Protein AF-A0A661RJY6-F1 (afdb_monomer)

Radius of gyration: 33.63 Å; Cα contacts (8 Å, |Δi|>4): 931; chains: 1; bounding box: 91×66×88 Å

Nearest PDB structures (foldseek):
  7xq0-assembly1_A  TM=1.441E-01  e=2.496E+00  Homo sapiens
  9b3m-assembly1_A  TM=1.527E-01  e=5.009E+00  Staphylococcus aureus
  7pmw-assembly1_A  TM=1.478E-01  e=6.227E+00  Homo sapiens
  7xtk-assembly1_A  TM=1.068E-01  e=5.707E+00  Homo sapiens

Foldseek 3Di:
DPVVVCPDDPVNVVVVCVVCDQADPVGHGPVNVVVVVLVVVLVLLVLLVVLLLAAPVLSVVSSVDPDQDFDFPDDDPQDLCNLSVGQDPDPVRSVVNVPPPPDDPTHTDDRLLSVLLNSLSSLVLSVLLSVVVVCQVVCVVVVFKDWADPVNLLVVLPKDFAKWKFKAAPPDDDGPDIGNDPVVSVVVQVVCVVVVVHHIDIDIDTDTDRDHDDCVVVQKDWHHHNNDIIIMHGPDPQSSQVSDDQDPVVQPDPVLVVLLVLLLLQLVLALLAPLNLQQVLLLLQLLCQLLPLQFDRPPLLVVLLVCLLQVDPLVLLLLSLLLQDAQPNQCSVNSSSSSVRSVVSVVCPPVPLPPPQPDDPVSVVVSSSSSSSSSVQSRLSSQLVSVVVVVDDSNVSSVVSNLSFPLVDQGNDPVSVSLSSNPHCLSRLVSSVVSLVVSCVVPVVSNVVSLQVLLVVLVVLCVVCVPPPQVLFAALVQLQQWRWDDDVQKIFTRGHRQPSSLVRHSLSSQVVCCVVVSDPPVSNVVSVVVSCCVSNVRDDGLVCQLVVCVVVQAHPVVRGGLQDP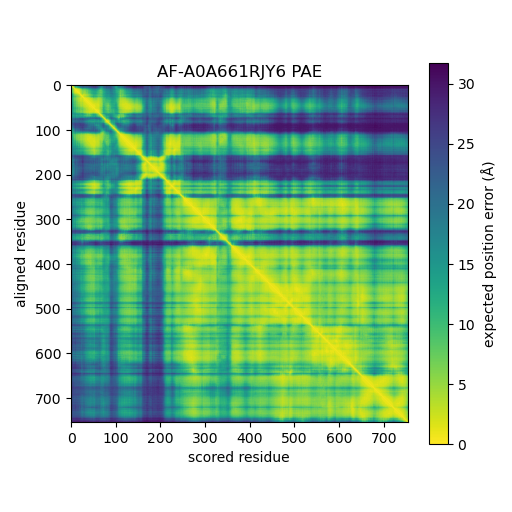VLVPPFQLSRDALPQQLVLSVVCVVVRHHSSSVLSNLCSRSNLNSVQVSVVVSVVSCVVVVAADAAPQPDDSNDSPRMHGADDLHTNLLVVLVVLLVVLVVLVVVLVVCVVVVVVVVSVVSCVVCVLSPVCNVVSVVLVVVLVVLVVVLRVLSRDNPDDSHRNNVVNRVSSVVNSVSSVVVVVVSVVVD

Solvent-accessible surface area (backbone atoms only — not comparable to full-atom values): 40556 Å² total; per-residue (Å²): 132,87,72,73,88,54,90,56,50,72,67,59,46,50,52,48,47,65,73,56,55,68,39,47,99,86,71,46,40,52,67,58,52,47,54,53,52,48,52,52,52,48,54,54,44,48,50,21,38,78,25,16,52,33,25,75,68,58,44,55,52,57,69,73,44,93,75,67,56,77,54,42,78,82,59,79,77,80,47,68,67,69,63,70,60,56,69,54,98,44,85,78,38,42,66,52,70,51,57,71,84,75,89,63,92,69,56,64,48,61,61,67,42,32,39,39,19,52,49,44,43,45,51,54,51,13,56,52,20,37,50,46,49,52,48,47,55,55,26,42,76,69,74,43,32,47,80,44,51,72,71,54,48,44,60,73,30,41,59,43,80,41,66,27,18,27,27,19,44,68,99,54,91,60,63,79,49,74,27,79,43,63,65,62,26,50,53,52,32,46,54,40,35,75,72,68,72,48,64,49,47,78,42,83,40,82,42,82,40,75,72,45,83,55,60,62,80,74,52,36,48,74,30,36,55,60,58,39,81,48,36,31,34,50,82,42,67,66,60,45,55,70,74,40,82,78,77,66,69,92,57,72,49,69,68,52,51,50,30,30,48,38,20,50,47,26,49,49,19,42,54,69,28,65,31,42,37,54,42,49,39,51,17,48,25,58,46,44,36,34,64,30,89,81,48,51,61,61,58,31,27,48,52,15,26,53,34,41,66,63,61,32,71,68,41,51,50,40,46,68,51,66,36,37,77,48,51,100,80,46,58,33,86,41,30,72,46,30,17,48,51,53,49,52,51,62,71,48,58,92,52,73,76,75,86,71,43,84,83,43,74,71,45,43,49,53,53,50,52,44,52,46,35,10,40,71,38,6,45,29,45,16,42,22,52,54,35,41,77,71,69,43,50,66,59,58,16,18,45,56,30,28,58,70,62,47,77,85,65,53,77,82,51,65,65,52,42,52,47,44,50,23,28,66,68,37,41,58,44,53,37,47,50,51,44,51,57,46,26,51,68,79,39,42,68,50,26,52,52,38,41,48,53,46,28,52,52,41,48,53,51,43,66,76,37,68,86,36,70,72,58,66,38,45,36,68,69,53,57,48,43,26,48,70,52,68,64,87,81,40,37,36,43,47,57,43,28,72,65,63,21,37,63,35,29,29,44,57,46,42,52,48,34,33,75,69,64,79,41,59,76,61,56,52,54,51,49,49,56,49,50,50,47,68,54,67,54,81,58,72,43,50,70,50,39,47,60,52,24,58,75,69,35,35,30,83,90,72,74,41,52,63,67,48,73,89,41,67,81,44,60,41,38,68,29,62,58,95,84,47,48,50,42,33,36,54,52,10,53,77,68,59,33,33,17,46,57,51,48,46,44,38,38,52,53,25,30,40,49,36,45,40,51,41,57,56,46,24,55,57,41,27,64,78,67,70,55,51,63,63,38,54,92,55,98,52,73,82,49,58,75,39,63,49,78,78,66,67,87,71,34,34,44,49,54,54,45,55,53,51,45,49,52,28,50,49,52,47,50,52,40,49,46,28,54,76,72,68,39,55,66,62,25,52,52,51,44,65,78,40,39,72,53,48,69,43,41,65,65,49,50,52,50,54,52,50,52,50,53,51,54,51,50,46,53,52,52,55,60,32,76,84,58,52,33,60,59,33,31,55,56,42,36,55,50,35,54,50,50,49,51,56,34,41,57,50,50,58,56,49,68,73,74,106

Sequence (754 aa):
KEGRENWLDKDARDKIFAKVGTHSKNGQSWAGLNLKLQSINKNVLDVAEQAGLIDPEARAIWESNFYIPFYRIMENDVTRQEFLSGPNRSKKHISSQIKQLKGGEAKIGDPLENLLKNWMYMIDAAARNKARAKAFEVGTEVDIIQEVSKKELLKILGSQTVTRFAVIKDGKTKARNIFDTREEAEAWAYDLQDQGKGYYKVEPRKETKVVFGSMKDYGILSFQKNGETVYFKTDDSDLFESLSEIDATAFNNVLMKMMGGAKRLLSYSATFGPAFMIRNMIRDTVHTSVVSGSFRPFLDTGIGFVKSMREDADYIEYMASGFGFGSSYVNSEDPATGSRYIKDIVKREGKGAIARILTSPKKMLSAWEKIGSASENATRLGLYKNLKAKGASNFDAGFEGRDLMDFSMRGSSQTVQMLTRIVPFLNARVQGLYKLGRASQDNPKAFMLKSAMLTTAALALWSLYKDDDRYIQLEDWEKWTYFHFWLGDDHYRIPKPFEIGALFASLPESVANVMNGTEDGEVVWDWFQHTARDVFNVDMPQLFKPVVEERFNMSTFKNRPVVPEYMGKLDPSEQYYPHTSETARMVGGALNVSPIKIQHYVRGYLSTIGMMTLAITDVVTREAMGYPDRPEGGPNPFGLGIHKTGVDRTTKDITRFYEFYKEVETANRTLNHYMTTGQQDTAKDYFLENKETISMKQPVYKIRAYLTKINKEIKRLQRSKTLSPSDKREKIDALNRTKARVTRTLFKKIRTTR

Secondary structure (DSSP, 8-state):
--STT-SS-HHHHHHHHHHH-SB-TTS-BHHHHHHHHHHHHHHHHHHHHHTTSS-HHHHHHHHHS------BTTSPPPPHHHHHT-S-SSHHHHHHHS-------SPBPPHHHHHHHHHHHHHHHHHHHHHHHHHHHHHHHTTSEEEE-HHHHHHHTTEEEEEEEEEEETT--SEEEEESSHHHHHHHHHHHHHTT---EEEEEEEEEEE-S--GGGGTEEEEEETTEEEEEEES-HHHHHHHS---GGGG-SHHHHHHHHHHHHHHHHHHTSHHHHHHHHHHHHHHHHHH-TT--TTHHHHHHHHHHHHT-HHHHHHHHTS----STTS-TTSHHHHHHHHHHHHHHTTS-TTTTTTSSHHHHHHHHHHHHHHHHHHHHHHHHHHHHTTT--HHHHHHHHHHTS-TT---S-HHHHHHHHHSTTHHHHHHHHHHHHHHHHHSHHHHHHHHHHHHHHHHHHHHHHTT-HHHHTS-HHHHHHEEEEEETTEEEEEEPPHHHHIIIIIHHHHHHHHHTTSS-THHHHHHHHHHHHHHT--PPPTTTHHHHHHHTT-BTTTTB-SS-TTTTTS-GGG---TTS-HHHHHHHHHHT--HHHHHHHHHHHHHHHHHHHHHHHHHHHHHHTTPPPPPTT---TT--SSEE-S--SS-HHHHHHHHHHHHHHHHHHHHHHHHHTT-HHHHHHHHHHTHHHHHTHHHHHHHHHHHHHHHHHHHHHHH-SSS-HHHHHHHHHHHHHHHHHHHHHHHHHHHTT-

Structure (mmCIF, N/CA/C/O backbone):
data_AF-A0A661RJY6-F1
#
_entry.id   AF-A0A661RJY6-F1
#
loop_
_atom_site.group_PDB
_atom_site.id
_atom_site.type_symbol
_atom_site.label_atom_id
_atom_site.label_alt_id
_atom_site.label_comp_id
_atom_site.label_asym_id
_atom_site.label_entity_id
_atom_site.label_seq_id
_atom_site.pdbx_PDB_ins_code
_atom_site.Cartn_x
_atom_site.Cartn_y
_atom_site.Cartn_z
_atom_site.occupancy
_atom_site.B_iso_or_equiv
_atom_site.auth_seq_id
_atom_site.auth_comp_id
_atom_site.auth_asym_id
_atom_site.auth_atom_id
_atom_site.pdbx_PDB_model_num
ATOM 1 N N . LYS A 1 1 ? 45.609 -16.127 -30.582 1.00 38.62 1 LYS A N 1
ATOM 2 C CA . LYS A 1 1 ? 44.568 -17.120 -30.242 1.00 38.62 1 LYS A CA 1
ATOM 3 C C . LYS A 1 1 ? 45.222 -18.114 -29.298 1.00 38.62 1 LYS A C 1
ATOM 5 O O . LYS A 1 1 ? 46.200 -18.715 -29.706 1.00 38.62 1 LYS A O 1
ATOM 10 N N . GLU A 1 2 ? 44.784 -18.206 -28.044 1.00 38.19 2 GLU A N 1
ATOM 11 C CA . GLU A 1 2 ? 45.450 -19.008 -26.993 1.00 38.19 2 GLU A CA 1
ATOM 12 C C . GLU A 1 2 ? 45.028 -20.494 -27.007 1.00 38.19 2 GLU A C 1
ATOM 14 O O . GLU A 1 2 ? 45.143 -21.173 -25.997 1.00 38.19 2 GLU A O 1
ATOM 19 N N . GLY A 1 3 ? 44.470 -21.011 -28.111 1.00 38.00 3 GLY A N 1
ATOM 20 C CA . GLY A 1 3 ? 44.011 -22.410 -28.230 1.00 38.00 3 GLY A CA 1
ATOM 21 C C . GLY A 1 3 ? 42.782 -22.780 -27.382 1.00 38.00 3 GLY A C 1
ATOM 22 O O . GLY A 1 3 ? 42.089 -23.740 -27.689 1.00 38.00 3 GLY A O 1
ATOM 23 N N . ARG A 1 4 ? 42.434 -21.967 -26.379 1.00 45.03 4 ARG A N 1
ATOM 24 C CA . ARG A 1 4 ? 41.311 -22.153 -25.441 1.00 45.03 4 ARG A CA 1
ATOM 25 C C . ARG A 1 4 ? 39.934 -21.807 -26.015 1.00 45.03 4 ARG A C 1
ATOM 27 O O . ARG A 1 4 ? 38.969 -21.723 -25.272 1.00 45.03 4 ARG A O 1
ATOM 34 N N . GLU A 1 5 ? 39.835 -21.570 -27.316 1.00 42.81 5 GLU A N 1
ATOM 35 C CA . GLU A 1 5 ? 38.570 -21.281 -28.011 1.00 42.81 5 GLU A CA 1
ATOM 36 C C . GLU A 1 5 ? 37.891 -22.592 -28.483 1.00 42.81 5 GLU A C 1
ATOM 38 O O . GLU A 1 5 ? 36.745 -22.581 -28.915 1.00 42.81 5 GLU A O 1
ATOM 43 N N . ASN A 1 6 ? 38.578 -23.733 -28.304 1.00 45.97 6 ASN A N 1
ATOM 44 C CA . ASN A 1 6 ? 38.156 -25.084 -28.681 1.00 45.97 6 ASN A CA 1
ATOM 45 C C . ASN A 1 6 ? 38.053 -26.012 -27.450 1.00 45.97 6 ASN A C 1
ATOM 47 O O . ASN A 1 6 ? 38.746 -27.021 -27.378 1.00 45.97 6 ASN A O 1
ATOM 51 N N . TRP A 1 7 ? 37.212 -25.695 -26.458 1.00 48.94 7 TRP A N 1
ATOM 52 C CA . TRP A 1 7 ? 36.932 -26.646 -25.353 1.00 48.94 7 TRP A CA 1
ATOM 53 C C . TRP A 1 7 ? 36.065 -27.833 -25.788 1.00 48.94 7 TRP A C 1
ATOM 55 O O . TRP A 1 7 ? 35.879 -28.783 -25.034 1.00 48.94 7 TRP A O 1
ATOM 65 N N . LEU A 1 8 ? 35.532 -27.778 -27.005 1.00 54.34 8 LEU A N 1
ATOM 66 C CA . LEU A 1 8 ? 34.908 -28.903 -27.675 1.00 54.34 8 LEU A CA 1
ATOM 67 C C . LEU A 1 8 ? 35.687 -29.134 -28.961 1.00 54.34 8 LEU A C 1
ATOM 69 O O . LEU A 1 8 ? 35.613 -28.325 -29.889 1.00 54.34 8 LEU A O 1
ATOM 73 N N . ASP A 1 9 ? 36.451 -30.221 -29.008 1.00 72.31 9 ASP A N 1
ATOM 74 C CA . ASP A 1 9 ? 36.945 -30.723 -30.281 1.00 72.31 9 ASP A CA 1
ATOM 75 C C . ASP A 1 9 ? 35.762 -31.175 -31.160 1.00 72.31 9 ASP A C 1
ATOM 77 O O . ASP A 1 9 ? 34.605 -31.270 -30.723 1.00 72.31 9 ASP A O 1
ATOM 81 N N . LYS A 1 10 ? 36.041 -31.395 -32.447 1.00 72.38 10 LYS A N 1
ATOM 82 C CA . LYS A 1 10 ? 35.019 -31.798 -33.417 1.00 72.38 10 LYS A CA 1
ATOM 83 C C . LYS A 1 10 ? 34.276 -33.059 -32.955 1.00 72.38 10 LYS A C 1
ATOM 85 O O . LYS A 1 10 ? 33.062 -33.114 -33.098 1.00 72.38 10 LYS A O 1
ATOM 90 N N . ASP A 1 11 ? 34.981 -34.013 -32.357 1.00 75.94 11 ASP A N 1
ATOM 91 C CA . ASP A 1 11 ? 34.422 -35.288 -31.911 1.00 75.94 11 ASP A CA 1
ATOM 92 C C . ASP A 1 11 ? 33.469 -35.112 -30.714 1.00 75.94 11 ASP A C 1
ATOM 94 O O . ASP A 1 11 ? 32.347 -35.615 -30.720 1.00 75.94 11 ASP A O 1
ATOM 98 N N . ALA A 1 12 ? 33.843 -34.308 -29.720 1.00 75.62 12 ALA A N 1
ATOM 99 C CA . ALA A 1 12 ? 33.003 -33.955 -28.582 1.00 75.62 12 ALA A CA 1
ATOM 100 C C . ALA A 1 12 ? 31.742 -33.200 -29.020 1.00 75.62 12 ALA A C 1
ATOM 102 O O . ALA A 1 12 ? 30.640 -33.475 -28.539 1.00 75.62 12 ALA A O 1
ATOM 103 N N . ARG A 1 13 ? 31.882 -32.272 -29.970 1.00 69.69 13 ARG A N 1
ATOM 104 C CA . ARG A 1 13 ? 30.756 -31.537 -30.549 1.00 69.69 13 ARG A CA 1
ATOM 105 C C . ARG A 1 13 ? 29.813 -32.470 -31.309 1.00 69.69 13 ARG A C 1
ATOM 107 O O . ARG A 1 13 ? 28.601 -32.408 -31.105 1.00 69.69 13 ARG A O 1
ATOM 114 N N . ASP A 1 14 ? 30.355 -33.338 -32.153 1.00 76.56 14 ASP A N 1
ATOM 115 C CA . ASP A 1 14 ? 29.571 -34.264 -32.965 1.00 76.56 14 ASP A CA 1
ATOM 116 C C . ASP A 1 14 ? 28.869 -35.310 -32.063 1.00 76.56 14 ASP A C 1
ATOM 118 O O . ASP A 1 14 ? 27.689 -35.598 -32.266 1.00 76.56 14 ASP A O 1
ATOM 122 N N . LYS A 1 15 ? 29.505 -35.757 -30.965 1.00 80.50 15 LYS A N 1
ATOM 123 C CA . LYS A 1 15 ? 28.881 -36.570 -29.897 1.00 80.50 15 LYS A CA 1
ATOM 124 C C . LYS A 1 15 ? 27.738 -35.847 -29.181 1.00 80.50 15 LYS A C 1
ATOM 126 O O . LYS A 1 15 ? 26.705 -36.459 -28.902 1.00 80.50 15 LYS A O 1
ATOM 131 N N . ILE A 1 16 ? 27.892 -34.554 -28.881 1.00 75.25 16 ILE A N 1
ATOM 132 C CA . ILE A 1 16 ? 26.815 -33.741 -28.294 1.00 75.25 16 ILE A CA 1
ATOM 133 C C . ILE A 1 16 ? 25.642 -33.643 -29.269 1.00 75.25 16 ILE A C 1
ATOM 135 O O . ILE A 1 16 ? 24.512 -33.912 -28.868 1.00 75.25 16 ILE A O 1
ATOM 139 N N . PHE A 1 17 ? 25.883 -33.318 -30.542 1.00 74.12 17 PHE A N 1
ATOM 140 C CA . PHE A 1 17 ? 24.816 -33.230 -31.544 1.00 74.12 17 PHE A CA 1
ATOM 141 C C . PHE A 1 17 ? 24.137 -34.578 -31.802 1.00 74.12 17 PHE A C 1
ATOM 143 O O . PHE A 1 17 ? 22.914 -34.617 -31.915 1.00 74.12 17 PHE A O 1
ATOM 150 N N . ALA A 1 18 ? 24.883 -35.685 -31.795 1.00 79.88 18 ALA A N 1
ATOM 151 C CA . ALA A 1 18 ? 24.312 -37.027 -31.875 1.00 79.88 18 ALA A CA 1
ATOM 152 C C . ALA A 1 18 ? 23.395 -37.335 -30.677 1.00 79.88 18 ALA A C 1
ATOM 154 O O . ALA A 1 18 ? 22.327 -37.918 -30.846 1.00 79.88 18 ALA A O 1
ATOM 155 N N . LYS A 1 19 ? 23.771 -36.896 -29.468 1.00 79.25 19 LYS A N 1
ATOM 156 C CA . LYS A 1 19 ? 22.979 -37.090 -28.242 1.00 79.25 19 LYS A CA 1
ATOM 157 C C . LYS A 1 19 ? 21.757 -36.168 -28.152 1.00 79.25 19 LYS A C 1
ATOM 159 O O . LYS A 1 19 ? 20.739 -36.557 -27.585 1.00 79.25 19 LYS A O 1
ATOM 164 N N . VAL A 1 20 ? 21.866 -34.941 -28.658 1.00 75.62 20 VAL A N 1
ATOM 165 C CA . VAL A 1 20 ? 20.794 -33.930 -28.654 1.00 75.62 20 VAL A CA 1
ATOM 166 C C . VAL A 1 20 ? 19.807 -34.146 -29.812 1.00 75.62 20 VAL A C 1
ATOM 168 O O . VAL A 1 20 ? 18.646 -33.748 -29.707 1.00 75.62 20 VAL A O 1
ATOM 171 N N . GLY A 1 21 ? 20.241 -34.807 -30.889 1.00 82.19 21 GLY A N 1
ATOM 172 C CA . GLY A 1 21 ? 19.441 -35.070 -32.082 1.00 82.19 21 GLY A CA 1
ATOM 173 C C . GLY A 1 21 ? 19.106 -33.801 -32.871 1.00 82.19 21 GLY A C 1
ATOM 174 O O . GLY A 1 21 ? 19.616 -32.716 -32.601 1.00 82.19 21 GLY A O 1
ATOM 175 N N . THR A 1 22 ? 18.218 -33.925 -33.860 1.00 80.56 22 THR A N 1
ATOM 176 C CA . THR A 1 22 ? 17.731 -32.801 -34.688 1.00 80.56 22 THR A CA 1
ATOM 177 C C . THR A 1 22 ? 16.416 -32.199 -34.187 1.00 80.56 22 THR A C 1
ATOM 179 O O . THR A 1 22 ? 15.992 -31.154 -34.685 1.00 80.56 22 THR A O 1
ATOM 182 N N . HIS A 1 23 ? 15.790 -32.834 -33.193 1.00 85.19 23 HIS A N 1
ATOM 183 C CA . HIS A 1 23 ? 14.485 -32.466 -32.657 1.00 85.19 23 HIS A CA 1
ATOM 184 C C . HIS A 1 23 ? 14.516 -32.373 -31.131 1.00 85.19 23 HIS A C 1
ATOM 186 O O . HIS A 1 23 ? 15.228 -33.109 -30.449 1.00 85.19 23 HIS A O 1
ATOM 192 N N . SER A 1 24 ? 13.705 -31.472 -30.592 1.00 80.00 24 SER A N 1
ATOM 193 C CA . SER A 1 24 ? 13.427 -31.352 -29.169 1.00 80.00 24 SER A CA 1
ATOM 194 C C . SER A 1 24 ? 12.537 -32.496 -28.668 1.00 80.00 24 SER A C 1
ATOM 196 O O . SER A 1 24 ? 11.914 -33.228 -29.437 1.00 80.00 24 SER A O 1
ATOM 198 N N . LYS A 1 25 ? 12.403 -32.618 -27.341 1.00 76.00 25 LYS A N 1
ATOM 199 C CA . LYS A 1 25 ? 11.572 -33.652 -26.688 1.00 76.00 25 LYS A CA 1
ATOM 200 C C . LYS A 1 25 ? 10.091 -33.632 -27.096 1.00 76.00 25 LYS A C 1
ATOM 202 O O . LYS A 1 25 ? 9.411 -34.635 -26.937 1.00 76.00 25 LYS A O 1
ATOM 207 N N . ASN A 1 26 ? 9.593 -32.497 -27.578 1.00 74.75 26 ASN A N 1
ATOM 208 C CA . ASN A 1 26 ? 8.227 -32.294 -28.066 1.00 74.75 26 ASN A CA 1
ATOM 209 C C . ASN A 1 26 ? 8.124 -32.356 -29.606 1.00 74.75 26 ASN A C 1
ATOM 211 O O . ASN A 1 26 ? 7.130 -31.899 -30.161 1.00 74.75 26 ASN A O 1
ATOM 215 N N . GLY A 1 27 ? 9.140 -32.892 -30.293 1.00 81.88 27 GLY A N 1
ATOM 216 C CA . GLY A 1 27 ? 9.105 -33.160 -31.734 1.00 81.88 27 GLY A CA 1
ATOM 217 C C . GLY A 1 27 ? 9.337 -31.944 -32.635 1.00 81.88 27 GLY A C 1
ATOM 218 O O . GLY A 1 27 ? 9.132 -32.040 -33.839 1.00 81.88 27 GLY A O 1
ATOM 219 N N . GLN A 1 28 ? 9.765 -30.798 -32.096 1.00 82.12 28 GLN A N 1
ATOM 220 C CA . GLN A 1 28 ? 10.077 -29.613 -32.904 1.00 82.12 28 GLN A CA 1
ATOM 221 C C . GLN A 1 28 ? 11.540 -29.652 -33.343 1.00 82.12 28 GLN A C 1
ATOM 223 O O . GLN A 1 28 ? 12.419 -29.942 -32.537 1.00 82.12 28 GLN A O 1
ATOM 228 N N . SER A 1 29 ? 11.830 -29.347 -34.607 1.00 88.12 29 SER A N 1
ATOM 229 C CA . SER A 1 29 ? 13.219 -29.315 -35.069 1.00 88.12 29 SER A CA 1
ATOM 230 C C . SER A 1 29 ? 13.990 -28.175 -34.398 1.00 88.12 29 SER A C 1
ATOM 232 O O . SER A 1 29 ? 13.473 -27.065 -34.236 1.00 88.12 29 SER A O 1
ATOM 234 N N . TRP A 1 30 ? 15.253 -28.414 -34.038 1.00 79.88 30 TRP A N 1
ATOM 235 C CA . TRP A 1 30 ? 16.115 -27.365 -33.480 1.00 79.88 30 TRP A CA 1
ATOM 236 C C . TRP A 1 30 ? 16.287 -26.195 -34.455 1.00 79.88 30 TRP A C 1
ATOM 238 O O . TRP A 1 30 ? 16.333 -25.044 -34.031 1.00 79.88 30 TRP A O 1
ATOM 248 N N . ALA A 1 31 ? 16.292 -26.476 -35.763 1.00 80.25 31 ALA A N 1
ATOM 249 C CA . ALA A 1 31 ? 16.301 -25.458 -36.810 1.00 80.25 31 ALA A CA 1
ATOM 250 C C . ALA A 1 31 ? 15.029 -24.592 -36.788 1.00 80.25 31 ALA A C 1
ATOM 252 O O . ALA A 1 31 ? 15.122 -23.366 -36.812 1.00 80.25 31 ALA A O 1
ATOM 253 N N . GLY A 1 32 ? 13.847 -25.206 -36.672 1.00 83.00 32 GLY A N 1
ATOM 254 C CA . GLY A 1 32 ? 12.578 -24.482 -36.574 1.00 83.00 32 GLY A CA 1
ATOM 255 C C . GLY A 1 32 ? 12.465 -23.656 -35.291 1.00 83.00 32 GLY A C 1
ATOM 256 O O . GLY A 1 32 ? 11.989 -22.523 -35.322 1.00 83.00 32 GLY A O 1
ATOM 257 N N . LEU A 1 33 ? 12.956 -24.185 -34.166 1.00 81.12 33 LEU A N 1
ATOM 258 C CA . LEU A 1 33 ? 13.043 -23.446 -32.903 1.00 81.12 33 LEU A CA 1
ATOM 259 C C . LEU A 1 33 ? 14.002 -22.256 -33.002 1.00 81.12 33 LEU A C 1
ATOM 261 O O . LEU A 1 33 ? 13.665 -21.169 -32.538 1.00 81.12 33 LEU A O 1
ATOM 265 N N . ASN A 1 34 ? 15.154 -22.434 -33.651 1.00 80.88 34 ASN A N 1
ATOM 266 C CA . ASN A 1 34 ? 16.089 -21.343 -33.896 1.00 80.88 34 ASN A CA 1
ATOM 267 C C . ASN A 1 34 ? 15.459 -20.258 -34.780 1.00 80.88 34 ASN A C 1
ATOM 269 O O . ASN A 1 34 ? 15.571 -19.088 -34.446 1.00 80.88 34 ASN A O 1
ATOM 273 N N . LEU A 1 35 ? 14.729 -20.610 -35.844 1.00 82.19 35 LEU A N 1
ATOM 274 C CA . LEU A 1 35 ? 14.024 -19.621 -36.675 1.00 82.19 35 LEU A CA 1
ATOM 275 C C . LEU A 1 35 ? 13.020 -18.790 -35.863 1.00 82.19 35 LEU A C 1
ATOM 277 O O . LEU A 1 35 ? 12.982 -17.569 -36.004 1.00 82.19 35 LEU A O 1
ATOM 281 N N . LYS A 1 36 ? 12.257 -19.425 -34.964 1.00 83.06 36 LYS A N 1
ATOM 282 C CA . LYS A 1 36 ? 11.353 -18.710 -34.046 1.00 83.06 36 LYS A CA 1
ATOM 283 C C . LYS A 1 36 ? 12.116 -17.787 -33.099 1.00 83.06 36 LYS A C 1
ATOM 285 O O . LYS A 1 36 ? 11.728 -16.637 -32.921 1.00 83.06 36 LYS A O 1
ATOM 290 N N . LEU A 1 37 ? 13.216 -18.271 -32.526 1.00 80.94 37 LEU A N 1
ATOM 291 C CA . LEU A 1 37 ? 14.062 -17.486 -31.630 1.00 80.94 37 LEU A CA 1
ATOM 292 C C . LEU A 1 37 ? 14.661 -16.262 -32.338 1.00 80.94 37 LEU A C 1
ATOM 294 O O . LEU A 1 37 ? 14.647 -15.162 -31.790 1.00 80.94 37 LEU A O 1
ATOM 298 N N . GLN A 1 38 ? 15.125 -16.443 -33.575 1.00 81.00 38 GLN A N 1
ATOM 299 C CA . GLN A 1 38 ? 15.633 -15.365 -34.419 1.00 81.00 38 GLN A CA 1
ATOM 300 C C . GLN A 1 38 ? 14.540 -14.360 -34.774 1.00 81.00 38 GLN A C 1
ATOM 302 O O . GLN A 1 38 ? 14.807 -13.167 -34.760 1.00 81.00 38 GLN A O 1
ATOM 307 N N . SER A 1 39 ? 13.307 -14.803 -35.040 1.00 83.12 39 SER A N 1
ATOM 308 C CA . SER A 1 39 ? 12.182 -13.886 -35.271 1.00 83.12 39 SER A CA 1
ATOM 309 C C . SER A 1 39 ? 11.935 -12.970 -34.073 1.00 83.12 39 SER A C 1
ATOM 311 O O . SER A 1 39 ? 11.687 -11.786 -34.265 1.00 83.12 39 SER A O 1
ATOM 313 N N . ILE A 1 40 ? 12.032 -13.488 -32.844 1.00 80.06 40 ILE A N 1
ATOM 314 C CA . ILE A 1 40 ? 11.891 -12.663 -31.636 1.00 80.06 40 ILE A CA 1
ATOM 315 C C . ILE A 1 40 ? 13.061 -11.682 -31.529 1.00 80.06 40 ILE A C 1
ATOM 317 O O . ILE A 1 40 ? 12.847 -10.498 -31.285 1.00 80.06 40 ILE A O 1
ATOM 321 N N . ASN A 1 41 ? 14.289 -12.155 -31.763 1.00 82.06 41 ASN A N 1
ATOM 322 C CA . ASN A 1 41 ? 15.472 -11.300 -31.736 1.00 82.06 41 ASN A CA 1
ATOM 323 C C . ASN A 1 41 ? 15.372 -10.152 -32.756 1.00 82.06 41 ASN A C 1
ATOM 325 O O . ASN A 1 41 ? 15.659 -9.012 -32.411 1.00 82.06 41 ASN A O 1
ATOM 329 N N . LYS A 1 42 ? 14.896 -10.435 -33.977 1.00 85.69 42 LYS A N 1
ATOM 330 C CA . LYS A 1 42 ? 14.633 -9.423 -35.011 1.00 85.69 42 LYS A CA 1
ATOM 331 C C . LYS A 1 42 ? 13.630 -8.381 -34.535 1.00 85.69 42 LYS A C 1
ATOM 333 O O . LYS A 1 42 ? 13.946 -7.204 -34.587 1.00 85.69 42 LYS A O 1
ATOM 338 N N . ASN A 1 43 ? 12.498 -8.801 -33.970 1.00 84.62 43 ASN A N 1
ATOM 339 C CA . ASN A 1 43 ? 11.490 -7.865 -33.466 1.00 84.62 43 ASN A CA 1
ATOM 340 C C . ASN A 1 43 ? 12.050 -6.937 -32.371 1.00 84.62 43 ASN A C 1
ATOM 342 O O . ASN A 1 43 ? 11.728 -5.754 -32.339 1.00 84.62 43 ASN A O 1
ATOM 346 N N . VAL A 1 44 ? 12.897 -7.452 -31.472 1.00 80.75 44 VAL A N 1
ATOM 347 C CA . VAL A 1 44 ? 13.543 -6.634 -30.429 1.00 80.75 44 VAL A CA 1
ATOM 348 C C . VAL A 1 44 ? 14.534 -5.635 -31.040 1.00 80.75 44 VAL A C 1
ATOM 350 O O . VAL A 1 44 ? 14.576 -4.479 -30.620 1.00 80.75 44 VAL A O 1
ATOM 353 N N . LEU A 1 45 ? 15.295 -6.054 -32.056 1.00 82.88 45 LEU A N 1
ATOM 354 C CA . LEU A 1 45 ? 16.193 -5.170 -32.800 1.00 82.88 45 LEU A CA 1
ATOM 355 C C . LEU A 1 45 ? 15.430 -4.112 -33.611 1.00 82.88 45 LEU A C 1
ATOM 357 O O . LEU A 1 45 ? 15.872 -2.968 -33.658 1.00 82.88 45 LEU A O 1
ATOM 361 N N . ASP A 1 46 ? 14.274 -4.458 -34.179 1.00 86.06 46 ASP A N 1
ATOM 362 C CA . ASP A 1 46 ? 13.400 -3.517 -34.887 1.00 86.06 46 ASP A CA 1
ATOM 363 C C . ASP A 1 46 ? 12.884 -2.435 -33.935 1.00 86.06 46 ASP A C 1
ATOM 365 O O . ASP A 1 46 ? 12.896 -1.257 -34.279 1.00 86.06 46 ASP A O 1
ATOM 369 N N . VAL A 1 47 ? 12.499 -2.799 -32.705 1.00 81.94 47 VAL A N 1
ATOM 370 C CA . VAL A 1 47 ? 12.119 -1.821 -31.669 1.00 81.94 47 VAL A CA 1
ATOM 371 C C . VAL A 1 47 ? 13.284 -0.882 -31.343 1.00 81.94 47 VAL A C 1
ATOM 373 O O . VAL A 1 47 ? 13.079 0.324 -31.205 1.00 81.94 47 VAL A O 1
ATOM 376 N N . ALA A 1 48 ? 14.507 -1.407 -31.232 1.00 80.12 48 ALA A N 1
ATOM 377 C CA . ALA A 1 48 ? 15.692 -0.598 -30.957 1.00 80.12 48 ALA A CA 1
ATOM 378 C C . ALA A 1 48 ? 16.026 0.365 -32.110 1.00 80.12 48 ALA A C 1
ATOM 380 O O . ALA A 1 48 ? 16.304 1.539 -31.863 1.00 80.12 48 ALA A O 1
ATOM 381 N N . GLU A 1 49 ? 15.967 -0.107 -33.355 1.00 83.06 49 GLU A N 1
ATOM 382 C CA . GLU A 1 49 ? 16.190 0.714 -34.550 1.00 83.06 49 GLU A CA 1
ATOM 383 C C . GLU A 1 49 ? 15.108 1.792 -34.693 1.00 83.06 49 GLU A C 1
ATOM 385 O O . GLU A 1 49 ? 15.429 2.971 -34.826 1.00 83.06 49 GLU A O 1
ATOM 390 N N . GLN A 1 50 ? 13.827 1.426 -34.572 1.00 84.44 50 GLN A N 1
ATOM 391 C CA . GLN A 1 50 ? 12.703 2.370 -34.647 1.00 84.44 50 GLN A CA 1
ATOM 392 C C . GLN A 1 50 ? 12.748 3.431 -33.543 1.00 84.44 50 GLN A C 1
ATOM 394 O O . GLN A 1 50 ? 12.273 4.549 -33.733 1.00 84.44 50 GLN A O 1
ATOM 399 N N . ALA A 1 51 ? 13.313 3.099 -32.381 1.00 79.06 51 ALA A N 1
ATOM 400 C CA . ALA A 1 51 ? 13.539 4.055 -31.304 1.00 79.06 51 ALA A CA 1
ATOM 401 C C . ALA A 1 51 ? 14.767 4.956 -31.530 1.00 79.06 51 ALA A C 1
ATOM 403 O O . ALA A 1 51 ? 15.047 5.797 -30.677 1.00 79.06 51 ALA A O 1
ATOM 404 N N . GLY A 1 52 ? 15.520 4.770 -32.621 1.00 78.38 52 GLY A N 1
ATOM 405 C CA . GLY A 1 52 ? 16.766 5.480 -32.921 1.00 78.38 52 GLY A CA 1
ATOM 406 C C . GLY A 1 52 ? 17.958 5.043 -32.065 1.00 78.38 52 GLY A C 1
ATOM 407 O O . GLY A 1 52 ? 19.013 5.677 -32.127 1.00 78.38 52 GLY A O 1
ATOM 408 N N . LEU A 1 53 ? 17.799 3.980 -31.265 1.00 79.81 53 LEU A N 1
ATOM 409 C CA . LEU A 1 53 ? 18.809 3.497 -30.321 1.00 79.81 53 LEU A CA 1
ATOM 410 C C . LEU A 1 53 ? 20.041 2.938 -31.039 1.00 79.81 53 LEU A C 1
ATOM 412 O O . LEU A 1 53 ? 21.164 3.139 -30.584 1.00 79.81 53 LEU A O 1
ATOM 416 N N . ILE A 1 54 ? 19.807 2.227 -32.141 1.00 80.88 54 ILE A N 1
ATOM 417 C CA . ILE A 1 54 ? 20.827 1.642 -33.013 1.00 80.88 54 ILE A CA 1
ATOM 418 C C . ILE A 1 54 ? 20.570 2.074 -34.456 1.00 80.88 54 ILE A C 1
ATOM 420 O O . ILE A 1 54 ? 19.429 2.336 -34.830 1.00 80.88 54 ILE A O 1
ATOM 424 N N . ASP A 1 55 ? 21.627 2.149 -35.258 1.00 80.62 55 ASP A N 1
ATOM 425 C CA . ASP A 1 55 ? 21.520 2.394 -36.697 1.00 80.62 55 ASP A CA 1
ATOM 426 C C . ASP A 1 55 ? 21.285 1.084 -37.491 1.00 80.62 55 ASP A C 1
ATOM 428 O O . ASP A 1 55 ? 21.485 -0.014 -36.949 1.00 80.62 55 ASP A O 1
ATOM 432 N N . PRO A 1 56 ? 20.875 1.166 -38.774 1.00 83.06 56 PRO A N 1
ATOM 433 C CA . PRO A 1 56 ? 20.627 -0.019 -39.599 1.00 83.06 56 PRO A CA 1
ATOM 434 C C . PRO A 1 56 ? 21.853 -0.932 -39.784 1.00 83.06 56 PRO A C 1
ATOM 436 O O . PRO A 1 56 ? 21.710 -2.149 -39.945 1.00 83.06 56 PRO A O 1
ATOM 439 N N . GLU A 1 57 ? 23.072 -0.381 -39.745 1.00 79.06 57 GLU A N 1
ATOM 440 C CA . GLU A 1 57 ? 24.309 -1.158 -39.886 1.00 79.06 57 GLU A CA 1
ATOM 441 C C . GLU A 1 57 ? 24.567 -1.994 -38.622 1.00 79.06 57 GLU A C 1
ATOM 443 O O . GLU A 1 57 ? 24.808 -3.204 -38.698 1.00 79.06 57 GLU A O 1
ATOM 448 N N . ALA A 1 58 ? 24.440 -1.373 -37.449 1.00 71.38 58 ALA A N 1
ATOM 449 C CA . ALA A 1 58 ? 24.486 -2.021 -36.152 1.00 71.38 58 ALA A CA 1
ATOM 450 C C . ALA A 1 58 ? 23.374 -3.070 -36.032 1.00 71.38 58 ALA A C 1
ATOM 452 O O . ALA A 1 58 ? 23.656 -4.202 -35.638 1.00 71.38 58 ALA A O 1
ATOM 453 N N . ARG A 1 59 ? 22.141 -2.769 -36.453 1.00 79.81 59 ARG A N 1
ATOM 454 C CA . ARG A 1 59 ? 21.047 -3.752 -36.495 1.00 79.81 59 ARG A CA 1
ATOM 455 C C . ARG A 1 59 ? 21.435 -4.998 -37.296 1.00 79.81 59 ARG A C 1
ATOM 457 O O . ARG A 1 59 ? 21.323 -6.108 -36.777 1.00 79.81 59 ARG A O 1
ATOM 464 N N . ALA A 1 60 ? 21.939 -4.834 -38.521 1.00 79.38 60 ALA A N 1
ATOM 465 C CA . ALA A 1 60 ? 22.345 -5.956 -39.374 1.00 79.38 60 ALA A CA 1
ATOM 466 C C . ALA A 1 60 ? 23.482 -6.796 -38.752 1.00 79.38 60 ALA A C 1
ATOM 468 O O . ALA A 1 60 ? 23.528 -8.026 -38.879 1.00 79.38 60 ALA A O 1
ATOM 469 N N . ILE A 1 61 ? 24.397 -6.147 -38.028 1.00 68.56 61 ILE A N 1
ATOM 470 C CA . ILE A 1 61 ? 25.460 -6.816 -37.271 1.00 68.56 61 ILE A CA 1
ATOM 471 C C . ILE A 1 61 ? 24.888 -7.661 -36.124 1.00 68.56 61 ILE A C 1
ATOM 473 O O . ILE A 1 61 ? 25.321 -8.798 -35.929 1.00 68.56 61 ILE A O 1
ATOM 477 N N . TRP A 1 62 ? 23.940 -7.132 -35.355 1.00 69.88 62 TRP A N 1
ATOM 478 C CA . TRP A 1 62 ? 23.342 -7.857 -34.229 1.00 69.88 62 TRP A CA 1
ATOM 479 C C . TRP A 1 62 ? 22.401 -8.972 -34.691 1.00 69.88 62 TRP A C 1
ATOM 481 O O . TRP A 1 62 ? 22.314 -10.006 -34.037 1.00 69.88 62 TRP A O 1
ATOM 491 N N . GLU A 1 63 ? 21.741 -8.799 -35.837 1.00 73.50 63 GLU A N 1
ATOM 492 C CA . GLU A 1 63 ? 20.894 -9.826 -36.450 1.00 73.50 63 GLU A CA 1
ATOM 493 C C . GLU A 1 63 ? 21.719 -11.021 -36.959 1.00 73.50 63 GLU A C 1
ATOM 495 O O . GLU A 1 63 ? 21.305 -12.172 -36.824 1.00 73.50 63 GLU A O 1
ATOM 500 N N . SER A 1 64 ? 22.906 -10.766 -37.522 1.00 62.44 64 SER A N 1
ATOM 501 C CA . SER A 1 64 ? 23.768 -11.810 -38.100 1.00 62.44 64 SER A CA 1
ATOM 502 C C . SER A 1 64 ? 24.571 -12.614 -37.071 1.00 62.44 64 SER A C 1
ATOM 504 O O . SER A 1 64 ? 24.998 -13.732 -37.367 1.00 62.44 64 SER A O 1
ATOM 506 N N . ASN A 1 65 ? 24.762 -12.090 -35.857 1.00 58.31 65 ASN A N 1
ATOM 507 C CA . ASN A 1 65 ? 25.499 -12.762 -34.790 1.00 58.31 65 ASN A CA 1
ATOM 508 C C . ASN A 1 65 ? 24.524 -13.288 -33.733 1.00 58.31 65 ASN A C 1
ATOM 510 O O . ASN A 1 65 ? 23.987 -12.516 -32.944 1.00 58.31 65 ASN A O 1
ATOM 514 N N . PHE A 1 66 ? 24.319 -14.608 -33.666 1.00 54.59 66 PHE A N 1
ATOM 515 C CA . PHE A 1 66 ? 23.567 -15.217 -32.566 1.00 54.59 66 PHE A CA 1
ATOM 516 C C . PHE A 1 66 ? 24.291 -14.960 -31.235 1.00 54.59 66 PHE A C 1
ATOM 518 O O . PHE A 1 66 ? 25.249 -15.653 -30.887 1.00 54.59 66 PHE A O 1
ATOM 525 N N . TYR A 1 67 ? 23.858 -13.924 -30.518 1.00 60.88 67 TYR A N 1
ATOM 526 C CA . TYR A 1 67 ? 24.488 -13.453 -29.293 1.00 60.88 67 TYR A CA 1
ATOM 527 C C . TYR A 1 67 ? 23.678 -13.894 -28.075 1.00 60.88 67 TYR A C 1
ATOM 529 O O . TYR A 1 67 ? 22.564 -13.429 -27.844 1.00 60.88 67 TYR A O 1
ATOM 537 N N . ILE A 1 68 ? 24.260 -14.787 -27.274 1.00 59.00 68 ILE A N 1
ATOM 538 C CA . ILE A 1 68 ? 23.792 -15.069 -25.917 1.00 59.00 68 ILE A CA 1
ATOM 539 C C . ILE A 1 68 ? 24.729 -14.313 -24.972 1.00 59.00 68 ILE A C 1
ATOM 541 O O . ILE A 1 68 ? 25.912 -14.655 -24.900 1.00 59.00 68 ILE A O 1
ATOM 545 N N . PRO A 1 69 ? 24.243 -13.301 -24.239 1.00 59.25 69 PRO A N 1
ATOM 546 C CA . PRO A 1 69 ? 25.059 -12.636 -23.239 1.00 59.25 69 PRO A CA 1
ATOM 547 C C . PRO A 1 69 ? 25.447 -13.633 -22.143 1.00 59.25 69 PRO A C 1
ATOM 549 O O . PRO A 1 69 ? 24.617 -14.372 -21.615 1.00 59.25 69 PRO A O 1
ATOM 552 N N . PHE A 1 70 ? 26.722 -13.659 -21.770 1.00 53.94 70 PHE A N 1
ATOM 553 C CA . PHE A 1 70 ? 27.238 -14.552 -20.732 1.00 53.94 70 PHE A CA 1
ATOM 554 C C . PHE A 1 70 ? 27.370 -13.815 -19.396 1.00 53.94 70 PHE A C 1
ATOM 556 O O . PHE A 1 70 ? 28.461 -13.748 -18.833 1.00 53.94 70 PHE A O 1
ATOM 563 N N . TYR A 1 71 ? 26.268 -13.255 -18.881 1.00 54.44 71 TYR A N 1
ATOM 564 C CA . TYR A 1 71 ? 26.268 -12.692 -17.528 1.00 54.44 71 TYR A CA 1
ATOM 565 C C . TYR A 1 71 ? 26.663 -13.791 -16.527 1.00 54.44 71 TYR A C 1
ATOM 567 O O . TYR A 1 71 ? 26.089 -14.889 -16.527 1.00 54.44 71 TYR A O 1
ATOM 575 N N . ARG A 1 72 ? 27.686 -13.521 -15.712 1.00 54.47 72 ARG A N 1
ATOM 576 C CA . ARG A 1 72 ? 28.171 -14.428 -14.661 1.00 54.47 72 ARG A CA 1
ATOM 577 C C . ARG A 1 72 ? 27.391 -14.201 -13.370 1.00 54.47 72 ARG A C 1
ATOM 579 O O . ARG A 1 72 ? 26.915 -13.101 -13.121 1.00 54.47 72 ARG A O 1
ATOM 586 N N . ILE A 1 73 ? 27.308 -15.226 -12.519 1.00 47.03 73 ILE A N 1
ATOM 587 C CA . ILE A 1 73 ? 26.514 -15.193 -11.271 1.00 47.03 73 ILE A CA 1
ATOM 588 C C . ILE A 1 73 ? 26.993 -14.112 -10.269 1.00 47.03 73 ILE A C 1
ATOM 590 O O . ILE A 1 73 ? 26.218 -13.707 -9.410 1.00 47.03 73 ILE A O 1
ATOM 594 N N . MET A 1 74 ? 28.242 -13.637 -10.377 1.00 30.66 74 MET A N 1
ATOM 595 C CA . MET A 1 74 ? 28.889 -12.729 -9.407 1.00 30.66 74 MET A CA 1
ATOM 596 C C . MET A 1 74 ? 29.546 -11.479 -10.035 1.00 30.66 74 MET A C 1
ATOM 598 O O . MET A 1 74 ? 30.269 -10.774 -9.337 1.00 30.66 74 MET A O 1
ATOM 602 N N . GLU A 1 75 ? 29.364 -11.199 -11.332 1.00 39.91 75 GLU A N 1
ATOM 603 C CA . GLU A 1 75 ? 29.887 -9.950 -11.923 1.00 39.91 75 GLU A CA 1
ATOM 604 C C . GLU A 1 75 ? 28.927 -8.780 -11.662 1.00 39.91 75 GLU A C 1
ATOM 606 O O . GLU A 1 75 ? 27.710 -8.968 -11.643 1.00 39.91 75 GLU A O 1
ATOM 611 N N . ASN A 1 76 ? 29.482 -7.575 -11.469 1.00 40.69 76 ASN A N 1
ATOM 612 C CA . ASN A 1 76 ? 28.703 -6.335 -11.418 1.00 40.69 76 ASN A CA 1
ATOM 613 C C . ASN A 1 76 ? 27.834 -6.224 -12.679 1.00 40.69 76 ASN A C 1
ATOM 615 O O . ASN A 1 76 ? 28.285 -6.574 -13.773 1.00 40.69 76 ASN A O 1
ATOM 619 N N . ASP A 1 77 ? 26.598 -5.740 -12.526 1.00 44.72 77 ASP A N 1
ATOM 620 C CA . ASP A 1 77 ? 25.710 -5.496 -13.660 1.00 44.72 77 ASP A CA 1
ATOM 621 C C . ASP A 1 77 ? 26.419 -4.631 -14.712 1.00 44.72 77 ASP A C 1
ATOM 623 O O . ASP A 1 77 ? 27.044 -3.624 -14.375 1.00 44.72 77 ASP A O 1
ATOM 627 N N . VAL A 1 78 ? 26.326 -5.037 -15.985 1.00 43.81 78 VAL A N 1
ATOM 628 C CA . VAL A 1 78 ? 26.823 -4.237 -17.113 1.00 43.81 78 VAL A CA 1
ATOM 629 C C . VAL A 1 78 ? 26.174 -2.865 -17.018 1.00 43.81 78 VAL A C 1
ATOM 631 O O . VAL A 1 78 ? 24.944 -2.752 -17.015 1.00 43.81 78 VAL A O 1
ATOM 634 N N . THR A 1 79 ? 26.995 -1.825 -16.901 1.00 44.62 79 THR A N 1
ATOM 635 C CA . THR A 1 79 ? 26.479 -0.464 -16.788 1.00 44.62 79 THR A CA 1
ATOM 636 C C . THR A 1 79 ? 25.768 -0.078 -18.078 1.00 44.62 79 THR A C 1
ATOM 638 O O . THR A 1 79 ? 26.049 -0.589 -19.165 1.00 44.62 79 THR A O 1
ATOM 641 N N . ARG A 1 80 ? 24.834 0.868 -17.987 1.00 40.88 80 ARG A N 1
ATOM 642 C CA . ARG A 1 80 ? 24.081 1.301 -19.161 1.00 40.88 80 ARG A CA 1
ATOM 643 C C . ARG A 1 80 ? 24.943 1.867 -20.276 1.00 40.88 80 ARG A C 1
ATOM 645 O O . ARG A 1 80 ? 24.685 1.602 -21.444 1.00 40.88 80 ARG A O 1
ATOM 652 N N . GLN A 1 81 ? 25.991 2.592 -19.913 1.00 40.84 81 GLN A N 1
ATOM 653 C CA . GLN A 1 81 ? 26.981 3.068 -20.870 1.00 40.84 81 GLN A CA 1
ATOM 654 C C . GLN A 1 81 ? 27.752 1.920 -21.528 1.00 40.84 81 GLN A C 1
ATOM 656 O O . GLN A 1 81 ? 27.962 1.963 -22.736 1.00 40.84 81 GLN A O 1
ATOM 661 N N . GLU A 1 82 ? 28.121 0.875 -20.784 1.00 44.19 82 GLU A N 1
ATOM 662 C CA . GLU A 1 82 ? 28.771 -0.306 -21.363 1.00 44.19 82 GLU A CA 1
ATOM 663 C C . GLU A 1 82 ? 27.843 -1.060 -22.324 1.00 44.19 82 GLU A C 1
ATOM 665 O O . GLU A 1 82 ? 28.300 -1.489 -23.380 1.00 44.19 82 GLU A O 1
ATOM 670 N N . PHE A 1 83 ? 26.545 -1.168 -22.025 1.00 46.06 83 PHE A N 1
ATOM 671 C CA . PHE A 1 83 ? 25.576 -1.787 -22.936 1.00 46.06 83 PHE A CA 1
ATOM 672 C C . PHE A 1 83 ? 25.335 -0.946 -24.198 1.00 46.06 83 PHE A C 1
ATOM 674 O O . PHE A 1 83 ? 25.399 -1.458 -25.314 1.00 46.06 83 PHE A O 1
ATOM 681 N N . LEU A 1 84 ? 25.056 0.351 -24.025 1.00 40.69 84 LEU A N 1
ATOM 682 C CA . LEU A 1 84 ? 24.721 1.275 -25.114 1.00 40.69 84 LEU A CA 1
ATOM 683 C C . LEU A 1 84 ? 25.902 1.607 -26.019 1.00 40.69 84 LEU A C 1
ATOM 685 O O . LEU A 1 84 ? 25.693 2.094 -27.124 1.00 40.69 84 LEU A O 1
ATOM 689 N N . SER A 1 85 ? 27.130 1.356 -25.565 1.00 45.38 85 SER A N 1
ATOM 690 C CA . SER A 1 85 ? 28.322 1.645 -26.357 1.00 45.38 85 SER A CA 1
ATOM 691 C C . SER A 1 85 ? 28.356 0.906 -27.698 1.00 45.38 85 SER A C 1
ATOM 693 O O . SER A 1 85 ? 29.026 1.401 -28.600 1.00 45.38 85 SER A O 1
ATOM 6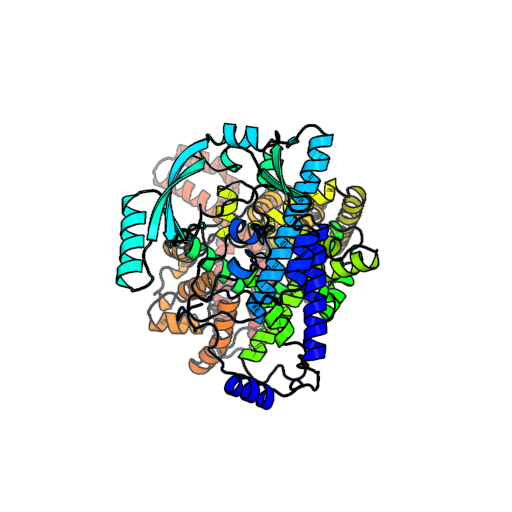95 N N . GLY A 1 86 ? 27.597 -0.195 -27.847 1.00 41.06 86 GLY A N 1
ATOM 696 C CA . GLY A 1 86 ? 27.382 -0.916 -29.105 1.00 41.06 86 GLY A CA 1
ATOM 697 C C . GLY A 1 86 ? 28.679 -1.402 -29.773 1.00 41.06 86 GLY A C 1
ATOM 698 O O . GLY A 1 86 ? 29.772 -0.977 -29.415 1.00 41.06 86 GLY A O 1
ATOM 699 N N . PRO A 1 87 ? 28.632 -2.297 -30.770 1.00 35.47 87 PRO A N 1
ATOM 700 C CA . PRO A 1 87 ? 29.801 -2.631 -31.569 1.00 35.47 87 PRO A CA 1
ATOM 701 C C . PRO A 1 87 ? 30.337 -1.396 -32.271 1.00 35.47 87 PRO A C 1
ATOM 703 O O . PRO A 1 87 ? 29.663 -0.812 -33.110 1.00 35.47 87 PRO A O 1
ATOM 706 N N . ASN A 1 88 ? 31.580 -1.018 -31.954 1.00 40.62 88 ASN A N 1
ATOM 707 C CA . ASN A 1 88 ? 32.302 -0.004 -32.720 1.00 40.62 88 ASN A CA 1
ATOM 708 C C . ASN A 1 88 ? 32.194 -0.327 -34.221 1.00 40.62 88 ASN A C 1
ATOM 710 O O . ASN A 1 88 ? 32.381 -1.491 -34.585 1.00 40.62 88 ASN A O 1
ATOM 714 N N . ARG A 1 89 ? 32.006 0.707 -35.066 1.00 39.00 89 ARG A N 1
ATOM 715 C CA . ARG A 1 89 ? 31.824 0.692 -36.547 1.00 39.00 89 ARG A CA 1
ATOM 716 C C . ARG A 1 89 ? 32.862 -0.126 -37.357 1.00 39.00 89 ARG A C 1
ATOM 718 O O . ARG A 1 89 ? 32.843 -0.178 -38.578 1.00 39.00 89 ARG A O 1
ATOM 725 N N . SER A 1 90 ? 33.814 -0.787 -36.701 1.00 37.09 90 SER A N 1
ATOM 726 C CA . SER A 1 90 ? 34.774 -1.706 -37.300 1.00 37.09 90 SER A CA 1
ATOM 727 C C . SER A 1 90 ? 34.329 -3.163 -37.136 1.00 37.09 90 SER A C 1
ATOM 729 O O . SER A 1 90 ? 34.289 -3.683 -36.020 1.00 37.09 90 SER A O 1
ATOM 731 N N . LYS A 1 91 ? 34.167 -3.892 -38.251 1.00 36.78 91 LYS A N 1
ATOM 732 C CA . LYS A 1 91 ? 33.919 -5.352 -38.257 1.00 36.78 91 LYS A CA 1
ATOM 733 C C . LYS A 1 91 ? 34.935 -6.176 -37.436 1.00 36.78 91 LYS A C 1
ATOM 735 O O . LYS A 1 91 ? 34.613 -7.256 -36.957 1.00 36.78 91 LYS A O 1
ATOM 740 N N . LYS A 1 92 ? 36.151 -5.652 -37.212 1.00 34.38 92 LYS A N 1
ATOM 741 C CA . LYS A 1 92 ? 37.200 -6.251 -36.356 1.00 34.38 92 LYS A CA 1
ATOM 742 C C . LYS A 1 92 ? 36.972 -6.059 -34.849 1.00 34.38 92 LYS A C 1
ATOM 744 O O . LYS A 1 92 ? 37.638 -6.725 -34.059 1.00 34.38 92 LYS A O 1
ATOM 749 N N . HIS A 1 93 ? 36.103 -5.131 -34.449 1.00 33.44 93 HIS A N 1
ATOM 750 C CA . HIS A 1 93 ? 35.826 -4.811 -33.050 1.00 33.44 93 HIS A CA 1
ATOM 751 C C . HIS A 1 93 ? 34.537 -5.441 -32.508 1.00 33.44 93 HIS A C 1
ATOM 753 O O . HIS A 1 93 ? 34.456 -5.654 -31.299 1.00 33.44 93 HIS A O 1
ATOM 759 N N . ILE A 1 94 ? 33.614 -5.879 -33.370 1.00 33.72 94 ILE A N 1
ATOM 760 C CA . ILE A 1 94 ? 32.483 -6.746 -32.985 1.00 33.72 94 ILE A CA 1
ATOM 761 C C . ILE A 1 94 ? 33.018 -8.042 -32.350 1.00 33.72 94 ILE A C 1
ATOM 763 O O . ILE A 1 94 ? 32.635 -8.411 -31.242 1.00 33.72 94 ILE A O 1
ATOM 767 N N . SER A 1 95 ? 34.036 -8.655 -32.967 1.00 33.28 95 SER A N 1
ATOM 768 C CA . SER A 1 95 ? 34.756 -9.810 -32.407 1.00 33.28 95 SER A CA 1
ATOM 769 C C . SER A 1 95 ? 35.639 -9.484 -31.194 1.00 33.28 95 SER A C 1
ATOM 771 O O . SER A 1 95 ? 36.238 -10.391 -30.632 1.00 33.28 95 SER A O 1
ATOM 773 N N . SER A 1 96 ? 35.799 -8.204 -30.834 1.00 31.34 96 SER A N 1
ATOM 774 C CA . SER A 1 96 ? 36.516 -7.772 -29.622 1.00 31.34 96 SER A CA 1
ATOM 775 C C . SER A 1 96 ? 35.576 -7.414 -28.465 1.00 31.34 96 SER A C 1
ATOM 777 O O . SER A 1 96 ? 36.005 -7.427 -27.314 1.00 31.34 96 SER A O 1
ATOM 779 N N . GLN A 1 97 ? 34.307 -7.116 -28.771 1.00 33.47 97 GLN A N 1
ATOM 780 C CA . GLN A 1 97 ? 33.226 -6.927 -27.799 1.00 33.47 97 GLN A CA 1
ATOM 781 C C . GLN A 1 97 ? 32.517 -8.228 -27.438 1.00 33.47 97 GLN A C 1
ATOM 783 O O . GLN A 1 97 ? 32.089 -8.398 -26.297 1.00 33.47 97 GLN A O 1
ATOM 788 N N . ILE A 1 98 ? 32.539 -9.211 -28.341 1.00 37.12 98 ILE A N 1
ATOM 789 C CA . ILE A 1 98 ? 32.722 -10.597 -27.920 1.00 37.12 98 ILE A CA 1
ATOM 790 C C . ILE A 1 98 ? 34.103 -10.619 -27.262 1.00 37.12 98 ILE A C 1
ATOM 792 O O . ILE A 1 98 ? 35.113 -10.824 -27.934 1.00 37.12 98 ILE A O 1
ATOM 796 N N . LYS A 1 99 ? 34.178 -10.277 -25.966 1.00 38.22 99 LYS A N 1
ATOM 797 C CA . LYS A 1 99 ? 35.429 -10.365 -25.210 1.00 38.22 99 LYS A CA 1
ATOM 798 C C . LYS A 1 99 ? 35.983 -11.755 -25.501 1.00 38.22 99 LYS A C 1
ATOM 800 O O . LYS A 1 99 ? 35.289 -12.744 -25.268 1.00 38.22 99 LYS A O 1
ATOM 805 N N . GLN A 1 100 ? 37.195 -11.820 -26.054 1.00 36.28 100 GLN A N 1
ATOM 806 C CA . GLN A 1 100 ? 37.912 -13.078 -26.236 1.00 36.28 100 GLN A CA 1
ATOM 807 C C . GLN A 1 100 ? 37.764 -13.857 -24.927 1.00 36.28 100 GLN A C 1
ATOM 809 O O . GLN A 1 100 ? 38.067 -13.271 -23.887 1.00 36.28 100 GLN A O 1
ATOM 814 N N . LEU A 1 101 ? 37.199 -15.075 -24.963 1.00 39.41 101 LEU A N 1
ATOM 815 C CA . LEU A 1 101 ? 36.828 -15.851 -23.773 1.00 39.41 101 LEU A CA 1
ATOM 816 C C . LEU A 1 101 ? 38.004 -15.880 -22.786 1.00 39.41 101 LEU A C 1
ATOM 818 O O . LEU A 1 101 ? 38.906 -16.709 -22.893 1.00 39.41 101 LEU A O 1
ATOM 822 N N . LYS A 1 102 ? 38.021 -14.954 -21.823 1.00 39.97 102 LYS A N 1
ATOM 823 C CA . LYS A 1 102 ? 38.955 -14.995 -20.705 1.00 39.97 102 LYS A CA 1
ATOM 824 C C . LYS A 1 102 ? 38.360 -16.016 -19.755 1.00 39.97 102 LYS A C 1
ATOM 826 O O . LYS A 1 102 ? 37.413 -15.704 -19.028 1.00 39.97 102 LYS A O 1
ATOM 831 N N . GLY A 1 103 ? 38.850 -17.251 -19.866 1.00 41.22 103 GLY A N 1
ATOM 832 C CA . GLY A 1 103 ? 38.461 -18.367 -19.013 1.00 41.22 103 GLY A CA 1
ATOM 833 C C . GLY A 1 103 ? 38.523 -17.937 -17.553 1.00 41.22 103 GLY A C 1
ATOM 834 O O . GLY A 1 103 ? 39.596 -17.648 -17.035 1.00 41.22 103 GLY A O 1
ATOM 835 N N . GLY A 1 104 ? 37.353 -17.822 -16.938 1.00 46.53 104 GLY A N 1
ATOM 836 C CA . GLY A 1 104 ? 37.190 -17.647 -15.506 1.00 46.53 104 GLY A CA 1
ATOM 837 C C . GLY A 1 104 ? 36.331 -18.799 -15.010 1.00 46.53 104 GLY A C 1
ATOM 838 O O . GLY A 1 104 ? 35.402 -19.206 -15.703 1.00 46.53 104 GLY A O 1
ATOM 839 N N . GLU A 1 105 ? 36.637 -19.319 -13.827 1.00 46.38 105 GLU A N 1
ATOM 840 C CA . GLU A 1 105 ? 35.930 -20.454 -13.209 1.00 46.38 105 GLU A CA 1
ATOM 841 C C . GLU A 1 105 ? 34.533 -20.079 -12.679 1.00 46.38 105 GLU A C 1
ATOM 843 O O . GLU A 1 105 ? 33.773 -20.923 -12.204 1.00 46.38 105 GLU A O 1
ATOM 848 N N . ALA A 1 106 ? 34.171 -18.795 -12.763 1.00 48.94 106 ALA A N 1
ATOM 849 C CA . ALA A 1 106 ? 32.877 -18.289 -12.341 1.00 48.94 106 ALA A CA 1
ATOM 850 C C . ALA A 1 106 ? 31.744 -18.878 -13.197 1.00 48.94 106 ALA A C 1
ATOM 852 O O . ALA A 1 106 ? 31.738 -18.779 -14.426 1.00 48.94 106 ALA A O 1
ATOM 853 N N . LYS A 1 107 ? 30.747 -19.455 -12.521 1.00 51.31 107 LYS A N 1
ATOM 854 C CA . LYS A 1 107 ? 29.560 -20.039 -13.152 1.00 51.31 107 LYS A CA 1
ATOM 855 C C . LYS A 1 107 ? 28.817 -18.990 -13.992 1.00 51.31 107 LYS A C 1
ATOM 857 O O . LYS A 1 107 ? 28.538 -17.880 -13.529 1.00 51.31 107 LYS A O 1
ATOM 862 N N . ILE A 1 108 ? 28.484 -19.370 -15.222 1.00 57.81 108 ILE A N 1
ATOM 863 C CA . ILE A 1 108 ? 27.633 -18.600 -16.136 1.00 57.81 108 ILE A CA 1
ATOM 864 C C . ILE A 1 108 ? 26.177 -18.721 -15.656 1.00 57.81 108 ILE A C 1
ATOM 866 O O . ILE A 1 108 ? 25.764 -19.793 -15.207 1.00 57.81 108 ILE A O 1
ATOM 870 N N . GLY A 1 109 ? 25.413 -17.626 -15.732 1.00 61.62 109 GLY A N 1
ATOM 871 C CA . GLY A 1 109 ? 23.965 -17.638 -15.506 1.00 61.62 109 GLY A CA 1
ATOM 872 C C . GLY A 1 109 ? 23.204 -18.515 -16.513 1.00 61.62 109 GLY A C 1
ATOM 873 O O . GLY A 1 109 ? 23.762 -19.024 -17.483 1.00 61.62 109 GLY A O 1
ATOM 874 N N . ASP A 1 110 ? 21.907 -18.719 -16.292 1.00 72.62 110 ASP A N 1
ATOM 875 C CA . ASP A 1 110 ? 21.078 -19.495 -17.221 1.00 72.62 110 ASP A CA 1
ATOM 876 C C . ASP A 1 110 ? 20.970 -18.771 -18.588 1.00 72.62 110 ASP A C 1
ATOM 878 O O . ASP A 1 110 ? 20.578 -17.603 -18.626 1.00 72.62 110 ASP A O 1
ATOM 882 N N . PRO A 1 111 ? 21.287 -19.431 -19.721 1.00 73.25 111 PRO A N 1
ATOM 883 C CA . PRO A 1 111 ? 21.332 -18.776 -21.033 1.00 73.25 111 PRO A CA 1
ATOM 884 C C . PRO A 1 111 ? 20.020 -18.123 -21.486 1.00 73.25 111 PRO A C 1
ATOM 886 O O . PRO A 1 111 ? 20.052 -17.081 -22.137 1.00 73.25 111 PRO A O 1
ATOM 889 N N . LEU A 1 112 ? 18.867 -18.711 -21.145 1.00 72.94 112 LEU A N 1
ATOM 890 C CA . LEU A 1 112 ? 17.556 -18.159 -21.502 1.00 72.94 112 LEU A CA 1
ATOM 891 C C . LEU A 1 112 ? 17.260 -16.899 -20.684 1.00 72.94 112 LEU A C 1
ATOM 893 O O . LEU A 1 112 ? 16.755 -15.918 -21.216 1.00 72.94 112 LEU A O 1
ATOM 897 N N . GLU A 1 113 ? 17.602 -16.916 -19.398 1.00 71.06 113 GLU A N 1
ATOM 898 C CA . GLU A 1 113 ? 17.492 -15.740 -18.532 1.00 71.06 113 GLU A CA 1
ATOM 899 C C . GLU A 1 113 ? 18.373 -14.596 -19.018 1.00 71.06 113 GLU A C 1
ATOM 901 O O . GLU A 1 113 ? 17.902 -13.468 -19.113 1.00 71.06 113 GLU A O 1
ATOM 906 N N . ASN A 1 114 ? 19.616 -14.888 -19.398 1.00 72.44 114 ASN A N 1
ATOM 907 C CA . ASN A 1 114 ? 20.520 -13.876 -19.927 1.00 72.44 114 ASN A CA 1
ATOM 908 C C . ASN A 1 114 ? 20.002 -13.267 -21.235 1.00 72.44 114 ASN A C 1
ATOM 910 O O . ASN A 1 114 ? 20.060 -12.050 -21.406 1.00 72.44 114 ASN A O 1
ATOM 914 N N . LEU A 1 115 ? 19.471 -14.098 -22.138 1.00 75.38 115 LEU A N 1
ATOM 915 C CA . LEU A 1 115 ? 18.871 -13.636 -23.388 1.00 75.38 115 LEU A CA 1
ATOM 916 C C . LEU A 1 115 ? 17.672 -12.715 -23.123 1.00 75.38 115 LEU A C 1
ATOM 918 O O . LEU A 1 115 ? 17.620 -11.604 -23.645 1.00 75.38 115 LEU A O 1
ATOM 922 N N . LEU A 1 116 ? 16.750 -13.145 -22.257 1.00 74.19 116 LEU A N 1
ATOM 923 C CA . LEU A 1 116 ? 15.587 -12.352 -21.860 1.00 74.19 116 LEU A CA 1
ATOM 924 C C . LEU A 1 116 ? 16.002 -11.050 -21.157 1.00 74.19 116 LEU A C 1
ATOM 926 O O . LEU A 1 116 ? 15.434 -10.002 -21.448 1.00 74.19 116 LEU A O 1
ATOM 930 N N . LYS A 1 117 ? 17.018 -11.086 -20.280 1.00 72.19 117 LYS A N 1
ATOM 931 C CA . LYS A 1 117 ? 17.573 -9.897 -19.608 1.00 72.19 117 LYS A CA 1
ATOM 932 C C . LYS A 1 117 ? 18.079 -8.886 -20.634 1.00 72.19 117 LYS A C 1
ATOM 934 O O . LYS A 1 117 ? 17.786 -7.702 -20.512 1.00 72.19 117 LYS A O 1
ATOM 939 N N . ASN A 1 118 ? 18.795 -9.347 -21.657 1.00 73.56 118 ASN A N 1
ATOM 940 C CA . ASN A 1 118 ? 19.320 -8.498 -22.725 1.00 73.56 118 ASN A CA 1
ATOM 941 C C . ASN A 1 118 ? 18.215 -7.889 -23.596 1.00 73.56 118 ASN A C 1
ATOM 943 O O . ASN A 1 118 ? 18.279 -6.705 -23.916 1.00 73.56 118 ASN A O 1
ATOM 947 N N . TRP A 1 119 ? 17.176 -8.657 -23.932 1.00 78.12 119 TRP A N 1
ATOM 948 C CA . TRP A 1 119 ? 16.020 -8.116 -24.647 1.00 78.12 119 TRP A CA 1
ATOM 949 C C . TRP A 1 119 ? 15.264 -7.075 -23.825 1.00 78.12 119 TRP A C 1
ATOM 951 O O . TRP A 1 119 ? 14.984 -5.994 -24.331 1.00 78.12 119 TRP A O 1
ATOM 961 N N . MET A 1 120 ? 14.987 -7.354 -22.550 1.00 74.44 120 MET A N 1
ATOM 962 C CA . MET A 1 120 ? 14.324 -6.394 -21.662 1.00 74.44 120 MET A CA 1
ATOM 963 C C . MET A 1 120 ? 15.142 -5.118 -21.488 1.00 74.44 120 MET A C 1
ATOM 965 O O . MET A 1 120 ? 14.585 -4.025 -21.495 1.00 74.44 120 MET A O 1
ATOM 969 N N . TYR A 1 121 ? 16.463 -5.255 -21.384 1.00 73.25 121 TYR A N 1
ATOM 970 C CA . TYR A 1 121 ? 17.363 -4.117 -21.340 1.00 73.25 121 TYR A CA 1
ATOM 971 C C . TYR A 1 121 ? 17.249 -3.270 -22.616 1.00 73.25 121 TYR A C 1
ATOM 973 O O . TYR A 1 121 ? 17.139 -2.049 -22.545 1.00 73.25 121 TYR A O 1
ATOM 981 N N . MET A 1 122 ? 17.257 -3.912 -23.787 1.00 74.44 122 MET A N 1
ATOM 982 C CA . MET A 1 122 ? 17.146 -3.220 -25.070 1.00 74.44 122 MET A CA 1
ATOM 983 C C . MET A 1 122 ? 15.799 -2.501 -25.220 1.00 74.44 122 MET A C 1
ATOM 985 O O . MET A 1 122 ? 15.774 -1.361 -25.673 1.00 74.44 122 MET A O 1
ATOM 989 N N . ILE A 1 123 ? 14.703 -3.127 -24.782 1.00 76.44 123 ILE A N 1
ATOM 990 C CA . ILE A 1 123 ? 13.359 -2.531 -24.787 1.00 76.44 123 ILE A CA 1
ATOM 991 C C . ILE A 1 123 ? 13.289 -1.318 -23.844 1.00 76.44 123 ILE A C 1
ATOM 993 O O . ILE A 1 123 ? 12.815 -0.262 -24.258 1.00 76.44 123 ILE A O 1
ATOM 997 N N . ASP A 1 124 ? 13.797 -1.423 -22.609 1.00 73.81 124 ASP A N 1
ATOM 998 C CA . ASP A 1 124 ? 13.844 -0.296 -21.657 1.00 73.81 124 ASP A CA 1
ATOM 999 C C . ASP A 1 124 ? 14.711 0.856 -22.195 1.00 73.81 124 ASP A C 1
ATOM 1001 O O . ASP A 1 124 ? 14.299 2.020 -22.190 1.00 73.81 124 ASP A O 1
ATOM 1005 N N . ALA A 1 125 ? 15.887 0.536 -22.740 1.00 75.31 125 ALA A N 1
ATOM 1006 C CA . ALA A 1 125 ? 16.770 1.518 -23.350 1.00 75.31 125 ALA A CA 1
ATOM 1007 C C . ALA A 1 125 ? 16.109 2.225 -24.542 1.00 75.31 125 ALA A C 1
ATOM 1009 O O . ALA A 1 125 ? 16.202 3.450 -24.636 1.00 75.31 125 ALA A O 1
ATOM 1010 N N . ALA A 1 126 ? 15.416 1.477 -25.406 1.00 77.25 126 ALA A N 1
ATOM 1011 C CA . ALA A 1 126 ? 14.684 2.000 -26.555 1.00 77.25 126 ALA A CA 1
ATOM 1012 C C . ALA A 1 126 ? 13.536 2.924 -26.121 1.00 77.25 126 ALA A C 1
ATOM 1014 O O . ALA A 1 126 ? 13.432 4.045 -26.618 1.00 77.25 126 ALA A O 1
ATOM 1015 N N . ALA A 1 127 ? 12.729 2.511 -25.137 1.00 77.25 127 ALA A N 1
ATOM 1016 C CA . ALA A 1 127 ? 11.632 3.320 -24.605 1.00 77.25 127 ALA A CA 1
ATOM 1017 C C . ALA A 1 127 ? 12.131 4.667 -24.056 1.00 77.25 127 ALA A C 1
ATOM 1019 O O . ALA A 1 127 ? 11.592 5.724 -24.383 1.00 77.25 127 ALA A O 1
ATOM 1020 N N . ARG A 1 128 ? 13.220 4.649 -23.279 1.00 77.56 128 ARG A N 1
ATOM 1021 C CA . ARG A 1 128 ? 13.833 5.869 -22.730 1.00 77.56 128 ARG A CA 1
ATOM 1022 C C . ARG A 1 128 ? 14.475 6.740 -23.802 1.00 77.56 128 ARG A C 1
ATOM 1024 O O . ARG A 1 128 ? 14.416 7.963 -23.703 1.00 77.56 128 ARG A O 1
ATOM 1031 N N . ASN A 1 129 ? 15.100 6.125 -24.805 1.00 82.06 129 ASN A N 1
ATOM 1032 C CA . ASN A 1 129 ? 15.686 6.848 -25.925 1.00 82.06 129 ASN A CA 1
ATOM 1033 C C . ASN A 1 129 ? 14.612 7.603 -26.705 1.00 82.06 129 ASN A C 1
ATOM 1035 O O . ASN A 1 129 ? 14.750 8.801 -26.925 1.00 82.06 129 ASN A O 1
ATOM 1039 N N . LYS A 1 130 ? 13.503 6.922 -27.013 1.00 83.75 130 LYS A N 1
ATOM 1040 C CA . LYS A 1 130 ? 12.333 7.511 -27.663 1.00 83.75 130 LYS A CA 1
ATOM 1041 C C . LYS A 1 130 ? 11.718 8.635 -26.828 1.00 83.75 130 LYS A C 1
ATOM 1043 O O . LYS A 1 130 ? 11.381 9.672 -27.385 1.00 83.75 130 LYS A O 1
ATOM 1048 N N . ALA A 1 131 ? 11.618 8.467 -25.507 1.00 84.00 131 ALA A N 1
ATOM 1049 C CA . ALA A 1 131 ? 11.122 9.515 -24.613 1.00 84.00 131 ALA A CA 1
ATOM 1050 C C . ALA A 1 131 ? 12.004 10.775 -24.656 1.00 84.00 131 ALA A C 1
ATOM 1052 O O . ALA A 1 131 ? 11.486 11.873 -24.837 1.00 84.00 131 ALA A O 1
ATOM 1053 N N . ARG A 1 132 ? 13.334 10.625 -24.564 1.00 87.75 132 ARG A N 1
ATOM 1054 C CA . ARG A 1 132 ? 14.271 11.758 -24.669 1.00 87.75 132 ARG A CA 1
ATOM 1055 C C . ARG A 1 132 ? 14.268 12.393 -26.055 1.00 87.75 132 ARG A C 1
ATOM 1057 O O . ARG A 1 132 ? 14.276 13.611 -26.137 1.00 87.75 132 ARG A O 1
ATOM 1064 N N . ALA A 1 133 ? 14.222 11.589 -27.116 1.00 88.88 133 ALA A N 1
ATOM 1065 C CA . ALA A 1 133 ? 14.131 12.084 -28.486 1.00 88.88 133 ALA A CA 1
ATOM 1066 C C . ALA A 1 133 ? 12.855 12.910 -28.686 1.00 88.88 133 ALA A C 1
ATOM 1068 O O . ALA A 1 133 ? 12.914 14.016 -29.213 1.00 88.88 133 ALA A O 1
ATOM 1069 N N . LYS A 1 134 ? 11.709 12.413 -28.199 1.00 90.25 134 LYS A N 1
ATOM 1070 C CA . LYS A 1 134 ? 10.440 13.128 -28.336 1.00 90.25 134 LYS A CA 1
ATOM 1071 C C . LYS A 1 134 ? 10.387 14.393 -27.485 1.00 90.25 134 LYS A C 1
ATOM 1073 O O . LYS A 1 134 ? 9.882 15.409 -27.949 1.00 90.25 134 LYS A O 1
ATOM 1078 N N . ALA A 1 135 ? 10.924 14.334 -26.266 1.00 90.94 135 ALA A N 1
ATOM 1079 C CA . ALA A 1 135 ? 11.062 15.509 -25.418 1.00 90.94 135 ALA A CA 1
ATOM 1080 C C . ALA A 1 135 ? 11.978 16.552 -26.063 1.00 90.94 135 ALA A C 1
ATOM 1082 O O . ALA A 1 135 ? 11.625 17.719 -26.052 1.00 90.94 135 ALA A O 1
ATOM 1083 N N . PHE A 1 136 ? 13.095 16.139 -26.672 1.00 92.50 136 PHE A N 1
ATOM 1084 C CA . PHE A 1 136 ? 13.983 17.027 -27.421 1.00 92.50 136 PHE A CA 1
ATOM 1085 C C . PHE A 1 136 ? 13.256 17.699 -28.589 1.00 92.50 136 PHE A C 1
ATOM 1087 O O . PHE A 1 136 ? 13.286 18.917 -28.679 1.00 92.50 136 PHE A O 1
ATOM 1094 N N . GLU A 1 137 ? 12.549 16.937 -29.432 1.00 92.75 137 GLU A N 1
ATOM 1095 C CA . GLU A 1 137 ? 11.770 17.495 -30.549 1.00 92.75 137 GLU A CA 1
ATOM 1096 C C . GLU A 1 137 ? 10.791 18.579 -30.079 1.00 92.75 137 GLU A C 1
ATOM 1098 O O . GLU A 1 137 ? 10.868 19.719 -30.525 1.00 92.75 137 GLU A O 1
ATOM 1103 N N . VAL A 1 138 ? 9.907 18.234 -29.138 1.00 93.50 138 VAL A N 1
ATOM 1104 C CA . VAL A 1 138 ? 8.870 19.154 -28.648 1.00 93.50 138 VAL A CA 1
ATOM 1105 C C . VAL A 1 138 ? 9.486 20.309 -27.860 1.00 93.50 138 VAL A C 1
ATOM 1107 O O . VAL A 1 138 ? 9.071 21.452 -28.001 1.00 93.50 138 VAL A O 1
ATOM 1110 N N . GLY A 1 139 ? 10.489 20.025 -27.031 1.00 92.38 139 GLY A N 1
ATOM 1111 C CA . GLY A 1 139 ? 11.150 21.014 -26.188 1.00 92.38 139 GLY A CA 1
ATOM 1112 C C . GLY A 1 139 ? 11.948 22.038 -26.989 1.00 92.38 139 GLY A C 1
ATOM 1113 O O . GLY A 1 139 ? 11.999 23.198 -26.598 1.00 92.38 139 GLY A O 1
ATOM 1114 N N . THR A 1 140 ? 12.539 21.641 -28.116 1.00 94.00 140 THR A N 1
ATOM 1115 C CA . THR A 1 140 ? 13.189 22.576 -29.040 1.00 94.00 140 THR A CA 1
ATOM 1116 C C . THR A 1 140 ? 12.161 23.403 -29.814 1.00 94.00 140 THR A C 1
ATOM 1118 O O . THR A 1 140 ? 12.391 24.588 -30.025 1.00 94.00 140 THR A O 1
ATOM 1121 N N . GLU A 1 141 ? 11.006 22.836 -30.184 1.00 94.12 141 GLU A N 1
ATOM 1122 C CA . GLU A 1 141 ? 9.912 23.596 -30.820 1.00 94.12 141 GLU A CA 1
ATOM 1123 C C . GLU A 1 141 ? 9.351 24.708 -29.918 1.00 94.12 141 GLU A C 1
ATOM 1125 O O . GLU A 1 141 ? 8.955 25.759 -30.420 1.00 94.12 141 GLU A O 1
ATOM 1130 N N . VAL A 1 142 ? 9.324 24.487 -28.599 1.00 93.56 142 VAL A N 1
ATOM 1131 C CA . VAL A 1 142 ? 8.815 25.456 -27.609 1.00 93.56 142 VAL A CA 1
ATOM 1132 C C . VAL A 1 142 ? 9.919 26.206 -26.850 1.00 93.56 142 VAL A C 1
ATOM 1134 O O . VAL A 1 142 ? 9.624 26.869 -25.861 1.00 93.56 142 VAL A O 1
ATOM 1137 N N . ASP A 1 143 ? 11.168 26.115 -27.316 1.00 91.88 143 ASP A N 1
ATOM 1138 C CA . ASP A 1 143 ? 12.333 26.859 -26.806 1.00 91.88 143 ASP A CA 1
ATOM 1139 C C . ASP A 1 143 ? 12.679 26.616 -25.317 1.00 91.88 143 ASP A C 1
ATOM 1141 O O . ASP A 1 143 ? 13.128 27.508 -24.605 1.00 91.88 143 ASP A O 1
ATOM 1145 N N . ILE A 1 144 ? 12.479 25.385 -24.826 1.00 91.81 144 ILE A N 1
ATOM 1146 C CA . ILE A 1 144 ? 12.872 24.947 -23.464 1.00 91.81 144 ILE A CA 1
ATOM 1147 C C . ILE A 1 144 ? 14.013 23.917 -23.462 1.00 91.81 144 ILE A C 1
ATOM 1149 O O . ILE A 1 144 ? 14.493 23.510 -22.397 1.00 91.81 144 ILE A O 1
ATOM 1153 N N . ILE A 1 145 ? 14.423 23.443 -24.645 1.00 93.25 145 ILE A N 1
ATOM 1154 C CA . ILE A 1 145 ? 15.551 22.526 -24.850 1.00 93.25 145 ILE A CA 1
ATOM 1155 C C . ILE A 1 145 ? 16.499 23.071 -25.914 1.00 93.25 145 ILE A C 1
ATOM 1157 O O . ILE A 1 145 ? 16.098 23.352 -27.043 1.00 93.25 145 ILE A O 1
ATOM 1161 N N . GLN A 1 146 ? 17.785 23.093 -25.567 1.00 92.19 146 GLN A N 1
ATOM 1162 C CA . GLN A 1 146 ? 18.885 23.517 -26.424 1.00 92.19 146 GLN A CA 1
ATOM 1163 C C . GLN A 1 146 ? 19.822 22.340 -26.715 1.00 92.19 146 GLN A C 1
ATOM 1165 O O . GLN A 1 146 ? 20.250 21.621 -25.806 1.00 92.19 146 GLN A O 1
ATOM 1170 N N . GLU A 1 147 ? 20.168 22.140 -27.986 1.00 92.88 147 GLU A N 1
ATOM 1171 C CA . GLU A 1 147 ? 21.179 21.157 -28.381 1.00 92.88 147 GLU A CA 1
ATOM 1172 C C . GLU A 1 147 ? 22.577 21.627 -27.960 1.00 92.88 147 GLU A C 1
ATOM 1174 O O . GLU A 1 147 ? 22.967 22.765 -28.206 1.00 92.88 147 GLU A O 1
ATOM 1179 N N . VAL A 1 148 ? 23.354 20.732 -27.350 1.00 88.50 148 VAL A N 1
ATOM 1180 C CA . VAL A 1 148 ? 24.730 21.002 -26.927 1.00 88.50 148 VAL A CA 1
ATOM 1181 C C . VAL A 1 148 ? 25.680 20.316 -27.895 1.00 88.50 148 VAL A C 1
ATOM 1183 O O . VAL A 1 148 ? 25.743 19.088 -27.983 1.00 88.50 148 VAL A O 1
ATOM 1186 N N . SER A 1 149 ? 26.489 21.100 -28.606 1.00 87.44 149 SER A N 1
ATOM 1187 C CA . SER A 1 149 ? 27.481 20.518 -29.512 1.00 87.44 149 SER A CA 1
ATOM 1188 C C . SER A 1 149 ? 28.548 19.733 -28.736 1.00 87.44 149 SER A C 1
ATOM 1190 O O . SER A 1 149 ? 28.929 20.089 -27.621 1.00 87.44 149 SER A O 1
ATOM 1192 N N . LYS A 1 150 ? 29.145 18.702 -29.347 1.00 80.00 150 LYS A N 1
ATOM 1193 C CA . LYS A 1 150 ? 30.244 17.942 -28.714 1.00 80.00 150 LYS A CA 1
ATOM 1194 C C . LYS A 1 150 ? 31.427 18.831 -28.294 1.00 80.00 150 LYS A C 1
ATOM 1196 O O . LYS A 1 150 ? 32.079 18.563 -27.288 1.00 80.00 150 LYS A O 1
ATOM 1201 N N . LYS A 1 151 ? 31.714 19.888 -29.062 1.00 80.94 151 LYS A N 1
ATOM 1202 C CA . LYS A 1 151 ? 32.774 20.862 -28.754 1.00 80.94 151 LYS A CA 1
ATOM 1203 C C . LYS A 1 151 ? 32.442 21.662 -27.494 1.00 80.94 151 LYS A C 1
ATOM 1205 O O . LYS A 1 151 ? 33.311 21.874 -26.653 1.00 80.94 151 LYS A O 1
ATOM 1210 N N . GLU A 1 152 ? 31.195 22.089 -27.372 1.00 81.19 152 GLU A N 1
ATOM 1211 C CA . GLU A 1 152 ? 30.689 22.810 -26.211 1.00 81.19 152 GLU A CA 1
ATOM 1212 C C . GLU A 1 152 ? 30.609 21.914 -24.975 1.00 81.19 152 GLU A C 1
ATOM 1214 O O . GLU A 1 152 ? 31.089 22.307 -23.918 1.00 81.19 152 GLU A O 1
ATOM 1219 N N . LEU A 1 153 ? 30.154 20.669 -25.127 1.00 80.25 153 LEU A N 1
ATOM 1220 C CA . LEU A 1 153 ? 30.173 19.662 -24.067 1.00 80.25 153 LEU A CA 1
ATOM 1221 C C . LEU A 1 153 ? 31.578 19.483 -23.470 1.00 80.25 153 LEU A C 1
ATOM 1223 O O . LEU A 1 153 ? 31.747 19.508 -22.254 1.00 80.25 153 LEU A O 1
ATOM 1227 N N . LEU A 1 154 ? 32.603 19.339 -24.318 1.00 75.19 154 LEU A N 1
ATOM 1228 C CA . LEU A 1 154 ? 33.997 19.202 -23.874 1.00 75.19 154 LEU A CA 1
ATOM 1229 C C . LEU A 1 154 ? 34.521 20.459 -23.162 1.00 75.19 154 LEU A C 1
ATOM 1231 O O . LEU A 1 154 ? 35.353 20.348 -22.259 1.00 75.19 154 LEU A O 1
ATOM 1235 N N . LYS A 1 155 ? 34.028 21.641 -23.549 1.00 77.25 155 LYS A N 1
ATOM 1236 C CA . LYS A 1 155 ? 34.331 22.908 -22.874 1.00 77.25 155 LYS A CA 1
ATOM 1237 C C . LYS A 1 155 ? 33.665 22.972 -21.495 1.00 77.25 155 LYS A C 1
ATOM 1239 O O . LYS A 1 155 ? 34.327 23.365 -20.541 1.00 77.25 155 LYS A O 1
ATOM 1244 N N . ILE A 1 156 ? 32.398 22.563 -21.393 1.00 73.94 156 ILE A N 1
ATOM 1245 C CA . ILE A 1 156 ? 31.610 22.560 -20.149 1.00 73.94 156 ILE A CA 1
ATOM 1246 C C . ILE A 1 156 ? 32.203 21.591 -19.121 1.00 73.94 156 ILE A C 1
ATOM 1248 O O . ILE A 1 156 ? 32.420 21.967 -17.975 1.00 73.94 156 ILE A O 1
ATOM 1252 N N . LEU A 1 157 ? 32.530 20.368 -19.544 1.00 71.56 157 LEU A N 1
ATOM 1253 C CA . LEU A 1 157 ? 33.070 19.317 -18.674 1.00 71.56 157 LEU A CA 1
ATOM 1254 C C . LEU A 1 157 ? 34.551 19.523 -18.287 1.00 71.56 157 LEU A C 1
ATOM 1256 O O . LEU A 1 157 ? 35.132 18.704 -17.574 1.00 71.56 157 LEU A O 1
ATOM 1260 N N . GLY A 1 158 ? 35.191 20.582 -18.795 1.00 64.88 158 GLY A N 1
ATOM 1261 C CA . GLY A 1 158 ? 36.606 20.878 -18.589 1.00 64.88 158 GLY A CA 1
ATOM 1262 C C . GLY A 1 158 ? 37.508 19.713 -18.999 1.00 64.88 158 GLY A C 1
ATOM 1263 O O . GLY A 1 158 ? 37.932 18.892 -18.186 1.00 64.88 158 GLY A O 1
ATOM 1264 N N . SER A 1 159 ? 37.812 19.615 -20.289 1.00 60.81 159 SER A N 1
ATOM 1265 C CA . SER A 1 159 ? 38.735 18.598 -20.784 1.00 60.81 159 SER A CA 1
ATOM 1266 C C . SER A 1 159 ? 40.199 18.982 -20.542 1.00 60.81 159 SER A C 1
ATOM 1268 O O . SER A 1 159 ? 40.626 20.056 -20.968 1.00 60.81 159 SER A O 1
ATOM 1270 N N . GLN A 1 160 ? 40.998 18.083 -19.963 1.00 57.22 160 GLN A N 1
ATOM 1271 C CA . GLN A 1 160 ? 42.459 18.160 -20.026 1.00 57.22 160 GLN A CA 1
ATOM 1272 C C . GLN A 1 160 ? 42.987 17.124 -21.014 1.00 57.22 160 GLN A C 1
ATOM 1274 O O . GLN A 1 160 ? 42.508 15.992 -21.094 1.00 57.22 160 GLN A O 1
ATOM 1279 N N . THR A 1 161 ? 44.004 17.512 -21.779 1.00 60.00 161 THR A N 1
ATOM 1280 C CA . THR A 1 161 ? 44.774 16.541 -22.557 1.00 60.00 161 THR A CA 1
ATOM 1281 C C . THR A 1 161 ? 45.719 15.836 -21.597 1.00 60.00 161 THR A C 1
ATOM 1283 O O . THR A 1 161 ? 46.693 16.432 -21.144 1.00 60.00 161 THR A O 1
ATOM 1286 N N . VAL A 1 162 ? 45.422 14.582 -21.272 1.00 65.38 162 VAL A N 1
ATOM 1287 C CA . VAL A 1 162 ? 46.291 13.741 -20.449 1.00 65.38 162 VAL A CA 1
ATOM 1288 C C . VAL A 1 162 ? 47.142 12.862 -21.353 1.00 65.38 162 VAL A C 1
ATOM 1290 O O . VAL A 1 162 ? 46.710 12.424 -22.420 1.00 65.38 162 VAL A O 1
ATOM 1293 N N . THR A 1 163 ? 48.377 12.611 -20.938 1.00 77.25 163 THR A N 1
ATOM 1294 C CA . THR A 1 163 ? 49.230 11.630 -21.610 1.00 77.25 163 THR A CA 1
ATOM 1295 C C . THR A 1 163 ? 49.055 10.301 -20.896 1.00 77.25 163 THR A C 1
ATOM 1297 O O . THR A 1 163 ? 49.373 10.200 -19.718 1.00 77.25 163 THR A O 1
ATOM 1300 N N . ARG A 1 164 ? 48.531 9.300 -21.601 1.00 83.12 164 ARG A N 1
ATOM 1301 C CA . ARG A 1 164 ? 48.421 7.915 -21.131 1.00 83.12 164 ARG A CA 1
ATOM 1302 C C . ARG A 1 164 ? 49.437 7.039 -21.844 1.00 83.12 164 ARG A C 1
ATOM 1304 O O . ARG A 1 164 ? 49.928 7.401 -22.909 1.00 83.12 164 ARG A O 1
ATOM 1311 N N . PHE A 1 165 ? 49.748 5.878 -21.290 1.00 86.69 165 PHE A N 1
ATOM 1312 C CA . PHE A 1 165 ? 50.827 5.026 -21.783 1.00 86.69 165 PHE A CA 1
ATOM 1313 C C . PHE A 1 165 ? 50.262 3.737 -22.372 1.00 86.69 165 PHE A C 1
ATOM 1315 O O . PHE A 1 165 ? 49.697 2.897 -21.675 1.00 86.69 165 PHE A O 1
ATOM 1322 N N . ALA A 1 166 ? 50.374 3.604 -23.690 1.00 86.19 166 ALA A N 1
ATOM 1323 C CA . ALA A 1 166 ? 49.891 2.468 -24.452 1.00 86.19 166 ALA A CA 1
ATOM 1324 C C . ALA A 1 166 ? 50.955 1.370 -24.522 1.00 86.19 166 ALA A C 1
ATOM 1326 O O . ALA A 1 166 ? 52.042 1.586 -25.053 1.00 86.19 166 ALA A O 1
ATOM 1327 N N . VAL A 1 167 ? 50.614 0.167 -24.063 1.00 85.62 167 VAL A N 1
ATOM 1328 C CA . VAL A 1 167 ? 51.479 -1.013 -24.171 1.00 85.62 167 VAL A CA 1
ATOM 1329 C C . VAL A 1 167 ? 51.186 -1.728 -25.482 1.00 85.62 167 VAL A C 1
ATOM 1331 O O . VAL A 1 167 ? 50.095 -2.267 -25.681 1.00 85.62 167 VAL A O 1
ATOM 1334 N N . ILE A 1 168 ? 52.142 -1.736 -26.402 1.00 86.12 168 ILE A N 1
ATOM 1335 C CA . ILE A 1 168 ? 51.995 -2.231 -27.771 1.00 86.12 168 ILE A CA 1
ATOM 1336 C C . ILE A 1 168 ? 52.948 -3.404 -27.972 1.00 86.12 168 ILE A C 1
ATOM 1338 O O . ILE A 1 168 ? 54.130 -3.314 -27.662 1.00 86.12 168 ILE A O 1
ATOM 1342 N N . LYS A 1 169 ? 52.446 -4.523 -28.505 1.00 84.75 169 LYS A N 1
ATOM 1343 C CA . LYS A 1 169 ? 53.312 -5.664 -28.830 1.00 84.75 169 LYS A CA 1
ATOM 1344 C C . LYS A 1 169 ? 54.294 -5.270 -29.926 1.00 84.75 169 LYS A C 1
ATOM 1346 O O . LYS A 1 169 ? 53.877 -4.640 -30.900 1.00 84.75 169 LYS A O 1
ATOM 1351 N N . ASP A 1 170 ? 55.545 -5.690 -29.803 1.00 78.19 170 ASP A N 1
ATOM 1352 C CA . ASP A 1 170 ? 56.549 -5.404 -30.818 1.00 78.19 170 ASP A CA 1
ATOM 1353 C C . ASP A 1 170 ? 56.115 -5.893 -32.217 1.00 78.19 170 ASP A C 1
ATOM 1355 O O . ASP A 1 170 ? 55.452 -6.929 -32.366 1.00 78.19 170 ASP A O 1
ATOM 1359 N N . GLY A 1 171 ? 56.377 -5.076 -33.240 1.00 73.94 171 GLY A N 1
ATOM 1360 C CA . GLY A 1 171 ? 55.885 -5.284 -34.610 1.00 73.94 171 GLY A CA 1
ATOM 1361 C C . GLY A 1 171 ? 54.367 -5.114 -34.820 1.00 73.94 171 GLY A C 1
ATOM 1362 O O . GLY A 1 171 ? 53.847 -5.460 -35.886 1.00 73.94 171 GLY A O 1
ATOM 1363 N N . LYS A 1 172 ? 53.611 -4.608 -33.833 1.00 77.19 172 LYS A N 1
ATOM 1364 C CA . LYS A 1 172 ? 52.184 -4.252 -33.969 1.00 77.19 172 LYS A CA 1
ATOM 1365 C C . LYS A 1 172 ? 51.964 -2.753 -33.761 1.00 77.19 172 LYS A C 1
ATOM 1367 O O . LYS A 1 172 ? 52.770 -2.060 -33.160 1.00 77.19 172 LYS A O 1
ATOM 1372 N N . THR A 1 173 ? 50.834 -2.258 -34.261 1.00 71.69 173 THR A N 1
ATOM 1373 C CA . THR A 1 173 ? 50.434 -0.840 -34.179 1.00 71.69 173 THR A CA 1
ATOM 1374 C C . THR A 1 173 ? 49.285 -0.583 -33.200 1.00 71.69 173 THR A C 1
ATOM 1376 O O . THR A 1 173 ? 49.000 0.560 -32.847 1.00 71.69 173 THR A O 1
ATOM 1379 N N . LYS A 1 174 ? 48.600 -1.638 -32.737 1.00 71.81 174 LYS A N 1
ATOM 1380 C CA . LYS A 1 174 ? 47.494 -1.523 -31.777 1.00 71.81 174 LYS A CA 1
ATOM 1381 C C . LYS A 1 174 ? 47.980 -1.741 -30.347 1.00 71.81 174 LYS A C 1
ATOM 1383 O O . LYS A 1 174 ? 48.639 -2.739 -30.062 1.00 71.81 174 LYS A O 1
ATOM 1388 N N . ALA A 1 175 ? 47.573 -0.834 -29.463 1.00 76.50 175 ALA A N 1
ATOM 1389 C CA . ALA A 1 175 ? 47.751 -0.967 -28.025 1.00 76.50 175 ALA A CA 1
ATOM 1390 C C . ALA A 1 175 ? 46.977 -2.182 -27.507 1.00 76.50 175 ALA A C 1
ATOM 1392 O O . ALA A 1 175 ? 45.819 -2.396 -27.872 1.00 76.50 175 ALA A O 1
ATOM 1393 N N . ARG A 1 176 ? 47.631 -2.987 -26.672 1.00 75.19 176 ARG A N 1
ATOM 1394 C CA . ARG A 1 176 ? 47.026 -4.116 -25.965 1.00 75.19 176 ARG A CA 1
ATOM 1395 C C . ARG A 1 176 ? 46.328 -3.653 -24.690 1.00 75.19 176 ARG A C 1
ATOM 1397 O O . ARG A 1 176 ? 45.306 -4.231 -24.334 1.00 75.19 176 ARG A O 1
ATOM 1404 N N . ASN A 1 177 ? 46.878 -2.634 -24.035 1.00 76.81 177 ASN A N 1
ATOM 1405 C CA . ASN A 1 177 ? 46.269 -1.942 -22.906 1.00 76.81 177 ASN A CA 1
ATOM 1406 C C . ASN A 1 177 ? 46.821 -0.507 -22.802 1.00 76.81 177 ASN A C 1
ATOM 1408 O O . ASN A 1 177 ? 47.839 -0.204 -23.432 1.00 76.81 177 ASN A O 1
ATOM 1412 N N . ILE A 1 178 ? 46.140 0.365 -22.060 1.00 80.06 178 ILE A N 1
ATOM 1413 C CA . ILE A 1 178 ? 46.516 1.773 -21.860 1.00 80.06 178 ILE A CA 1
ATOM 1414 C C . ILE A 1 178 ? 46.432 2.086 -20.364 1.00 80.06 178 ILE A C 1
ATOM 1416 O O . ILE A 1 178 ? 45.438 1.736 -19.731 1.00 80.06 178 ILE A O 1
ATOM 1420 N N . PHE A 1 179 ? 47.453 2.745 -19.823 1.00 79.94 179 PHE A N 1
ATOM 1421 C CA . PHE A 1 179 ? 47.584 3.046 -18.395 1.00 79.94 179 PHE A CA 1
ATOM 1422 C C . PHE A 1 179 ? 47.692 4.547 -18.143 1.00 79.94 179 PHE A C 1
ATOM 1424 O O . PHE A 1 179 ? 48.103 5.303 -19.028 1.00 79.94 179 PHE A O 1
ATOM 1431 N N . ASP A 1 180 ? 47.320 4.976 -16.937 1.00 75.69 180 ASP A N 1
ATOM 1432 C CA . ASP A 1 180 ? 47.424 6.380 -16.531 1.00 75.69 180 ASP A CA 1
ATOM 1433 C C . ASP A 1 180 ? 48.880 6.790 -16.257 1.00 75.69 180 ASP A C 1
ATOM 1435 O O . ASP A 1 180 ? 49.243 7.932 -16.534 1.00 75.69 180 ASP A O 1
ATOM 1439 N N . THR A 1 181 ? 49.735 5.864 -15.804 1.00 83.44 181 THR A N 1
ATOM 1440 C CA . THR A 1 181 ? 51.166 6.115 -15.567 1.00 83.44 181 THR A CA 1
ATOM 1441 C C . THR A 1 181 ? 52.060 5.222 -16.426 1.00 83.44 181 THR A C 1
ATOM 1443 O O . THR A 1 181 ? 51.663 4.159 -16.912 1.00 83.44 181 THR A O 1
ATOM 1446 N N . ARG A 1 182 ? 53.299 5.676 -16.644 1.00 87.56 182 ARG A N 1
ATOM 1447 C CA . ARG A 1 182 ? 54.300 4.921 -17.403 1.00 87.56 182 ARG A CA 1
ATOM 1448 C C . ARG A 1 182 ? 54.755 3.677 -16.647 1.00 87.56 182 ARG A C 1
ATOM 1450 O O . ARG A 1 182 ? 54.911 2.630 -17.262 1.00 87.56 182 ARG A O 1
ATOM 1457 N N . GLU A 1 183 ? 54.906 3.790 -15.333 1.00 87.12 183 GLU A N 1
ATOM 1458 C CA . GLU A 1 183 ? 55.354 2.705 -14.456 1.00 87.12 183 GLU A CA 1
ATOM 1459 C C . GLU A 1 183 ? 54.373 1.528 -14.469 1.00 87.12 183 GLU A C 1
ATOM 1461 O O . GLU A 1 183 ? 54.793 0.384 -14.616 1.00 87.12 183 GLU A O 1
ATOM 1466 N N . GLU A 1 184 ? 53.062 1.792 -14.410 1.00 85.12 184 GLU A N 1
ATOM 1467 C CA . GLU A 1 184 ? 52.032 0.748 -14.518 1.00 85.12 184 GLU A CA 1
ATOM 1468 C C . GLU A 1 184 ? 52.071 0.045 -15.881 1.00 85.12 184 GLU A C 1
ATOM 1470 O O . GLU A 1 184 ? 51.963 -1.182 -15.964 1.00 85.12 184 GLU A O 1
ATOM 1475 N N . ALA A 1 185 ? 52.257 0.818 -16.956 1.00 86.19 185 ALA A N 1
ATOM 1476 C CA . ALA A 1 185 ? 52.379 0.282 -18.306 1.00 86.19 185 ALA A CA 1
ATOM 1477 C C . ALA A 1 185 ? 53.626 -0.595 -18.471 1.00 86.19 185 ALA A C 1
ATOM 1479 O O . ALA A 1 185 ? 53.545 -1.662 -19.081 1.00 86.19 185 ALA A O 1
ATOM 1480 N N . GLU A 1 186 ? 54.765 -0.161 -17.934 1.00 88.94 186 GLU A N 1
ATOM 1481 C CA . GLU A 1 186 ? 56.033 -0.891 -17.994 1.00 88.94 186 GLU A CA 1
ATOM 1482 C C . GLU A 1 186 ? 56.002 -2.149 -17.119 1.00 88.94 186 GLU A C 1
ATOM 1484 O O . GLU A 1 186 ? 56.391 -3.216 -17.589 1.00 88.94 186 GLU A O 1
ATOM 1489 N N . ALA A 1 187 ? 55.444 -2.076 -15.906 1.00 85.56 187 ALA A N 1
ATOM 1490 C CA . ALA A 1 187 ? 55.261 -3.237 -15.035 1.00 85.56 187 ALA A CA 1
ATOM 1491 C C . ALA A 1 187 ? 54.356 -4.297 -15.681 1.00 85.56 187 ALA A C 1
ATOM 1493 O O . ALA A 1 187 ? 54.665 -5.489 -15.664 1.00 85.56 187 ALA A O 1
ATOM 1494 N N . TRP A 1 188 ? 53.261 -3.872 -16.319 1.00 84.81 188 TRP A N 1
ATOM 1495 C CA . TRP A 1 188 ? 52.373 -4.786 -17.035 1.00 84.81 188 TRP A CA 1
ATOM 1496 C C . TRP A 1 188 ? 53.006 -5.355 -18.312 1.00 84.81 188 TRP A C 1
ATOM 1498 O O . TRP A 1 188 ? 52.799 -6.522 -18.646 1.00 84.81 188 TRP A O 1
ATOM 1508 N N . ALA A 1 189 ? 53.790 -4.552 -19.037 1.00 84.50 189 ALA A N 1
ATOM 1509 C CA . ALA A 1 189 ? 54.571 -5.019 -20.180 1.00 84.50 189 ALA A CA 1
ATOM 1510 C C . ALA A 1 189 ? 55.606 -6.079 -19.763 1.00 84.50 189 ALA A C 1
ATOM 1512 O O . ALA A 1 189 ? 55.744 -7.091 -20.455 1.00 84.50 189 ALA A O 1
ATOM 1513 N N . TYR A 1 190 ? 56.267 -5.874 -18.619 1.00 84.94 190 TYR A N 1
ATOM 1514 C CA . TYR A 1 190 ? 57.231 -6.804 -18.037 1.00 84.94 190 TYR A CA 1
ATOM 1515 C C . TYR A 1 190 ? 56.572 -8.120 -17.604 1.00 84.94 190 TYR A C 1
ATOM 1517 O O . TYR A 1 190 ? 57.042 -9.179 -18.003 1.00 84.94 190 TYR A O 1
ATOM 1525 N N . ASP A 1 191 ? 55.438 -8.079 -16.893 1.00 82.06 191 ASP A N 1
ATOM 1526 C CA . ASP A 1 191 ? 54.678 -9.283 -16.503 1.00 82.06 191 ASP A CA 1
ATOM 1527 C C . ASP A 1 191 ? 54.265 -10.126 -17.724 1.00 82.06 191 ASP A C 1
ATOM 1529 O O . ASP A 1 191 ? 54.364 -11.354 -17.742 1.00 82.06 191 ASP A O 1
ATOM 1533 N N . LEU A 1 192 ? 53.861 -9.470 -18.815 1.00 78.88 192 LEU A N 1
ATOM 1534 C CA . LEU A 1 192 ? 53.577 -10.170 -20.066 1.00 78.88 192 LEU A CA 1
ATOM 1535 C C . LEU A 1 192 ? 54.826 -10.803 -20.688 1.00 78.88 192 LEU A C 1
ATOM 1537 O O . LEU A 1 192 ? 54.712 -11.866 -21.308 1.00 78.88 192 LEU A O 1
ATOM 1541 N N . GLN A 1 193 ? 55.983 -10.155 -20.574 1.00 79.44 193 GLN A N 1
ATOM 1542 C CA . GLN A 1 193 ? 57.244 -10.685 -21.079 1.00 79.44 193 GLN A CA 1
ATOM 1543 C C . GLN A 1 193 ? 57.717 -11.884 -20.246 1.00 79.44 193 GLN A C 1
ATOM 1545 O O . GLN A 1 193 ? 58.087 -12.898 -20.837 1.00 79.44 193 GLN A O 1
ATOM 1550 N N . ASP A 1 194 ? 57.617 -11.803 -18.918 1.00 79.38 194 ASP A N 1
ATOM 1551 C CA . ASP A 1 194 ? 57.957 -12.872 -17.969 1.00 79.38 194 ASP A CA 1
ATOM 1552 C C . ASP A 1 194 ? 57.080 -14.121 -18.176 1.00 79.38 194 ASP A C 1
ATOM 1554 O O . ASP A 1 194 ? 57.562 -15.249 -18.232 1.00 79.38 194 ASP A O 1
ATOM 1558 N N . GLN A 1 195 ? 55.796 -13.924 -18.491 1.00 76.81 195 GLN A N 1
ATOM 1559 C CA . GLN A 1 195 ? 54.875 -14.995 -18.901 1.00 76.81 195 GLN A CA 1
ATOM 1560 C C . GLN A 1 195 ? 55.128 -15.536 -20.328 1.00 76.81 195 GLN A C 1
ATOM 1562 O O . GLN A 1 195 ? 54.284 -16.251 -20.881 1.00 76.81 195 GLN A O 1
ATOM 1567 N N . GLY A 1 196 ? 56.229 -15.151 -20.981 1.00 77.75 196 GLY A N 1
ATOM 1568 C CA . GLY A 1 196 ? 56.609 -15.605 -22.320 1.00 77.75 196 GLY A CA 1
ATOM 1569 C C . GLY A 1 196 ? 55.723 -15.073 -23.455 1.00 77.75 196 GLY A C 1
ATOM 1570 O O . GLY A 1 196 ? 55.711 -15.634 -24.552 1.00 77.75 196 GLY A O 1
ATOM 1571 N N . LYS A 1 197 ? 54.952 -13.992 -23.249 1.00 73.19 197 LYS A N 1
ATOM 1572 C CA . LYS A 1 197 ? 53.977 -13.480 -24.243 1.00 73.19 197 LYS A CA 1
ATOM 1573 C C . LYS A 1 197 ? 54.583 -12.514 -25.274 1.00 73.19 197 LYS A C 1
ATOM 1575 O O . LYS A 1 197 ? 53.828 -11.908 -26.057 1.00 73.19 197 LYS A O 1
ATOM 1580 N N . GLY A 1 198 ? 55.912 -12.428 -25.336 1.00 79.50 198 GLY A N 1
ATOM 1581 C CA . GLY A 1 198 ? 56.704 -11.602 -26.257 1.00 79.50 198 GLY A CA 1
ATOM 1582 C C . GLY A 1 198 ? 57.031 -10.209 -25.710 1.00 79.50 198 GLY A C 1
ATOM 1583 O O . GLY A 1 198 ? 56.572 -9.850 -24.633 1.00 79.50 198 GLY A O 1
ATOM 1584 N N . TYR A 1 199 ? 57.809 -9.430 -26.465 1.00 81.88 199 TYR A N 1
ATOM 1585 C CA . TYR A 1 199 ? 58.214 -8.075 -26.079 1.00 81.88 199 TYR A CA 1
ATOM 1586 C C . TYR A 1 199 ? 57.102 -7.046 -26.340 1.00 81.88 199 TYR A C 1
ATOM 1588 O O . TYR A 1 199 ? 56.396 -7.115 -27.358 1.00 81.88 199 TYR A O 1
ATOM 1596 N N . TYR A 1 200 ? 56.944 -6.091 -25.423 1.00 86.62 200 TYR A N 1
ATOM 1597 C CA . TYR A 1 200 ? 55.978 -4.998 -25.520 1.00 86.62 200 TYR A CA 1
ATOM 1598 C C . TYR A 1 200 ? 56.682 -3.662 -25.293 1.00 86.62 200 TYR A C 1
ATOM 1600 O O . TYR A 1 200 ? 57.410 -3.498 -24.321 1.00 86.62 200 TYR A O 1
ATOM 1608 N N . LYS A 1 201 ? 56.422 -2.696 -26.175 1.00 88.81 201 LYS A N 1
ATOM 1609 C CA . LYS A 1 201 ? 56.872 -1.310 -26.036 1.00 88.81 201 LYS A CA 1
ATOM 1610 C C . LYS A 1 201 ? 55.790 -0.456 -25.387 1.00 88.81 201 LYS A C 1
ATOM 1612 O O . LYS A 1 201 ? 54.600 -0.695 -25.599 1.00 88.81 201 LYS A O 1
ATOM 1617 N N . VAL A 1 202 ? 56.206 0.560 -24.643 1.00 88.00 202 VAL A N 1
ATOM 1618 C CA . VAL A 1 202 ? 55.312 1.541 -24.023 1.00 88.00 202 VAL A CA 1
ATOM 1619 C C . VAL A 1 202 ? 55.420 2.859 -24.783 1.00 88.00 202 VAL A C 1
ATOM 1621 O O . VAL A 1 202 ? 56.501 3.431 -24.881 1.00 88.00 202 VAL A O 1
ATOM 1624 N N . GLU A 1 203 ? 54.306 3.340 -25.336 1.00 88.19 203 GLU A N 1
ATOM 1625 C CA . GLU A 1 203 ? 54.243 4.595 -26.093 1.00 88.19 203 GLU A CA 1
ATOM 1626 C C . GLU A 1 203 ? 53.278 5.594 -25.436 1.00 88.19 203 GLU A C 1
ATOM 1628 O O . GLU A 1 203 ? 52.144 5.224 -25.116 1.00 88.19 203 GLU A O 1
ATOM 1633 N N . PRO A 1 204 ? 53.664 6.871 -25.267 1.00 85.88 204 PRO A N 1
ATOM 1634 C CA . PRO A 1 204 ? 52.745 7.897 -24.793 1.00 85.88 204 PRO A CA 1
ATOM 1635 C C . PRO A 1 204 ? 51.678 8.216 -25.853 1.00 85.88 204 PRO A C 1
ATOM 1637 O O . PRO A 1 204 ? 51.977 8.421 -27.030 1.00 85.88 204 PRO A O 1
ATOM 1640 N N . ARG A 1 205 ? 50.417 8.310 -25.429 1.00 81.44 205 ARG A N 1
ATOM 1641 C CA . ARG A 1 205 ? 49.265 8.746 -26.225 1.00 81.44 205 ARG A CA 1
ATOM 1642 C C . ARG A 1 205 ? 48.560 9.897 -25.533 1.00 81.44 205 ARG A C 1
ATOM 1644 O O . ARG A 1 205 ? 48.195 9.801 -24.365 1.00 81.44 205 ARG A O 1
ATOM 1651 N N . LYS A 1 206 ? 48.338 10.979 -26.276 1.00 75.81 206 LYS A N 1
ATOM 1652 C CA . LYS A 1 206 ? 47.519 12.100 -25.816 1.00 75.81 206 LYS A CA 1
ATOM 1653 C C . LYS A 1 206 ? 46.048 11.713 -25.943 1.00 75.81 206 LYS A C 1
ATOM 1655 O O . LYS A 1 206 ? 45.569 11.496 -27.053 1.00 75.81 206 LYS A O 1
ATOM 1660 N N . GLU A 1 207 ? 45.353 11.628 -24.818 1.00 68.31 207 GLU A N 1
ATOM 1661 C CA . GLU A 1 207 ? 43.908 11.424 -24.756 1.00 68.31 207 GLU A CA 1
ATOM 1662 C C . GLU A 1 207 ? 43.248 12.618 -24.070 1.00 68.31 207 GLU A C 1
ATOM 1664 O O . GLU A 1 207 ? 43.752 13.175 -23.095 1.00 68.31 207 GLU A O 1
ATOM 1669 N N . THR A 1 208 ? 42.100 13.033 -24.591 1.00 60.47 208 THR A N 1
ATOM 1670 C CA . THR A 1 208 ? 41.277 14.062 -23.962 1.00 60.47 208 THR A CA 1
ATOM 1671 C C . THR A 1 208 ? 40.482 13.414 -22.831 1.00 60.47 208 THR A C 1
ATOM 1673 O O . THR A 1 208 ? 39.577 12.622 -23.091 1.00 60.47 208 THR A O 1
ATOM 1676 N N . LYS A 1 209 ? 40.819 13.731 -21.577 1.00 60.84 209 LYS A N 1
ATOM 1677 C CA . LYS A 1 209 ? 40.120 13.248 -20.379 1.00 60.84 209 LYS A CA 1
ATOM 1678 C C . LYS A 1 209 ? 39.273 14.377 -19.801 1.00 60.84 209 LYS A C 1
ATOM 1680 O O . LYS A 1 209 ? 39.735 15.507 -19.667 1.00 60.84 209 LYS A O 1
ATOM 1685 N N . VAL A 1 210 ? 38.021 14.064 -19.490 1.00 60.47 210 VAL A N 1
ATOM 1686 C CA . VAL A 1 210 ? 37.112 14.952 -18.754 1.00 60.47 210 VAL A CA 1
ATOM 1687 C C . VAL A 1 210 ? 37.599 15.048 -17.309 1.00 60.47 210 VAL A C 1
ATOM 1689 O O . VAL A 1 210 ? 37.864 14.014 -16.695 1.00 60.47 210 VAL A O 1
ATOM 1692 N N . VAL A 1 211 ? 37.765 16.266 -16.792 1.00 58.50 211 VAL A N 1
ATOM 1693 C CA . VAL A 1 211 ? 38.337 16.507 -15.454 1.00 58.50 211 VAL A CA 1
ATOM 1694 C C . VAL A 1 211 ? 37.283 16.935 -14.441 1.00 58.50 211 VAL A C 1
ATOM 1696 O O . VAL A 1 211 ? 37.466 16.680 -13.253 1.00 58.50 211 VAL A O 1
ATOM 1699 N N . PHE A 1 212 ? 36.159 17.504 -14.884 1.00 55.41 212 PHE A N 1
ATOM 1700 C CA . PHE A 1 212 ? 35.121 18.001 -13.986 1.00 55.41 212 PHE A CA 1
ATOM 1701 C C . PHE A 1 212 ? 33.763 17.339 -14.256 1.00 55.41 212 PHE A C 1
ATOM 1703 O O . PHE A 1 212 ? 33.189 17.486 -15.332 1.00 55.41 212 PHE A O 1
ATOM 1710 N N . GLY A 1 213 ? 33.254 16.634 -13.241 1.00 60.09 213 GLY A N 1
ATOM 1711 C CA . GLY A 1 213 ? 31.855 16.209 -13.119 1.00 60.09 213 GLY A CA 1
ATOM 1712 C C . GLY A 1 213 ? 31.324 15.204 -14.149 1.00 60.09 213 GLY A C 1
ATOM 1713 O O . GLY A 1 213 ? 32.005 14.749 -15.071 1.00 60.09 213 GLY A O 1
ATOM 1714 N N . SER A 1 214 ? 30.061 14.832 -13.961 1.00 71.06 214 SER A N 1
ATOM 1715 C CA . SER A 1 214 ? 29.239 14.088 -14.916 1.00 71.06 214 SER A CA 1
ATOM 1716 C C . SER A 1 214 ? 28.416 15.053 -15.784 1.00 71.06 214 SER A C 1
ATOM 1718 O O . SER A 1 214 ? 28.134 16.169 -15.366 1.00 71.06 214 SER A O 1
ATOM 1720 N N . MET A 1 215 ? 27.960 14.636 -16.977 1.00 77.19 215 MET A N 1
ATOM 1721 C CA . MET A 1 215 ? 27.072 15.468 -17.823 1.00 77.19 215 MET A CA 1
ATOM 1722 C C . MET A 1 215 ? 25.839 15.985 -17.067 1.00 77.19 215 MET A C 1
ATOM 1724 O O . MET A 1 215 ? 25.408 17.117 -17.280 1.00 77.19 215 MET A O 1
ATOM 1728 N N . LYS A 1 216 ? 25.309 15.171 -16.147 1.00 75.12 216 LYS A N 1
ATOM 1729 C CA . LYS A 1 216 ? 24.131 15.520 -15.351 1.00 75.12 216 LYS A CA 1
ATOM 1730 C C . LYS A 1 216 ? 24.400 16.676 -14.392 1.00 75.12 216 LYS A C 1
ATOM 1732 O O . LYS A 1 216 ? 23.499 17.472 -14.168 1.00 75.12 216 LYS A O 1
ATOM 1737 N N . ASP A 1 217 ? 25.628 16.807 -13.893 1.00 74.94 217 ASP A N 1
ATOM 1738 C CA . ASP A 1 217 ? 26.020 17.881 -12.968 1.00 74.94 217 ASP A CA 1
ATOM 1739 C C . ASP A 1 217 ? 25.897 19.264 -13.635 1.00 74.94 217 ASP A C 1
ATOM 1741 O O . ASP A 1 217 ? 25.770 20.279 -12.958 1.00 74.94 217 ASP A O 1
ATOM 1745 N N . TYR A 1 218 ? 25.887 19.293 -14.972 1.00 76.81 218 TYR A N 1
ATOM 1746 C CA . TYR A 1 218 ? 25.741 20.492 -15.797 1.00 76.81 218 TYR A CA 1
ATOM 1747 C C . TYR A 1 218 ? 24.365 20.606 -16.474 1.00 76.81 218 TYR A C 1
ATOM 1749 O O . TYR A 1 218 ? 24.188 21.438 -17.366 1.00 76.81 218 TYR A O 1
ATOM 1757 N N . GLY A 1 219 ? 23.392 19.772 -16.092 1.00 79.38 219 GLY A N 1
ATOM 1758 C CA . GLY A 1 219 ? 22.059 19.776 -16.700 1.00 79.38 219 GLY A CA 1
ATOM 1759 C C . GLY A 1 219 ? 22.010 19.164 -18.107 1.00 79.38 219 GLY A C 1
ATOM 1760 O O . GLY A 1 219 ? 21.054 19.399 -18.843 1.00 79.38 219 GLY A O 1
ATOM 1761 N N . ILE A 1 220 ? 23.034 18.400 -18.509 1.00 83.56 220 ILE A N 1
ATOM 1762 C CA . ILE A 1 220 ? 23.145 17.853 -19.866 1.00 83.56 220 ILE A CA 1
ATOM 1763 C C . ILE A 1 220 ? 22.686 16.397 -19.900 1.00 83.56 220 ILE A C 1
ATOM 1765 O O . ILE A 1 220 ? 23.159 15.536 -19.150 1.00 83.56 220 ILE A O 1
ATOM 1769 N N . LEU A 1 221 ? 21.795 16.111 -20.843 1.00 84.81 221 LEU A N 1
ATOM 1770 C CA . LEU A 1 221 ? 21.289 14.787 -21.168 1.00 84.81 221 LEU A CA 1
ATOM 1771 C C . LEU A 1 221 ? 21.703 14.374 -22.576 1.00 84.81 221 LEU A C 1
ATOM 1773 O O . LEU A 1 221 ? 22.241 15.154 -23.359 1.00 84.81 221 LEU A O 1
ATOM 1777 N N . SER A 1 222 ? 21.481 13.098 -22.885 1.00 86.31 222 SER A N 1
ATOM 1778 C CA . SER A 1 222 ? 21.724 12.573 -24.223 1.00 86.31 222 SER A CA 1
ATOM 1779 C C . SER A 1 222 ? 20.756 11.466 -24.610 1.00 86.31 222 SER A C 1
ATOM 1781 O O . SER A 1 222 ? 20.229 10.730 -23.760 1.00 86.31 222 SER A O 1
ATOM 1783 N N . PHE A 1 223 ? 20.558 11.351 -25.917 1.00 85.06 223 PHE A N 1
ATOM 1784 C CA . PHE A 1 223 ? 19.860 10.256 -26.575 1.00 85.06 223 PHE A CA 1
ATOM 1785 C C . PHE A 1 223 ? 20.588 9.889 -27.874 1.00 85.06 223 PHE A C 1
ATOM 1787 O O . PHE A 1 223 ? 21.446 10.628 -28.351 1.00 85.06 223 PHE A O 1
ATOM 1794 N N . GLN A 1 224 ? 20.283 8.718 -28.417 1.00 81.94 224 GLN A N 1
ATOM 1795 C CA . GLN A 1 224 ? 20.772 8.255 -29.708 1.00 81.94 224 GLN A CA 1
ATOM 1796 C C . GLN A 1 224 ? 19.771 8.625 -30.803 1.00 81.94 224 GLN A C 1
ATOM 1798 O O . GLN A 1 224 ? 18.569 8.399 -30.658 1.00 81.94 224 GLN A O 1
ATOM 1803 N N . LYS A 1 225 ? 20.269 9.154 -31.914 1.00 83.06 225 LYS A N 1
ATOM 1804 C CA . LYS A 1 225 ? 19.518 9.388 -33.144 1.00 83.06 225 LYS A CA 1
ATOM 1805 C C . LYS A 1 225 ? 20.261 8.671 -34.262 1.00 83.06 225 LYS A C 1
ATOM 1807 O O . LYS A 1 225 ? 21.326 9.116 -34.672 1.00 83.06 225 LYS A O 1
ATOM 1812 N N . ASN A 1 226 ? 19.723 7.541 -34.719 1.00 77.81 226 ASN A N 1
ATOM 1813 C CA . ASN A 1 226 ? 20.334 6.707 -35.761 1.00 77.81 226 ASN A CA 1
ATOM 1814 C C . ASN A 1 226 ? 21.807 6.363 -35.459 1.00 77.81 226 ASN A C 1
ATOM 1816 O O . ASN A 1 226 ? 22.680 6.558 -36.300 1.00 77.81 226 ASN A O 1
ATOM 1820 N N . GLY A 1 227 ? 22.092 5.902 -34.235 1.00 69.31 227 GLY A N 1
ATOM 1821 C CA . GLY A 1 227 ? 23.443 5.498 -33.816 1.00 69.31 227 GLY A CA 1
ATOM 1822 C C . GLY A 1 227 ? 24.410 6.645 -33.490 1.00 69.31 227 GLY A C 1
ATOM 1823 O O . GLY A 1 227 ? 25.563 6.385 -33.141 1.00 69.31 227 GLY A O 1
ATOM 1824 N N . GLU A 1 228 ? 23.970 7.904 -33.572 1.00 76.56 228 GLU A N 1
ATOM 1825 C CA . GLU A 1 228 ? 24.752 9.068 -33.149 1.00 76.56 228 GLU A CA 1
ATOM 1826 C C . GLU A 1 228 ? 24.180 9.688 -31.875 1.00 76.56 228 GLU A C 1
ATOM 1828 O O . GLU A 1 228 ? 22.970 9.845 -31.722 1.00 76.56 228 GLU A O 1
ATOM 1833 N N . THR A 1 229 ? 25.057 10.045 -30.938 1.00 79.88 229 THR A N 1
ATOM 1834 C CA . THR A 1 229 ? 24.638 10.630 -29.663 1.00 79.88 229 THR A CA 1
ATOM 1835 C C . THR A 1 229 ? 24.389 12.125 -29.822 1.00 79.88 229 THR A C 1
ATOM 1837 O O . THR A 1 229 ? 25.322 12.876 -30.106 1.00 79.88 229 THR A O 1
ATOM 1840 N N . VAL A 1 230 ? 23.151 12.548 -29.579 1.00 85.50 230 VAL A N 1
ATOM 1841 C CA . VAL A 1 230 ? 22.745 13.953 -29.483 1.00 85.50 230 VAL A CA 1
ATOM 1842 C C . VAL A 1 230 ? 22.757 14.353 -28.013 1.00 85.50 230 VAL A C 1
ATOM 1844 O O . VAL A 1 230 ? 22.192 13.649 -27.169 1.00 85.50 230 VAL A O 1
ATOM 1847 N N . TYR A 1 231 ? 23.416 15.468 -27.701 1.00 87.50 231 TYR A N 1
ATOM 1848 C CA . TYR A 1 231 ? 23.456 16.039 -26.356 1.00 87.50 231 TYR A CA 1
ATOM 1849 C C . TYR A 1 231 ? 22.556 17.259 -26.301 1.00 87.50 231 TYR A C 1
ATOM 1851 O O . TYR A 1 231 ? 22.506 18.038 -27.247 1.00 87.50 231 TYR A O 1
ATOM 1859 N N . PHE A 1 232 ? 21.861 17.439 -25.190 1.00 89.56 232 PHE A N 1
ATOM 1860 C CA . PHE A 1 232 ? 20.971 18.573 -25.017 1.00 89.56 232 PHE A CA 1
ATOM 1861 C C . PHE A 1 232 ? 20.901 18.991 -23.557 1.00 89.56 232 PHE A C 1
ATOM 1863 O O . PHE A 1 232 ? 21.147 18.191 -22.652 1.00 89.56 232 PHE A O 1
ATOM 1870 N N . LYS A 1 233 ? 20.555 20.253 -23.344 1.00 90.75 233 LYS A N 1
ATOM 1871 C CA . LYS A 1 233 ? 20.264 20.846 -22.046 1.00 90.75 233 LYS A CA 1
ATOM 1872 C C . LYS A 1 233 ? 18.830 21.359 -22.073 1.00 90.75 233 LYS A C 1
ATOM 1874 O O . LYS A 1 233 ? 18.337 21.753 -23.125 1.00 90.75 233 LYS A O 1
ATOM 1879 N N . THR A 1 234 ? 18.161 21.335 -20.931 1.00 86.69 234 THR A N 1
ATOM 1880 C CA . THR A 1 234 ? 16.854 21.970 -20.766 1.00 86.69 234 THR A CA 1
ATOM 1881 C C . THR A 1 234 ? 16.942 23.084 -19.736 1.00 86.69 234 THR A C 1
ATOM 1883 O O . THR A 1 234 ? 17.734 22.992 -18.793 1.00 86.69 234 TH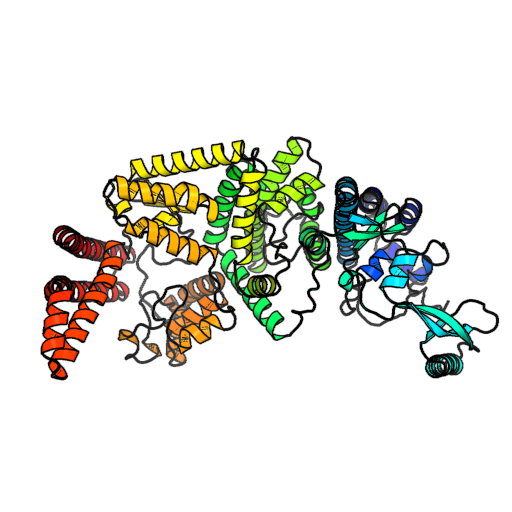R A O 1
ATOM 1886 N N . ASP A 1 235 ? 16.139 24.122 -19.937 1.00 85.38 235 ASP A N 1
ATOM 1887 C CA . ASP A 1 235 ? 15.967 25.210 -18.976 1.00 85.38 235 ASP A CA 1
ATOM 1888 C C . ASP A 1 235 ? 14.885 24.881 -17.925 1.00 85.38 235 ASP A C 1
ATOM 1890 O O . ASP A 1 235 ? 14.772 25.573 -16.914 1.00 85.38 235 ASP A O 1
ATOM 1894 N N . ASP A 1 236 ? 14.136 23.787 -18.122 1.00 86.62 236 ASP A N 1
ATOM 1895 C CA . ASP A 1 236 ? 13.113 23.283 -17.205 1.00 86.62 236 ASP A CA 1
ATOM 1896 C C . ASP A 1 236 ? 13.689 22.194 -16.279 1.00 86.62 236 ASP A C 1
ATOM 1898 O O . ASP A 1 236 ? 14.109 21.113 -16.714 1.00 86.62 236 ASP A O 1
ATOM 1902 N N . SER A 1 237 ? 13.713 22.474 -14.973 1.00 83.56 237 SER A N 1
ATOM 1903 C CA . SER A 1 237 ? 14.250 21.555 -13.964 1.00 83.56 237 SER A CA 1
ATOM 1904 C C . SER A 1 237 ? 13.451 20.260 -13.843 1.00 83.56 237 SER A C 1
ATOM 1906 O O . SER A 1 237 ? 14.045 19.197 -13.665 1.00 83.56 237 SER A O 1
ATOM 1908 N N . ASP A 1 238 ? 12.128 20.321 -13.967 1.00 84.25 238 ASP A N 1
ATOM 1909 C CA . ASP A 1 238 ? 11.247 19.167 -13.784 1.00 84.25 238 ASP A CA 1
ATOM 1910 C C . ASP A 1 238 ? 11.366 18.224 -14.988 1.00 84.25 238 ASP A C 1
ATOM 1912 O O . ASP A 1 238 ? 11.451 16.996 -14.845 1.00 84.25 238 ASP A O 1
ATOM 1916 N N . LEU A 1 239 ? 11.469 18.792 -16.193 1.00 84.69 239 LEU A N 1
ATOM 1917 C CA . LEU A 1 239 ? 11.768 18.049 -17.410 1.00 84.69 239 LEU A CA 1
ATOM 1918 C C . LEU A 1 239 ? 13.158 17.408 -17.328 1.00 84.69 239 LEU A C 1
ATOM 1920 O O . LEU A 1 239 ? 13.294 16.218 -17.630 1.00 84.69 239 LEU A O 1
ATOM 1924 N N . PHE A 1 240 ? 14.175 18.139 -16.853 1.00 84.88 240 PHE A N 1
ATOM 1925 C CA . PHE A 1 240 ? 15.510 17.579 -16.633 1.00 84.88 240 PHE A CA 1
ATOM 1926 C C . PHE A 1 240 ? 15.465 16.392 -15.671 1.00 84.88 240 PHE A C 1
ATOM 1928 O O . PHE A 1 240 ? 16.000 15.328 -15.989 1.00 84.88 240 PHE A O 1
ATOM 1935 N N . GLU A 1 241 ? 14.826 16.546 -14.513 1.00 81.38 241 GLU A N 1
ATOM 1936 C CA . GLU A 1 241 ? 14.726 15.507 -13.488 1.00 81.38 241 GLU A CA 1
ATOM 1937 C C . GLU A 1 241 ? 13.948 14.279 -13.976 1.00 81.38 241 GLU A C 1
ATOM 1939 O O . GLU A 1 241 ? 14.338 13.150 -13.672 1.00 81.38 241 GLU A O 1
ATOM 1944 N N . SER A 1 242 ? 12.892 14.473 -14.775 1.00 81.44 242 SER A N 1
ATOM 1945 C CA . SER A 1 242 ? 12.086 13.378 -15.335 1.00 81.44 242 SER A CA 1
ATOM 1946 C C . SER A 1 242 ? 12.827 12.559 -16.403 1.00 81.44 242 SER A C 1
ATOM 1948 O O . SER A 1 242 ? 12.672 11.336 -16.475 1.00 81.44 242 SER A O 1
ATOM 1950 N N . LEU A 1 243 ? 13.662 13.211 -17.220 1.00 80.38 243 LEU A N 1
ATOM 1951 C CA . LEU A 1 243 ? 14.459 12.575 -18.276 1.00 80.38 243 LEU A CA 1
ATOM 1952 C C . LEU A 1 243 ? 15.810 12.048 -17.762 1.00 80.38 243 LEU A C 1
ATOM 1954 O O . LEU A 1 243 ? 16.436 11.166 -18.383 1.00 80.38 243 LEU A O 1
ATOM 1958 N N . SER A 1 244 ? 16.259 12.584 -16.628 1.00 75.25 244 SER A N 1
ATOM 1959 C CA . SER A 1 244 ? 17.432 12.138 -15.894 1.00 75.25 244 SER A CA 1
ATOM 1960 C C . SER A 1 244 ? 17.177 10.791 -15.240 1.00 75.25 244 SER A C 1
ATOM 1962 O O . SER A 1 244 ? 16.180 10.543 -14.571 1.00 75.25 244 SER A O 1
ATOM 1964 N N . GLU A 1 245 ? 18.136 9.883 -15.384 1.00 64.94 245 GLU A N 1
ATOM 1965 C CA . GLU A 1 245 ? 18.134 8.685 -14.552 1.00 64.94 245 GLU A CA 1
ATOM 1966 C C . GLU A 1 245 ? 18.478 9.093 -13.124 1.00 64.94 245 GLU A C 1
ATOM 1968 O O . GLU A 1 245 ? 19.610 9.510 -12.864 1.00 64.94 245 GLU A O 1
ATOM 1973 N N . ILE A 1 246 ? 17.502 8.982 -12.226 1.00 57.34 246 ILE A N 1
ATOM 1974 C CA . ILE A 1 246 ? 17.684 9.205 -10.794 1.00 57.34 246 ILE A CA 1
ATOM 1975 C C . ILE A 1 246 ? 18.796 8.279 -10.301 1.00 57.34 246 ILE A C 1
ATOM 1977 O O . ILE A 1 246 ? 18.694 7.053 -10.416 1.00 57.34 246 ILE A O 1
ATOM 1981 N N . ASP A 1 247 ? 19.857 8.861 -9.746 1.00 50.94 247 ASP A N 1
ATOM 1982 C CA . ASP A 1 247 ? 20.937 8.079 -9.168 1.00 50.94 247 ASP A CA 1
ATOM 1983 C C . ASP A 1 247 ? 20.475 7.441 -7.847 1.00 50.94 247 ASP A C 1
ATOM 1985 O O . ASP A 1 247 ? 20.207 8.103 -6.845 1.00 50.94 247 ASP A O 1
ATOM 1989 N N . ALA A 1 248 ? 20.344 6.115 -7.847 1.00 52.38 248 ALA A N 1
ATOM 1990 C CA . ALA A 1 248 ? 19.929 5.351 -6.678 1.00 52.38 248 ALA A CA 1
ATOM 1991 C C . ALA A 1 248 ? 21.076 5.101 -5.678 1.00 52.38 248 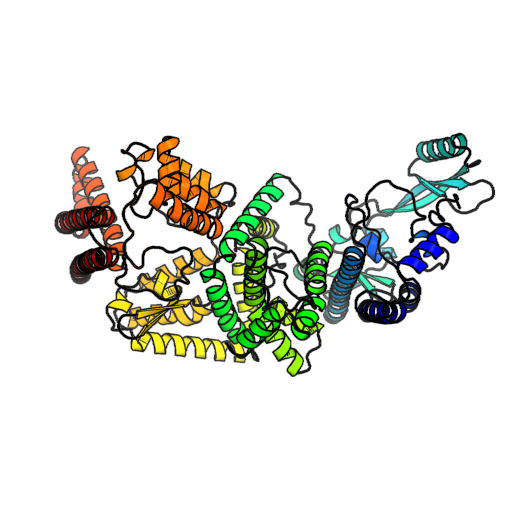ALA A C 1
ATOM 1993 O O . ALA A 1 248 ? 20.825 4.492 -4.629 1.00 52.38 248 ALA A O 1
ATOM 1994 N N . THR A 1 249 ? 22.307 5.538 -5.982 1.00 51.00 249 THR A N 1
ATOM 1995 C CA . THR A 1 249 ? 23.509 5.305 -5.161 1.00 51.00 249 THR A CA 1
ATOM 1996 C C . THR A 1 249 ? 23.393 5.871 -3.749 1.00 51.00 249 THR A C 1
ATOM 1998 O O . THR A 1 249 ? 23.848 5.214 -2.809 1.00 51.00 249 THR A O 1
ATOM 2001 N N . ALA A 1 250 ? 22.682 6.992 -3.563 1.00 53.44 250 ALA A N 1
ATOM 2002 C CA . ALA A 1 250 ? 22.452 7.623 -2.258 1.00 53.44 250 ALA A CA 1
ATOM 2003 C C . ALA A 1 250 ? 21.766 6.704 -1.222 1.00 53.44 250 ALA A C 1
ATOM 2005 O O . ALA A 1 250 ? 21.743 7.000 -0.029 1.00 53.44 250 ALA A O 1
ATOM 2006 N N . PHE A 1 251 ? 21.221 5.562 -1.654 1.00 62.62 251 PHE A N 1
ATOM 2007 C CA . PHE A 1 251 ? 20.450 4.638 -0.821 1.00 62.62 251 PHE A CA 1
ATOM 2008 C C . PHE A 1 251 ? 21.053 3.227 -0.727 1.00 62.62 251 PHE A C 1
ATOM 2010 O O . PHE A 1 251 ? 20.378 2.304 -0.267 1.00 62.62 251 PHE A O 1
ATOM 2017 N N . ASN A 1 252 ? 22.303 3.029 -1.160 1.00 65.81 252 ASN A N 1
ATOM 2018 C CA . ASN A 1 252 ? 22.932 1.704 -1.261 1.00 65.81 252 ASN A CA 1
ATOM 2019 C C . ASN A 1 252 ? 23.590 1.178 0.031 1.00 65.81 252 ASN A C 1
ATOM 2021 O O . ASN A 1 252 ? 24.335 0.195 -0.020 1.00 65.81 252 ASN A O 1
ATOM 2025 N N . ASN A 1 253 ? 23.292 1.761 1.195 1.00 81.62 253 ASN A N 1
ATOM 2026 C CA . ASN A 1 253 ? 23.820 1.275 2.472 1.00 81.62 253 ASN A CA 1
ATOM 2027 C C . ASN A 1 253 ? 23.060 0.035 3.003 1.00 81.62 253 ASN A C 1
ATOM 2029 O O . ASN A 1 253 ? 21.932 -0.268 2.603 1.00 81.62 253 ASN A O 1
ATOM 2033 N N . VAL A 1 254 ? 23.705 -0.714 3.904 1.00 84.19 254 VAL A N 1
ATOM 2034 C CA . VAL A 1 254 ? 23.178 -1.983 4.446 1.00 84.19 254 VAL A CA 1
ATOM 2035 C C . VAL A 1 254 ? 21.856 -1.773 5.187 1.00 84.19 254 VAL A C 1
ATOM 2037 O O . VAL A 1 254 ? 20.908 -2.529 4.977 1.00 84.19 254 VAL A O 1
ATOM 2040 N N . LEU A 1 255 ? 21.759 -0.716 5.997 1.00 85.44 255 LEU A N 1
ATOM 2041 C CA . LEU A 1 255 ? 20.563 -0.417 6.783 1.00 85.44 255 LEU A CA 1
ATOM 2042 C C . LEU A 1 255 ? 19.336 -0.156 5.890 1.00 85.44 255 LEU A C 1
ATOM 2044 O O . LEU A 1 255 ? 18.267 -0.714 6.133 1.00 85.44 255 LEU A O 1
ATOM 2048 N N . MET A 1 256 ? 19.489 0.617 4.812 1.00 84.44 256 MET A N 1
ATOM 2049 C CA . MET A 1 256 ? 18.427 0.863 3.830 1.00 84.44 256 MET A CA 1
ATOM 2050 C C . MET A 1 256 ? 18.016 -0.416 3.100 1.00 84.44 256 MET A C 1
ATOM 2052 O O . MET A 1 256 ? 16.823 -0.639 2.884 1.00 84.44 256 MET A O 1
ATOM 2056 N N . LYS A 1 257 ? 18.972 -1.293 2.764 1.00 83.62 257 LYS A N 1
ATOM 2057 C CA . LYS A 1 257 ? 18.673 -2.611 2.176 1.00 83.62 257 LYS A CA 1
ATOM 2058 C C . LYS A 1 257 ? 17.872 -3.487 3.142 1.00 83.62 257 LYS A C 1
ATOM 2060 O O . LYS A 1 257 ? 16.902 -4.110 2.714 1.00 83.62 257 LYS A O 1
ATOM 2065 N N . MET A 1 258 ? 18.216 -3.489 4.431 1.00 84.19 258 MET A N 1
ATOM 2066 C CA . MET A 1 258 ? 17.475 -4.219 5.467 1.00 84.19 258 MET A CA 1
ATOM 2067 C C . MET A 1 258 ? 16.059 -3.670 5.657 1.00 84.19 258 MET A C 1
ATOM 2069 O O . MET A 1 258 ? 15.101 -4.440 5.627 1.00 84.19 258 MET A O 1
ATOM 2073 N N . MET A 1 259 ? 15.900 -2.349 5.795 1.00 88.75 259 MET A N 1
ATOM 2074 C CA . MET A 1 259 ? 14.580 -1.718 5.931 1.00 88.75 259 MET A CA 1
ATOM 2075 C C . MET A 1 259 ? 13.713 -1.942 4.687 1.00 88.75 259 MET A C 1
ATOM 2077 O O . MET A 1 259 ? 12.540 -2.296 4.809 1.00 88.75 259 MET A O 1
ATOM 2081 N N . GLY A 1 260 ? 14.297 -1.817 3.492 1.00 85.31 260 GLY A N 1
ATOM 2082 C CA . GLY A 1 260 ? 13.626 -2.143 2.236 1.00 85.31 260 GLY A CA 1
ATOM 2083 C C . GLY A 1 260 ? 13.229 -3.620 2.152 1.00 85.31 260 GLY A C 1
ATOM 2084 O O . GLY A 1 260 ? 12.122 -3.932 1.718 1.00 85.31 260 GLY A O 1
ATOM 2085 N N . GLY A 1 261 ? 14.087 -4.533 2.616 1.00 84.00 261 GLY A N 1
ATOM 2086 C CA . GLY A 1 261 ? 13.791 -5.963 2.723 1.00 84.00 261 GLY A CA 1
ATOM 2087 C C . GLY A 1 261 ? 12.625 -6.254 3.671 1.00 84.00 261 GLY A C 1
ATOM 2088 O O . GLY A 1 261 ? 11.690 -6.955 3.289 1.00 84.00 261 GLY A O 1
ATOM 2089 N N . ALA A 1 262 ? 12.620 -5.647 4.861 1.00 88.19 262 ALA A N 1
ATOM 2090 C CA . ALA A 1 262 ? 11.526 -5.762 5.825 1.00 88.19 262 ALA A CA 1
ATOM 2091 C C . ALA A 1 262 ? 10.202 -5.216 5.261 1.00 88.19 262 ALA A C 1
ATOM 2093 O O . ALA A 1 262 ? 9.165 -5.871 5.371 1.00 88.19 262 ALA A O 1
ATOM 2094 N N . LYS A 1 263 ? 10.234 -4.061 4.580 1.00 88.12 263 LYS A N 1
ATOM 2095 C CA . LYS A 1 263 ? 9.067 -3.497 3.882 1.00 88.12 263 LYS A CA 1
ATOM 2096 C C . LYS A 1 263 ? 8.536 -4.442 2.806 1.00 88.12 263 LYS A C 1
ATOM 2098 O O . LYS A 1 263 ? 7.319 -4.616 2.706 1.00 88.12 263 LYS A O 1
ATOM 2103 N N . ARG A 1 264 ? 9.415 -5.059 2.006 1.00 84.88 264 ARG A N 1
ATOM 2104 C CA . ARG A 1 264 ? 9.024 -6.042 0.978 1.00 84.88 264 ARG A CA 1
ATOM 2105 C C . ARG A 1 264 ? 8.402 -7.287 1.602 1.00 84.88 264 ARG A C 1
ATOM 2107 O O . ARG A 1 264 ? 7.340 -7.689 1.147 1.00 84.88 264 ARG A O 1
ATOM 2114 N N . LEU A 1 265 ? 8.999 -7.842 2.660 1.00 82.44 265 LEU A N 1
ATOM 2115 C CA . LEU A 1 265 ? 8.455 -9.004 3.370 1.00 82.44 265 LEU A CA 1
ATOM 2116 C C . LEU A 1 265 ? 7.074 -8.712 3.967 1.00 82.44 265 LEU A C 1
ATOM 2118 O O . LEU A 1 265 ? 6.164 -9.530 3.834 1.00 82.44 265 LEU A O 1
ATOM 2122 N N . LEU A 1 266 ? 6.891 -7.544 4.588 1.00 86.06 266 LEU A N 1
ATOM 2123 C CA . LEU A 1 266 ? 5.589 -7.164 5.127 1.00 86.06 266 LEU A CA 1
ATOM 2124 C C . LEU A 1 266 ? 4.555 -6.998 4.017 1.00 86.06 266 LEU A C 1
ATOM 2126 O O . LEU A 1 266 ? 3.446 -7.512 4.140 1.00 86.06 266 LEU A O 1
ATOM 2130 N N . SER A 1 267 ? 4.915 -6.279 2.949 1.00 85.44 267 SER A N 1
ATOM 2131 C CA . SER A 1 267 ? 4.027 -6.076 1.800 1.00 85.44 267 SER A CA 1
ATOM 2132 C C . SER A 1 267 ? 3.637 -7.434 1.213 1.00 85.44 267 SER A C 1
ATOM 2134 O O . SER A 1 267 ? 2.453 -7.674 1.005 1.00 85.44 267 SER A O 1
ATOM 2136 N N . TYR A 1 268 ? 4.599 -8.361 1.092 1.00 84.69 268 TYR A N 1
ATOM 2137 C CA . TYR A 1 268 ? 4.353 -9.758 0.728 1.00 84.69 268 TYR A CA 1
ATOM 2138 C C . TYR A 1 268 ? 3.327 -10.425 1.593 1.00 84.69 268 TYR A C 1
ATOM 2140 O O . TYR A 1 268 ? 2.268 -10.868 1.147 1.00 84.69 268 TYR A O 1
ATOM 2148 N N . SER A 1 269 ? 3.610 -10.402 2.875 1.00 83.44 269 SER A N 1
ATOM 2149 C CA . SER A 1 269 ? 2.792 -11.122 3.811 1.00 83.44 269 SER A CA 1
ATOM 2150 C C . SER A 1 269 ? 1.402 -10.507 3.974 1.00 83.44 269 SER A C 1
ATOM 2152 O O . SER A 1 269 ? 0.471 -11.215 4.341 1.00 83.44 269 SER A O 1
ATOM 2154 N N . ALA A 1 270 ? 1.238 -9.210 3.698 1.00 85.81 270 ALA A N 1
ATOM 2155 C CA . ALA A 1 270 ? -0.045 -8.521 3.712 1.00 85.81 270 ALA A CA 1
ATOM 2156 C C . ALA A 1 270 ? -0.893 -8.852 2.477 1.00 85.81 270 ALA A C 1
ATOM 2158 O O . ALA A 1 270 ? -2.071 -9.186 2.637 1.00 85.81 270 ALA A O 1
ATOM 2159 N N . THR A 1 271 ? -0.309 -8.797 1.272 1.00 84.69 271 THR A N 1
ATOM 2160 C CA . THR A 1 271 ? -1.061 -8.991 0.022 1.00 84.69 271 THR A CA 1
ATOM 2161 C C . THR A 1 271 ? -1.296 -10.460 -0.340 1.00 84.69 271 THR A C 1
ATOM 2163 O O . THR A 1 271 ? -2.162 -10.754 -1.158 1.00 84.69 271 THR A O 1
ATOM 2166 N N . PHE A 1 272 ? -0.638 -11.392 0.361 1.00 84.31 272 PHE A N 1
ATOM 2167 C CA . PHE A 1 272 ? -0.880 -12.835 0.257 1.00 84.31 272 PHE A CA 1
ATOM 2168 C C . PHE A 1 272 ? -2.315 -13.262 0.621 1.00 84.31 272 PHE A C 1
ATOM 2170 O O . PHE A 1 272 ? -2.770 -14.317 0.194 1.00 84.31 272 PHE A O 1
ATOM 2177 N N . GLY A 1 273 ? -3.041 -12.497 1.440 1.00 85.12 273 GLY A N 1
ATOM 2178 C CA . GLY A 1 273 ? -4.366 -12.900 1.921 1.00 85.12 273 GLY A CA 1
ATOM 2179 C C . GLY A 1 273 ? -5.478 -12.788 0.865 1.00 85.12 273 GLY A C 1
ATOM 2180 O O . GLY A 1 273 ? -5.527 -11.780 0.158 1.00 85.12 273 GLY A O 1
ATOM 2181 N N . PRO A 1 274 ? -6.464 -13.714 0.831 1.00 85.12 274 PRO A N 1
ATOM 2182 C CA . PRO A 1 274 ? -7.583 -13.644 -0.121 1.00 85.12 274 PRO A CA 1
ATOM 2183 C C . PRO A 1 274 ? -8.377 -12.342 -0.009 1.00 85.12 274 PRO A C 1
ATOM 2185 O O . PRO A 1 274 ? -8.783 -11.748 -1.005 1.00 85.12 274 PRO A O 1
ATOM 2188 N N . ALA A 1 275 ? -8.591 -11.887 1.228 1.00 86.06 275 ALA A N 1
ATOM 2189 C CA . ALA A 1 275 ? -9.290 -10.644 1.508 1.00 86.06 275 ALA A CA 1
ATOM 2190 C C . ALA A 1 275 ? -8.599 -9.440 0.861 1.00 86.06 275 ALA A C 1
ATOM 2192 O O . ALA A 1 275 ? -9.283 -8.543 0.377 1.00 86.06 275 ALA A O 1
ATOM 2193 N N . PHE A 1 276 ? -7.262 -9.412 0.851 1.00 87.50 276 PHE A N 1
ATOM 2194 C CA . PHE A 1 276 ? -6.520 -8.335 0.208 1.00 87.50 276 PHE A CA 1
ATOM 2195 C C . PHE A 1 276 ? -6.694 -8.398 -1.308 1.00 87.50 276 PHE A C 1
ATOM 2197 O O . PHE A 1 276 ? -7.095 -7.399 -1.893 1.00 87.50 276 PHE A O 1
ATOM 2204 N N . MET A 1 277 ? -6.469 -9.569 -1.918 1.00 88.00 277 MET A N 1
ATOM 2205 C CA . MET A 1 277 ? -6.570 -9.769 -3.370 1.00 88.00 277 MET A CA 1
ATOM 2206 C C . MET A 1 277 ? -7.924 -9.294 -3.912 1.00 88.00 277 MET A C 1
ATOM 2208 O O . MET A 1 277 ? -7.982 -8.421 -4.775 1.00 88.00 277 MET A O 1
ATOM 2212 N N . ILE A 1 278 ? -9.022 -9.782 -3.325 1.00 87.75 278 ILE A N 1
ATOM 2213 C CA . ILE A 1 278 ? -10.379 -9.419 -3.755 1.00 87.75 278 ILE A CA 1
ATOM 2214 C C . ILE A 1 278 ? -10.646 -7.931 -3.538 1.00 87.75 278 ILE A C 1
ATOM 2216 O O . ILE A 1 278 ? -11.172 -7.264 -4.428 1.00 87.75 278 ILE A O 1
ATOM 2220 N N . ARG A 1 279 ? -10.286 -7.385 -2.367 1.00 88.25 279 ARG A N 1
ATOM 2221 C CA . ARG A 1 279 ? -10.536 -5.966 -2.093 1.00 88.25 279 ARG A CA 1
ATOM 2222 C C . ARG A 1 279 ? -9.748 -5.066 -3.031 1.00 88.25 279 ARG A C 1
ATOM 2224 O O . ARG A 1 279 ? -10.301 -4.076 -3.495 1.00 88.25 279 ARG A O 1
ATOM 2231 N N . ASN A 1 280 ? -8.494 -5.411 -3.311 1.00 88.69 280 ASN A N 1
ATOM 2232 C CA . ASN A 1 280 ? -7.657 -4.651 -4.225 1.00 88.69 280 ASN A CA 1
ATOM 2233 C C . ASN A 1 280 ? -8.203 -4.728 -5.651 1.00 88.69 280 ASN A C 1
ATOM 2235 O O . ASN A 1 280 ? -8.388 -3.699 -6.278 1.00 88.69 280 ASN A O 1
ATOM 2239 N N . MET A 1 281 ? -8.592 -5.916 -6.120 1.00 90.69 281 MET A N 1
ATOM 2240 C CA . MET A 1 281 ? -9.191 -6.080 -7.447 1.00 90.69 281 MET A CA 1
ATOM 2241 C C . MET A 1 281 ? -10.486 -5.268 -7.616 1.00 90.69 281 MET A C 1
ATOM 2243 O O . MET A 1 281 ? -10.690 -4.654 -8.663 1.00 90.69 281 MET A O 1
ATOM 2247 N N . ILE A 1 282 ? -11.356 -5.225 -6.597 1.00 91.06 282 ILE A N 1
ATOM 2248 C CA . ILE A 1 282 ? -12.570 -4.389 -6.612 1.00 91.06 282 ILE A CA 1
ATOM 2249 C C . ILE A 1 282 ? -12.201 -2.902 -6.655 1.00 91.06 282 ILE A C 1
ATOM 2251 O O . ILE A 1 282 ? -12.742 -2.164 -7.479 1.00 91.06 282 ILE A O 1
ATOM 2255 N N . ARG A 1 283 ? -11.273 -2.465 -5.794 1.00 89.25 283 ARG A N 1
ATOM 2256 C CA . ARG A 1 283 ? -10.808 -1.071 -5.750 1.00 89.25 283 ARG A CA 1
ATOM 2257 C C . ARG A 1 283 ? -10.225 -0.634 -7.084 1.00 89.25 283 ARG A C 1
ATOM 2259 O O . ARG A 1 283 ? -10.665 0.382 -7.613 1.00 89.25 283 ARG A O 1
ATOM 2266 N N . ASP A 1 284 ? -9.321 -1.431 -7.641 1.00 89.75 284 ASP A N 1
ATOM 2267 C CA . ASP A 1 284 ? -8.677 -1.172 -8.925 1.00 89.75 284 ASP A CA 1
ATOM 2268 C C . ASP A 1 284 ? -9.725 -1.122 -10.036 1.00 89.75 284 ASP A C 1
ATOM 2270 O O . ASP A 1 284 ? -9.684 -0.241 -10.879 1.00 89.75 284 ASP A O 1
ATOM 2274 N N . THR A 1 285 ? -10.722 -2.011 -10.014 1.00 92.62 285 THR A N 1
ATOM 2275 C CA . THR A 1 285 ? -11.789 -2.035 -11.027 1.00 92.62 285 THR A CA 1
ATOM 2276 C C . THR A 1 285 ? -12.570 -0.728 -11.060 1.00 92.62 285 THR A C 1
ATOM 2278 O O . THR A 1 285 ? -12.787 -0.156 -12.131 1.00 92.62 285 THR A O 1
ATOM 2281 N N . VAL A 1 286 ? -13.004 -0.253 -9.892 1.00 90.44 286 VAL A N 1
ATOM 2282 C CA . VAL A 1 286 ? -13.778 0.987 -9.800 1.00 90.44 286 VAL A CA 1
ATOM 2283 C C . VAL A 1 286 ? -12.874 2.190 -10.086 1.00 90.44 286 VAL A C 1
ATOM 2285 O O . VAL A 1 286 ? -13.272 3.056 -10.861 1.00 90.44 286 VAL A O 1
ATOM 2288 N N . HIS A 1 287 ? -11.643 2.214 -9.562 1.00 89.25 287 HIS A N 1
ATOM 2289 C CA . HIS A 1 287 ? -10.666 3.268 -9.849 1.00 89.25 287 HIS A CA 1
ATOM 2290 C C . HIS A 1 287 ? -10.387 3.387 -11.356 1.00 89.25 287 HIS A C 1
ATOM 2292 O O . HIS A 1 287 ? -10.576 4.456 -11.938 1.00 89.25 287 HIS A O 1
ATOM 2298 N N . THR A 1 288 ? -10.042 2.276 -12.016 1.00 90.19 288 THR A N 1
ATOM 2299 C CA . THR A 1 288 ? -9.792 2.217 -13.462 1.00 90.19 288 THR A CA 1
ATOM 2300 C C . THR A 1 288 ? -11.000 2.697 -14.264 1.00 90.19 288 THR A C 1
ATOM 2302 O O . THR A 1 288 ? -10.826 3.401 -15.250 1.00 90.19 288 THR A O 1
ATOM 2305 N N . SER A 1 289 ? -12.229 2.389 -13.837 1.00 89.94 289 SER A N 1
ATOM 2306 C CA . SER A 1 289 ? -13.440 2.827 -14.551 1.00 89.94 289 SER A CA 1
ATOM 2307 C C . SER A 1 289 ? -13.689 4.339 -14.535 1.00 89.94 289 SER A C 1
ATOM 2309 O O . SER A 1 289 ? -14.430 4.838 -15.385 1.00 89.94 289 SER A O 1
ATOM 2311 N N . VAL A 1 290 ? -13.096 5.053 -13.573 1.00 88.19 290 VAL A N 1
ATOM 2312 C CA . VAL A 1 290 ? -13.192 6.514 -13.454 1.00 88.19 290 VAL A CA 1
ATOM 2313 C C . VAL A 1 290 ? -12.035 7.198 -14.177 1.00 88.19 290 VAL A C 1
ATOM 2315 O O . VAL A 1 290 ? -12.253 8.194 -14.860 1.00 88.19 290 VAL A O 1
ATOM 2318 N N . VAL A 1 291 ? -10.819 6.651 -14.078 1.00 87.06 291 VAL A N 1
ATOM 2319 C CA . VAL A 1 291 ? -9.619 7.235 -14.710 1.00 87.06 291 VAL A CA 1
ATOM 2320 C C . VAL A 1 291 ? -9.424 6.814 -16.172 1.00 87.06 291 VAL A C 1
ATOM 2322 O O . VAL A 1 291 ? -8.639 7.435 -16.879 1.00 87.06 291 VAL A O 1
ATOM 2325 N N . SER A 1 292 ? -10.135 5.784 -16.650 1.00 84.44 292 SER A N 1
ATOM 2326 C CA . SER A 1 292 ? -10.123 5.336 -18.047 1.00 84.44 292 SER A CA 1
ATOM 2327 C C . SER A 1 292 ? -11.513 5.439 -18.673 1.00 84.44 292 SER A C 1
ATOM 2329 O O . SER A 1 292 ? -12.467 4.796 -18.234 1.00 84.44 292 SER A O 1
ATOM 2331 N N . GLY A 1 293 ? -11.625 6.207 -19.761 1.00 79.25 293 GLY A N 1
ATOM 2332 C CA . GLY A 1 293 ? -12.906 6.457 -20.427 1.00 79.25 293 GLY A CA 1
ATOM 2333 C C . GLY A 1 293 ? -13.533 5.229 -21.098 1.00 79.25 293 GLY A C 1
ATOM 2334 O O . GLY A 1 293 ? -14.749 5.187 -21.286 1.00 79.25 293 GLY A O 1
ATOM 2335 N N . SER A 1 294 ? -12.736 4.219 -21.462 1.00 80.31 294 SER A N 1
ATOM 2336 C CA . SER A 1 294 ? -13.196 3.059 -22.236 1.00 80.31 294 SER A CA 1
ATOM 2337 C C . SER A 1 294 ? -13.351 1.765 -21.448 1.00 80.31 294 SER A C 1
ATOM 2339 O O . SER A 1 294 ? -13.901 0.794 -21.979 1.00 80.31 294 SER A O 1
ATOM 2341 N N . PHE A 1 295 ? -12.867 1.739 -20.210 1.00 90.69 295 PHE A N 1
ATOM 2342 C CA . PHE A 1 295 ? -12.870 0.551 -19.374 1.00 90.69 295 PHE A CA 1
ATOM 2343 C C . PHE A 1 295 ? -14.278 0.210 -18.877 1.00 90.69 295 PHE A C 1
ATOM 2345 O O . PHE A 1 295 ? -15.000 1.065 -18.354 1.00 90.69 295 PHE A O 1
ATOM 2352 N N . ARG A 1 296 ? -14.671 -1.062 -19.006 1.00 91.12 296 ARG A N 1
ATOM 2353 C CA . ARG A 1 296 ? -15.944 -1.573 -18.481 1.00 91.12 296 ARG A CA 1
ATOM 2354 C C . ARG A 1 296 ? -15.692 -2.280 -17.147 1.00 91.12 296 ARG A C 1
ATOM 2356 O O . ARG A 1 296 ? -15.109 -3.371 -17.155 1.00 91.12 296 ARG A O 1
ATOM 2363 N N . PRO A 1 297 ? -16.126 -1.701 -16.009 1.00 91.44 297 PRO A N 1
ATOM 2364 C CA . PRO A 1 297 ? -15.868 -2.285 -14.698 1.00 91.44 297 PRO A CA 1
ATOM 2365 C C . PRO A 1 297 ? -16.452 -3.697 -14.600 1.00 91.44 297 PRO A C 1
ATOM 2367 O O . PRO A 1 297 ? -17.504 -3.987 -15.168 1.00 91.44 297 PRO A O 1
ATOM 2370 N N . PHE A 1 298 ? -15.756 -4.571 -13.876 1.00 92.56 298 PHE A N 1
ATOM 2371 C CA . PHE A 1 298 ? -16.055 -5.990 -13.640 1.00 92.56 298 PHE A CA 1
ATOM 2372 C C . PHE A 1 298 ? -15.984 -6.895 -14.876 1.00 92.56 298 PHE A C 1
ATOM 2374 O O . PHE A 1 298 ? -15.438 -7.991 -14.771 1.00 92.56 298 PHE A O 1
ATOM 2381 N N . LEU A 1 299 ? -16.451 -6.451 -16.046 1.00 93.62 299 LEU A N 1
ATOM 2382 C CA . LEU A 1 299 ? -16.362 -7.222 -17.286 1.00 93.62 299 LEU A CA 1
ATOM 2383 C C . LEU A 1 299 ? -14.920 -7.304 -17.794 1.00 93.62 299 LEU A C 1
ATOM 2385 O O . LEU A 1 299 ? -14.397 -8.403 -17.975 1.00 93.62 299 LEU A O 1
ATOM 2389 N N . ASP A 1 300 ? -14.264 -6.157 -17.994 1.00 95.25 300 ASP A N 1
ATOM 2390 C CA . ASP A 1 300 ? -12.884 -6.137 -18.487 1.00 95.25 300 ASP A CA 1
ATOM 2391 C C . ASP A 1 300 ? -11.922 -6.686 -17.415 1.00 95.25 300 ASP A C 1
ATOM 2393 O O . ASP A 1 300 ? -11.021 -7.454 -17.751 1.00 95.25 300 ASP A O 1
ATOM 2397 N N . THR A 1 301 ? -12.180 -6.422 -16.123 1.00 95.44 301 THR A N 1
ATOM 2398 C CA . THR A 1 301 ? -11.471 -7.064 -14.997 1.00 95.44 301 THR A CA 1
ATOM 2399 C C . THR A 1 301 ? -11.616 -8.584 -15.021 1.00 95.44 301 THR A C 1
ATOM 2401 O O . THR A 1 301 ? -10.625 -9.296 -14.899 1.00 95.44 301 THR A O 1
ATOM 2404 N N . GLY A 1 302 ? -12.837 -9.109 -15.173 1.00 95.19 302 GLY A N 1
ATOM 2405 C CA . GLY A 1 302 ? -13.093 -10.550 -15.176 1.00 95.19 302 GLY A CA 1
ATOM 2406 C C . GLY A 1 302 ? -12.430 -11.248 -16.362 1.00 95.19 302 GLY A C 1
ATOM 2407 O O . GLY A 1 302 ? -11.811 -12.300 -16.195 1.00 95.19 302 GLY A O 1
ATOM 2408 N N . ILE A 1 303 ? -12.481 -10.626 -17.546 1.00 93.81 303 ILE A N 1
ATOM 2409 C CA . ILE A 1 303 ? -11.741 -11.082 -18.729 1.00 93.81 303 ILE A CA 1
ATOM 2410 C C . ILE A 1 303 ? -10.239 -11.100 -18.428 1.00 93.81 303 ILE A C 1
ATOM 2412 O O . ILE A 1 303 ? -9.601 -12.130 -18.635 1.00 93.81 303 ILE A O 1
ATOM 2416 N N . GLY A 1 304 ? -9.680 -10.006 -17.906 1.00 93.50 304 GLY A N 1
ATOM 2417 C CA . GLY A 1 304 ? -8.260 -9.928 -17.565 1.00 93.50 304 GLY A CA 1
ATOM 2418 C C . GLY A 1 304 ? -7.841 -10.960 -16.514 1.00 93.50 304 GLY A C 1
ATOM 2419 O O . GLY A 1 304 ? -6.794 -11.592 -16.653 1.00 93.50 304 GLY A O 1
ATOM 2420 N N . PHE A 1 305 ? -8.679 -11.220 -15.510 1.00 93.88 305 PHE A N 1
ATOM 2421 C CA . PHE A 1 305 ? -8.428 -12.246 -14.497 1.00 93.88 305 PHE A CA 1
ATOM 2422 C C . PHE A 1 305 ? -8.379 -13.649 -15.112 1.00 93.88 305 PHE A C 1
ATOM 2424 O O . PHE A 1 305 ? -7.425 -14.392 -14.886 1.00 93.88 305 PHE A O 1
ATOM 2431 N N . VAL A 1 306 ? -9.376 -14.014 -15.928 1.00 92.75 306 VAL A N 1
ATOM 2432 C CA . VAL A 1 306 ? -9.434 -15.333 -16.583 1.00 92.75 306 VAL A CA 1
ATOM 2433 C C . VAL A 1 306 ? -8.246 -15.533 -17.520 1.00 92.75 306 VAL A C 1
ATOM 2435 O O . VAL A 1 306 ? -7.638 -16.603 -17.510 1.00 92.75 306 VAL A O 1
ATOM 2438 N N . LYS A 1 307 ? -7.897 -14.512 -18.305 1.00 91.06 307 LYS A N 1
ATOM 2439 C CA . LYS A 1 307 ? -6.755 -14.547 -19.224 1.00 91.06 307 LYS A CA 1
ATOM 2440 C C . LYS A 1 307 ? -5.423 -14.684 -18.482 1.00 91.06 307 LYS A C 1
ATOM 2442 O O . LYS A 1 307 ? -4.639 -15.571 -18.810 1.00 91.06 307 LYS A O 1
ATOM 2447 N N . SER A 1 308 ? -5.237 -13.935 -17.393 1.00 88.62 308 SER A N 1
ATOM 2448 C CA . SER A 1 308 ? -4.063 -14.064 -16.516 1.00 88.62 308 SER A CA 1
ATOM 2449 C C . SER A 1 308 ? -3.989 -15.443 -15.844 1.00 88.62 308 SER A C 1
ATOM 2451 O O . SER A 1 308 ? -2.935 -16.068 -15.815 1.00 88.62 308 SER A O 1
ATOM 2453 N N . MET A 1 309 ? -5.115 -15.985 -15.363 1.00 86.88 309 MET A N 1
ATOM 2454 C CA . MET A 1 309 ? -5.180 -17.343 -14.796 1.00 86.88 309 MET A CA 1
ATOM 2455 C C . MET A 1 309 ? -4.876 -18.433 -15.828 1.00 86.88 309 MET A C 1
ATOM 2457 O O . MET A 1 309 ? -4.354 -19.497 -15.483 1.00 86.88 309 MET A O 1
ATOM 2461 N N . ARG A 1 310 ? -5.210 -18.203 -17.096 1.00 85.81 310 ARG A N 1
ATOM 2462 C CA . ARG A 1 310 ? -4.892 -19.125 -18.189 1.00 85.81 310 ARG A CA 1
ATOM 2463 C C . ARG A 1 310 ? -3.479 -18.936 -18.728 1.00 85.81 310 ARG A C 1
ATOM 2465 O O . ARG A 1 310 ? -3.018 -19.848 -19.401 1.00 85.81 310 ARG A O 1
ATOM 2472 N N . GLU A 1 311 ? -2.812 -17.832 -18.375 1.00 81.44 311 GLU A N 1
ATOM 2473 C CA . GLU A 1 311 ? -1.549 -17.397 -18.986 1.00 81.44 311 GLU A CA 1
ATOM 2474 C C . GLU A 1 311 ? -1.661 -17.467 -20.517 1.00 81.44 311 GLU A C 1
ATOM 2476 O O . GLU A 1 311 ? -0.843 -18.090 -21.184 1.00 81.44 311 GLU A O 1
ATOM 2481 N N . ASP A 1 312 ? -2.753 -16.922 -21.064 1.00 82.69 312 ASP A N 1
ATOM 2482 C CA . ASP A 1 312 ? -3.021 -16.995 -22.498 1.00 82.69 312 ASP A CA 1
ATOM 2483 C C . ASP A 1 312 ? -2.135 -16.040 -23.315 1.00 82.69 312 ASP A C 1
ATOM 2485 O O . ASP A 1 312 ? -1.335 -15.278 -22.769 1.00 82.69 312 ASP A O 1
ATOM 2489 N N . ALA A 1 313 ? -2.280 -16.084 -24.643 1.00 82.62 313 ALA A N 1
ATOM 2490 C CA . ALA A 1 313 ? -1.473 -15.273 -25.549 1.00 82.62 313 ALA A CA 1
ATOM 2491 C C . ALA A 1 313 ? -1.549 -13.768 -25.232 1.00 82.62 313 ALA A C 1
ATOM 2493 O O . ALA A 1 313 ? -0.517 -13.110 -25.262 1.00 82.62 313 ALA A O 1
ATOM 2494 N N . ASP A 1 314 ? -2.722 -13.246 -24.852 1.00 86.38 314 ASP A N 1
ATOM 2495 C CA . ASP A 1 314 ? -2.889 -11.828 -24.503 1.00 86.38 314 ASP A CA 1
ATOM 2496 C C . ASP A 1 314 ? -2.129 -11.479 -23.216 1.00 86.38 314 ASP A C 1
ATOM 2498 O O . ASP A 1 314 ? -1.507 -10.421 -23.131 1.00 86.38 314 ASP A O 1
ATOM 2502 N N . TYR A 1 315 ? -2.162 -12.355 -22.201 1.00 84.31 315 TYR A N 1
ATOM 2503 C CA . TYR A 1 315 ? -1.370 -12.158 -20.983 1.00 84.31 315 TYR A CA 1
ATOM 2504 C C . TYR A 1 315 ? 0.127 -12.172 -21.294 1.00 84.31 315 TYR A C 1
ATOM 2506 O O . TYR A 1 315 ? 0.859 -11.302 -20.829 1.00 84.31 315 TYR A O 1
ATOM 2514 N N . ILE A 1 316 ? 0.583 -13.131 -22.102 1.00 79.00 316 ILE A N 1
ATOM 2515 C CA . ILE A 1 316 ? 1.990 -13.233 -22.500 1.00 79.00 316 ILE A CA 1
ATOM 2516 C C . ILE A 1 316 ? 2.407 -12.007 -23.315 1.00 79.00 316 ILE A C 1
ATOM 2518 O O . ILE A 1 316 ? 3.475 -11.463 -23.058 1.00 79.00 316 ILE A O 1
ATOM 2522 N N . GLU A 1 317 ? 1.573 -11.533 -24.242 1.00 79.94 317 GLU A N 1
ATOM 2523 C CA . GLU A 1 317 ? 1.824 -10.330 -25.044 1.00 79.94 317 GLU A CA 1
ATOM 2524 C C . GLU A 1 317 ? 1.903 -9.075 -24.164 1.00 79.94 317 GLU A C 1
ATOM 2526 O O . GLU A 1 317 ? 2.848 -8.292 -24.280 1.00 79.94 317 GLU A O 1
ATOM 2531 N N . TYR A 1 318 ? 0.974 -8.921 -23.216 1.00 82.75 318 TYR A N 1
ATOM 2532 C CA . TYR A 1 318 ? 1.014 -7.849 -22.222 1.00 82.75 318 TYR A CA 1
ATOM 2533 C C . TYR A 1 318 ? 2.293 -7.908 -21.374 1.00 82.75 318 TYR A C 1
ATOM 2535 O O . TYR A 1 318 ? 2.973 -6.894 -21.216 1.00 82.75 318 TYR A O 1
ATOM 2543 N N . MET A 1 319 ? 2.680 -9.085 -20.878 1.00 77.94 319 MET A N 1
ATOM 2544 C CA . MET A 1 319 ? 3.927 -9.255 -20.124 1.00 77.94 319 MET A CA 1
ATOM 2545 C C . MET A 1 319 ? 5.167 -8.978 -20.987 1.00 77.94 319 MET A C 1
ATOM 2547 O O . MET A 1 319 ? 6.115 -8.344 -20.523 1.00 77.94 319 MET A O 1
ATOM 2551 N N . ALA A 1 320 ? 5.152 -9.411 -22.249 1.00 72.62 320 ALA A N 1
ATOM 2552 C CA . ALA A 1 320 ? 6.235 -9.227 -23.209 1.00 72.62 320 ALA A CA 1
ATOM 2553 C C . ALA A 1 320 ? 6.375 -7.777 -23.693 1.00 72.62 320 ALA A C 1
ATOM 2555 O O . ALA A 1 320 ? 7.452 -7.402 -24.151 1.00 72.62 320 ALA A O 1
ATOM 2556 N N . SER A 1 321 ? 5.339 -6.943 -23.541 1.00 72.38 321 SER A N 1
ATOM 2557 C CA . SER A 1 321 ? 5.418 -5.503 -23.827 1.00 72.38 321 SER A CA 1
ATOM 2558 C C . SER A 1 321 ? 6.433 -4.759 -22.944 1.00 72.38 321 SER A C 1
ATOM 2560 O O . SER A 1 321 ? 6.759 -3.611 -23.227 1.00 72.38 321 SER A O 1
ATOM 2562 N N . GLY A 1 322 ? 6.916 -5.383 -21.861 1.00 67.50 322 GLY A N 1
ATOM 2563 C CA . GLY A 1 322 ? 7.801 -4.759 -20.871 1.00 67.50 322 GLY A CA 1
ATOM 2564 C C . GLY A 1 322 ? 7.058 -3.917 -19.827 1.00 67.50 322 GLY A C 1
ATOM 2565 O O . GLY A 1 322 ? 7.638 -3.548 -18.808 1.00 67.50 322 GLY A O 1
ATOM 2566 N N . PHE A 1 323 ? 5.761 -3.670 -20.032 1.00 70.75 323 PHE A N 1
ATOM 2567 C CA . PHE A 1 323 ? 4.907 -2.914 -19.115 1.00 70.75 323 PHE A CA 1
ATOM 2568 C C . PHE A 1 323 ? 4.125 -3.788 -18.127 1.00 70.75 323 PHE A C 1
ATOM 2570 O O . PHE A 1 323 ? 3.520 -3.268 -17.189 1.00 70.75 323 PHE A O 1
ATOM 2577 N N . GLY A 1 324 ? 4.149 -5.111 -18.313 1.00 67.19 324 GLY A N 1
ATOM 2578 C CA . GLY A 1 324 ? 3.528 -6.060 -17.399 1.00 67.19 324 GLY A CA 1
ATOM 2579 C C . GLY A 1 324 ? 4.165 -6.049 -16.010 1.00 67.19 324 GLY A C 1
ATOM 2580 O O . GLY A 1 324 ? 5.392 -6.066 -15.855 1.00 67.19 324 GLY A O 1
ATOM 2581 N N . PHE A 1 325 ? 3.327 -6.066 -14.976 1.00 61.97 325 PHE A N 1
ATOM 2582 C CA . PHE A 1 325 ? 3.796 -6.300 -13.617 1.00 61.97 325 PHE A CA 1
ATOM 2583 C C . PHE A 1 325 ? 4.004 -7.800 -13.397 1.00 61.97 325 PHE A C 1
ATOM 2585 O O . PHE A 1 325 ? 3.121 -8.620 -13.661 1.00 61.97 325 PHE A O 1
ATOM 2592 N N . GLY A 1 326 ? 5.173 -8.166 -12.865 1.00 56.84 326 GLY A N 1
ATOM 2593 C CA . GLY A 1 326 ? 5.291 -9.445 -12.166 1.00 56.84 326 GLY A CA 1
ATOM 2594 C C . GLY A 1 326 ? 4.390 -9.459 -10.925 1.00 56.84 326 GLY A C 1
ATOM 2595 O O . GLY A 1 326 ? 3.803 -8.438 -10.572 1.00 56.84 326 GLY A O 1
ATOM 2596 N N . SER A 1 327 ? 4.304 -10.590 -10.219 1.00 50.59 327 SER A N 1
ATOM 2597 C CA . SER A 1 327 ? 3.714 -10.591 -8.866 1.00 50.59 327 SER A CA 1
ATOM 2598 C C . SER A 1 327 ? 4.339 -9.460 -8.026 1.00 50.59 327 SER A C 1
ATOM 2600 O O . SER A 1 327 ? 5.550 -9.273 -8.157 1.00 50.59 327 SER A O 1
ATOM 2602 N N . SER A 1 328 ? 3.550 -8.747 -7.196 1.00 43.09 328 SER A N 1
ATOM 2603 C CA . SER A 1 328 ? 3.835 -7.517 -6.394 1.00 43.09 328 SER A CA 1
ATOM 2604 C C . SER A 1 328 ? 5.218 -7.325 -5.722 1.00 43.09 328 SER A C 1
ATOM 2606 O O . SER A 1 328 ? 5.468 -6.309 -5.070 1.00 43.09 328 SER A O 1
ATOM 2608 N N . TYR A 1 329 ? 6.134 -8.281 -5.831 1.00 45.44 329 TYR A N 1
ATOM 2609 C CA . TYR A 1 329 ? 7.440 -8.364 -5.163 1.00 45.44 329 TYR A CA 1
ATOM 2610 C C . TYR A 1 329 ? 8.613 -8.462 -6.129 1.00 45.44 329 TYR A C 1
ATOM 2612 O O . TYR A 1 329 ? 9.770 -8.348 -5.720 1.00 45.44 329 TYR A O 1
ATOM 2620 N N . VAL A 1 330 ? 8.314 -8.701 -7.399 1.00 47.66 330 VAL A N 1
ATOM 2621 C CA . VAL A 1 330 ? 9.269 -8.724 -8.493 1.00 47.66 330 VAL A CA 1
ATOM 2622 C C . VAL A 1 330 ? 9.337 -7.288 -8.992 1.00 47.66 330 VAL A C 1
ATOM 2624 O O . VAL A 1 330 ? 8.375 -6.789 -9.566 1.00 47.66 330 VAL A O 1
ATOM 2627 N N . ASN A 1 331 ? 10.463 -6.608 -8.757 1.00 50.38 331 ASN A N 1
ATOM 2628 C CA . ASN A 1 331 ? 10.765 -5.361 -9.457 1.00 50.38 331 ASN A CA 1
ATOM 2629 C C . ASN A 1 331 ? 10.922 -5.705 -10.948 1.00 50.38 331 ASN A C 1
ATOM 2631 O O . ASN A 1 331 ? 12.040 -5.893 -11.415 1.00 50.38 331 ASN A O 1
ATOM 2635 N N . SER A 1 332 ? 9.822 -5.858 -11.690 1.00 43.62 332 SER A N 1
ATOM 2636 C CA . SER A 1 332 ? 9.856 -6.165 -13.127 1.00 43.62 332 SER A CA 1
ATOM 2637 C C . SER A 1 332 ? 10.456 -5.019 -13.950 1.00 43.62 332 SER A C 1
ATOM 2639 O O . SER A 1 332 ? 10.818 -5.230 -15.100 1.00 43.62 332 SER A O 1
ATOM 2641 N N . GLU A 1 333 ? 10.629 -3.847 -13.326 1.00 48.72 333 GLU A N 1
ATOM 2642 C CA . GLU A 1 333 ? 11.458 -2.723 -13.780 1.00 48.72 333 GLU A CA 1
ATOM 2643 C C . GLU A 1 333 ? 12.930 -3.093 -13.984 1.00 48.72 333 GLU A C 1
ATOM 2645 O O . GLU A 1 333 ? 13.582 -2.522 -14.848 1.00 48.72 333 GLU A O 1
ATOM 2650 N N . ASP A 1 334 ? 13.468 -4.010 -13.173 1.00 57.69 334 ASP A N 1
ATOM 2651 C CA . ASP A 1 334 ? 14.826 -4.513 -13.348 1.00 57.69 334 ASP A CA 1
ATOM 2652 C C . ASP A 1 334 ? 14.809 -5.612 -14.425 1.00 57.69 334 ASP A C 1
ATOM 2654 O O . ASP A 1 334 ? 14.193 -6.668 -14.204 1.00 57.69 334 ASP A O 1
ATOM 2658 N N . PRO A 1 335 ? 15.509 -5.427 -15.563 1.00 57.44 335 PRO A N 1
ATOM 2659 C CA . PRO A 1 335 ? 15.575 -6.417 -16.635 1.00 57.44 335 PRO A CA 1
ATOM 2660 C C . PRO A 1 335 ? 15.989 -7.820 -16.163 1.00 57.44 335 PRO A C 1
ATOM 2662 O O . PRO A 1 335 ? 15.540 -8.821 -16.725 1.00 57.44 335 PRO A O 1
ATOM 2665 N N . ALA A 1 336 ? 16.807 -7.941 -15.108 1.00 59.38 336 ALA A N 1
ATOM 2666 C CA . ALA A 1 336 ? 17.206 -9.243 -14.557 1.00 59.38 336 ALA A CA 1
ATOM 2667 C C . ALA A 1 336 ? 16.072 -9.948 -13.792 1.00 59.38 336 ALA A C 1
ATOM 2669 O O . ALA A 1 336 ? 15.997 -11.175 -13.711 1.00 59.38 336 ALA A O 1
ATOM 2670 N N . THR A 1 337 ? 15.174 -9.178 -13.195 1.00 57.75 337 THR A N 1
ATOM 2671 C CA . THR A 1 337 ? 14.091 -9.688 -12.357 1.00 57.75 337 THR A CA 1
ATOM 2672 C C . THR A 1 337 ? 12.832 -9.949 -13.189 1.00 57.75 337 THR A C 1
ATOM 2674 O O . THR A 1 337 ? 12.201 -10.994 -13.016 1.00 57.75 337 THR A O 1
ATOM 2677 N N . GLY A 1 338 ? 12.541 -9.104 -14.185 1.00 58.88 338 GLY A N 1
ATOM 2678 C CA . GLY A 1 338 ? 11.509 -9.374 -15.190 1.00 58.88 338 GLY A CA 1
ATOM 2679 C C . GLY A 1 338 ? 11.824 -10.586 -16.082 1.00 58.88 338 GLY A C 1
ATOM 2680 O O . GLY A 1 338 ? 10.943 -11.410 -16.328 1.00 58.88 338 GLY A O 1
ATOM 2681 N N . SER A 1 339 ? 13.088 -10.775 -16.482 1.00 58.72 339 SER A N 1
ATOM 2682 C CA . SER A 1 339 ? 13.497 -11.914 -17.325 1.00 58.72 339 SER A CA 1
ATOM 2683 C C . SER A 1 339 ? 13.328 -13.258 -16.621 1.00 58.72 339 SER A C 1
ATOM 2685 O O . SER A 1 339 ? 12.846 -14.215 -17.229 1.00 58.72 339 SER A O 1
ATOM 2687 N N . ARG A 1 340 ? 13.643 -13.328 -15.321 1.00 65.19 340 ARG A N 1
ATOM 2688 C CA . ARG A 1 340 ? 13.353 -14.497 -14.473 1.00 65.19 340 ARG A CA 1
ATOM 2689 C C . ARG A 1 340 ? 11.862 -14.804 -14.396 1.00 65.19 340 ARG A C 1
ATOM 2691 O O . ARG A 1 340 ? 11.478 -15.962 -14.525 1.00 65.19 340 ARG A O 1
ATOM 2698 N N . TYR A 1 341 ? 11.029 -13.778 -14.234 1.00 65.56 341 TYR A N 1
ATOM 2699 C CA . TYR A 1 341 ? 9.578 -13.939 -14.158 1.00 65.56 341 TYR A CA 1
ATOM 2700 C C . TYR A 1 341 ? 8.981 -14.461 -15.474 1.00 65.56 341 TYR A C 1
ATOM 2702 O O . TYR A 1 341 ? 8.257 -15.456 -15.470 1.00 65.56 341 TYR A O 1
ATOM 2710 N N . ILE A 1 342 ? 9.347 -13.857 -16.610 1.00 65.06 342 ILE A N 1
ATOM 2711 C CA . ILE A 1 342 ? 8.906 -14.302 -17.943 1.00 65.06 342 ILE A CA 1
ATOM 2712 C C . ILE A 1 342 ? 9.385 -15.731 -18.217 1.00 65.06 342 ILE A C 1
ATOM 2714 O O . ILE A 1 342 ? 8.606 -16.577 -18.652 1.00 65.06 342 ILE A O 1
ATOM 2718 N N . LYS A 1 343 ? 10.647 -16.041 -17.903 1.00 70.31 343 LYS A N 1
ATOM 2719 C CA . LYS A 1 343 ? 11.199 -17.397 -18.015 1.00 70.31 343 LYS A CA 1
ATOM 2720 C C . LYS A 1 343 ? 10.405 -18.414 -17.201 1.00 70.31 343 LYS A C 1
ATOM 2722 O O . LYS A 1 343 ? 10.194 -19.528 -17.677 1.00 70.31 343 LYS A O 1
ATOM 2727 N N . ASP A 1 344 ? 9.979 -18.058 -15.993 1.00 69.12 344 ASP A N 1
ATOM 2728 C CA . ASP A 1 344 ? 9.166 -18.932 -15.153 1.00 69.12 344 ASP A CA 1
ATOM 2729 C C . ASP A 1 344 ? 7.770 -19.165 -15.740 1.00 69.12 344 ASP A C 1
ATOM 2731 O O . ASP A 1 344 ? 7.312 -20.307 -15.711 1.00 69.12 344 ASP A O 1
ATOM 2735 N N . ILE A 1 345 ? 7.126 -18.144 -16.320 1.00 63.59 345 ILE A N 1
ATOM 2736 C CA . ILE A 1 345 ? 5.855 -18.292 -17.055 1.00 63.59 345 ILE A CA 1
ATOM 2737 C C . ILE A 1 345 ? 6.045 -19.232 -18.253 1.00 63.59 345 ILE A C 1
ATOM 2739 O O . ILE A 1 345 ? 5.360 -20.248 -18.360 1.00 63.59 345 ILE A O 1
ATOM 2743 N N . VAL A 1 346 ? 7.045 -18.970 -19.098 1.00 63.56 346 VAL A N 1
ATOM 2744 C CA . VAL A 1 346 ? 7.328 -19.765 -20.306 1.00 63.56 346 VAL A CA 1
ATOM 2745 C C . VAL A 1 346 ? 7.714 -21.213 -19.965 1.00 63.56 346 VAL A C 1
ATOM 2747 O O . VAL A 1 346 ? 7.318 -22.150 -20.652 1.00 63.56 346 VAL A O 1
ATOM 2750 N N . LYS A 1 347 ? 8.451 -21.456 -18.869 1.00 64.56 347 LYS A N 1
ATOM 2751 C CA . LYS A 1 347 ? 8.761 -22.824 -18.396 1.00 64.56 347 LYS A CA 1
ATOM 2752 C C . LYS A 1 347 ? 7.537 -23.559 -17.829 1.00 64.56 347 LYS A C 1
ATOM 2754 O O . LYS A 1 347 ? 7.577 -24.791 -17.700 1.00 64.56 347 LYS A O 1
ATOM 2759 N N . ARG A 1 348 ? 6.494 -22.830 -17.417 1.00 61.31 348 ARG A N 1
ATOM 2760 C CA . ARG A 1 348 ? 5.222 -23.379 -16.915 1.00 61.31 348 ARG A CA 1
ATOM 2761 C C . ARG A 1 348 ? 4.218 -23.615 -18.047 1.00 61.31 348 ARG A C 1
ATOM 2763 O O . ARG A 1 348 ? 3.408 -24.537 -17.922 1.00 61.31 348 ARG A O 1
ATOM 2770 N N . GLU A 1 349 ? 4.319 -22.863 -19.143 1.00 45.81 349 GLU A N 1
ATOM 2771 C CA . GLU A 1 349 ? 3.533 -23.045 -20.365 1.00 45.81 349 GLU A CA 1
ATOM 2772 C C . GLU A 1 349 ? 3.608 -24.495 -20.885 1.00 45.81 349 GLU A C 1
ATOM 2774 O O . GLU A 1 349 ? 4.657 -25.143 -20.894 1.00 45.81 349 GLU A O 1
ATOM 2779 N N . GLY A 1 350 ? 2.457 -25.047 -21.277 1.00 48.81 350 GLY A N 1
ATOM 2780 C CA . GLY A 1 350 ? 2.333 -26.418 -21.793 1.00 48.81 350 GLY A CA 1
ATOM 2781 C C . GLY A 1 350 ? 2.114 -27.515 -20.741 1.00 48.81 350 GLY A C 1
ATOM 2782 O O . GLY A 1 350 ? 1.783 -28.647 -21.096 1.00 48.81 350 GLY A O 1
ATOM 2783 N N . LYS A 1 351 ? 2.208 -27.217 -19.440 1.00 47.06 351 LYS A N 1
ATOM 2784 C CA . LYS A 1 351 ? 1.707 -28.120 -18.390 1.00 47.06 351 LYS A CA 1
ATOM 2785 C C . LYS A 1 351 ? 0.309 -27.657 -18.015 1.00 47.06 351 LYS A C 1
ATOM 2787 O O . LYS A 1 351 ? 0.200 -26.682 -17.290 1.00 47.06 351 LYS A O 1
ATOM 2792 N N . GLY A 1 352 ? -0.739 -28.336 -18.498 1.00 45.66 352 GLY A N 1
ATOM 2793 C CA . GLY A 1 352 ? -2.146 -28.029 -18.190 1.00 45.66 352 GLY A CA 1
ATOM 2794 C C . GLY A 1 352 ? -2.350 -27.693 -16.708 1.00 45.66 352 GLY A C 1
ATOM 2795 O O . GLY A 1 352 ? -2.411 -28.582 -15.856 1.00 45.66 352 GLY A O 1
ATOM 2796 N N . ALA A 1 353 ? -2.374 -26.395 -16.399 1.00 46.38 353 ALA A N 1
ATOM 2797 C CA . ALA A 1 353 ? -1.987 -25.911 -15.076 1.00 46.38 353 ALA A CA 1
ATOM 2798 C C . ALA A 1 353 ? -3.124 -25.946 -14.055 1.00 46.38 353 ALA A C 1
ATOM 2800 O O . ALA A 1 353 ? -2.875 -25.666 -12.894 1.00 46.38 353 ALA A O 1
ATOM 2801 N N . ILE A 1 354 ? -4.338 -26.343 -14.450 1.00 43.91 354 ILE A N 1
ATOM 2802 C CA . ILE A 1 354 ? -5.472 -26.521 -13.530 1.00 43.91 354 ILE A CA 1
ATOM 2803 C C . ILE A 1 354 ? -5.639 -27.994 -13.109 1.00 43.91 354 ILE A C 1
ATOM 2805 O O . ILE A 1 354 ? -6.057 -28.275 -11.990 1.00 43.91 354 ILE A O 1
ATOM 2809 N N . ALA A 1 355 ? -5.206 -28.959 -13.929 1.00 45.56 355 ALA A N 1
ATOM 2810 C CA . ALA A 1 355 ? -5.531 -30.377 -13.731 1.00 45.56 355 ALA A CA 1
ATOM 2811 C C . ALA A 1 355 ? -4.645 -31.133 -12.711 1.00 45.56 355 ALA A C 1
ATOM 2813 O O . ALA A 1 355 ? -4.864 -32.316 -12.470 1.00 45.56 355 ALA A O 1
ATOM 2814 N N . ARG A 1 356 ? -3.625 -30.502 -12.105 1.00 49.16 356 ARG A N 1
ATOM 2815 C CA . ARG A 1 356 ? -2.694 -31.172 -11.159 1.00 49.16 356 ARG A CA 1
ATOM 2816 C C . ARG A 1 356 ? -2.348 -30.342 -9.912 1.00 49.16 356 ARG A C 1
ATOM 2818 O O . ARG A 1 356 ? -1.252 -30.484 -9.363 1.00 49.16 356 ARG A O 1
ATOM 2825 N N . ILE A 1 357 ? -3.254 -29.462 -9.480 1.00 48.66 357 ILE A N 1
ATOM 2826 C CA . ILE A 1 357 ? -2.958 -28.397 -8.501 1.00 48.66 357 ILE A CA 1
ATOM 2827 C C . ILE A 1 357 ? -2.795 -28.877 -7.039 1.00 48.66 357 ILE A C 1
ATOM 2829 O O . ILE A 1 357 ? -2.149 -28.187 -6.257 1.00 48.66 357 ILE A O 1
ATOM 2833 N N . LEU A 1 358 ? -3.270 -30.060 -6.641 1.00 51.34 358 LEU A N 1
ATOM 2834 C CA . LEU A 1 358 ? -3.463 -30.358 -5.207 1.00 51.34 358 LEU A CA 1
ATOM 2835 C C . LEU A 1 358 ? -2.584 -31.474 -4.613 1.00 51.34 358 LEU A C 1
ATOM 2837 O O . LEU A 1 358 ? -2.924 -32.029 -3.577 1.00 51.34 358 LEU A O 1
ATOM 2841 N N . THR A 1 359 ? -1.448 -31.823 -5.227 1.00 54.22 359 THR A N 1
ATOM 2842 C CA . THR A 1 359 ? -0.664 -32.994 -4.766 1.00 54.22 359 THR A CA 1
ATOM 2843 C C . THR A 1 359 ? 0.506 -32.674 -3.827 1.00 54.22 359 THR A C 1
ATOM 2845 O O . THR A 1 359 ? 1.148 -33.603 -3.349 1.00 54.22 359 THR A O 1
ATOM 2848 N N . SER A 1 360 ? 0.875 -31.403 -3.615 1.00 66.06 360 SER A N 1
ATOM 2849 C CA . SER A 1 360 ? 1.935 -31.039 -2.657 1.00 66.06 360 SER A CA 1
ATOM 2850 C C . SER A 1 360 ? 1.830 -29.587 -2.167 1.00 66.06 360 SER A C 1
ATOM 2852 O O . SER A 1 360 ? 1.343 -28.732 -2.916 1.00 66.06 360 SER A O 1
ATOM 2854 N N . PRO A 1 361 ? 2.365 -29.262 -0.971 1.00 66.62 361 PRO A N 1
ATOM 2855 C CA . PRO A 1 361 ? 2.344 -27.900 -0.425 1.00 66.62 361 PRO A CA 1
ATOM 2856 C C . PRO A 1 361 ? 2.967 -26.853 -1.359 1.00 66.62 361 PRO A C 1
ATOM 2858 O O . PRO A 1 361 ? 2.429 -25.763 -1.534 1.00 66.62 361 PRO A O 1
ATOM 2861 N N . LYS A 1 362 ? 4.065 -27.208 -2.043 1.00 67.69 362 LYS A N 1
ATOM 2862 C CA . LYS A 1 362 ? 4.732 -26.324 -3.012 1.00 67.69 362 LYS A CA 1
ATOM 2863 C C . LYS A 1 362 ? 3.834 -25.983 -4.207 1.00 67.69 362 LYS A C 1
ATOM 2865 O O . LYS A 1 362 ? 3.859 -24.852 -4.682 1.00 67.69 362 LYS A O 1
ATOM 2870 N N . LYS A 1 363 ? 3.041 -26.943 -4.699 1.00 67.06 363 LYS A N 1
ATOM 2871 C CA . LYS A 1 363 ? 2.115 -26.709 -5.818 1.00 67.06 363 LYS A CA 1
ATOM 2872 C C . LYS A 1 363 ? 0.926 -25.849 -5.398 1.00 67.06 363 LYS A C 1
ATOM 2874 O O . LYS A 1 363 ? 0.554 -24.949 -6.146 1.00 67.06 363 LYS A O 1
ATOM 2879 N N . MET A 1 364 ? 0.392 -26.069 -4.196 1.00 66.38 364 MET A N 1
ATOM 2880 C CA . MET A 1 364 ? -0.669 -25.228 -3.635 1.00 66.38 364 MET A CA 1
ATOM 2881 C C . MET A 1 364 ? -0.211 -23.776 -3.486 1.00 66.38 364 MET A C 1
ATOM 2883 O O . MET A 1 364 ? -0.919 -22.875 -3.923 1.00 66.38 364 MET A O 1
ATOM 2887 N N . LEU A 1 365 ? 1.002 -23.555 -2.964 1.00 72.69 365 LEU A N 1
ATOM 2888 C CA . LEU A 1 365 ? 1.593 -22.219 -2.881 1.00 72.69 365 LEU A CA 1
ATOM 2889 C C . LEU A 1 365 ? 1.730 -21.579 -4.269 1.00 72.69 365 LEU A C 1
ATOM 2891 O O . LEU A 1 365 ? 1.299 -20.451 -4.460 1.00 72.69 365 LEU A O 1
ATOM 2895 N N . SER A 1 366 ? 2.236 -22.317 -5.263 1.00 73.00 366 SER A N 1
ATOM 2896 C CA . SER A 1 366 ? 2.371 -21.778 -6.624 1.00 73.00 366 SER A CA 1
ATOM 2897 C C . SER A 1 366 ? 1.029 -21.445 -7.289 1.00 73.00 366 SER A C 1
ATOM 2899 O O . SER A 1 366 ? 0.931 -20.471 -8.031 1.00 73.00 366 SER A O 1
ATOM 2901 N N . ALA A 1 367 ? -0.021 -22.228 -7.019 1.00 74.06 367 ALA A N 1
ATOM 2902 C CA . ALA A 1 367 ? -1.366 -21.939 -7.507 1.00 74.06 367 ALA A CA 1
ATOM 2903 C C . ALA A 1 367 ? -1.955 -20.706 -6.810 1.00 74.06 367 ALA A C 1
ATOM 2905 O O . ALA A 1 367 ? -2.603 -19.885 -7.455 1.00 74.06 367 ALA A O 1
ATOM 2906 N N . TRP A 1 368 ? -1.682 -20.544 -5.516 1.00 80.75 368 TRP A N 1
ATOM 2907 C CA . TRP A 1 368 ? -2.070 -19.365 -4.753 1.00 80.75 368 TRP A CA 1
ATOM 2908 C C . TRP A 1 368 ? -1.374 -18.090 -5.245 1.00 80.75 368 TRP A C 1
ATOM 2910 O O . TRP A 1 368 ? -2.027 -17.077 -5.480 1.00 80.75 368 TRP A O 1
ATOM 2920 N N . GLU A 1 369 ? -0.064 -18.153 -5.490 1.00 78.56 369 GLU A N 1
ATOM 2921 C CA . GLU A 1 369 ? 0.705 -17.056 -6.092 1.00 78.56 369 GLU A CA 1
ATOM 2922 C C . GLU A 1 369 ? 0.180 -16.690 -7.485 1.00 78.56 369 GLU A C 1
ATOM 2924 O O . GLU A 1 369 ? 0.116 -15.510 -7.831 1.00 78.56 369 GLU A O 1
ATOM 2929 N N . LYS A 1 370 ? -0.259 -17.683 -8.270 1.00 80.56 370 LYS A N 1
ATOM 2930 C CA . LYS A 1 370 ? -0.886 -17.453 -9.575 1.00 80.56 370 LYS A CA 1
ATOM 2931 C C . LYS A 1 370 ? -2.220 -16.712 -9.457 1.00 80.56 370 LYS A C 1
ATOM 2933 O O . LYS A 1 370 ? -2.450 -15.777 -10.219 1.00 80.56 370 LYS A O 1
ATOM 2938 N N . ILE A 1 371 ? -3.064 -17.077 -8.489 1.00 85.69 371 ILE A N 1
ATOM 2939 C CA . ILE A 1 371 ? -4.309 -16.346 -8.192 1.00 85.69 371 ILE A CA 1
ATOM 2940 C C . ILE A 1 371 ? -3.996 -14.901 -7.790 1.00 85.69 371 ILE A C 1
ATOM 2942 O O . ILE A 1 371 ? -4.637 -13.980 -8.293 1.00 85.69 371 ILE A O 1
ATOM 2946 N N . GLY A 1 372 ? -2.984 -14.699 -6.941 1.00 84.12 372 GLY A N 1
ATOM 2947 C CA . GLY A 1 372 ? -2.510 -13.370 -6.559 1.00 84.12 372 GLY A CA 1
ATOM 2948 C C . GLY A 1 372 ? -2.084 -12.530 -7.762 1.00 84.12 372 GLY A C 1
ATOM 2949 O O . GLY A 1 372 ? -2.628 -11.451 -7.975 1.00 84.12 372 GLY A O 1
ATOM 2950 N N . SER A 1 373 ? -1.188 -13.057 -8.601 1.00 81.62 373 SER A N 1
ATOM 2951 C CA . SER A 1 373 ? -0.713 -12.366 -9.809 1.00 81.62 373 SER A CA 1
ATOM 2952 C C . SER A 1 373 ? -1.845 -12.074 -10.804 1.00 81.62 373 SER A C 1
ATOM 2954 O O . SER A 1 373 ? -1.907 -10.981 -11.370 1.00 81.62 373 SER A O 1
ATOM 2956 N N . ALA A 1 374 ? -2.791 -13.004 -10.983 1.00 86.94 374 ALA A N 1
ATOM 2957 C CA . ALA A 1 374 ? -3.964 -12.783 -11.824 1.00 86.94 374 ALA A CA 1
ATOM 2958 C C . ALA A 1 374 ? -4.888 -11.694 -11.264 1.00 86.94 374 ALA A C 1
ATOM 2960 O O . ALA A 1 374 ? -5.397 -10.881 -12.029 1.00 86.94 374 ALA A O 1
ATOM 2961 N N . SER A 1 375 ? -5.080 -11.649 -9.944 1.00 89.19 375 SER A N 1
ATOM 2962 C CA . SER A 1 375 ? -5.841 -10.594 -9.269 1.00 89.19 375 SER A CA 1
ATOM 2963 C C . SER A 1 375 ? -5.182 -9.220 -9.422 1.00 89.19 375 SER A C 1
ATOM 2965 O O . SER A 1 375 ? -5.887 -8.231 -9.601 1.00 89.19 375 SER A O 1
ATOM 2967 N N . GLU A 1 376 ? -3.851 -9.150 -9.362 1.00 81.56 376 GLU A N 1
ATOM 2968 C CA . GLU A 1 376 ? -3.070 -7.912 -9.515 1.00 81.56 376 GLU A CA 1
ATOM 2969 C C . GLU A 1 376 ? -3.078 -7.387 -10.959 1.00 81.56 376 GLU A C 1
ATOM 2971 O O . GLU A 1 376 ? -3.136 -6.178 -11.196 1.00 81.56 376 GLU A O 1
ATOM 2976 N N . ASN A 1 377 ? -3.051 -8.293 -11.937 1.00 86.06 377 ASN A N 1
ATOM 2977 C CA . ASN A 1 377 ? -3.020 -7.951 -13.359 1.00 86.06 377 ASN A CA 1
ATOM 2978 C C . ASN A 1 377 ? -4.411 -7.851 -14.006 1.00 86.06 377 ASN A C 1
ATOM 2980 O O . ASN A 1 377 ? -4.511 -7.398 -15.143 1.00 86.06 377 ASN A O 1
ATOM 2984 N N . ALA A 1 378 ? -5.487 -8.229 -13.310 1.00 91.50 378 ALA A N 1
ATOM 2985 C CA . ALA A 1 378 ? -6.834 -8.324 -13.875 1.00 91.50 378 ALA A CA 1
ATOM 2986 C C . ALA A 1 378 ? -7.307 -7.031 -14.562 1.00 91.50 378 ALA A C 1
ATOM 2988 O O . ALA A 1 378 ? -7.732 -7.052 -15.716 1.00 91.50 378 ALA A O 1
ATOM 2989 N N . THR A 1 379 ? -7.217 -5.895 -13.873 1.00 92.50 379 THR A N 1
ATOM 2990 C CA . THR A 1 379 ? -7.651 -4.593 -14.407 1.00 92.50 379 THR A CA 1
ATOM 2991 C C . THR A 1 379 ? -6.728 -4.090 -15.509 1.00 92.50 379 THR A C 1
ATOM 2993 O O . THR A 1 379 ? -7.204 -3.586 -16.523 1.00 92.50 379 THR A O 1
ATOM 2996 N N . ARG A 1 380 ? -5.417 -4.298 -15.350 1.00 90.62 380 ARG A N 1
ATOM 2997 C CA . ARG A 1 380 ? -4.385 -3.873 -16.303 1.00 90.62 380 ARG A CA 1
ATOM 2998 C C . ARG A 1 380 ? -4.483 -4.623 -17.623 1.00 90.62 380 ARG A C 1
ATOM 3000 O O . ARG A 1 380 ? -4.541 -3.993 -18.672 1.00 90.62 380 ARG A O 1
ATOM 3007 N N . LEU A 1 381 ? -4.591 -5.952 -17.576 1.00 91.88 381 LEU A N 1
ATOM 3008 C CA . LEU A 1 381 ? -4.785 -6.776 -18.769 1.00 91.88 381 LEU A CA 1
ATOM 3009 C C . LEU A 1 381 ? -6.151 -6.512 -19.415 1.00 91.88 381 LEU A C 1
ATOM 3011 O O . LEU A 1 381 ? -6.268 -6.483 -20.641 1.00 91.88 381 LEU A O 1
ATOM 3015 N N . GLY A 1 382 ? -7.185 -6.286 -18.598 1.00 93.88 382 GLY A N 1
ATOM 3016 C CA . GLY A 1 382 ? -8.502 -5.874 -19.077 1.00 93.88 382 GLY A CA 1
ATOM 3017 C C . GLY A 1 382 ? -8.443 -4.571 -19.879 1.00 93.88 382 GLY A C 1
ATOM 3018 O O . GLY A 1 382 ? -8.966 -4.513 -20.994 1.00 93.88 382 GLY A O 1
ATOM 3019 N N . LEU A 1 383 ? -7.758 -3.553 -19.345 1.00 93.00 383 LEU A N 1
ATOM 3020 C CA . LEU A 1 383 ? -7.541 -2.276 -20.024 1.00 93.00 383 LEU A CA 1
ATOM 3021 C C . LEU A 1 383 ? -6.668 -2.433 -21.273 1.00 93.00 383 LEU A C 1
ATOM 3023 O O . LEU A 1 383 ? -7.049 -1.947 -22.334 1.00 93.00 383 LEU A O 1
ATOM 3027 N N . TYR A 1 384 ? -5.553 -3.159 -21.173 1.00 92.62 384 TYR A N 1
ATOM 3028 C CA . TYR A 1 384 ? -4.667 -3.464 -22.297 1.00 92.62 384 TYR A CA 1
ATOM 3029 C C . TYR A 1 384 ? -5.461 -4.026 -23.482 1.00 92.62 384 TYR A C 1
ATOM 3031 O O . TYR A 1 384 ? -5.429 -3.477 -24.582 1.00 92.62 384 TYR A O 1
ATOM 3039 N N . LYS A 1 385 ? -6.276 -5.059 -23.241 1.00 93.31 385 LYS A N 1
ATOM 3040 C CA . LYS A 1 385 ? -7.123 -5.663 -24.275 1.00 93.31 385 LYS A CA 1
ATOM 3041 C C . LYS A 1 385 ? -8.155 -4.671 -24.822 1.00 93.31 385 LYS A C 1
ATOM 3043 O O . LYS A 1 385 ? -8.401 -4.637 -26.026 1.00 93.31 385 LYS A O 1
ATOM 3048 N N . ASN A 1 386 ? -8.784 -3.887 -23.948 1.00 93.19 386 ASN A N 1
ATOM 3049 C CA . ASN A 1 386 ? -9.765 -2.879 -24.347 1.00 93.19 386 ASN A CA 1
ATOM 3050 C C . ASN A 1 386 ? -9.149 -1.847 -25.311 1.00 93.19 386 ASN A C 1
ATOM 3052 O O . ASN A 1 386 ? -9.752 -1.542 -26.337 1.00 93.19 386 ASN A O 1
ATOM 3056 N N . LEU A 1 387 ? -7.930 -1.380 -25.030 1.00 92.06 387 LEU A N 1
ATOM 3057 C CA . LEU A 1 387 ? -7.194 -0.436 -25.873 1.00 92.06 387 LEU A CA 1
ATOM 3058 C C . LEU A 1 387 ? -6.704 -1.080 -27.175 1.00 92.06 387 LEU A C 1
ATOM 3060 O O . LEU A 1 387 ? -6.867 -0.498 -28.247 1.00 92.06 387 LEU A O 1
ATOM 3064 N N . LYS A 1 388 ? -6.192 -2.314 -27.114 1.00 92.25 388 LYS A N 1
ATOM 3065 C CA . LYS A 1 388 ? -5.824 -3.109 -28.298 1.00 92.25 388 LYS A CA 1
ATOM 3066 C C . LYS A 1 388 ? -6.997 -3.286 -29.258 1.00 92.25 388 LYS A C 1
ATOM 3068 O O . LYS A 1 388 ? -6.844 -3.090 -30.459 1.00 92.25 388 LYS A O 1
ATOM 3073 N N . ALA A 1 389 ? -8.184 -3.588 -28.731 1.00 91.75 389 ALA A N 1
ATOM 3074 C CA . ALA A 1 389 ? -9.406 -3.707 -29.524 1.00 91.75 389 ALA A CA 1
ATOM 3075 C C . ALA A 1 389 ? -9.832 -2.381 -30.186 1.00 91.75 389 ALA A C 1
ATOM 3077 O O . ALA A 1 389 ? -10.602 -2.398 -31.141 1.00 91.75 389 ALA A O 1
ATOM 3078 N N . LYS A 1 390 ? -9.322 -1.244 -29.701 1.00 89.75 390 LYS A N 1
ATOM 3079 C CA . LYS A 1 390 ? -9.527 0.095 -30.272 1.00 89.75 390 LYS A CA 1
ATOM 3080 C C . LYS A 1 390 ? -8.395 0.544 -31.202 1.00 89.75 390 LYS A C 1
ATOM 3082 O O . LYS A 1 390 ? -8.391 1.694 -31.625 1.00 89.75 390 LYS A O 1
ATOM 3087 N N . GLY A 1 391 ? -7.454 -0.344 -31.522 1.00 90.56 391 GLY A N 1
ATOM 3088 C CA . GLY A 1 391 ? -6.353 -0.065 -32.445 1.00 90.56 391 GLY A CA 1
ATOM 3089 C C . GLY A 1 391 ? -5.087 0.496 -31.796 1.00 90.56 391 GLY A C 1
ATOM 3090 O O . GLY A 1 391 ? -4.171 0.868 -32.523 1.00 90.56 391 GLY A O 1
ATOM 3091 N N . ALA A 1 392 ? -4.994 0.542 -30.461 1.00 88.56 392 ALA A N 1
ATOM 3092 C CA . ALA A 1 392 ? -3.755 0.943 -29.794 1.00 88.56 392 ALA A CA 1
ATOM 3093 C C . ALA A 1 392 ? -2.608 -0.037 -30.101 1.00 88.56 392 ALA A C 1
ATOM 3095 O O . ALA A 1 392 ? -2.813 -1.250 -30.256 1.00 88.56 392 ALA A O 1
ATOM 3096 N N . SER A 1 393 ? -1.378 0.479 -30.154 1.00 85.25 393 SER A N 1
ATOM 3097 C CA . SER A 1 393 ? -0.190 -0.365 -30.273 1.00 85.25 393 SER A CA 1
ATOM 3098 C C . SER A 1 393 ? 0.036 -1.177 -28.987 1.00 85.25 393 SER A C 1
ATOM 3100 O O . SER A 1 393 ? -0.516 -0.870 -27.929 1.00 85.25 393 SER A O 1
ATOM 3102 N N . ASN A 1 394 ? 0.866 -2.225 -29.050 1.00 80.88 394 ASN A N 1
ATOM 3103 C CA . ASN A 1 394 ? 1.251 -2.985 -27.849 1.00 80.88 394 ASN A CA 1
ATOM 3104 C C . ASN A 1 394 ? 1.950 -2.117 -26.811 1.00 80.88 394 ASN A C 1
ATOM 3106 O O . ASN A 1 394 ? 1.775 -2.333 -25.614 1.00 80.88 394 ASN A O 1
ATOM 3110 N N . PHE A 1 395 ? 2.729 -1.151 -27.288 1.00 77.12 395 PHE A N 1
ATOM 3111 C CA . PHE A 1 395 ? 3.447 -0.220 -26.444 1.00 77.12 395 PHE A CA 1
ATOM 3112 C C . PHE A 1 395 ? 2.471 0.701 -25.711 1.00 77.12 395 PHE A C 1
ATOM 3114 O O . PHE A 1 395 ? 2.495 0.736 -24.489 1.00 77.12 395 PHE A O 1
ATOM 3121 N N . ASP A 1 396 ? 1.561 1.363 -26.432 1.00 82.00 396 ASP A N 1
ATOM 3122 C CA . ASP A 1 396 ? 0.633 2.332 -25.831 1.00 82.00 396 ASP A CA 1
ATOM 3123 C C . ASP A 1 396 ? -0.364 1.644 -24.895 1.00 82.00 396 ASP A C 1
ATOM 3125 O O . ASP A 1 396 ? -0.588 2.087 -23.773 1.00 82.00 396 ASP A O 1
ATOM 3129 N N . ALA A 1 397 ? -0.922 0.503 -25.317 1.00 87.69 397 ALA A N 1
ATOM 3130 C CA . ALA A 1 397 ? -1.821 -0.273 -24.471 1.00 87.69 397 ALA A CA 1
ATOM 3131 C C . ALA A 1 397 ? -1.103 -0.816 -23.224 1.00 87.69 397 ALA A C 1
ATOM 3133 O O . ALA A 1 397 ? -1.692 -0.868 -22.142 1.00 87.69 397 ALA A O 1
ATOM 3134 N N . GLY A 1 398 ? 0.157 -1.244 -23.371 1.00 84.75 398 GLY A N 1
ATOM 3135 C CA . GLY A 1 398 ? 0.993 -1.701 -22.263 1.00 84.75 398 GLY A CA 1
ATOM 3136 C C . GLY A 1 398 ? 1.286 -0.567 -21.284 1.00 84.75 398 GLY A C 1
ATOM 3137 O O . GLY A 1 398 ? 1.075 -0.732 -20.082 1.00 84.75 398 GLY A O 1
ATOM 3138 N N . PHE A 1 399 ? 1.694 0.590 -21.811 1.00 83.25 399 PHE A N 1
ATOM 3139 C CA . PHE A 1 399 ? 1.958 1.813 -21.062 1.00 83.25 399 PHE A CA 1
ATOM 3140 C C . PHE A 1 399 ? 0.737 2.247 -20.249 1.00 83.25 399 PHE A C 1
ATOM 3142 O O . PHE A 1 399 ? 0.844 2.367 -19.034 1.00 83.25 399 PHE A O 1
ATOM 3149 N N . GLU A 1 400 ? -0.439 2.370 -20.869 1.00 85.81 400 GLU A N 1
ATOM 3150 C CA . GLU A 1 400 ? -1.683 2.731 -20.172 1.00 85.81 400 GLU A CA 1
ATOM 3151 C C . GLU A 1 400 ? -2.074 1.702 -19.103 1.00 85.81 400 GLU A C 1
ATOM 3153 O O . GLU A 1 400 ? -2.492 2.056 -17.999 1.00 85.81 400 GLU A O 1
ATOM 3158 N N . GLY A 1 401 ? -1.893 0.407 -19.392 1.00 86.94 401 GLY A N 1
ATOM 3159 C CA . GLY A 1 401 ? -2.102 -0.659 -18.413 1.00 86.94 401 GLY A CA 1
ATOM 3160 C C . GLY A 1 401 ? -1.180 -0.533 -17.195 1.00 86.94 401 GLY A C 1
ATOM 3161 O O . GLY A 1 401 ? -1.599 -0.820 -16.071 1.00 86.94 401 GLY A O 1
ATOM 3162 N N . ARG A 1 402 ? 0.064 -0.083 -17.391 1.00 83.38 402 ARG A N 1
ATOM 3163 C CA . ARG A 1 402 ? 1.022 0.172 -16.309 1.00 83.38 402 ARG A CA 1
ATOM 3164 C C . ARG A 1 402 ? 0.700 1.454 -15.542 1.00 83.38 402 ARG A C 1
ATOM 3166 O O . ARG A 1 402 ? 0.688 1.430 -14.310 1.00 83.38 402 ARG A O 1
ATOM 3173 N N . ASP A 1 403 ? 0.396 2.527 -16.265 1.00 84.44 403 ASP A N 1
ATOM 3174 C CA . ASP A 1 403 ? 0.170 3.882 -15.752 1.00 84.44 403 ASP A CA 1
ATOM 3175 C C . ASP A 1 403 ? -1.066 3.994 -14.842 1.00 84.44 403 ASP A C 1
ATOM 3177 O O . ASP A 1 403 ? -1.199 4.962 -14.097 1.00 84.44 403 ASP A O 1
ATOM 3181 N N . LEU A 1 404 ? -1.946 2.982 -14.822 1.00 82.25 404 LEU A N 1
ATOM 3182 C CA . LEU A 1 404 ? -3.023 2.883 -13.829 1.00 82.25 404 LEU A CA 1
ATOM 3183 C C . LEU A 1 404 ? -2.519 3.040 -12.390 1.00 82.25 404 LEU A C 1
ATOM 3185 O O . LEU A 1 404 ? -3.150 3.735 -11.602 1.00 82.25 404 LEU A O 1
ATOM 3189 N N . MET A 1 405 ? -1.399 2.398 -12.055 1.00 77.25 405 MET A N 1
ATOM 3190 C CA . MET A 1 405 ? -0.683 2.578 -10.790 1.00 77.25 405 MET A CA 1
ATOM 3191 C C . MET A 1 405 ? 0.774 2.152 -11.003 1.00 77.25 405 MET A C 1
ATOM 3193 O O . MET A 1 405 ? 1.118 0.985 -10.773 1.00 77.25 405 MET A O 1
ATOM 3197 N N . ASP A 1 406 ? 1.618 3.080 -11.462 1.00 78.25 406 ASP A N 1
ATOM 3198 C CA . ASP A 1 406 ? 3.035 2.805 -11.704 1.00 78.25 406 ASP A CA 1
ATOM 3199 C C . ASP A 1 406 ? 3.888 2.978 -10.437 1.00 78.25 406 ASP A C 1
ATOM 3201 O O . ASP A 1 406 ? 4.311 4.073 -10.067 1.00 78.25 406 ASP A O 1
ATOM 3205 N N . PHE A 1 407 ? 4.198 1.863 -9.771 1.00 73.69 407 PHE A N 1
ATOM 3206 C CA . PHE A 1 407 ? 4.999 1.861 -8.545 1.00 73.69 407 PHE A CA 1
ATOM 3207 C C . PHE A 1 407 ? 6.500 2.149 -8.757 1.00 73.69 407 PHE A C 1
ATOM 3209 O O . PHE A 1 407 ? 7.232 2.249 -7.757 1.00 73.69 407 PHE A O 1
ATOM 3216 N N . SER A 1 408 ? 6.969 2.303 -10.003 1.00 71.81 408 SER A N 1
ATOM 3217 C CA . SER A 1 408 ? 8.336 2.768 -10.279 1.00 71.81 408 SER A CA 1
ATOM 3218 C C . SER A 1 408 ? 8.496 4.261 -10.064 1.00 71.81 408 SER A C 1
ATOM 3220 O O . SER A 1 408 ? 9.585 4.724 -9.724 1.00 71.81 408 SER A O 1
ATOM 3222 N N . MET A 1 409 ? 7.414 5.020 -10.246 1.00 76.94 409 MET A N 1
ATOM 3223 C CA . MET A 1 409 ? 7.419 6.466 -10.074 1.00 76.94 409 MET A CA 1
ATOM 3224 C C . MET A 1 409 ? 7.610 6.813 -8.596 1.00 76.94 409 MET A C 1
ATOM 3226 O O . MET A 1 409 ? 6.953 6.242 -7.723 1.00 76.94 409 MET A O 1
ATOM 3230 N N . ARG A 1 410 ? 8.563 7.707 -8.302 1.00 75.69 410 ARG A N 1
ATOM 3231 C CA . ARG A 1 410 ? 8.915 8.129 -6.927 1.00 75.69 410 ARG A CA 1
ATOM 3232 C C . ARG A 1 410 ? 9.257 9.620 -6.798 1.00 75.69 410 ARG A C 1
ATOM 3234 O O . ARG A 1 410 ? 9.531 10.067 -5.688 1.00 75.69 410 ARG A O 1
ATOM 3241 N N . GLY A 1 411 ? 9.229 10.368 -7.906 1.00 78.44 411 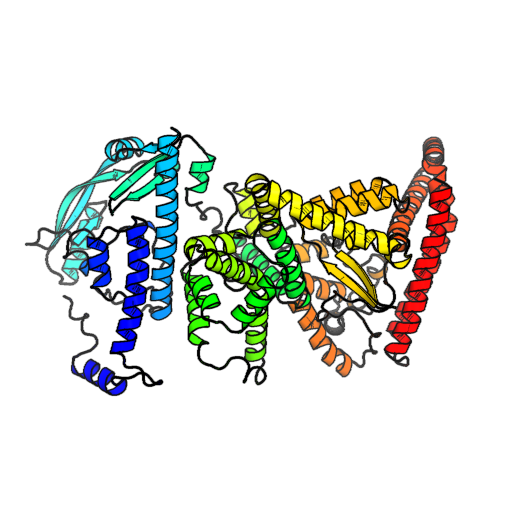GLY A N 1
ATOM 3242 C CA . GLY A 1 411 ? 9.669 11.766 -7.972 1.00 78.44 411 GLY A CA 1
ATOM 3243 C C . GLY A 1 411 ? 11.177 11.942 -7.743 1.00 78.44 411 GLY A C 1
ATOM 3244 O O . GLY A 1 411 ? 11.898 10.979 -7.479 1.00 78.44 411 GLY A O 1
ATOM 3245 N N . SER A 1 412 ? 11.657 13.180 -7.829 1.00 77.38 412 SER A N 1
ATOM 3246 C CA . SER A 1 412 ? 13.066 13.558 -7.638 1.00 77.38 412 SER A CA 1
ATOM 3247 C C . SER A 1 412 ? 13.457 13.798 -6.178 1.00 77.38 412 SER A C 1
ATOM 3249 O O . SER A 1 412 ? 14.620 13.630 -5.816 1.00 77.38 412 SER A O 1
ATOM 3251 N N . SER A 1 413 ? 12.489 14.108 -5.308 1.00 83.19 413 SER A N 1
ATOM 3252 C CA . SER A 1 413 ? 12.739 14.346 -3.884 1.00 83.19 413 SER A CA 1
ATOM 3253 C C . SER A 1 413 ? 13.392 13.136 -3.209 1.00 83.19 413 SER A C 1
ATOM 3255 O O . SER A 1 413 ? 12.781 12.073 -3.052 1.00 83.19 413 SER A O 1
ATOM 3257 N N . GLN A 1 414 ? 14.624 13.322 -2.729 1.00 81.38 414 GLN A N 1
ATOM 3258 C CA . GLN A 1 414 ? 15.389 12.284 -2.037 1.00 81.38 414 GLN A CA 1
ATOM 3259 C C . GLN A 1 414 ? 14.644 11.748 -0.802 1.00 81.38 414 GLN A C 1
ATOM 3261 O O . GLN A 1 414 ? 14.656 10.544 -0.534 1.00 81.38 414 GLN A O 1
ATOM 3266 N N . THR A 1 415 ? 13.933 12.619 -0.083 1.00 83.62 415 THR A N 1
ATOM 3267 C CA . THR A 1 415 ? 13.117 12.250 1.081 1.00 83.62 415 THR A CA 1
ATOM 3268 C C . THR A 1 415 ? 11.943 11.361 0.682 1.00 83.62 415 THR A C 1
ATOM 3270 O O . THR A 1 415 ? 11.748 10.300 1.276 1.00 83.62 415 THR A O 1
ATOM 3273 N N . VAL A 1 416 ? 11.184 11.730 -0.355 1.00 84.38 416 VAL A N 1
ATOM 3274 C CA . VAL A 1 416 ? 10.057 10.911 -0.840 1.00 84.38 416 VAL A CA 1
ATOM 3275 C C . VAL A 1 416 ? 10.558 9.558 -1.345 1.00 84.38 416 VAL A C 1
ATOM 3277 O O . VAL A 1 416 ? 9.982 8.514 -1.026 1.00 84.38 416 VAL A O 1
ATOM 3280 N N . GLN A 1 417 ? 11.686 9.534 -2.054 1.00 82.12 417 GLN A N 1
ATOM 3281 C CA . GLN A 1 417 ? 12.322 8.292 -2.489 1.00 82.12 417 GLN A CA 1
ATOM 3282 C C . GLN A 1 417 ? 12.768 7.411 -1.314 1.00 82.12 417 GLN A C 1
ATOM 3284 O O . GLN A 1 417 ? 12.605 6.190 -1.368 1.00 82.12 417 GLN A O 1
ATOM 3289 N N . MET A 1 418 ? 13.309 7.996 -0.243 1.00 84.19 418 MET A N 1
ATOM 3290 C CA . MET A 1 418 ? 13.663 7.263 0.973 1.00 84.19 418 MET A CA 1
ATOM 3291 C C . MET A 1 418 ? 12.418 6.657 1.625 1.00 84.19 418 MET A C 1
ATOM 3293 O O . MET A 1 418 ? 12.378 5.451 1.883 1.00 84.19 418 MET A O 1
ATOM 3297 N N . LEU A 1 419 ? 11.389 7.476 1.854 1.00 86.56 419 LEU A N 1
ATOM 3298 C CA . LEU A 1 419 ? 10.159 7.067 2.526 1.00 86.56 419 LEU A CA 1
ATOM 3299 C C . LEU A 1 419 ? 9.434 5.967 1.744 1.00 86.56 419 LEU A C 1
ATOM 3301 O O . LEU A 1 419 ? 9.086 4.935 2.308 1.00 86.56 419 LEU A O 1
ATOM 3305 N N . THR A 1 420 ? 9.282 6.105 0.427 1.00 85.38 420 THR A N 1
ATOM 3306 C CA . THR A 1 420 ? 8.616 5.092 -0.417 1.00 85.38 420 THR A CA 1
ATOM 3307 C C . THR A 1 420 ? 9.356 3.745 -0.468 1.00 85.38 420 THR A C 1
ATOM 3309 O O . THR A 1 420 ? 8.735 2.699 -0.709 1.00 85.38 420 THR A O 1
ATOM 3312 N N . ARG A 1 421 ? 10.673 3.728 -0.200 1.00 83.44 421 ARG A N 1
ATOM 3313 C CA . ARG A 1 421 ? 11.479 2.497 -0.097 1.00 83.44 421 ARG A CA 1
ATOM 3314 C C . ARG A 1 421 ? 11.284 1.757 1.230 1.00 83.44 421 ARG A C 1
ATOM 3316 O O . ARG A 1 421 ? 11.402 0.531 1.234 1.00 83.44 421 ARG A O 1
ATOM 3323 N N . ILE A 1 422 ? 10.986 2.461 2.325 1.00 85.56 422 ILE A N 1
ATOM 3324 C CA . ILE A 1 422 ? 10.967 1.891 3.690 1.00 85.56 422 ILE A CA 1
ATOM 3325 C C . ILE A 1 422 ? 9.572 1.836 4.323 1.00 85.56 422 ILE A C 1
ATOM 3327 O O . ILE A 1 422 ? 9.346 1.023 5.219 1.00 85.56 422 ILE A O 1
ATOM 3331 N N . VAL A 1 423 ? 8.632 2.648 3.835 1.00 86.38 423 VAL A N 1
ATOM 3332 C CA . VAL A 1 423 ? 7.247 2.704 4.307 1.00 86.38 423 VAL A CA 1
ATOM 3333 C C . VAL A 1 423 ? 6.363 1.834 3.399 1.00 86.38 423 VAL A C 1
ATOM 3335 O O . VAL A 1 423 ? 6.290 2.060 2.185 1.00 86.38 423 VAL A O 1
ATOM 3338 N N . PRO A 1 424 ? 5.692 0.801 3.942 1.00 85.38 424 PRO A N 1
ATOM 3339 C CA . PRO A 1 424 ? 4.761 -0.031 3.184 1.00 85.38 424 PRO A CA 1
ATOM 3340 C C . PRO A 1 424 ? 3.611 0.784 2.572 1.00 85.38 424 PRO A C 1
ATOM 3342 O O . PRO A 1 424 ? 3.018 1.627 3.237 1.00 85.38 424 PRO A O 1
ATOM 3345 N N . PHE A 1 425 ? 3.275 0.496 1.311 1.00 83.69 425 PHE A N 1
ATOM 3346 C CA . PHE A 1 425 ? 2.155 1.080 0.549 1.00 83.69 425 PHE A CA 1
ATOM 3347 C C . PHE A 1 425 ? 2.137 2.609 0.357 1.00 83.69 425 PHE A C 1
ATOM 3349 O O . PHE A 1 425 ? 1.291 3.082 -0.394 1.00 83.69 425 PHE A O 1
ATOM 3356 N N . LEU A 1 426 ? 3.075 3.374 0.930 1.00 85.88 426 LEU A N 1
ATOM 3357 C CA . LEU A 1 426 ? 3.131 4.833 0.763 1.00 85.88 426 LEU A CA 1
ATOM 3358 C C . LEU A 1 426 ? 3.184 5.238 -0.715 1.00 85.88 426 LEU A C 1
ATOM 3360 O O . LEU A 1 426 ? 2.412 6.090 -1.139 1.00 85.88 426 LEU A O 1
ATOM 3364 N N . ASN A 1 427 ? 4.035 4.577 -1.514 1.00 85.75 427 ASN A N 1
ATOM 3365 C CA . ASN A 1 427 ? 4.132 4.902 -2.938 1.00 85.75 427 ASN A CA 1
ATOM 3366 C C . ASN A 1 427 ? 2.800 4.687 -3.663 1.00 85.75 427 ASN A C 1
ATOM 3368 O O . ASN A 1 427 ? 2.387 5.534 -4.435 1.00 85.75 427 ASN A O 1
ATOM 3372 N N . ALA A 1 428 ? 2.099 3.586 -3.377 1.00 84.56 428 ALA A N 1
ATOM 3373 C CA . ALA A 1 428 ? 0.830 3.278 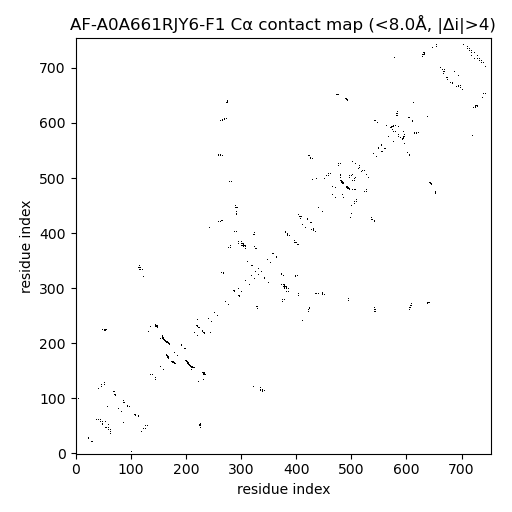-4.032 1.00 84.56 428 ALA A CA 1
ATOM 3374 C C . ALA A 1 428 ? -0.223 4.375 -3.802 1.00 84.56 428 ALA A C 1
ATOM 3376 O O . ALA A 1 428 ? -0.900 4.761 -4.745 1.00 84.56 428 ALA A O 1
ATOM 3377 N N . ARG A 1 429 ? -0.308 4.919 -2.580 1.00 84.62 429 ARG A N 1
ATOM 3378 C CA . ARG A 1 429 ? -1.244 6.007 -2.237 1.00 84.62 429 ARG A CA 1
ATOM 3379 C C . ARG A 1 429 ? -0.877 7.323 -2.925 1.00 84.62 429 ARG A C 1
ATOM 3381 O O . ARG A 1 429 ? -1.736 8.002 -3.472 1.00 84.62 429 ARG A O 1
ATOM 3388 N N . VAL A 1 430 ? 0.413 7.666 -2.944 1.00 86.19 430 VAL A N 1
ATOM 3389 C CA . VAL A 1 430 ? 0.897 8.873 -3.637 1.00 86.19 430 VAL A CA 1
ATOM 3390 C C . VAL A 1 430 ? 0.640 8.773 -5.144 1.00 86.19 430 VAL A C 1
ATOM 3392 O O . VAL A 1 430 ? 0.149 9.726 -5.742 1.00 86.19 430 VAL A O 1
ATOM 3395 N N . GLN A 1 431 ? 0.903 7.611 -5.752 1.00 85.38 431 GLN A N 1
ATOM 3396 C CA . GLN A 1 431 ? 0.623 7.390 -7.172 1.00 85.38 431 GLN A CA 1
ATOM 3397 C C . GLN A 1 431 ? -0.880 7.386 -7.479 1.00 85.38 431 GLN A C 1
ATOM 3399 O O . GLN A 1 431 ? -1.282 7.920 -8.509 1.00 85.38 431 GLN A O 1
ATOM 3404 N N . GLY A 1 432 ? -1.718 6.859 -6.578 1.00 85.25 432 GLY A N 1
ATOM 3405 C CA . GLY A 1 432 ? -3.178 6.930 -6.697 1.00 85.25 432 GLY A CA 1
ATOM 3406 C C . GLY A 1 432 ? -3.688 8.372 -6.780 1.00 85.25 432 GLY A C 1
ATOM 3407 O O . GLY A 1 432 ? -4.471 8.700 -7.673 1.00 85.25 432 GLY A O 1
ATOM 3408 N N . LEU A 1 433 ? -3.180 9.262 -5.918 1.00 86.56 433 LEU A N 1
ATOM 3409 C CA . LEU A 1 433 ? -3.483 10.698 -5.974 1.00 86.56 433 LEU A CA 1
ATOM 3410 C C . LEU A 1 433 ? -2.949 11.371 -7.241 1.00 86.56 433 LEU A C 1
ATOM 3412 O O . LEU A 1 433 ? -3.646 12.178 -7.854 1.00 86.56 433 LEU A O 1
ATOM 3416 N N . TYR A 1 434 ? -1.720 11.045 -7.640 1.00 87.88 434 TYR A N 1
ATOM 3417 C CA . TYR A 1 434 ? -1.117 11.608 -8.844 1.00 87.88 434 TYR A CA 1
ATOM 3418 C C . TYR A 1 434 ? -1.913 11.231 -10.103 1.00 87.88 434 TYR A C 1
ATOM 3420 O O . TYR A 1 434 ? -2.254 12.102 -10.907 1.00 87.88 434 TYR A O 1
ATOM 3428 N N . LYS A 1 435 ? -2.296 9.955 -10.248 1.00 87.56 435 LYS A N 1
ATOM 3429 C CA . LYS A 1 435 ? -3.125 9.490 -11.369 1.00 87.56 435 LYS A CA 1
ATOM 3430 C C . LYS A 1 435 ? -4.517 10.114 -11.345 1.00 87.56 435 LYS A C 1
ATOM 3432 O O . LYS A 1 435 ? -5.038 10.448 -12.406 1.00 87.56 435 LYS A O 1
ATOM 3437 N N . LEU A 1 436 ? -5.096 10.320 -10.159 1.00 87.56 436 LEU A N 1
ATOM 3438 C CA . LEU A 1 436 ? -6.363 11.030 -10.011 1.00 87.56 436 LEU A CA 1
ATOM 3439 C C . LEU A 1 436 ? -6.288 12.461 -10.562 1.00 87.56 436 LEU A C 1
ATOM 3441 O O . LEU A 1 436 ? -7.157 12.870 -11.331 1.00 87.56 436 LEU A O 1
ATOM 3445 N N . GLY A 1 437 ? -5.251 13.206 -10.167 1.00 90.19 437 GLY A N 1
ATOM 3446 C CA . GLY A 1 437 ? -5.020 14.577 -10.619 1.00 90.19 437 GLY A CA 1
ATOM 3447 C C . GLY A 1 437 ? -4.806 14.664 -12.129 1.00 90.19 437 GLY A C 1
ATOM 3448 O O . GLY A 1 437 ? -5.418 15.502 -12.779 1.00 90.19 437 GLY A O 1
ATOM 3449 N N . ARG A 1 438 ? -4.020 13.748 -12.708 1.00 89.56 438 ARG A N 1
ATOM 3450 C CA . ARG A 1 438 ? -3.854 13.675 -14.168 1.00 89.56 438 ARG A CA 1
ATOM 3451 C C . ARG A 1 438 ? -5.154 13.334 -14.883 1.00 89.56 438 ARG A C 1
ATOM 3453 O O . ARG A 1 438 ? -5.526 14.016 -15.824 1.00 89.56 438 ARG A O 1
ATOM 3460 N N . ALA A 1 439 ? -5.907 12.344 -14.404 1.00 87.88 439 ALA A N 1
ATOM 3461 C CA . ALA A 1 439 ? -7.162 11.946 -15.041 1.00 87.88 439 ALA A CA 1
ATOM 3462 C C . ALA A 1 439 ? -8.191 13.091 -15.111 1.00 87.88 439 ALA A C 1
ATOM 3464 O O . ALA A 1 439 ? -8.937 13.181 -16.090 1.00 87.88 439 ALA A O 1
ATOM 3465 N N . SER A 1 440 ? -8.222 13.976 -14.106 1.00 90.06 440 SER A N 1
ATOM 3466 C CA . SER A 1 440 ? -9.100 15.151 -14.113 1.00 90.06 440 SER A CA 1
ATOM 3467 C C . SER A 1 440 ? -8.664 16.231 -15.113 1.00 90.06 440 SER A C 1
ATOM 3469 O O . SER A 1 440 ? -9.518 16.983 -15.579 1.00 90.06 440 SER A O 1
ATOM 3471 N N . GLN A 1 441 ? -7.381 16.276 -15.485 1.00 91.00 441 GLN A N 1
ATOM 3472 C CA . GLN A 1 441 ? -6.819 17.203 -16.473 1.00 91.00 441 GLN A CA 1
ATOM 3473 C C . GLN A 1 441 ? -6.852 16.630 -17.898 1.00 91.00 441 GLN A C 1
ATOM 3475 O O . GLN A 1 441 ? -7.273 17.321 -18.823 1.00 91.00 441 GLN A O 1
ATOM 3480 N N . ASP A 1 442 ? -6.474 15.362 -18.065 1.00 87.19 442 ASP A N 1
ATOM 3481 C CA . ASP A 1 442 ? -6.357 14.693 -19.364 1.00 87.19 442 ASP A CA 1
ATOM 3482 C C . ASP A 1 442 ? -7.733 14.446 -20.000 1.00 87.19 442 ASP A C 1
ATOM 3484 O O . ASP A 1 442 ? -7.912 14.588 -21.208 1.00 87.19 442 ASP A O 1
ATOM 3488 N N . ASN A 1 443 ? -8.729 14.058 -19.192 1.00 85.31 443 ASN A N 1
ATOM 3489 C CA . ASN A 1 443 ? -10.069 13.700 -19.664 1.00 85.31 443 ASN A CA 1
ATOM 3490 C C . ASN A 1 443 ? -11.182 14.243 -18.740 1.00 85.31 443 ASN A C 1
ATOM 3492 O O . ASN A 1 443 ? -12.003 13.463 -18.238 1.00 85.31 443 ASN A O 1
ATOM 3496 N N . PRO A 1 444 ? -11.293 15.574 -18.550 1.00 90.00 444 PRO A N 1
ATOM 3497 C CA . PRO A 1 444 ? -12.150 16.189 -17.532 1.00 90.00 444 PRO A CA 1
ATOM 3498 C C . PRO A 1 444 ? -13.621 15.786 -17.655 1.00 90.00 444 PRO A C 1
ATOM 3500 O O . PRO A 1 444 ? -14.274 15.491 -16.659 1.00 90.00 444 PRO A O 1
ATOM 3503 N N . LYS A 1 445 ? -14.158 15.717 -18.881 1.00 90.50 445 LYS A N 1
ATOM 3504 C CA . LYS A 1 445 ? 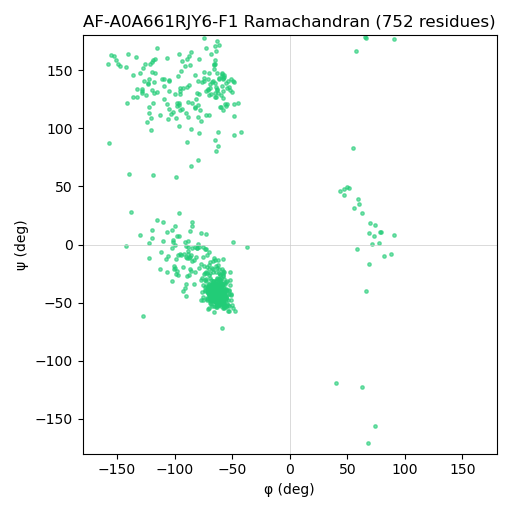-15.569 15.357 -19.113 1.00 90.50 445 LYS A CA 1
ATOM 3505 C C . LYS A 1 445 ? -15.872 13.919 -18.696 1.00 90.50 445 LYS A C 1
ATOM 3507 O O . LYS A 1 445 ? -16.867 13.674 -18.017 1.00 90.50 445 LYS A O 1
ATOM 3512 N N . ALA A 1 446 ? -15.026 12.973 -19.109 1.00 88.56 446 ALA A N 1
ATOM 3513 C CA . ALA A 1 446 ? -15.204 11.564 -18.773 1.00 88.56 446 ALA A CA 1
ATOM 3514 C C . ALA A 1 446 ? -15.013 11.345 -17.270 1.00 88.56 446 ALA A C 1
ATOM 3516 O O . ALA A 1 446 ? -15.847 10.695 -16.643 1.00 88.56 446 ALA A O 1
ATOM 3517 N N . PHE A 1 447 ? -13.975 11.958 -16.698 1.00 90.31 447 PHE A N 1
ATOM 3518 C CA . PHE A 1 447 ? -13.714 11.946 -15.267 1.00 90.31 447 PHE A CA 1
ATOM 3519 C C . PHE A 1 447 ? -14.920 12.460 -14.470 1.00 90.31 447 PHE A C 1
ATOM 3521 O O . PHE A 1 447 ? -15.441 11.743 -13.621 1.00 90.31 447 PHE A O 1
ATOM 3528 N N . MET A 1 448 ? -15.432 13.655 -14.790 1.00 92.00 448 MET A N 1
ATOM 3529 C CA . MET A 1 448 ? -16.581 14.246 -14.096 1.00 92.00 448 MET A CA 1
ATOM 3530 C C . MET A 1 448 ? -17.846 13.401 -14.230 1.00 92.00 448 MET A C 1
ATOM 3532 O O . MET A 1 448 ? -18.535 13.190 -13.235 1.00 92.00 448 MET A O 1
ATOM 3536 N N . LEU A 1 449 ? -18.142 12.875 -15.423 1.00 92.69 449 LEU A N 1
ATOM 3537 C CA . LEU A 1 449 ? -19.301 12.006 -15.629 1.00 92.69 449 LEU A CA 1
ATOM 3538 C C . LEU A 1 449 ? -19.202 10.729 -14.783 1.00 92.69 449 LEU A C 1
ATOM 3540 O O . LEU A 1 449 ? -20.157 10.367 -14.100 1.00 92.69 449 LEU A O 1
ATOM 3544 N N . LYS A 1 450 ? -18.051 10.048 -14.801 1.00 90.56 450 LYS A N 1
ATOM 3545 C CA . LYS A 1 450 ? -17.841 8.802 -14.049 1.00 90.56 450 LYS A CA 1
ATOM 3546 C C . LYS A 1 450 ? -17.841 9.035 -12.539 1.00 90.56 450 LYS A C 1
ATOM 3548 O O . LYS A 1 450 ? -18.448 8.252 -11.810 1.00 90.56 450 LYS A O 1
ATOM 3553 N N . SER A 1 451 ? -17.226 10.120 -12.082 1.00 92.88 451 SER A N 1
ATOM 3554 C CA . SER A 1 451 ? -17.256 10.542 -10.682 1.00 92.88 451 SER A CA 1
ATOM 3555 C C . SER A 1 451 ? -18.676 10.889 -10.231 1.00 92.88 451 SER A C 1
ATOM 3557 O O . SER A 1 451 ? -19.099 10.432 -9.176 1.00 92.88 451 SER A O 1
ATOM 3559 N N . ALA A 1 452 ? -19.459 11.599 -11.051 1.00 95.00 452 ALA A N 1
ATOM 3560 C CA . ALA A 1 452 ? -20.864 11.880 -10.760 1.00 95.00 452 ALA A CA 1
ATOM 3561 C C . ALA A 1 452 ? -21.700 10.595 -10.673 1.00 95.00 452 ALA A C 1
ATOM 3563 O O . ALA A 1 452 ? -22.463 10.435 -9.727 1.00 95.00 452 ALA A O 1
ATOM 3564 N N . MET A 1 453 ? -21.510 9.644 -11.597 1.00 93.56 453 MET A N 1
ATOM 3565 C CA . MET A 1 453 ? -22.172 8.334 -11.533 1.00 93.56 453 MET A CA 1
ATOM 3566 C C . MET A 1 453 ? -21.832 7.580 -10.241 1.00 93.56 453 MET A C 1
ATOM 3568 O O . MET A 1 453 ? -22.722 6.982 -9.637 1.00 93.56 453 MET A O 1
ATOM 3572 N N . LEU A 1 454 ? -20.566 7.613 -9.808 1.00 93.00 454 LEU A N 1
ATOM 3573 C CA . LEU A 1 454 ? -20.143 7.008 -8.545 1.00 93.00 454 LEU A CA 1
ATOM 3574 C C . LEU A 1 454 ? -20.818 7.688 -7.348 1.00 93.00 454 LEU A C 1
ATOM 3576 O O . LEU A 1 454 ? -21.377 6.985 -6.510 1.00 93.00 454 LEU A O 1
ATOM 3580 N N . THR A 1 455 ? -20.830 9.024 -7.302 1.00 96.94 455 THR A N 1
ATOM 3581 C CA . THR A 1 455 ? -21.526 9.797 -6.263 1.00 96.94 455 THR A CA 1
ATOM 3582 C C . THR A 1 455 ? -23.011 9.469 -6.222 1.00 96.94 455 THR A C 1
ATOM 3584 O O . THR A 1 455 ? -23.555 9.205 -5.153 1.00 96.94 455 THR A O 1
ATOM 3587 N N . THR A 1 456 ? -23.681 9.432 -7.375 1.00 97.50 456 THR A N 1
ATOM 3588 C CA . THR A 1 456 ? -25.101 9.083 -7.455 1.00 97.50 456 THR A CA 1
ATOM 3589 C C . THR A 1 456 ? -25.350 7.663 -6.961 1.00 97.50 456 THR A C 1
ATOM 3591 O O . THR A 1 456 ? -26.272 7.458 -6.181 1.00 97.50 456 THR A O 1
ATOM 3594 N N . ALA A 1 457 ? -24.527 6.687 -7.355 1.00 94.81 457 ALA A N 1
ATOM 3595 C CA . ALA A 1 457 ? -24.660 5.311 -6.879 1.00 94.81 457 ALA A CA 1
ATOM 3596 C C . ALA A 1 457 ? -24.423 5.196 -5.362 1.00 94.81 457 ALA A C 1
ATOM 3598 O O . ALA A 1 457 ? -25.167 4.494 -4.678 1.00 94.81 457 ALA A O 1
ATOM 3599 N N . ALA A 1 458 ? -23.426 5.913 -4.834 1.00 95.81 458 ALA A N 1
ATOM 3600 C CA . ALA A 1 458 ? -23.122 5.978 -3.408 1.00 95.81 458 ALA A CA 1
ATOM 3601 C C . ALA A 1 458 ? -24.291 6.569 -2.606 1.00 95.81 458 ALA A C 1
ATOM 3603 O O . ALA A 1 458 ? -24.760 5.954 -1.651 1.00 95.81 458 ALA A O 1
ATOM 3604 N N . LEU A 1 459 ? -24.817 7.718 -3.038 1.00 97.38 459 LEU A N 1
ATOM 3605 C CA . LEU A 1 459 ? -25.950 8.382 -2.393 1.00 97.38 459 LEU A CA 1
ATOM 3606 C C . LEU A 1 459 ? -27.255 7.599 -2.548 1.00 97.38 459 LEU A C 1
ATOM 3608 O O . LEU A 1 459 ? -28.050 7.567 -1.614 1.00 97.38 459 LEU A O 1
ATOM 3612 N N . ALA A 1 460 ? -27.473 6.929 -3.682 1.00 97.25 460 ALA A N 1
ATOM 3613 C CA . ALA A 1 460 ? -28.612 6.036 -3.859 1.00 97.25 460 ALA A CA 1
ATOM 3614 C C . ALA A 1 460 ? -28.541 4.880 -2.857 1.00 97.25 460 ALA A C 1
ATOM 3616 O O . ALA A 1 460 ? -29.509 4.635 -2.139 1.00 97.25 460 ALA A O 1
ATOM 3617 N N . LEU A 1 461 ? -27.382 4.225 -2.734 1.00 95.88 461 LEU A N 1
ATOM 3618 C CA . LEU A 1 461 ? -27.188 3.162 -1.753 1.00 95.88 461 LEU A CA 1
ATOM 3619 C C . LEU A 1 461 ? -27.364 3.671 -0.318 1.00 95.88 461 LEU A C 1
ATOM 3621 O O . LEU A 1 461 ? -28.076 3.050 0.465 1.00 95.88 461 LEU A O 1
ATOM 3625 N N . TRP A 1 462 ? -26.766 4.814 0.014 1.00 96.12 462 TRP A N 1
ATOM 3626 C CA . TRP A 1 462 ? -26.956 5.478 1.301 1.00 96.12 462 TRP A CA 1
ATOM 3627 C C . TRP A 1 462 ? -28.436 5.752 1.579 1.00 96.12 462 TRP A C 1
ATOM 3629 O O . TRP A 1 462 ? -28.915 5.426 2.658 1.00 96.12 462 TRP A O 1
ATOM 3639 N N . SER A 1 463 ? -29.186 6.270 0.603 1.00 96.38 463 SER A N 1
ATOM 3640 C CA . SER A 1 463 ? -30.599 6.622 0.779 1.00 96.38 463 SER A CA 1
ATOM 3641 C C . SER A 1 463 ? -31.482 5.426 1.139 1.00 96.38 463 SER A C 1
ATOM 3643 O O . SER A 1 463 ? -32.451 5.594 1.874 1.00 96.38 463 SER A O 1
ATOM 3645 N N . LEU A 1 464 ? -31.112 4.218 0.692 1.00 95.56 464 LEU A N 1
ATOM 3646 C CA . LEU A 1 464 ? -31.807 2.975 1.039 1.00 95.56 464 LEU A CA 1
ATOM 3647 C C . LEU A 1 464 ? -31.612 2.575 2.509 1.00 95.56 464 LEU A C 1
ATOM 3649 O O . LEU A 1 464 ? -32.460 1.882 3.063 1.00 95.56 464 LEU A O 1
ATOM 3653 N N . TYR A 1 465 ? -30.507 2.994 3.134 1.00 94.62 465 TYR A N 1
ATOM 3654 C CA . TYR A 1 465 ? -30.111 2.564 4.481 1.00 94.62 465 TYR A CA 1
ATOM 3655 C C . TYR A 1 465 ? -29.938 3.713 5.482 1.00 94.62 465 TYR A C 1
ATOM 3657 O O . TYR A 1 465 ? -29.606 3.460 6.638 1.00 94.62 465 TYR A O 1
ATOM 3665 N N . LYS A 1 466 ? -30.173 4.968 5.084 1.00 93.31 466 LYS A N 1
ATOM 3666 C CA . LYS A 1 466 ? -29.941 6.159 5.920 1.00 93.31 466 LYS A CA 1
ATOM 3667 C C . LYS A 1 466 ? -30.710 6.130 7.247 1.00 93.31 466 LYS A C 1
ATOM 3669 O O . LYS A 1 466 ? -30.226 6.663 8.240 1.00 93.31 466 LYS A O 1
ATOM 3674 N N . ASP A 1 467 ? -31.873 5.477 7.257 1.00 91.94 467 ASP A N 1
ATOM 3675 C CA . ASP A 1 467 ? -32.749 5.340 8.425 1.00 91.94 467 ASP A CA 1
ATOM 3676 C C . ASP A 1 467 ? -32.618 3.955 9.104 1.00 91.94 467 ASP A C 1
ATOM 3678 O O . ASP A 1 467 ? -33.308 3.672 10.082 1.00 91.94 467 ASP A O 1
ATOM 3682 N N . ASP A 1 468 ? -31.731 3.076 8.612 1.00 90.88 468 ASP A N 1
ATOM 3683 C CA . ASP A 1 468 ? -31.482 1.755 9.197 1.00 90.88 468 ASP A CA 1
ATOM 3684 C C . ASP A 1 468 ? -30.549 1.870 10.414 1.00 90.88 468 ASP A C 1
ATOM 3686 O O . ASP A 1 468 ? -29.389 2.283 10.321 1.00 90.88 468 ASP A O 1
ATOM 3690 N N . ASP A 1 469 ? -31.040 1.433 11.574 1.00 86.94 469 ASP A N 1
ATOM 3691 C CA . ASP A 1 469 ? -30.293 1.402 12.831 1.00 86.94 469 ASP A CA 1
ATOM 3692 C C . ASP A 1 469 ? -28.956 0.654 12.737 1.00 86.94 469 ASP A C 1
ATOM 3694 O O . ASP A 1 469 ? -28.011 1.002 13.452 1.00 86.94 469 ASP A O 1
ATOM 3698 N N . ARG A 1 470 ? -28.870 -0.373 11.882 1.00 88.12 470 ARG A N 1
ATOM 3699 C CA . ARG A 1 470 ? -27.645 -1.145 11.635 1.00 88.12 470 ARG A CA 1
ATOM 3700 C C . ARG A 1 470 ? -26.613 -0.292 10.912 1.00 88.12 470 ARG A C 1
ATOM 3702 O O . ARG A 1 470 ? -25.449 -0.322 11.293 1.00 88.12 470 ARG A O 1
ATOM 3709 N N . TYR A 1 471 ? -27.040 0.492 9.921 1.00 91.06 471 TYR A N 1
ATOM 3710 C CA . TYR A 1 471 ? -26.171 1.413 9.192 1.00 91.06 471 TYR A CA 1
ATOM 3711 C C . TYR A 1 471 ? -25.705 2.560 10.086 1.00 91.06 471 TYR A C 1
ATOM 3713 O O . TYR A 1 471 ? -24.507 2.830 10.162 1.00 91.06 471 TYR A O 1
ATOM 3721 N N . ILE A 1 472 ? -26.623 3.187 10.828 1.00 89.00 472 ILE A N 1
ATOM 3722 C CA . ILE A 1 472 ? -26.310 4.302 11.733 1.00 89.00 472 ILE A CA 1
ATOM 3723 C C . ILE A 1 472 ? -25.233 3.898 12.755 1.00 89.00 472 ILE A C 1
ATOM 3725 O O . ILE A 1 472 ? -24.304 4.669 12.994 1.00 89.00 472 ILE A O 1
ATOM 3729 N N . GLN A 1 473 ? -25.312 2.676 13.296 1.00 86.56 473 GLN A N 1
ATOM 3730 C CA . GLN A 1 473 ? -24.397 2.158 14.323 1.00 86.56 473 GLN A CA 1
ATOM 3731 C C . GLN A 1 473 ? -23.004 1.750 13.821 1.00 86.56 473 GLN A C 1
ATOM 3733 O O . GLN A 1 473 ? -22.125 1.495 14.657 1.00 86.56 473 GLN A O 1
ATOM 3738 N N . LEU A 1 474 ? -22.783 1.678 12.503 1.00 89.56 474 LEU A N 1
ATOM 3739 C CA . LEU A 1 474 ? -21.454 1.412 11.953 1.00 89.56 474 LEU A CA 1
ATOM 3740 C C . LEU A 1 474 ? -20.476 2.514 12.363 1.00 89.56 474 LEU A C 1
ATOM 3742 O O . LEU A 1 474 ? -20.824 3.696 12.395 1.00 89.56 474 LEU A O 1
ATOM 3746 N N . GLU A 1 475 ? -19.241 2.110 12.646 1.00 87.88 475 GLU A N 1
ATOM 3747 C CA . GLU A 1 475 ? -18.131 3.038 12.856 1.00 87.88 475 GLU A CA 1
ATOM 3748 C C . GLU A 1 475 ? -17.931 3.927 11.624 1.00 87.88 475 GLU A C 1
ATOM 3750 O O . GLU A 1 475 ? -18.046 3.461 10.487 1.00 87.88 475 GLU A O 1
ATOM 3755 N N . ASP A 1 476 ? -17.569 5.190 11.838 1.00 89.94 476 ASP A N 1
ATOM 3756 C CA . ASP A 1 476 ? -17.438 6.151 10.737 1.00 89.94 476 ASP A CA 1
ATOM 3757 C C . ASP A 1 476 ? -16.362 5.744 9.734 1.00 89.94 476 ASP A C 1
ATOM 3759 O O . ASP A 1 476 ? -16.601 5.750 8.528 1.00 89.94 476 ASP A O 1
ATOM 3763 N N . TRP A 1 477 ? -15.223 5.246 10.220 1.00 88.50 477 TRP A N 1
ATOM 3764 C CA . TRP A 1 477 ? -14.179 4.708 9.349 1.00 88.50 477 TRP A CA 1
ATOM 3765 C C . TRP A 1 477 ? -14.665 3.515 8.509 1.00 88.50 477 TRP A C 1
ATOM 3767 O O . TRP A 1 477 ? -14.189 3.334 7.387 1.00 88.50 477 TRP A O 1
ATOM 3777 N N . GLU A 1 478 ? -15.613 2.700 9.004 1.00 89.19 478 GLU A N 1
ATOM 3778 C CA . GLU A 1 478 ? -16.193 1.618 8.198 1.00 89.19 478 GLU A CA 1
ATOM 3779 C C . GLU A 1 478 ? -17.029 2.204 7.061 1.00 89.19 478 GLU A C 1
ATOM 3781 O O . GLU A 1 478 ? -16.781 1.839 5.909 1.00 89.19 478 GLU A O 1
ATOM 3786 N N . LYS A 1 479 ? -17.908 3.172 7.360 1.00 91.94 479 LYS A N 1
ATOM 3787 C CA . LYS A 1 479 ? -18.707 3.885 6.349 1.00 91.94 479 LYS A CA 1
ATOM 3788 C C . LYS A 1 479 ? -17.818 4.577 5.316 1.00 91.94 479 LYS A C 1
ATOM 3790 O O . LYS A 1 479 ? -18.104 4.532 4.125 1.00 91.94 479 LYS A O 1
ATOM 3795 N N . TRP A 1 480 ? -16.698 5.171 5.725 1.00 92.38 480 TRP A N 1
ATOM 3796 C CA . TRP A 1 480 ? -15.778 5.839 4.799 1.00 92.38 480 TRP A CA 1
ATOM 3797 C C . TRP A 1 480 ? -14.951 4.879 3.941 1.00 92.38 480 TRP A C 1
ATOM 3799 O O . TRP A 1 480 ? -14.514 5.255 2.853 1.00 92.38 480 TRP A O 1
ATOM 3809 N N . THR A 1 481 ? -14.745 3.643 4.396 1.00 90.12 481 THR A N 1
ATOM 3810 C CA . THR A 1 481 ? -13.896 2.662 3.702 1.00 90.12 481 THR A CA 1
ATOM 3811 C C . THR A 1 481 ? -14.700 1.679 2.848 1.00 90.12 481 THR A C 1
ATOM 3813 O O . THR A 1 481 ? -14.149 1.083 1.917 1.00 90.12 481 THR A O 1
ATOM 3816 N N . TYR A 1 482 ? -15.987 1.478 3.145 1.00 92.69 482 TYR A N 1
ATOM 3817 C CA . TYR A 1 482 ? -16.827 0.488 2.478 1.00 92.69 482 TYR A CA 1
ATOM 3818 C C . TYR A 1 482 ? -18.213 1.036 2.122 1.00 92.69 482 TYR A C 1
ATOM 3820 O O . TYR A 1 482 ? -18.810 1.817 2.851 1.00 92.69 482 TYR A O 1
ATOM 3828 N N . PHE A 1 483 ? -18.752 0.579 0.996 1.00 93.94 483 PHE A N 1
ATOM 3829 C CA . PHE A 1 483 ? -20.185 0.590 0.733 1.00 93.94 483 PHE A CA 1
ATOM 3830 C C . PHE A 1 483 ? -20.840 -0.538 1.522 1.00 93.94 483 PHE A C 1
ATOM 3832 O O . PHE A 1 483 ? -20.287 -1.639 1.573 1.00 93.94 483 PHE A O 1
ATOM 3839 N N . HIS A 1 484 ? -22.012 -0.291 2.098 1.00 93.81 484 HIS A N 1
ATOM 3840 C CA . HIS A 1 484 ? -22.705 -1.245 2.961 1.00 93.81 484 HIS A CA 1
ATOM 3841 C C . HIS A 1 484 ? -24.104 -1.554 2.438 1.00 93.81 484 HIS A C 1
ATOM 3843 O O . HIS A 1 484 ? -24.815 -0.655 2.000 1.00 93.81 484 HIS A O 1
ATOM 3849 N N . PHE A 1 485 ? -24.493 -2.826 2.506 1.00 93.62 485 PHE A N 1
ATOM 3850 C CA . PHE A 1 485 ? -25.859 -3.264 2.235 1.00 93.62 485 PHE A CA 1
ATOM 3851 C C . PHE A 1 485 ? -26.180 -4.544 3.007 1.00 93.62 485 PHE A C 1
ATOM 3853 O O . PHE A 1 485 ? -25.275 -5.251 3.460 1.00 93.62 485 PHE A O 1
ATOM 3860 N N . TRP A 1 486 ? -27.469 -4.844 3.152 1.00 91.94 486 TRP A N 1
ATOM 3861 C CA . TRP A 1 486 ? -27.948 -6.017 3.877 1.00 91.94 486 TRP A CA 1
ATOM 3862 C C . TRP A 1 486 ? -28.897 -6.841 3.014 1.00 91.94 486 TRP A C 1
ATOM 3864 O O . TRP A 1 486 ? -29.737 -6.285 2.312 1.00 91.94 486 TRP A O 1
ATOM 3874 N N . LEU A 1 487 ? -28.784 -8.166 3.100 1.00 90.06 487 LEU A N 1
ATOM 3875 C CA . LEU A 1 487 ? -29.755 -9.107 2.539 1.00 90.06 487 LEU A CA 1
ATOM 3876 C C . LEU A 1 487 ? -30.296 -9.951 3.697 1.00 90.06 487 LEU A C 1
ATOM 3878 O O . LEU A 1 487 ? -29.631 -10.867 4.173 1.00 90.06 487 LEU A O 1
ATOM 3882 N N . GLY A 1 488 ? -31.471 -9.586 4.214 1.00 86.62 488 GLY A N 1
ATOM 3883 C CA . GLY A 1 488 ? -31.958 -10.122 5.488 1.00 86.62 488 GLY A CA 1
ATOM 3884 C C . GLY A 1 488 ? -31.034 -9.724 6.645 1.00 86.62 488 GLY A C 1
ATOM 3885 O O . GLY A 1 488 ? -30.785 -8.533 6.864 1.00 86.62 488 GLY A O 1
ATOM 3886 N N . ASP A 1 489 ? -30.517 -10.724 7.360 1.00 81.38 489 ASP A N 1
ATOM 3887 C CA . ASP A 1 489 ? -29.582 -10.549 8.479 1.00 81.38 489 ASP A CA 1
ATOM 3888 C C . ASP A 1 489 ? -28.108 -10.480 8.045 1.00 81.38 489 ASP A C 1
ATOM 3890 O O . ASP A 1 489 ? -27.240 -10.120 8.846 1.00 81.38 489 ASP A O 1
ATOM 3894 N N . ASP A 1 490 ? -27.809 -10.790 6.782 1.00 85.50 490 ASP A N 1
ATOM 3895 C CA . ASP A 1 490 ? -26.444 -10.803 6.271 1.00 85.50 490 ASP A CA 1
ATOM 3896 C C . ASP A 1 490 ? -25.969 -9.399 5.902 1.00 85.50 490 ASP A C 1
ATOM 3898 O O . ASP A 1 490 ? -26.582 -8.704 5.088 1.00 85.50 490 ASP A O 1
ATOM 3902 N N . HIS A 1 491 ? -24.835 -8.990 6.480 1.00 90.62 491 HIS A N 1
ATOM 3903 C CA . HIS A 1 491 ? -24.195 -7.708 6.195 1.00 90.62 491 HIS A CA 1
ATOM 3904 C C . HIS A 1 491 ? -23.100 -7.874 5.152 1.00 90.62 491 HIS A C 1
ATOM 3906 O O . HIS A 1 491 ? -22.113 -8.585 5.368 1.00 90.62 491 HIS A O 1
ATOM 3912 N N . TYR A 1 492 ? -23.231 -7.151 4.048 1.00 91.50 492 TYR A N 1
ATOM 3913 C CA . TYR A 1 492 ? -22.233 -7.097 2.995 1.00 91.50 492 TYR A CA 1
ATOM 3914 C C . TYR A 1 492 ? -21.552 -5.739 2.966 1.00 91.50 492 TYR A C 1
ATOM 3916 O O . TYR A 1 492 ? -22.164 -4.686 3.167 1.00 91.50 492 TYR A O 1
ATOM 3924 N N . ARG A 1 493 ? -20.248 -5.770 2.697 1.00 91.94 493 ARG A N 1
ATOM 3925 C CA . ARG A 1 493 ? -19.434 -4.571 2.557 1.00 91.94 493 ARG A CA 1
ATOM 3926 C C . ARG A 1 493 ? -18.495 -4.665 1.363 1.00 91.94 493 ARG A C 1
ATOM 3928 O O . ARG A 1 493 ? -17.723 -5.618 1.237 1.00 91.94 493 ARG A O 1
ATOM 3935 N N . ILE A 1 494 ? -18.544 -3.655 0.503 1.00 91.06 494 ILE A N 1
ATOM 3936 C CA . ILE A 1 494 ? -17.725 -3.546 -0.708 1.00 91.06 494 ILE A CA 1
ATOM 3937 C C . ILE A 1 494 ? -16.702 -2.436 -0.480 1.00 91.06 494 ILE A C 1
ATOM 3939 O O . ILE A 1 494 ? -17.094 -1.329 -0.129 1.00 91.06 494 ILE A O 1
ATOM 3943 N N . PRO A 1 495 ? -15.395 -2.686 -0.643 1.00 91.62 495 PRO A N 1
ATOM 3944 C CA . PRO A 1 495 ? -14.389 -1.659 -0.408 1.00 91.62 495 PRO A CA 1
ATOM 3945 C C . PRO A 1 495 ? -14.537 -0.509 -1.405 1.00 91.62 495 PRO A C 1
ATOM 3947 O O . PRO A 1 495 ? -14.566 -0.722 -2.617 1.00 91.62 495 PRO A O 1
ATOM 3950 N N . LYS A 1 496 ? -14.555 0.714 -0.883 1.00 91.94 496 LYS A N 1
ATOM 3951 C CA . LYS A 1 496 ? -14.437 1.929 -1.684 1.00 91.94 496 LYS A CA 1
ATOM 3952 C C . LYS A 1 496 ? -12.992 2.053 -2.205 1.00 91.94 496 LYS A C 1
ATOM 3954 O O . LYS A 1 496 ? -12.056 1.669 -1.483 1.00 91.94 496 LYS A O 1
ATOM 3959 N N . PRO A 1 497 ? -12.777 2.538 -3.444 1.00 88.38 497 PRO A N 1
ATOM 3960 C CA . PRO A 1 497 ? -11.454 2.963 -3.913 1.00 88.38 497 PRO A CA 1
ATOM 3961 C C . PRO A 1 497 ? -10.895 4.043 -2.994 1.00 88.38 497 PRO A C 1
ATOM 3963 O O . PRO A 1 497 ? -11.675 4.842 -2.489 1.00 88.38 497 PRO A O 1
ATOM 3966 N N . PHE A 1 498 ? -9.580 4.082 -2.784 1.00 82.06 498 PHE A N 1
ATOM 3967 C CA . PHE A 1 498 ? -8.973 4.976 -1.795 1.00 82.06 498 PHE A CA 1
ATOM 3968 C C . PHE A 1 498 ? -9.288 6.456 -2.068 1.00 82.06 498 PHE A C 1
ATOM 3970 O O . PHE A 1 498 ? -10.108 7.044 -1.373 1.00 82.06 498 PHE A O 1
ATOM 3977 N N . GLU A 1 499 ? -8.698 7.056 -3.099 1.00 85.56 499 GLU A N 1
ATOM 3978 C CA . GLU A 1 499 ? -8.778 8.502 -3.339 1.00 85.56 499 GLU A CA 1
ATOM 3979 C C . GLU A 1 499 ? -10.136 8.890 -3.941 1.00 85.56 499 GLU A C 1
ATOM 3981 O O . GLU A 1 499 ? -10.823 9.792 -3.464 1.00 85.56 499 GLU A O 1
ATOM 3986 N N . ILE A 1 500 ? -10.560 8.145 -4.966 1.00 88.94 500 ILE A N 1
ATOM 3987 C CA . ILE A 1 500 ? -11.817 8.388 -5.688 1.00 88.94 500 ILE A CA 1
ATOM 3988 C C . ILE A 1 500 ? -13.025 8.109 -4.798 1.00 88.94 500 ILE A C 1
ATOM 3990 O O . ILE A 1 500 ? -13.976 8.885 -4.788 1.00 88.94 500 ILE A O 1
ATOM 3994 N N . GLY A 1 501 ? -12.998 7.015 -4.034 1.00 91.31 501 GLY A N 1
ATOM 3995 C CA . GLY A 1 501 ? -14.084 6.685 -3.118 1.00 91.31 501 GLY A CA 1
ATOM 3996 C C . GLY A 1 501 ? -14.139 7.636 -1.927 1.00 91.31 501 GLY A C 1
ATOM 3997 O O . GLY A 1 501 ? -15.237 7.978 -1.499 1.00 91.31 501 GLY A O 1
ATOM 3998 N N . ALA A 1 502 ? -13.001 8.131 -1.429 1.00 91.88 502 ALA A N 1
ATOM 3999 C CA . ALA A 1 502 ? -13.008 9.158 -0.392 1.00 91.88 502 ALA A CA 1
ATOM 4000 C C . ALA A 1 502 ? -13.725 10.435 -0.868 1.00 91.88 502 ALA A C 1
ATOM 4002 O O . ALA A 1 502 ? -14.644 10.896 -0.193 1.00 91.88 502 ALA A O 1
ATOM 4003 N N . LEU A 1 503 ? -13.357 10.965 -2.040 1.00 91.44 503 LEU A N 1
ATOM 4004 C CA . LEU A 1 503 ? -13.887 12.235 -2.555 1.00 91.44 503 LEU A CA 1
ATOM 4005 C C . LEU A 1 503 ? -15.308 12.137 -3.120 1.00 91.44 503 LEU A C 1
ATOM 4007 O O . LEU A 1 503 ? -16.110 13.039 -2.900 1.00 91.44 503 LEU A O 1
ATOM 4011 N N . PHE A 1 504 ? -15.625 11.064 -3.846 1.00 94.38 504 PHE A N 1
ATOM 4012 C CA . PHE A 1 504 ? -16.877 10.944 -4.606 1.00 94.38 504 PHE A CA 1
ATOM 4013 C C . PHE A 1 504 ? -17.857 9.919 -4.031 1.00 94.38 504 PHE A C 1
ATOM 4015 O O . PHE A 1 504 ? -18.914 9.701 -4.601 1.00 94.38 504 PHE A O 1
ATOM 4022 N N . ALA A 1 505 ? -17.552 9.285 -2.900 1.00 95.50 505 ALA A N 1
ATOM 4023 C CA . ALA A 1 505 ? -18.541 8.501 -2.161 1.00 95.50 505 ALA A CA 1
ATOM 4024 C C . ALA A 1 505 ? -18.598 8.931 -0.696 1.00 95.50 505 ALA A C 1
ATOM 4026 O O . ALA A 1 505 ? -19.617 9.434 -0.237 1.00 95.50 505 ALA A O 1
ATOM 4027 N N . SER A 1 506 ? -17.494 8.800 0.034 1.00 95.25 506 SER A N 1
ATOM 4028 C CA . SER A 1 506 ? -17.472 8.999 1.485 1.00 95.25 506 SER A CA 1
ATOM 4029 C C . SER A 1 506 ? -17.716 10.443 1.914 1.00 95.25 506 SER A C 1
ATOM 4031 O O . SER A 1 506 ? -18.453 10.653 2.875 1.00 95.25 506 SER A O 1
ATOM 4033 N N . LEU A 1 507 ? -17.152 11.435 1.218 1.00 96.00 507 LEU A N 1
ATOM 4034 C CA . LEU A 1 507 ? -17.441 12.845 1.490 1.00 96.00 507 LEU A CA 1
ATOM 4035 C C . LEU A 1 507 ? -18.921 13.200 1.224 1.00 96.00 507 LEU A C 1
ATOM 4037 O O . LEU A 1 507 ? -19.566 13.672 2.161 1.00 96.00 507 LEU A O 1
ATOM 4041 N N . PRO A 1 508 ? -19.508 12.927 0.036 1.00 97.00 508 PRO A N 1
ATOM 4042 C CA . PRO A 1 508 ? -20.938 13.127 -0.200 1.00 97.00 508 PRO A CA 1
ATOM 4043 C C . PRO A 1 508 ? -21.835 12.406 0.808 1.00 97.00 508 PRO A C 1
ATOM 4045 O O . PRO A 1 508 ? -22.773 13.008 1.315 1.00 97.00 508 PRO A O 1
ATOM 4048 N N . GLU A 1 509 ? -21.537 11.148 1.147 1.00 95.75 509 GLU A N 1
ATOM 4049 C CA . GLU A 1 509 ? -22.277 10.403 2.173 1.00 95.75 509 GLU A CA 1
ATOM 4050 C C . GLU A 1 509 ? -22.163 11.058 3.557 1.00 95.75 509 GLU A C 1
ATOM 4052 O O . GLU A 1 509 ? -23.143 11.107 4.295 1.00 95.75 509 GLU A O 1
ATOM 4057 N N . SER A 1 510 ? -20.989 11.586 3.921 1.00 95.75 510 SER A N 1
ATOM 4058 C CA . SER A 1 510 ? -20.777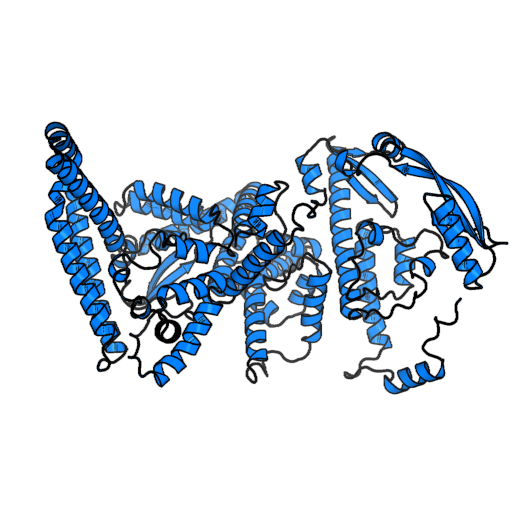 12.262 5.209 1.00 95.75 510 SER A CA 1
ATOM 4059 C C . SER A 1 510 ? -21.561 13.572 5.279 1.00 95.75 510 SER A C 1
ATOM 4061 O O . SER A 1 510 ? -22.231 13.825 6.275 1.00 95.75 510 SER A O 1
ATOM 4063 N N . VAL A 1 511 ? -21.565 14.357 4.197 1.00 96.81 511 VAL A N 1
ATOM 4064 C CA . VAL A 1 511 ? -22.410 15.555 4.067 1.00 96.81 511 VAL A CA 1
ATOM 4065 C C . VAL A 1 511 ? -23.894 15.180 4.114 1.00 96.81 511 VAL A C 1
ATOM 4067 O O . VAL A 1 511 ? -24.662 15.812 4.834 1.00 96.81 511 VAL A O 1
ATOM 4070 N N . ALA A 1 512 ? -24.303 14.116 3.420 1.00 96.50 512 ALA A N 1
ATOM 4071 C CA . ALA A 1 512 ? -25.682 13.636 3.428 1.00 96.50 512 ALA A CA 1
ATOM 4072 C C . ALA A 1 512 ? -26.129 13.169 4.825 1.00 96.50 512 ALA A C 1
ATOM 4074 O O . ALA A 1 512 ? -27.250 13.461 5.235 1.00 96.50 512 ALA A O 1
ATOM 4075 N N . ASN A 1 513 ? -25.251 12.519 5.597 1.00 93.75 513 ASN A N 1
ATOM 4076 C CA . ASN A 1 513 ? -25.524 12.154 6.990 1.00 93.75 513 ASN A CA 1
ATOM 4077 C C . ASN A 1 513 ? -25.758 13.386 7.883 1.00 93.75 513 ASN A C 1
ATOM 4079 O O . ASN A 1 513 ? -26.621 13.332 8.765 1.00 93.75 513 ASN A O 1
ATOM 4083 N N . VAL A 1 514 ? -25.022 14.481 7.652 1.00 94.56 514 VAL A N 1
ATOM 4084 C CA . VAL A 1 514 ? -25.231 15.761 8.351 1.00 94.56 514 VAL A CA 1
ATOM 4085 C C . VAL A 1 514 ? -26.561 16.389 7.936 1.00 94.56 514 VAL A C 1
ATOM 4087 O O . VAL A 1 514 ? -27.368 16.748 8.789 1.00 94.56 514 VAL A O 1
ATOM 4090 N N . MET A 1 515 ? -26.849 16.449 6.632 1.00 94.69 515 MET A N 1
ATOM 4091 C CA . MET A 1 515 ? -28.111 16.994 6.112 1.00 94.69 515 MET A CA 1
ATOM 4092 C C . MET A 1 515 ? -29.343 16.195 6.568 1.00 94.69 515 MET A C 1
ATOM 4094 O O . MET A 1 515 ? -30.399 16.775 6.794 1.00 94.69 515 MET A O 1
ATOM 4098 N N . ASN A 1 516 ? -29.214 14.874 6.734 1.00 92.75 516 ASN A N 1
ATOM 4099 C CA . ASN A 1 516 ? -30.269 13.995 7.254 1.00 92.75 516 ASN A CA 1
ATOM 4100 C C . ASN A 1 516 ? -30.383 14.043 8.795 1.00 92.75 516 ASN A C 1
ATOM 4102 O O . ASN A 1 516 ? -31.177 13.305 9.370 1.00 92.75 516 ASN A O 1
ATOM 4106 N N . GLY A 1 517 ? -29.566 14.848 9.490 1.00 87.75 517 GLY A N 1
ATOM 4107 C CA . GLY A 1 517 ? -29.571 14.988 10.955 1.00 87.75 517 GLY A CA 1
ATOM 4108 C C . GLY A 1 517 ? -29.020 13.783 11.729 1.00 87.75 517 GLY A C 1
ATOM 4109 O O . GLY A 1 517 ? -28.972 13.790 12.964 1.00 87.75 517 GLY A O 1
ATOM 4110 N N . THR A 1 518 ? -28.574 12.736 11.030 1.00 85.38 518 THR A N 1
ATOM 4111 C CA . THR A 1 518 ? -28.000 11.534 11.656 1.00 85.38 518 THR A CA 1
ATOM 4112 C C . THR A 1 518 ? -26.647 11.805 12.308 1.00 85.38 518 THR A C 1
ATOM 4114 O O . THR A 1 518 ? -26.329 11.176 13.315 1.00 85.38 518 THR A O 1
ATOM 4117 N N . GLU A 1 519 ? -25.894 12.781 11.798 1.00 87.50 519 GLU A N 1
ATOM 4118 C CA . GLU A 1 519 ? -24.575 13.181 12.295 1.00 87.50 519 GLU A CA 1
ATOM 4119 C C . GLU A 1 519 ? -24.459 14.702 12.421 1.00 87.50 519 GLU A C 1
ATOM 4121 O O . GLU A 1 519 ? -25.223 15.439 11.802 1.00 87.50 519 GLU A O 1
ATOM 4126 N N . ASP A 1 520 ? -23.483 15.157 13.203 1.00 87.88 520 ASP A N 1
ATOM 4127 C CA . ASP A 1 520 ? -23.133 16.572 13.341 1.00 87.88 520 ASP A CA 1
ATOM 4128 C C . ASP A 1 520 ? -21.965 16.931 12.405 1.00 87.88 520 ASP A C 1
ATOM 4130 O O . ASP A 1 520 ? -21.253 16.049 11.917 1.00 87.88 520 ASP A O 1
ATOM 4134 N N . GLY A 1 521 ? -21.738 18.227 12.161 1.00 88.50 521 GLY A N 1
ATOM 4135 C CA . GLY A 1 521 ? -20.730 18.710 11.201 1.00 88.50 521 GLY A CA 1
ATOM 4136 C C . GLY A 1 521 ? -19.294 18.226 11.460 1.00 88.50 521 GLY A C 1
ATOM 4137 O O . GLY A 1 521 ? -18.504 18.130 10.520 1.00 88.50 521 GLY A O 1
ATOM 4138 N N . GLU A 1 522 ? -18.975 17.851 12.701 1.00 89.62 522 GLU A N 1
ATOM 4139 C CA . GLU A 1 522 ? -17.687 17.267 13.098 1.00 89.62 522 GLU A CA 1
ATOM 4140 C C . GLU A 1 522 ? -17.324 16.020 12.273 1.00 89.62 522 GLU A C 1
ATOM 4142 O O . GLU A 1 522 ? -16.162 15.841 11.920 1.00 89.62 522 GLU A O 1
ATOM 4147 N N . VAL A 1 523 ? -18.310 15.227 11.829 1.00 89.81 523 VAL A N 1
ATOM 4148 C CA . VAL A 1 523 ? -18.059 14.007 11.038 1.00 89.81 523 VAL A CA 1
ATOM 4149 C C . VAL A 1 523 ? -17.335 14.288 9.715 1.00 89.81 523 VAL A C 1
ATOM 4151 O O . VAL A 1 523 ? -16.570 13.455 9.232 1.00 89.81 523 VAL A O 1
ATOM 4154 N N . VAL A 1 524 ? -17.553 15.463 9.111 1.00 93.94 524 VAL A N 1
ATOM 4155 C CA . VAL A 1 524 ? -16.877 15.865 7.864 1.00 93.94 524 VAL A CA 1
ATOM 4156 C C . VAL A 1 524 ? -15.416 16.215 8.143 1.00 93.94 524 VAL A C 1
ATOM 4158 O O . VAL A 1 524 ? -14.532 15.892 7.348 1.00 93.94 524 VAL A O 1
ATOM 4161 N N . TRP A 1 525 ? -15.147 16.835 9.292 1.00 92.56 525 TRP A N 1
ATOM 4162 C CA . TRP A 1 525 ? -13.787 17.117 9.734 1.00 92.56 525 TRP A CA 1
ATOM 4163 C C . TRP A 1 525 ? -13.039 15.836 10.112 1.00 92.56 525 TRP A C 1
ATOM 4165 O O . TRP A 1 525 ? -11.904 15.639 9.673 1.00 92.56 525 TRP A O 1
ATOM 4175 N N . ASP A 1 526 ? -13.688 14.919 10.828 1.00 90.25 526 ASP A N 1
ATOM 4176 C CA . ASP A 1 526 ? -13.115 13.614 11.158 1.00 90.25 526 ASP A CA 1
ATOM 4177 C C . ASP A 1 526 ? -12.818 12.799 9.897 1.00 90.25 526 ASP A C 1
ATOM 4179 O O . ASP A 1 526 ? -11.765 12.162 9.804 1.00 90.25 526 ASP A O 1
ATOM 4183 N N . TRP A 1 527 ? -13.693 12.869 8.886 1.00 92.75 527 TRP A N 1
ATOM 4184 C CA . TRP A 1 527 ? -13.441 12.279 7.572 1.00 92.75 527 TRP A CA 1
ATOM 4185 C C . TRP A 1 527 ? -12.182 12.867 6.926 1.00 92.75 527 TRP A C 1
ATOM 4187 O O . TRP A 1 527 ? -11.358 12.111 6.403 1.00 92.75 527 TRP A O 1
ATOM 4197 N N . PHE A 1 528 ? -12.003 14.193 6.970 1.00 91.31 528 PHE A N 1
ATOM 4198 C CA . PHE A 1 528 ? -10.815 14.846 6.417 1.00 91.31 528 PHE A CA 1
ATOM 4199 C C . PHE A 1 528 ? -9.552 14.385 7.149 1.00 91.31 528 PHE A C 1
ATOM 4201 O O . PHE A 1 528 ? -8.586 13.966 6.510 1.00 91.31 528 PHE A O 1
ATOM 4208 N N . GLN A 1 529 ? -9.572 14.384 8.486 1.00 89.38 529 GLN A N 1
ATOM 4209 C CA . GLN A 1 529 ? -8.455 13.905 9.300 1.00 89.38 529 GLN A CA 1
ATOM 4210 C C . GLN A 1 529 ? -8.134 12.433 9.031 1.00 89.38 529 GLN A C 1
ATOM 4212 O O . GLN A 1 529 ? -6.964 12.070 8.903 1.00 89.38 529 GLN A O 1
ATOM 4217 N N . HIS A 1 530 ? -9.156 11.583 8.936 1.00 86.44 530 HIS A N 1
ATOM 4218 C CA . HIS A 1 530 ? -9.007 10.167 8.626 1.00 86.44 530 HIS A CA 1
ATOM 4219 C C . HIS A 1 530 ? -8.407 9.964 7.236 1.00 86.44 530 HIS A C 1
ATOM 4221 O O . HIS A 1 530 ? -7.405 9.268 7.107 1.00 86.44 530 HIS A O 1
ATOM 4227 N N . THR A 1 531 ? -8.956 10.625 6.217 1.00 87.25 531 THR A N 1
ATOM 4228 C CA . THR A 1 531 ? -8.485 10.521 4.831 1.00 87.25 531 THR A CA 1
ATOM 4229 C C . THR A 1 531 ? -7.048 11.020 4.703 1.00 87.25 531 THR A C 1
ATOM 4231 O O . THR A 1 531 ? -6.210 10.334 4.121 1.00 87.25 531 THR A O 1
ATOM 4234 N N . ALA A 1 532 ? -6.722 12.169 5.305 1.00 85.44 532 ALA A N 1
ATOM 4235 C CA . ALA A 1 532 ? -5.365 12.705 5.313 1.00 85.44 532 ALA A CA 1
ATOM 4236 C C . ALA A 1 532 ? -4.383 11.750 6.008 1.00 85.44 532 ALA A C 1
ATOM 4238 O O . ALA A 1 532 ? -3.305 11.488 5.474 1.00 85.44 532 ALA A O 1
ATOM 4239 N N . ARG A 1 533 ? -4.761 11.183 7.164 1.00 83.88 533 ARG A N 1
ATOM 4240 C CA . ARG A 1 533 ? -3.946 10.181 7.866 1.00 83.88 533 ARG A CA 1
ATOM 4241 C C . ARG A 1 533 ? -3.775 8.912 7.049 1.00 83.88 533 ARG A C 1
ATOM 4243 O O . ARG A 1 533 ? -2.668 8.400 7.022 1.00 83.88 533 ARG A O 1
ATOM 4250 N N . ASP A 1 534 ? -4.813 8.410 6.392 1.00 81.12 534 ASP A N 1
ATOM 4251 C CA . ASP A 1 534 ? -4.748 7.175 5.607 1.00 81.12 534 ASP A CA 1
ATOM 4252 C C . ASP A 1 534 ? -3.863 7.337 4.365 1.00 81.12 534 ASP A C 1
ATOM 4254 O O . ASP A 1 534 ? -3.031 6.471 4.077 1.00 81.12 534 ASP A O 1
ATOM 4258 N N . VAL A 1 535 ? -3.990 8.470 3.670 1.00 74.75 535 VAL A N 1
ATOM 4259 C CA . VAL A 1 535 ? -3.214 8.822 2.473 1.00 74.75 535 VAL A CA 1
ATOM 4260 C C . VAL A 1 535 ? -1.752 9.105 2.821 1.00 74.75 535 VAL A C 1
ATOM 4262 O O . VAL A 1 535 ? -0.850 8.458 2.283 1.00 74.75 535 VAL A O 1
ATOM 4265 N N . PHE A 1 536 ? -1.510 10.026 3.757 1.00 76.06 536 PHE A N 1
ATOM 4266 C CA . PHE A 1 536 ? -0.175 10.499 4.130 1.00 76.06 536 PHE A CA 1
ATOM 4267 C C . PHE A 1 536 ? 0.390 9.779 5.356 1.00 76.06 536 PHE A C 1
ATOM 4269 O O . PHE A 1 536 ? 1.217 10.340 6.073 1.00 76.06 536 PHE A O 1
ATOM 4276 N N . ASN A 1 537 ? -0.029 8.533 5.608 1.00 76.50 537 ASN A N 1
ATOM 4277 C CA . ASN A 1 537 ? 0.495 7.749 6.724 1.00 76.50 537 ASN A CA 1
ATOM 4278 C C . ASN A 1 537 ? 1.989 7.443 6.527 1.00 76.50 537 ASN A C 1
ATOM 4280 O O . ASN A 1 537 ? 2.355 6.425 5.924 1.00 76.50 537 ASN A O 1
ATOM 4284 N N . VAL A 1 538 ? 2.848 8.331 7.025 1.00 77.69 538 VAL A N 1
ATOM 4285 C CA . VAL A 1 538 ? 4.289 8.122 7.127 1.00 77.69 538 VAL A CA 1
ATOM 4286 C C . VAL A 1 538 ? 4.555 7.470 8.473 1.00 77.69 538 VAL A C 1
ATOM 4288 O O . VAL A 1 538 ? 4.770 8.130 9.486 1.00 77.69 538 VAL A O 1
ATOM 4291 N N . ASP A 1 539 ? 4.492 6.145 8.477 1.00 75.25 539 ASP A N 1
ATOM 4292 C CA . ASP A 1 539 ? 4.811 5.354 9.658 1.00 75.25 539 ASP A CA 1
ATOM 4293 C C . ASP A 1 539 ? 6.311 5.048 9.713 1.00 75.25 539 ASP A C 1
ATOM 4295 O O . ASP A 1 539 ? 7.034 5.122 8.712 1.00 75.25 539 ASP A O 1
ATOM 4299 N N . MET A 1 540 ? 6.788 4.663 10.889 1.00 85.56 540 MET A N 1
ATOM 4300 C CA . MET A 1 540 ? 8.177 4.269 11.053 1.00 85.56 540 MET A CA 1
ATOM 4301 C C . MET A 1 540 ? 8.497 2.979 10.278 1.00 85.56 540 MET A C 1
ATOM 4303 O O . MET A 1 540 ? 7.605 2.155 10.041 1.00 85.56 540 MET A O 1
ATOM 4307 N N . PRO A 1 541 ? 9.771 2.747 9.900 1.00 87.00 541 PRO A N 1
ATOM 4308 C CA . PRO A 1 541 ? 10.146 1.555 9.151 1.00 87.00 541 PRO A CA 1
ATOM 4309 C C . PRO A 1 541 ? 9.702 0.278 9.861 1.00 87.00 541 PRO A C 1
ATOM 4311 O O . PRO A 1 541 ? 9.937 0.101 11.061 1.00 87.00 541 PRO A O 1
ATOM 4314 N N . GLN A 1 542 ? 9.115 -0.650 9.098 1.00 87.06 542 GLN A N 1
ATOM 4315 C CA . GLN A 1 542 ? 8.526 -1.866 9.664 1.00 87.06 542 GLN A CA 1
ATOM 4316 C C . GLN A 1 542 ? 9.531 -2.707 10.461 1.00 87.06 542 GLN A C 1
ATOM 4318 O O . GLN A 1 542 ? 9.146 -3.425 11.377 1.00 87.06 542 GLN A O 1
ATOM 4323 N N . LEU A 1 543 ? 10.822 -2.595 10.135 1.00 89.62 543 LEU A N 1
ATOM 4324 C CA . LEU A 1 543 ? 11.909 -3.239 10.867 1.00 89.62 543 LEU A CA 1
ATOM 4325 C C . LEU A 1 543 ? 11.864 -2.924 12.373 1.00 89.62 543 LEU A C 1
ATOM 4327 O O . LEU A 1 543 ? 12.023 -3.828 13.190 1.00 89.62 543 LEU A O 1
ATOM 4331 N N . PHE A 1 544 ? 11.605 -1.665 12.730 1.00 91.38 544 PHE A N 1
ATOM 4332 C CA . PHE A 1 544 ? 11.623 -1.186 14.114 1.00 91.38 544 PHE A CA 1
ATOM 4333 C C . PHE A 1 544 ? 10.235 -1.106 14.737 1.00 91.38 544 PHE A C 1
ATOM 4335 O O . PHE A 1 544 ? 10.114 -1.204 15.957 1.00 91.38 544 PHE A O 1
ATOM 4342 N N . LYS A 1 545 ? 9.194 -0.944 13.912 1.00 90.44 545 LYS A N 1
ATOM 4343 C CA . LYS A 1 545 ? 7.836 -0.662 14.377 1.00 90.44 545 LYS A CA 1
ATOM 4344 C C . LYS A 1 545 ? 7.349 -1.609 15.489 1.00 90.44 545 LYS A C 1
ATOM 4346 O O . LYS A 1 545 ? 7.029 -1.090 16.552 1.00 90.44 545 LYS A O 1
ATOM 4351 N N . PRO A 1 546 ? 7.356 -2.950 15.347 1.00 92.62 546 PRO A N 1
ATOM 4352 C CA . PRO A 1 546 ? 6.830 -3.830 16.396 1.00 92.62 546 PRO A CA 1
ATOM 4353 C C . PRO A 1 546 ? 7.613 -3.751 17.714 1.00 92.62 546 PRO A C 1
ATOM 4355 O O . PRO A 1 546 ? 7.028 -3.869 18.785 1.00 92.62 546 PRO A O 1
ATOM 4358 N N . VAL A 1 547 ? 8.931 -3.521 17.643 1.00 93.50 547 VAL A N 1
ATOM 4359 C CA . VAL A 1 547 ? 9.797 -3.376 18.827 1.00 93.50 547 VAL A CA 1
ATOM 4360 C C . VAL A 1 547 ? 9.483 -2.081 19.563 1.00 93.50 547 VAL A C 1
ATOM 4362 O O . VAL A 1 547 ? 9.377 -2.062 20.786 1.00 93.50 547 VAL A O 1
ATOM 4365 N N . VAL A 1 548 ? 9.318 -0.987 18.823 1.00 92.81 548 VAL A N 1
ATOM 4366 C CA . VAL A 1 548 ? 8.976 0.315 19.400 1.00 92.81 548 VAL A CA 1
ATOM 4367 C C . VAL A 1 548 ? 7.557 0.288 19.967 1.00 92.81 548 VAL A C 1
ATOM 4369 O O . VAL A 1 548 ? 7.358 0.698 21.109 1.00 92.81 548 VAL A O 1
ATOM 4372 N N . GLU A 1 549 ? 6.588 -0.253 19.224 1.00 92.69 549 GLU A N 1
ATOM 4373 C CA . GLU A 1 549 ? 5.206 -0.410 19.689 1.00 92.69 549 GLU A CA 1
ATOM 4374 C C . GLU A 1 549 ? 5.135 -1.246 20.979 1.00 92.69 549 GLU A C 1
ATOM 4376 O O . GLU A 1 549 ? 4.382 -0.912 21.895 1.00 92.69 549 GLU A O 1
ATOM 4381 N N . GLU A 1 550 ? 5.936 -2.309 21.095 1.00 92.00 550 GLU A N 1
ATOM 4382 C CA . GLU A 1 550 ? 6.006 -3.134 22.303 1.00 92.00 550 GLU A CA 1
ATOM 4383 C C . GLU A 1 550 ? 6.712 -2.424 23.467 1.00 92.00 550 GLU A C 1
ATOM 4385 O O . GLU A 1 550 ? 6.166 -2.409 24.573 1.00 92.00 550 GLU A O 1
ATOM 4390 N N . ARG A 1 551 ? 7.863 -1.779 23.224 1.00 91.88 551 ARG A N 1
ATOM 4391 C CA . ARG A 1 551 ? 8.642 -1.061 24.249 1.00 91.88 551 ARG A CA 1
ATOM 4392 C C . ARG A 1 551 ? 7.870 0.100 24.870 1.00 91.88 551 ARG A C 1
ATOM 4394 O O . ARG A 1 551 ? 7.930 0.294 26.080 1.00 91.88 551 ARG A O 1
ATOM 4401 N N . PHE A 1 552 ? 7.149 0.863 24.053 1.00 92.00 552 PHE A N 1
ATOM 4402 C CA . PHE A 1 552 ? 6.298 1.961 24.520 1.00 92.00 552 PHE A CA 1
ATOM 4403 C C . PHE A 1 552 ? 4.863 1.515 24.819 1.00 92.00 552 PHE A C 1
ATOM 4405 O O . PHE A 1 552 ? 4.025 2.335 25.186 1.00 92.00 552 PHE A O 1
ATOM 4412 N N . ASN A 1 553 ? 4.577 0.217 24.673 1.00 91.06 553 ASN A N 1
ATOM 4413 C CA . ASN A 1 553 ? 3.266 -0.385 24.864 1.00 91.06 553 ASN A CA 1
ATOM 4414 C C . ASN A 1 553 ? 2.137 0.393 24.163 1.00 91.06 553 ASN A C 1
ATOM 4416 O O . ASN A 1 553 ? 1.066 0.577 24.733 1.00 91.06 553 ASN A O 1
ATOM 4420 N N . MET A 1 554 ? 2.360 0.852 22.932 1.00 88.25 554 MET A N 1
ATOM 4421 C CA . MET A 1 554 ? 1.420 1.665 22.161 1.00 88.25 554 MET A CA 1
ATOM 4422 C C . MET A 1 554 ? 1.453 1.240 20.698 1.00 88.25 554 MET A C 1
ATOM 4424 O O . MET A 1 554 ? 2.496 1.301 20.061 1.00 88.25 554 MET A O 1
ATOM 4428 N N . SER A 1 555 ? 0.310 0.833 20.146 1.00 86.81 555 SER A N 1
ATOM 4429 C CA . SER A 1 555 ? 0.215 0.546 18.717 1.00 86.81 555 SER A CA 1
ATOM 4430 C C . SER A 1 555 ? -0.057 1.822 17.929 1.00 86.81 555 SER A C 1
ATOM 4432 O O . SER A 1 555 ? -1.103 2.441 18.128 1.00 86.81 555 SER A O 1
ATOM 4434 N N . THR A 1 556 ? 0.819 2.158 16.980 1.00 80.56 556 THR A N 1
ATOM 4435 C CA . THR A 1 556 ? 0.658 3.319 16.090 1.00 80.56 556 THR A CA 1
ATOM 4436 C C . THR A 1 556 ? -0.502 3.122 15.117 1.00 80.56 556 THR A C 1
ATOM 4438 O O . THR A 1 556 ? -1.196 4.072 14.781 1.00 80.56 556 THR A O 1
ATOM 4441 N N . PHE A 1 557 ? -0.794 1.873 14.731 1.00 73.00 557 PHE A N 1
ATOM 4442 C CA . PHE A 1 557 ? -1.916 1.571 13.834 1.00 73.00 557 PHE A CA 1
ATOM 4443 C C . PHE A 1 557 ? -3.285 1.702 14.514 1.00 73.00 557 PHE A C 1
ATOM 4445 O O . PHE A 1 557 ? -4.249 2.139 13.898 1.00 73.00 557 PHE A O 1
ATOM 4452 N N . LYS A 1 558 ? -3.401 1.266 15.775 1.00 68.25 558 LYS A N 1
ATOM 4453 C CA . LYS A 1 558 ? -4.690 1.232 16.495 1.00 68.25 558 LYS A CA 1
ATOM 4454 C C . LYS A 1 558 ? -4.871 2.375 17.486 1.00 68.25 558 LYS A C 1
ATOM 4456 O O . LYS A 1 558 ? -5.900 2.403 18.155 1.00 68.25 558 LYS A O 1
ATOM 4461 N N . ASN A 1 559 ? -3.849 3.214 17.636 1.00 71.56 559 ASN A N 1
ATOM 4462 C CA . ASN A 1 559 ? -3.747 4.263 18.644 1.00 71.56 559 ASN A CA 1
ATOM 4463 C C . ASN A 1 559 ? -4.190 3.797 20.046 1.00 71.56 559 ASN A C 1
ATOM 4465 O O . ASN A 1 559 ? -5.014 4.423 20.712 1.00 71.56 559 ASN A O 1
ATOM 4469 N N . ARG A 1 560 ? -3.720 2.614 20.462 1.00 77.25 560 ARG A N 1
ATOM 4470 C CA . ARG A 1 560 ? -4.097 1.998 21.744 1.00 77.25 560 ARG A CA 1
ATOM 4471 C C . ARG A 1 560 ? -2.980 1.120 22.297 1.00 77.25 560 ARG A C 1
ATOM 4473 O O . ARG A 1 560 ? -2.184 0.611 21.501 1.00 77.25 560 ARG A O 1
ATOM 4480 N N . PRO A 1 561 ? -2.973 0.839 23.613 1.00 83.94 561 PRO A N 1
ATOM 4481 C CA . PRO A 1 561 ? -1.943 0.000 24.197 1.00 83.94 561 PRO A CA 1
ATOM 4482 C C . PRO A 1 561 ? -1.861 -1.398 23.577 1.00 83.94 561 PRO A C 1
ATOM 4484 O O . PRO A 1 561 ? -2.896 -1.994 23.251 1.00 83.94 561 PRO A O 1
ATOM 4487 N N . VAL A 1 562 ? -0.641 -1.930 23.426 1.00 89.38 562 VAL A N 1
ATOM 4488 C CA . VAL A 1 562 ? -0.424 -3.304 22.932 1.00 89.38 562 VAL A CA 1
ATOM 4489 C C . VAL A 1 562 ? -0.981 -4.293 23.958 1.00 89.38 562 VAL A C 1
ATOM 4491 O O . VAL A 1 562 ? -1.911 -5.046 23.653 1.00 89.38 562 VAL A O 1
ATOM 4494 N N . VAL A 1 563 ? -0.484 -4.222 25.193 1.00 90.19 563 VAL A N 1
ATOM 4495 C CA . VAL A 1 563 ? -1.039 -4.868 26.384 1.00 90.19 563 VAL A CA 1
ATOM 4496 C C . VAL A 1 563 ? -1.870 -3.830 27.146 1.00 90.19 563 VAL A C 1
ATOM 4498 O O . VAL A 1 563 ? -1.331 -2.806 27.569 1.00 90.19 563 VAL A O 1
ATOM 4501 N N . PRO A 1 564 ? -3.183 -4.048 27.342 1.00 84.25 564 PRO A N 1
ATOM 4502 C CA . PRO A 1 564 ? -4.003 -3.136 28.128 1.00 84.25 564 PRO A CA 1
ATOM 4503 C C . PRO A 1 564 ? -3.492 -2.990 29.552 1.00 84.25 564 PRO A C 1
ATOM 4505 O O . PRO A 1 564 ? -3.077 -3.968 30.168 1.00 84.25 564 PRO A O 1
ATOM 4508 N N . GLU A 1 565 ? -3.663 -1.803 30.118 1.00 78.56 565 GLU A N 1
ATOM 4509 C CA . GLU A 1 565 ? -3.244 -1.489 31.485 1.00 78.56 565 GLU A CA 1
ATOM 4510 C C . GLU A 1 565 ? -3.783 -2.487 32.526 1.00 78.56 565 GLU A C 1
ATOM 4512 O O . GLU A 1 565 ? -3.048 -2.952 33.392 1.00 78.56 565 GLU A O 1
ATOM 4517 N N . TYR A 1 566 ? -5.042 -2.919 32.387 1.00 76.38 566 TYR A N 1
ATOM 4518 C CA . TYR A 1 566 ? -5.646 -3.897 33.300 1.00 76.38 566 TYR A CA 1
ATOM 4519 C C . TYR A 1 566 ? -5.029 -5.305 33.211 1.00 76.38 566 TYR A C 1
ATOM 4521 O O . TYR A 1 566 ? -5.214 -6.098 34.128 1.00 76.38 566 TYR A O 1
ATOM 4529 N N . MET A 1 567 ? -4.342 -5.637 32.111 1.00 85.38 567 MET A N 1
ATOM 4530 C CA . MET A 1 567 ? -3.569 -6.877 31.963 1.00 85.38 567 MET A CA 1
ATOM 4531 C C . MET A 1 567 ? -2.107 -6.689 32.363 1.00 85.38 567 MET A C 1
ATOM 4533 O O . MET A 1 567 ? -1.452 -7.673 32.672 1.00 85.38 567 MET A O 1
ATOM 4537 N N . GLY A 1 568 ? -1.598 -5.455 32.405 1.00 83.81 568 GLY A N 1
ATOM 4538 C CA . GLY A 1 568 ? -0.207 -5.176 32.776 1.00 83.81 568 GLY A CA 1
ATOM 4539 C C . GLY A 1 568 ? 0.158 -5.597 34.204 1.00 83.81 568 GLY A C 1
ATOM 4540 O O . GLY A 1 568 ? 1.334 -5.750 34.500 1.00 83.81 568 GLY A O 1
ATOM 4541 N N . LYS A 1 569 ? -0.843 -5.817 35.069 1.00 85.62 569 LYS A N 1
ATOM 4542 C CA . LYS A 1 569 ? -0.683 -6.329 36.443 1.00 85.62 569 LYS A CA 1
ATOM 4543 C C . LYS A 1 569 ? -0.743 -7.859 36.555 1.00 85.62 569 LYS A C 1
ATOM 4545 O O . LYS A 1 569 ? -0.675 -8.377 37.662 1.00 85.62 569 LYS A O 1
ATOM 4550 N N . LEU A 1 570 ? -0.956 -8.566 35.446 1.00 88.25 570 LEU A N 1
ATOM 4551 C CA . LEU A 1 570 ? -0.937 -10.028 35.401 1.00 88.25 570 LEU A CA 1
ATOM 4552 C C . LEU A 1 570 ? 0.470 -10.517 35.063 1.00 88.25 570 LEU A C 1
ATOM 4554 O O . LEU A 1 570 ? 1.203 -9.818 34.351 1.00 88.25 570 LEU A O 1
ATOM 4558 N N . ASP A 1 571 ? 0.793 -11.738 35.495 1.00 92.56 571 ASP A N 1
ATOM 4559 C CA . ASP A 1 571 ? 1.995 -12.441 35.046 1.00 92.56 571 ASP A CA 1
ATOM 4560 C C . ASP A 1 571 ? 2.077 -12.439 33.515 1.00 92.56 571 ASP A C 1
ATOM 4562 O O . ASP A 1 571 ? 1.036 -12.550 32.854 1.00 92.56 571 ASP A O 1
ATOM 4566 N N . PRO A 1 572 ? 3.280 -12.309 32.919 1.00 94.75 572 PRO A N 1
ATOM 4567 C CA . PRO A 1 572 ? 3.423 -12.171 31.475 1.00 94.75 572 PRO A CA 1
ATOM 4568 C C . PRO A 1 572 ? 2.667 -13.245 30.690 1.00 94.75 572 PRO A C 1
ATOM 4570 O O . PRO A 1 572 ? 1.899 -12.902 29.794 1.00 94.75 572 PRO A O 1
ATOM 4573 N N . SER A 1 573 ? 2.801 -14.520 31.060 1.00 94.38 573 SER A N 1
ATOM 4574 C CA . SER A 1 573 ? 2.110 -15.643 30.409 1.00 94.38 573 SER A CA 1
ATOM 4575 C C . SER A 1 573 ? 0.576 -15.529 30.420 1.00 94.38 573 SER A C 1
ATOM 4577 O O . SER A 1 573 ? -0.074 -16.002 29.486 1.00 94.38 573 SER A O 1
ATOM 4579 N N . GLU A 1 574 ? -0.011 -14.828 31.397 1.00 91.69 574 GLU A N 1
ATOM 4580 C CA . GLU A 1 574 ? -1.459 -14.617 31.543 1.00 91.69 574 GLU A CA 1
ATOM 4581 C C . GLU A 1 574 ? -1.991 -13.382 30.793 1.00 91.69 574 GLU A C 1
ATOM 4583 O O . GLU A 1 574 ? -3.200 -13.120 30.744 1.00 91.69 574 GLU A O 1
ATOM 4588 N N . GLN A 1 575 ? -1.113 -12.621 30.136 1.00 92.50 575 GLN A N 1
ATOM 4589 C CA . GLN A 1 575 ? -1.484 -11.437 29.359 1.00 92.50 575 GLN A CA 1
ATOM 4590 C C . GLN A 1 575 ? -2.025 -11.818 27.973 1.00 92.50 575 GLN A C 1
ATOM 4592 O O . GLN A 1 575 ? -1.371 -11.613 26.946 1.00 92.50 575 GLN A O 1
ATOM 4597 N N . TYR A 1 576 ? -3.244 -12.365 27.923 1.00 90.56 576 TYR A N 1
ATOM 4598 C CA . TYR A 1 576 ? -3.910 -12.742 26.673 1.00 90.56 576 TYR A CA 1
ATOM 4599 C C . TYR A 1 576 ? -5.420 -12.485 26.639 1.00 90.56 576 TYR A C 1
ATOM 4601 O O . TYR A 1 576 ? -6.132 -12.501 27.644 1.00 90.56 576 TYR A O 1
ATOM 4609 N N . TYR A 1 577 ? -5.940 -12.279 25.427 1.00 83.69 577 TYR A N 1
ATOM 4610 C CA . TYR A 1 577 ? -7.376 -12.267 25.163 1.00 83.69 577 TYR A CA 1
ATOM 4611 C C . TYR A 1 577 ? -7.874 -13.678 24.835 1.00 83.69 577 TYR A C 1
ATOM 4613 O O . TYR A 1 577 ? -7.103 -14.501 24.345 1.00 83.69 577 TYR A O 1
ATOM 4621 N N . PRO A 1 578 ? -9.180 -13.959 24.972 1.00 78.69 578 PRO A N 1
ATOM 4622 C CA . PRO A 1 578 ? -9.740 -15.244 24.542 1.00 78.69 578 PRO A CA 1
ATOM 4623 C C . PRO A 1 578 ? -9.523 -15.566 23.055 1.00 78.69 578 PRO A C 1
ATOM 4625 O O . PRO A 1 578 ? -9.500 -16.728 22.674 1.00 78.69 578 PRO A O 1
ATOM 4628 N N . HIS A 1 579 ? -9.345 -14.544 22.213 1.00 80.88 579 HIS A N 1
ATOM 4629 C CA . HIS A 1 579 ? -9.045 -14.691 20.785 1.00 80.88 579 HIS A CA 1
ATOM 4630 C C . HIS A 1 579 ? -7.543 -14.563 20.461 1.00 80.88 579 HIS A C 1
ATOM 4632 O O . HIS A 1 579 ? -7.177 -14.415 19.293 1.00 80.88 579 HIS A O 1
ATOM 4638 N N . THR A 1 580 ? -6.670 -14.483 21.468 1.00 89.69 580 THR A N 1
ATOM 4639 C CA . THR A 1 580 ? -5.223 -14.570 21.245 1.00 89.69 580 THR A CA 1
ATOM 4640 C C . THR A 1 580 ? -4.901 -15.986 20.781 1.00 89.69 580 THR A C 1
ATOM 4642 O O . THR A 1 580 ? -5.498 -16.940 21.286 1.00 89.69 580 THR A O 1
ATOM 4645 N N . SER A 1 581 ? -3.994 -16.127 19.813 1.00 92.50 581 SER A N 1
ATOM 4646 C CA . SER A 1 581 ? -3.619 -17.439 19.261 1.00 92.50 581 SER A CA 1
ATOM 4647 C C . SER A 1 581 ? -3.283 -18.426 20.387 1.00 92.50 581 SER A C 1
ATOM 4649 O O . SER A 1 581 ? -2.571 -18.076 21.330 1.00 92.50 581 SER A O 1
ATOM 4651 N N . GLU A 1 582 ? -3.859 -19.628 20.341 1.00 92.19 582 GLU A N 1
ATOM 4652 C CA . GLU A 1 582 ? -3.537 -20.724 21.259 1.00 92.19 582 GLU A CA 1
ATOM 4653 C C . GLU A 1 582 ? -2.055 -21.095 21.161 1.00 92.19 582 GLU A C 1
ATOM 4655 O O . GLU A 1 582 ? -1.420 -21.314 22.189 1.00 92.19 582 GLU A O 1
ATOM 4660 N N . THR A 1 583 ? -1.475 -21.086 19.959 1.00 93.69 583 THR A N 1
ATOM 4661 C CA . THR A 1 583 ? -0.034 -21.285 19.765 1.00 93.69 583 THR A CA 1
ATOM 4662 C C . THR A 1 583 ? 0.778 -20.177 20.434 1.00 93.69 583 THR A C 1
ATOM 4664 O O . THR A 1 583 ? 1.721 -20.468 21.166 1.00 93.69 583 THR A O 1
ATOM 4667 N N . ALA A 1 584 ? 0.390 -18.907 20.275 1.00 95.62 584 ALA A N 1
ATOM 4668 C CA . ALA A 1 584 ? 1.051 -17.804 20.978 1.00 95.62 584 ALA A CA 1
ATOM 4669 C C . ALA A 1 584 ? 0.917 -17.923 22.508 1.00 95.62 584 ALA A C 1
ATOM 4671 O O . ALA A 1 584 ? 1.850 -17.580 23.228 1.00 95.62 584 ALA A O 1
ATOM 4672 N N . ARG A 1 585 ? -0.219 -18.432 23.009 1.00 94.50 585 ARG A N 1
ATOM 4673 C CA . ARG A 1 585 ? -0.425 -18.726 24.438 1.00 94.50 585 ARG A CA 1
ATOM 4674 C C . ARG A 1 585 ? 0.468 -19.852 24.934 1.00 94.50 585 ARG A C 1
ATOM 4676 O O . ARG A 1 585 ? 1.083 -19.700 25.979 1.00 94.50 585 ARG A O 1
ATOM 4683 N N . MET A 1 586 ? 0.573 -20.943 24.179 1.00 93.38 586 MET A N 1
ATOM 4684 C CA . MET A 1 586 ? 1.452 -22.066 24.503 1.00 93.38 586 MET A CA 1
ATOM 4685 C C . MET A 1 586 ? 2.914 -21.611 24.601 1.00 93.38 586 MET A C 1
ATOM 4687 O O . MET A 1 586 ? 3.571 -21.873 25.604 1.00 93.38 586 MET A O 1
ATOM 4691 N N . VAL A 1 587 ? 3.401 -20.872 23.598 1.00 94.75 587 VAL A N 1
ATOM 4692 C CA . VAL A 1 587 ? 4.770 -20.331 23.595 1.00 94.75 587 VAL A CA 1
ATOM 4693 C C . VAL A 1 587 ? 4.968 -19.319 24.726 1.00 94.75 587 VAL A C 1
ATOM 4695 O O . VAL A 1 587 ? 5.980 -19.366 25.420 1.00 94.75 587 VAL A O 1
ATOM 4698 N N . GLY A 1 588 ? 3.996 -18.431 24.949 1.00 94.88 588 GLY A N 1
ATOM 4699 C CA . GLY A 1 588 ? 4.051 -17.449 26.031 1.00 94.88 588 GLY A CA 1
ATOM 4700 C C . GLY A 1 588 ? 4.075 -18.082 27.421 1.00 94.88 588 GLY A C 1
ATOM 4701 O O . GLY A 1 588 ? 4.826 -17.631 28.279 1.00 94.88 588 GLY A O 1
ATOM 4702 N N . GLY A 1 589 ? 3.326 -19.168 27.623 1.00 94.00 589 GLY A N 1
ATOM 4703 C CA . GLY A 1 589 ? 3.367 -19.969 28.844 1.00 94.00 589 GLY A CA 1
ATOM 4704 C C . GLY A 1 589 ? 4.724 -20.635 29.063 1.00 94.00 589 GLY A C 1
ATOM 4705 O O . GLY A 1 589 ? 5.283 -20.526 30.148 1.00 94.00 589 GLY A O 1
ATOM 4706 N N . ALA A 1 590 ? 5.288 -21.260 28.025 1.00 93.88 590 ALA A N 1
ATOM 4707 C CA . ALA A 1 590 ? 6.574 -21.954 28.115 1.00 93.88 590 ALA A CA 1
ATOM 4708 C C . ALA A 1 590 ? 7.764 -21.012 28.375 1.00 93.88 590 ALA A C 1
ATOM 4710 O O . ALA A 1 590 ? 8.705 -21.385 29.067 1.00 93.88 590 ALA A O 1
ATOM 4711 N N . LEU A 1 591 ? 7.728 -19.798 27.819 1.00 95.50 591 LEU A N 1
ATOM 4712 C CA . LEU A 1 591 ? 8.816 -18.818 27.923 1.00 95.50 591 LEU A CA 1
ATOM 4713 C C . LEU A 1 591 ? 8.570 -17.736 28.986 1.00 95.50 591 LEU A C 1
ATOM 4715 O O . LEU A 1 591 ? 9.397 -16.843 29.142 1.00 95.50 591 LEU A O 1
ATOM 4719 N N . ASN A 1 592 ? 7.430 -17.783 29.681 1.00 95.06 592 ASN A N 1
ATOM 4720 C CA . ASN A 1 592 ? 6.944 -16.729 30.574 1.00 95.06 592 ASN A CA 1
ATOM 4721 C C . ASN A 1 592 ? 6.966 -15.324 29.932 1.00 95.06 592 ASN A C 1
ATOM 4723 O O . ASN A 1 592 ? 7.464 -14.349 30.497 1.00 95.06 592 ASN A O 1
ATOM 4727 N N . VAL A 1 593 ? 6.421 -15.217 28.719 1.00 95.44 593 VAL A N 1
ATOM 4728 C CA . VAL A 1 593 ? 6.278 -13.951 27.986 1.00 95.44 593 VAL A CA 1
ATOM 4729 C C . VAL A 1 593 ? 4.831 -13.730 27.569 1.00 95.44 593 VAL A C 1
ATOM 4731 O O . VAL A 1 593 ? 4.070 -14.673 27.372 1.00 95.44 593 VAL A O 1
ATOM 4734 N N . SER A 1 594 ? 4.454 -12.467 27.372 1.00 96.62 594 SER A N 1
ATOM 4735 C CA . SER A 1 594 ? 3.099 -12.090 26.962 1.00 96.62 594 SER A CA 1
ATOM 4736 C C . SER A 1 594 ? 2.689 -12.691 25.612 1.00 96.62 594 SER A C 1
ATOM 4738 O O . SER A 1 594 ? 3.262 -12.316 24.580 1.00 96.62 594 SER A O 1
ATOM 4740 N N . PRO A 1 595 ? 1.637 -13.537 25.559 1.00 96.56 595 PRO A N 1
ATOM 4741 C CA . PRO A 1 595 ? 1.099 -14.034 24.294 1.00 96.56 595 PRO A CA 1
ATOM 4742 C C . PRO A 1 595 ? 0.592 -12.914 23.374 1.00 96.56 595 PRO A C 1
ATOM 4744 O O . PRO A 1 595 ? 0.662 -13.032 22.148 1.00 96.56 595 PRO A O 1
ATOM 4747 N N . ILE A 1 596 ? 0.102 -11.802 23.945 1.00 95.12 596 ILE A N 1
ATOM 4748 C CA . ILE A 1 596 ? -0.264 -10.602 23.177 1.00 95.12 596 ILE A CA 1
ATOM 4749 C C . ILE A 1 596 ? 0.956 -10.025 22.459 1.00 95.12 596 ILE A C 1
ATOM 4751 O O . ILE A 1 596 ? 0.840 -9.689 21.279 1.00 95.12 596 ILE A O 1
ATOM 4755 N N . LYS A 1 597 ? 2.112 -9.942 23.130 1.00 95.31 597 LYS A N 1
ATOM 4756 C CA . LYS A 1 597 ? 3.356 -9.444 22.526 1.00 95.31 597 LYS A CA 1
ATOM 4757 C C . LYS A 1 597 ? 3.863 -10.383 21.430 1.00 95.31 597 LYS A C 1
ATOM 4759 O O . LYS A 1 597 ? 4.159 -9.907 20.339 1.00 95.31 597 LYS A O 1
ATOM 4764 N N . ILE A 1 598 ? 3.861 -11.704 21.650 1.00 96.12 598 ILE A N 1
ATOM 4765 C CA . ILE A 1 598 ? 4.226 -12.686 20.606 1.00 96.12 598 ILE A CA 1
ATOM 4766 C C . ILE A 1 598 ? 3.355 -12.490 19.361 1.00 96.12 598 ILE A C 1
ATOM 4768 O O . ILE A 1 598 ? 3.858 -12.315 18.251 1.00 96.12 598 ILE A O 1
ATOM 4772 N N . GLN A 1 599 ? 2.031 -12.474 19.538 1.00 94.44 599 GLN A N 1
ATOM 4773 C CA . GLN A 1 599 ? 1.109 -12.288 18.421 1.00 94.44 599 GLN A CA 1
ATOM 4774 C C . GLN A 1 599 ? 1.276 -10.910 17.758 1.00 94.44 599 GLN A C 1
ATOM 4776 O O . GLN A 1 599 ? 1.091 -10.790 16.545 1.00 94.44 599 GLN A O 1
ATOM 4781 N N . HIS A 1 600 ? 1.613 -9.872 18.529 1.00 94.62 600 HIS A N 1
ATOM 4782 C CA . HIS A 1 600 ? 1.908 -8.537 18.018 1.00 94.62 600 HIS A CA 1
ATOM 4783 C C . HIS A 1 600 ? 3.142 -8.541 17.108 1.00 94.62 600 HIS A C 1
ATOM 4785 O O . HIS A 1 600 ? 3.040 -8.040 15.993 1.00 94.62 600 HIS A O 1
ATOM 4791 N N . TYR A 1 601 ? 4.239 -9.192 17.506 1.00 94.69 601 TYR A N 1
ATOM 4792 C CA . TYR A 1 601 ? 5.432 -9.353 16.668 1.00 94.69 601 TYR A CA 1
ATOM 4793 C C . TYR A 1 601 ? 5.148 -10.148 15.389 1.00 94.69 601 TYR A C 1
ATOM 4795 O O . TYR A 1 601 ? 5.506 -9.703 14.298 1.00 94.69 601 TYR A O 1
ATOM 4803 N N . VAL A 1 602 ? 4.440 -11.280 15.491 1.00 93.94 602 VAL A N 1
ATOM 4804 C CA . VAL A 1 602 ? 4.069 -12.092 14.318 1.00 93.94 602 VAL A CA 1
ATOM 4805 C C . VAL A 1 602 ? 3.215 -11.283 13.342 1.00 93.94 602 VAL A C 1
ATOM 4807 O O . VAL A 1 602 ? 3.503 -11.248 12.148 1.00 93.94 602 VAL A O 1
ATOM 4810 N N . ARG A 1 603 ? 2.189 -10.579 13.835 1.00 91.69 603 ARG A N 1
ATOM 4811 C CA . ARG A 1 603 ? 1.361 -9.703 12.995 1.00 91.69 603 ARG A CA 1
ATOM 4812 C C . ARG A 1 603 ? 2.167 -8.532 12.431 1.00 91.69 603 ARG A C 1
ATOM 4814 O O . ARG A 1 603 ? 1.955 -8.157 11.285 1.00 91.69 603 ARG A O 1
ATOM 4821 N N . GLY A 1 604 ? 3.049 -7.947 13.232 1.00 90.12 604 GLY A N 1
ATOM 4822 C CA . GLY A 1 604 ? 3.855 -6.794 12.862 1.00 90.12 604 GLY A CA 1
ATOM 4823 C C . GLY A 1 604 ? 4.825 -7.111 11.731 1.00 90.12 604 GLY A C 1
ATOM 4824 O O . GLY A 1 604 ? 4.908 -6.347 10.783 1.00 90.12 604 GLY A O 1
ATOM 4825 N N . TYR A 1 605 ? 5.519 -8.246 11.774 1.00 90.19 605 TYR A N 1
ATOM 4826 C CA . TYR A 1 605 ? 6.501 -8.591 10.741 1.00 90.19 605 TYR A CA 1
ATOM 4827 C C . TYR A 1 605 ? 5.920 -9.378 9.566 1.00 90.19 605 TYR A C 1
ATOM 4829 O O . TYR A 1 605 ? 6.360 -9.195 8.433 1.00 90.19 605 TYR A O 1
ATOM 4837 N N . LEU A 1 606 ? 4.930 -10.236 9.822 1.00 88.69 606 LEU A N 1
ATOM 4838 C CA . LEU A 1 606 ? 4.423 -11.205 8.848 1.00 88.69 606 LEU A CA 1
ATOM 4839 C C . LEU A 1 606 ? 2.939 -11.015 8.514 1.00 88.69 606 LEU A C 1
ATOM 4841 O O . LEU A 1 606 ? 2.379 -11.839 7.802 1.00 88.69 606 LEU A O 1
ATOM 4845 N N . SER A 1 607 ? 2.278 -9.964 9.009 1.00 89.12 607 SER A N 1
ATOM 4846 C CA . SER A 1 607 ? 0.910 -9.574 8.631 1.00 89.12 607 SER A CA 1
ATOM 4847 C C . SER A 1 607 ? -0.056 -10.766 8.460 1.00 89.12 607 SER A C 1
ATOM 4849 O O . SER A 1 607 ? -0.283 -11.515 9.416 1.00 89.12 607 SER A O 1
ATOM 4851 N N . THR A 1 608 ? -0.629 -10.960 7.267 1.00 87.81 608 THR A N 1
ATOM 4852 C CA . THR A 1 608 ? -1.618 -12.003 6.979 1.00 87.81 608 THR A CA 1
ATOM 4853 C C . THR A 1 608 ? -1.014 -13.402 7.011 1.00 87.81 608 THR A C 1
ATOM 4855 O O . THR A 1 608 ? -1.598 -14.266 7.658 1.00 87.81 608 THR A O 1
ATOM 4858 N N . ILE A 1 609 ? 0.163 -13.627 6.412 1.00 87.31 609 ILE A N 1
ATOM 4859 C CA . ILE A 1 609 ? 0.840 -14.939 6.461 1.00 87.31 609 ILE A CA 1
ATOM 4860 C C . ILE A 1 609 ? 1.085 -15.361 7.906 1.00 87.31 609 ILE A C 1
ATOM 4862 O O . ILE A 1 609 ? 0.710 -16.463 8.287 1.00 87.31 609 ILE A O 1
ATOM 4866 N N . GLY A 1 610 ? 1.639 -14.477 8.739 1.00 89.38 610 GLY A N 1
ATOM 4867 C CA . GLY A 1 610 ? 1.887 -14.779 10.150 1.00 89.38 610 GLY A CA 1
ATOM 4868 C C . GLY A 1 610 ? 0.605 -15.139 10.896 1.00 89.38 610 GLY A C 1
ATOM 4869 O O . GLY A 1 610 ? 0.564 -16.106 11.654 1.00 89.38 610 GLY A O 1
ATOM 4870 N N . MET A 1 611 ? -0.474 -14.397 10.642 1.00 90.88 611 MET A N 1
ATOM 4871 C CA . MET A 1 611 ? -1.776 -14.679 11.240 1.00 90.88 611 MET A CA 1
ATOM 4872 C C . MET A 1 611 ? -2.413 -15.980 10.726 1.00 90.88 611 MET A C 1
ATOM 4874 O O . MET A 1 611 ? -3.052 -16.672 11.515 1.00 90.88 611 MET A O 1
ATOM 4878 N N . MET A 1 612 ? -2.243 -16.328 9.447 1.00 87.81 612 MET A N 1
ATOM 4879 C CA . MET A 1 612 ? -2.689 -17.604 8.871 1.00 87.81 612 MET A CA 1
ATOM 4880 C C . MET A 1 612 ? -1.887 -18.773 9.441 1.00 87.81 612 MET A C 1
ATOM 4882 O O . MET A 1 612 ? -2.485 -19.772 9.827 1.00 87.81 612 MET A O 1
ATOM 4886 N N . THR A 1 613 ? -0.565 -18.630 9.571 1.00 86.44 613 THR A N 1
ATOM 4887 C CA . THR A 1 613 ? 0.302 -19.624 10.216 1.00 86.44 613 THR A CA 1
ATOM 4888 C C . THR A 1 613 ? -0.162 -19.884 11.640 1.00 86.44 613 THR A C 1
ATOM 4890 O O . THR A 1 613 ? -0.410 -21.035 11.979 1.00 86.44 613 THR A O 1
ATOM 4893 N N . LEU A 1 614 ? -0.376 -18.828 12.437 1.00 89.50 614 LEU A N 1
ATOM 4894 C CA . LEU A 1 614 ? -0.920 -18.975 13.788 1.00 89.50 614 LEU A CA 1
ATOM 4895 C C . LEU A 1 614 ? -2.290 -19.655 13.781 1.00 89.50 614 LEU A C 1
ATOM 4897 O O . LEU A 1 614 ? -2.540 -20.509 14.615 1.00 89.50 614 LEU A O 1
ATOM 4901 N N . ALA A 1 615 ? -3.178 -19.320 12.844 1.00 88.31 615 ALA A N 1
ATOM 4902 C CA . ALA A 1 615 ? -4.487 -19.963 12.772 1.00 88.31 615 ALA A CA 1
ATOM 4903 C C . ALA A 1 615 ? -4.417 -21.452 12.392 1.00 88.31 615 ALA A C 1
ATOM 4905 O O . ALA A 1 615 ? -5.234 -22.221 12.888 1.00 88.31 615 ALA A O 1
ATOM 4906 N N . ILE A 1 616 ? -3.457 -21.862 11.557 1.00 84.31 616 ILE A N 1
ATOM 4907 C CA . ILE A 1 616 ? -3.211 -23.274 11.222 1.00 84.31 616 ILE A CA 1
ATOM 4908 C C . ILE A 1 616 ? -2.641 -24.003 12.437 1.00 84.31 616 ILE A C 1
ATOM 4910 O O . ILE A 1 616 ? -3.146 -25.057 12.817 1.00 84.31 616 ILE A O 1
ATOM 4914 N N . THR A 1 617 ? -1.619 -23.436 13.082 1.00 85.94 617 THR A N 1
ATOM 4915 C CA . THR A 1 617 ? -1.007 -24.053 14.265 1.00 85.94 617 THR A CA 1
ATOM 4916 C C . THR A 1 617 ? -1.975 -24.087 15.445 1.00 85.94 617 THR A C 1
ATOM 4918 O O . THR A 1 617 ? -1.965 -25.049 16.204 1.00 85.94 617 THR A O 1
ATOM 4921 N N . ASP A 1 618 ? -2.875 -23.107 15.559 1.00 90.06 618 ASP A N 1
ATOM 4922 C CA . ASP A 1 618 ? -3.935 -23.062 16.568 1.00 90.06 618 ASP A CA 1
ATOM 4923 C C . ASP A 1 618 ? -4.902 -24.250 16.459 1.00 90.06 618 ASP A C 1
ATOM 4925 O O . ASP A 1 618 ? -5.554 -24.562 17.451 1.00 90.06 618 ASP A O 1
ATOM 4929 N N . VAL A 1 619 ? -5.053 -24.894 15.293 1.00 85.31 619 VAL A N 1
ATOM 4930 C CA . VAL A 1 619 ? -5.866 -26.121 15.163 1.00 85.31 619 VAL A CA 1
ATOM 4931 C C . VAL A 1 619 ? -5.207 -27.248 15.954 1.00 85.31 619 VAL A C 1
ATOM 4933 O O . VAL A 1 619 ? -5.820 -27.804 16.861 1.00 85.31 619 VAL A O 1
ATOM 4936 N N . VAL A 1 620 ? -3.923 -27.491 15.684 1.00 86.25 620 VAL A N 1
ATOM 4937 C CA . VAL A 1 620 ? -3.129 -28.541 16.336 1.00 86.25 620 VAL A CA 1
ATOM 4938 C C . VAL A 1 620 ? -2.927 -28.238 17.820 1.00 86.25 620 VAL A C 1
ATOM 4940 O O . VAL A 1 620 ? -3.141 -29.095 18.671 1.00 86.25 620 VAL A O 1
ATOM 4943 N N . THR A 1 621 ? -2.552 -27.001 18.164 1.00 90.12 621 THR A N 1
ATOM 4944 C CA . THR A 1 621 ? -2.345 -26.598 19.561 1.00 90.12 621 THR A CA 1
ATOM 4945 C C . THR A 1 621 ? -3.639 -26.688 20.372 1.00 90.12 621 THR A C 1
ATOM 4947 O O . THR A 1 621 ? -3.591 -27.023 21.553 1.00 90.12 621 THR A O 1
ATOM 4950 N N . ARG A 1 622 ? -4.801 -26.395 19.771 1.00 87.38 622 ARG A N 1
ATOM 4951 C CA . ARG A 1 622 ? -6.097 -26.499 20.460 1.00 87.38 622 ARG A CA 1
ATOM 4952 C C . ARG A 1 622 ? -6.409 -27.929 20.859 1.00 87.38 622 ARG A C 1
ATOM 4954 O O . ARG A 1 622 ? -6.778 -28.141 22.010 1.00 87.38 622 ARG A O 1
ATOM 4961 N N . GLU A 1 623 ? -6.234 -28.855 19.924 1.00 86.75 623 GLU A N 1
ATOM 4962 C CA . GLU A 1 623 ? -6.446 -30.284 20.140 1.00 86.75 623 GLU A CA 1
ATOM 4963 C C . GLU A 1 623 ? -5.462 -30.833 21.179 1.00 86.75 623 GLU A C 1
ATOM 4965 O O . GLU A 1 623 ? -5.884 -31.365 22.202 1.00 86.75 623 GLU A O 1
ATOM 4970 N N . ALA A 1 624 ? -4.161 -30.589 20.989 1.00 87.56 624 ALA A N 1
ATOM 4971 C CA . ALA A 1 624 ? -3.113 -31.102 21.872 1.00 87.56 624 ALA A CA 1
ATOM 4972 C C . ALA A 1 624 ? -3.219 -30.590 23.321 1.00 87.56 624 ALA A C 1
ATOM 4974 O O . ALA A 1 624 ? -2.925 -31.324 24.260 1.00 87.56 624 ALA A O 1
ATOM 4975 N N . MET A 1 625 ? -3.639 -29.335 23.517 1.00 86.50 625 MET A N 1
ATOM 4976 C CA . MET A 1 625 ? -3.698 -28.696 24.841 1.00 86.50 625 MET A CA 1
ATOM 4977 C C . MET A 1 625 ? -5.116 -28.661 25.439 1.00 86.50 625 MET A C 1
ATOM 4979 O O . MET A 1 625 ? -5.327 -28.057 26.492 1.00 86.50 625 MET A O 1
ATOM 4983 N N . GLY A 1 626 ? -6.113 -29.252 24.770 1.00 85.81 626 GLY A N 1
ATOM 4984 C CA . GLY A 1 626 ? -7.498 -29.297 25.253 1.00 85.81 626 GLY A CA 1
ATOM 4985 C C . GLY A 1 626 ? -8.132 -27.915 25.480 1.00 85.81 626 GLY A C 1
ATOM 4986 O O . GLY A 1 626 ? -8.839 -27.702 26.479 1.00 85.81 626 GLY A O 1
ATOM 4987 N N . TYR A 1 627 ? -7.856 -26.952 24.594 1.00 86.62 627 TYR A N 1
ATOM 4988 C CA . TYR A 1 627 ? -8.469 -25.618 24.637 1.00 86.62 627 TYR A CA 1
ATOM 4989 C C . TYR A 1 627 ? -9.964 -25.679 24.254 1.00 86.62 627 TYR A C 1
ATOM 4991 O O . TYR A 1 627 ? -10.341 -26.488 23.412 1.00 86.62 627 TYR A O 1
ATOM 4999 N N . PRO A 1 628 ? -10.830 -24.810 24.820 1.00 85.31 628 PRO A N 1
ATOM 5000 C CA . PRO A 1 628 ? -12.252 -24.785 24.479 1.00 85.31 628 PRO A CA 1
ATOM 5001 C C . PRO A 1 628 ? -12.497 -24.360 23.024 1.00 85.31 628 PRO A C 1
ATOM 5003 O O . PRO A 1 628 ? -11.731 -23.575 22.448 1.00 85.31 628 PRO A O 1
ATOM 5006 N N . ASP A 1 629 ? -13.629 -24.798 22.469 1.00 84.56 629 ASP A N 1
ATOM 5007 C CA . ASP A 1 629 ? -14.055 -24.375 21.136 1.00 84.56 629 ASP A CA 1
ATOM 5008 C C . ASP A 1 629 ? -14.294 -22.866 21.053 1.00 84.56 629 ASP A C 1
ATOM 5010 O O . ASP A 1 629 ? -14.810 -22.234 21.985 1.00 84.56 629 ASP A O 1
ATOM 5014 N N . ARG A 1 630 ? -13.946 -22.276 19.908 1.00 85.44 630 ARG A N 1
ATOM 5015 C CA . ARG A 1 630 ? -14.213 -20.860 19.637 1.00 85.44 630 ARG A CA 1
ATOM 5016 C C . ARG A 1 630 ? -15.706 -20.656 19.341 1.00 85.44 630 ARG A C 1
ATOM 5018 O O . ARG A 1 630 ? -16.325 -21.536 18.753 1.00 85.44 630 ARG A O 1
ATOM 5025 N N . PRO A 1 631 ? -16.280 -19.489 19.688 1.00 85.19 631 PRO A N 1
ATOM 5026 C CA . PRO A 1 631 ? -17.591 -19.106 19.176 1.00 85.19 631 PRO A CA 1
ATOM 5027 C C . PRO A 1 631 ? -17.587 -19.085 17.645 1.00 85.19 631 PRO A C 1
ATOM 5029 O O . PRO A 1 631 ? -16.596 -18.663 17.034 1.00 85.19 631 PRO A O 1
ATOM 5032 N N . GLU A 1 632 ? -18.704 -19.479 17.044 1.00 83.75 632 GLU A N 1
ATOM 5033 C CA . GLU A 1 632 ? -18.888 -19.450 15.594 1.00 83.75 632 GLU A CA 1
ATOM 5034 C C . GLU A 1 632 ? -18.729 -18.029 15.011 1.00 83.75 632 GLU A C 1
ATOM 5036 O O . GLU A 1 632 ? -18.985 -17.011 15.669 1.00 83.75 632 GLU A O 1
ATOM 5041 N N . GLY A 1 633 ? -18.221 -17.928 13.777 1.00 73.00 633 GLY A N 1
ATOM 5042 C CA . GLY A 1 633 ? -17.975 -16.634 13.125 1.00 73.00 633 GLY A CA 1
ATOM 5043 C C . GLY A 1 633 ? -16.934 -15.764 13.849 1.00 73.00 633 GLY A C 1
ATOM 5044 O O . GLY A 1 633 ? -17.000 -14.532 13.820 1.00 73.00 633 GLY A O 1
ATOM 5045 N N . GLY A 1 634 ? -16.001 -16.388 14.578 1.00 70.56 634 GLY A N 1
ATOM 5046 C CA . GLY A 1 634 ? -14.862 -15.717 15.202 1.00 70.56 634 GLY A CA 1
ATOM 5047 C C . GLY A 1 634 ? -13.881 -15.102 14.187 1.00 70.56 634 GLY A C 1
ATOM 5048 O O . GLY A 1 634 ? -13.992 -15.345 12.988 1.00 70.56 634 GLY A O 1
ATOM 5049 N N . PRO A 1 635 ? -12.892 -14.304 14.645 1.00 71.12 635 PRO A N 1
ATOM 5050 C CA . PRO A 1 635 ? -11.880 -13.730 13.763 1.00 71.12 635 PRO A CA 1
ATOM 5051 C C . PRO A 1 635 ? -11.170 -14.828 12.967 1.00 71.12 635 PRO A C 1
ATOM 5053 O O . PRO A 1 635 ? -10.533 -15.703 13.552 1.00 71.12 635 PRO A O 1
ATOM 5056 N N . ASN A 1 636 ? -11.278 -14.758 11.644 1.00 79.19 636 ASN A N 1
ATOM 5057 C CA . ASN A 1 636 ? -10.709 -15.736 10.732 1.00 79.19 636 ASN A CA 1
ATOM 5058 C C . ASN A 1 636 ? -9.745 -15.026 9.765 1.00 79.19 636 ASN A C 1
ATOM 5060 O O . ASN A 1 636 ? -10.213 -14.231 8.947 1.00 79.19 636 ASN A O 1
ATOM 5064 N N . PRO A 1 637 ? -8.425 -15.286 9.823 1.00 75.31 637 PRO A N 1
ATOM 5065 C CA . PRO A 1 637 ? -7.475 -14.685 8.885 1.00 75.31 637 PRO A CA 1
ATOM 5066 C C . PRO A 1 637 ? -7.655 -15.174 7.437 1.00 75.31 637 PRO A C 1
ATOM 5068 O O . PRO A 1 637 ? -7.140 -14.536 6.526 1.00 75.31 637 PRO A O 1
ATOM 5071 N N . PHE A 1 638 ? -8.411 -16.255 7.217 1.00 80.00 638 PHE A N 1
ATOM 5072 C CA . PHE A 1 638 ? -8.815 -16.739 5.893 1.00 80.00 638 PHE A CA 1
ATOM 5073 C C . PHE A 1 638 ? -10.109 -16.089 5.382 1.00 80.00 638 PHE A C 1
ATOM 5075 O O . PHE A 1 638 ? -10.466 -16.249 4.217 1.00 80.00 638 PHE A O 1
ATOM 5082 N N . GLY A 1 639 ? -10.836 -15.366 6.240 1.00 78.38 639 GLY A N 1
ATOM 5083 C CA . GLY A 1 639 ? -12.097 -14.739 5.868 1.00 78.38 639 GLY A CA 1
ATOM 5084 C C . GLY A 1 639 ? -11.888 -13.582 4.895 1.00 78.38 639 GLY A C 1
ATOM 5085 O O . GLY A 1 639 ? -11.017 -12.740 5.097 1.00 78.38 639 GLY A O 1
ATOM 5086 N N . LEU A 1 640 ? -12.744 -13.486 3.875 1.00 78.94 640 LEU A N 1
ATOM 5087 C CA . LEU A 1 640 ? -12.730 -12.378 2.909 1.00 78.94 640 LEU A CA 1
ATOM 5088 C C . LEU A 1 640 ? -13.040 -11.032 3.584 1.00 78.94 640 LEU A C 1
ATOM 5090 O O . LEU A 1 640 ? -12.600 -9.958 3.159 1.00 78.94 640 LEU A O 1
ATOM 5094 N N . GLY A 1 641 ? -13.824 -11.089 4.665 1.00 78.25 641 GLY A N 1
ATOM 5095 C CA . GLY A 1 641 ? -14.309 -9.923 5.385 1.00 78.25 641 GLY A CA 1
ATOM 5096 C C . GLY A 1 641 ? -15.070 -8.958 4.479 1.00 78.25 641 GLY A C 1
ATOM 5097 O O . GLY A 1 641 ? -14.963 -7.763 4.704 1.00 78.25 641 GLY A O 1
ATOM 5098 N N . ILE A 1 642 ? -15.758 -9.459 3.452 1.00 82.75 642 ILE A N 1
ATOM 5099 C CA . ILE A 1 642 ? -16.758 -8.737 2.638 1.00 82.75 642 ILE A CA 1
ATOM 5100 C C . ILE A 1 642 ? -18.187 -9.061 3.090 1.00 82.75 642 ILE A C 1
ATOM 5102 O O . ILE A 1 642 ? -19.129 -8.385 2.708 1.00 82.75 642 ILE A O 1
ATOM 5106 N N . HIS A 1 643 ? -18.321 -10.092 3.920 1.00 85.56 643 HIS A N 1
ATOM 5107 C CA . HIS A 1 643 ? -19.551 -10.565 4.531 1.00 85.56 643 HIS A CA 1
ATOM 5108 C C . HIS A 1 643 ? -19.301 -10.672 6.035 1.00 85.56 643 HIS A C 1
ATOM 5110 O O . HIS A 1 643 ? -18.234 -11.141 6.458 1.00 85.56 643 HIS A O 1
ATOM 5116 N N . LYS A 1 644 ? -20.237 -10.161 6.829 1.00 80.00 644 LYS A N 1
ATOM 5117 C CA . LYS A 1 644 ? -20.265 -10.290 8.284 1.00 80.00 644 LYS A CA 1
ATOM 5118 C C . LYS A 1 644 ? -21.591 -10.939 8.676 1.00 80.00 644 LYS A C 1
ATOM 5120 O O . LYS A 1 644 ? -22.642 -10.552 8.175 1.00 80.00 644 LYS A O 1
ATOM 5125 N N . THR A 1 645 ? -21.522 -11.872 9.620 1.00 68.19 645 THR A N 1
ATOM 5126 C CA . THR A 1 645 ? -22.695 -12.473 10.258 1.00 68.19 645 THR A CA 1
ATOM 5127 C C . THR A 1 645 ? -22.797 -12.047 11.716 1.00 68.19 645 THR A C 1
ATOM 5129 O O . THR A 1 645 ? -21.791 -11.937 12.436 1.00 68.19 645 THR A O 1
ATOM 5132 N N . GLY A 1 646 ? -24.035 -11.834 12.158 1.00 71.25 646 GLY A N 1
ATOM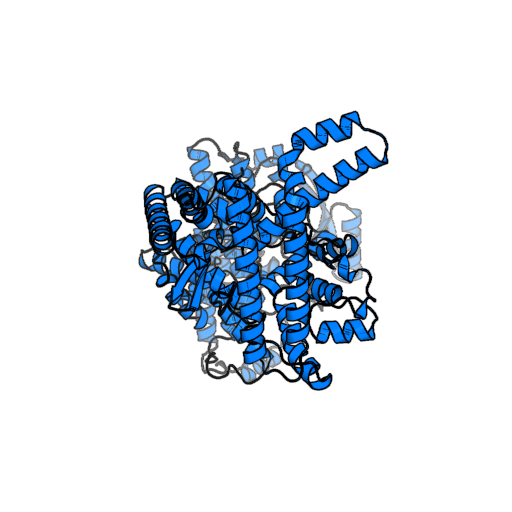 5133 C CA . GLY A 1 646 ? -24.377 -11.463 13.525 1.00 71.25 646 GLY A CA 1
ATOM 5134 C C . GLY A 1 646 ? -24.041 -10.013 13.874 1.00 71.25 646 GLY A C 1
ATOM 5135 O O . GLY A 1 646 ? -23.988 -9.138 13.016 1.00 71.25 646 GLY A O 1
ATOM 5136 N N . VAL A 1 647 ? -23.859 -9.747 15.167 1.00 74.12 647 VAL A N 1
ATOM 5137 C CA . VAL A 1 647 ? -23.838 -8.373 15.696 1.00 74.12 647 VAL A CA 1
ATOM 5138 C C . VAL A 1 647 ? -22.415 -7.835 15.805 1.00 74.12 647 VAL A C 1
ATOM 5140 O O . VAL A 1 647 ? -21.518 -8.514 16.317 1.00 74.12 647 VAL A O 1
ATOM 5143 N N . ASP A 1 648 ? -22.205 -6.592 15.367 1.00 75.38 648 ASP A N 1
ATOM 5144 C CA . ASP A 1 648 ? -20.911 -5.928 15.490 1.00 75.38 648 ASP A CA 1
ATOM 5145 C C . ASP A 1 648 ? -20.483 -5.812 16.965 1.00 75.38 648 ASP A C 1
ATOM 5147 O O . ASP A 1 648 ? -21.217 -5.369 17.852 1.00 75.38 648 ASP A O 1
ATOM 5151 N N . ARG A 1 649 ? -19.253 -6.256 17.247 1.00 76.81 649 ARG A N 1
ATOM 5152 C CA . ARG A 1 649 ? -18.690 -6.315 18.614 1.00 76.81 649 ARG A CA 1
ATOM 5153 C C . ARG A 1 649 ? -18.343 -4.936 19.177 1.00 76.81 649 ARG A C 1
ATOM 5155 O O . ARG A 1 649 ? -18.245 -4.773 20.400 1.00 76.81 649 ARG A O 1
ATOM 5162 N N . THR A 1 650 ? -18.113 -3.997 18.271 1.00 78.94 650 THR A N 1
ATOM 5163 C CA . THR A 1 650 ? -17.832 -2.591 18.523 1.00 78.94 650 THR A CA 1
ATOM 5164 C C . THR A 1 650 ? -18.735 -1.808 17.584 1.00 78.94 650 THR A C 1
ATOM 5166 O O . THR A 1 650 ? -18.746 -2.093 16.391 1.00 78.94 650 THR A O 1
ATOM 5169 N N . THR A 1 651 ? -19.505 -0.882 18.137 1.00 86.12 651 THR A N 1
ATOM 5170 C CA . THR A 1 651 ? -20.351 0.044 17.386 1.00 86.12 651 THR A CA 1
ATOM 5171 C C . THR A 1 651 ? -19.886 1.453 17.684 1.00 86.12 651 THR A C 1
ATOM 5173 O O . THR A 1 651 ? -19.303 1.704 18.746 1.00 86.12 651 THR A O 1
ATOM 5176 N N . LYS A 1 652 ? -20.226 2.379 16.796 1.00 85.94 652 LYS A N 1
ATOM 5177 C CA . LYS A 1 652 ? -19.881 3.789 16.938 1.00 85.94 652 LYS A CA 1
ATOM 5178 C C . LYS A 1 652 ? -20.264 4.370 18.303 1.00 85.94 652 LYS A C 1
ATOM 5180 O O . LYS A 1 652 ? -19.461 5.042 18.943 1.00 85.94 652 LYS A O 1
ATOM 5185 N N . ASP A 1 653 ? -21.450 4.028 18.807 1.00 86.31 653 ASP A N 1
ATOM 5186 C CA . ASP A 1 653 ? -21.915 4.442 20.140 1.00 86.31 653 ASP A CA 1
ATOM 5187 C C . ASP A 1 653 ? -21.030 3.904 21.275 1.00 86.31 653 ASP A C 1
ATOM 5189 O O . ASP A 1 653 ? -20.838 4.567 22.294 1.00 86.31 653 ASP A O 1
ATOM 5193 N N . ILE A 1 654 ? -20.494 2.686 21.130 1.00 85.44 654 ILE A N 1
ATOM 5194 C CA . ILE A 1 654 ? -19.559 2.109 22.102 1.00 85.44 654 ILE A CA 1
ATOM 5195 C C . ILE A 1 654 ? -18.233 2.870 22.061 1.00 85.44 654 ILE A C 1
ATOM 5197 O O . ILE A 1 654 ? -17.677 3.155 23.121 1.00 85.44 654 ILE A O 1
ATOM 5201 N N . THR A 1 655 ? -17.726 3.187 20.870 1.00 84.06 655 THR A N 1
ATOM 5202 C CA . THR A 1 655 ? -16.471 3.932 20.696 1.00 84.06 655 THR A CA 1
ATOM 5203 C C . THR A 1 655 ? -16.588 5.335 21.283 1.00 84.06 655 THR A C 1
ATOM 5205 O O . THR A 1 655 ? -15.857 5.650 22.229 1.00 84.06 655 THR A O 1
ATOM 5208 N N . ARG A 1 656 ? -17.604 6.100 20.866 1.00 84.06 656 ARG A N 1
ATOM 5209 C CA . ARG A 1 656 ? -17.895 7.430 21.416 1.00 84.06 656 ARG A CA 1
ATOM 5210 C C . ARG A 1 656 ? -18.125 7.385 22.931 1.00 84.06 656 ARG A C 1
ATOM 5212 O O . ARG A 1 656 ? -17.733 8.299 23.650 1.00 84.06 656 ARG A O 1
ATOM 5219 N N . PHE A 1 657 ? -18.700 6.301 23.467 1.00 87.88 657 PHE A N 1
ATOM 5220 C CA . PHE A 1 657 ? -18.889 6.157 24.919 1.00 87.88 657 PHE A CA 1
ATOM 5221 C C . PHE A 1 657 ? -17.558 6.112 25.657 1.00 87.88 657 PHE A C 1
ATOM 5223 O O . PHE A 1 657 ? -17.431 6.714 26.720 1.00 87.88 657 PHE A O 1
ATOM 5230 N N . TYR A 1 658 ? -16.575 5.385 25.128 1.00 86.00 658 TYR A N 1
ATOM 5231 C CA . TYR A 1 658 ? -15.262 5.304 25.757 1.00 86.00 658 TYR A CA 1
ATOM 5232 C C . TYR A 1 658 ? -14.480 6.611 25.650 1.00 86.00 658 TYR A C 1
ATOM 5234 O O . TYR A 1 658 ? -13.761 6.949 26.590 1.00 86.00 658 TYR A O 1
ATOM 5242 N N . GLU A 1 659 ? -14.644 7.347 24.553 1.00 85.19 659 GLU A N 1
ATOM 5243 C CA . GLU A 1 659 ? -14.083 8.690 24.383 1.00 85.19 659 GLU A CA 1
ATOM 5244 C C . GLU A 1 659 ? -14.683 9.660 25.403 1.00 85.19 659 GLU A C 1
ATOM 5246 O O . GLU A 1 659 ? -13.945 10.257 26.187 1.00 85.19 659 GLU A O 1
ATOM 5251 N N . PHE A 1 660 ? -16.013 9.705 25.505 1.00 88.06 660 PHE A N 1
ATOM 5252 C CA . PHE A 1 660 ? -16.700 10.544 26.485 1.00 88.06 660 PHE A CA 1
ATOM 5253 C C . PHE A 1 660 ? -16.401 10.122 27.930 1.00 88.06 660 PHE A C 1
ATOM 5255 O O . PHE A 1 660 ? -16.178 10.954 28.804 1.00 88.06 660 PHE A O 1
ATOM 5262 N N . TYR A 1 661 ? -16.318 8.817 28.204 1.00 89.31 661 TYR A N 1
ATOM 5263 C CA . TYR A 1 661 ? -15.883 8.309 29.506 1.00 89.31 661 TYR A CA 1
ATOM 5264 C C . TYR A 1 661 ? -14.493 8.833 29.882 1.00 89.31 661 TYR A C 1
ATOM 5266 O O . TYR A 1 661 ? -14.284 9.220 31.030 1.00 89.31 661 TYR A O 1
ATOM 5274 N N . LYS A 1 662 ? -13.557 8.872 28.925 1.00 89.50 662 LYS A N 1
ATOM 5275 C CA . LYS A 1 662 ? -12.209 9.401 29.147 1.00 89.50 662 LYS A CA 1
ATOM 5276 C C . LYS A 1 662 ? -12.238 10.906 29.424 1.00 89.50 662 LYS A C 1
ATOM 5278 O O . LYS A 1 662 ? -11.530 11.349 30.320 1.00 89.50 662 LYS A O 1
ATOM 5283 N N . GLU A 1 663 ? -13.057 11.669 28.703 1.00 90.69 663 GLU A N 1
ATOM 5284 C CA . GLU A 1 663 ? -13.268 13.105 28.947 1.00 90.69 663 GLU A CA 1
ATOM 5285 C C . GLU A 1 663 ? -13.770 13.354 30.380 1.00 90.69 663 GLU A C 1
ATOM 5287 O O . GLU A 1 663 ? -13.146 14.090 31.145 1.00 90.69 663 GLU A O 1
ATOM 5292 N N . VAL A 1 664 ? -14.836 12.654 30.781 1.00 92.62 664 VAL A N 1
ATOM 5293 C CA . VAL A 1 664 ? -15.439 12.749 32.120 1.00 92.62 664 VAL A CA 1
ATOM 5294 C C . VAL A 1 664 ? -14.467 12.315 33.218 1.00 92.62 664 VAL A C 1
ATOM 5296 O O . VAL A 1 664 ? -14.389 12.955 34.269 1.00 92.62 664 VAL A O 1
ATOM 5299 N N . GLU A 1 665 ? -13.714 11.233 32.999 1.00 94.06 665 GLU A N 1
ATOM 5300 C CA . GLU A 1 665 ? -12.701 10.768 33.947 1.00 94.06 665 GLU A CA 1
ATOM 5301 C C . GLU A 1 665 ? -11.584 11.805 34.116 1.00 94.06 665 GLU A C 1
ATOM 5303 O O . GLU A 1 665 ? -11.226 12.117 35.254 1.00 94.06 665 GLU A O 1
ATOM 5308 N N . THR A 1 666 ? -11.067 12.368 33.019 1.00 94.50 666 THR A N 1
ATOM 5309 C CA . THR A 1 666 ? -10.048 13.424 33.056 1.00 94.50 666 THR A CA 1
ATOM 5310 C C . THR A 1 666 ? -10.562 14.649 33.802 1.00 94.50 666 THR A C 1
ATOM 5312 O O . THR A 1 666 ? -9.929 15.054 34.773 1.00 94.50 666 THR A O 1
ATOM 5315 N N . ALA A 1 667 ? -11.731 15.181 33.433 1.00 94.50 667 ALA A N 1
ATOM 5316 C CA . ALA A 1 667 ? -12.305 16.359 34.083 1.00 94.50 667 ALA A CA 1
ATOM 5317 C C . ALA A 1 667 ? -12.501 16.137 35.589 1.00 94.50 667 ALA A C 1
ATOM 5319 O O . ALA A 1 667 ? -12.100 16.955 36.417 1.00 94.50 667 ALA A O 1
ATOM 5320 N N . ASN A 1 668 ? -13.034 14.975 35.978 1.00 95.31 668 ASN A N 1
ATOM 5321 C CA . ASN A 1 668 ? -13.203 14.652 37.388 1.00 95.31 668 ASN A CA 1
ATOM 5322 C C . ASN A 1 668 ? -11.861 14.475 38.126 1.00 95.31 668 ASN A C 1
ATOM 5324 O O . ASN A 1 668 ? -11.757 14.838 39.298 1.00 95.31 668 ASN A O 1
ATOM 5328 N N . ARG A 1 669 ? -10.841 13.884 37.492 1.00 95.38 669 ARG A N 1
ATOM 5329 C CA . ARG A 1 669 ? -9.507 13.732 38.100 1.00 95.38 669 ARG A CA 1
ATOM 5330 C C . ARG A 1 669 ? -8.810 15.079 38.266 1.00 95.38 669 ARG A C 1
ATOM 5332 O O . ARG A 1 669 ? -8.207 15.286 39.313 1.00 95.38 669 ARG A O 1
ATOM 5339 N N . THR A 1 670 ? -8.937 15.979 37.296 1.00 95.81 670 THR A N 1
ATOM 5340 C CA . THR A 1 670 ? -8.410 17.349 37.361 1.00 95.81 670 THR A CA 1
ATOM 5341 C C . THR A 1 670 ? -9.099 18.157 38.456 1.00 95.81 670 THR A C 1
ATOM 5343 O O . THR A 1 670 ? -8.420 18.741 39.296 1.00 95.81 670 THR A O 1
ATOM 5346 N N . LEU A 1 671 ? -10.435 18.102 38.540 1.00 95.31 671 LEU A N 1
ATOM 5347 C CA . LEU A 1 671 ? -11.170 18.746 39.629 1.00 95.31 671 LEU A CA 1
ATOM 5348 C C . LEU A 1 671 ? -10.714 18.217 40.996 1.00 95.31 671 LEU A C 1
ATOM 5350 O O . LEU A 1 671 ? -10.387 18.992 41.892 1.00 95.31 671 LEU A O 1
ATOM 5354 N N . ASN A 1 672 ? -10.656 16.890 41.149 1.00 95.31 672 ASN A N 1
ATOM 5355 C CA . ASN A 1 672 ? -10.175 16.263 42.377 1.00 95.31 672 ASN A CA 1
ATOM 5356 C C . ASN A 1 672 ? -8.743 16.689 42.706 1.00 95.31 672 ASN A C 1
ATOM 5358 O O . ASN A 1 672 ? -8.455 16.944 43.868 1.00 95.31 672 ASN A O 1
ATOM 5362 N N . HIS A 1 673 ? -7.866 16.799 41.706 1.00 96.69 673 HIS A N 1
ATOM 5363 C CA . HIS A 1 673 ? -6.505 17.281 41.897 1.00 96.69 673 HIS A CA 1
ATOM 5364 C C . HIS A 1 673 ? -6.504 18.686 42.509 1.00 96.69 673 HIS A C 1
ATOM 5366 O O . HIS A 1 673 ? -5.974 18.834 43.609 1.00 96.69 673 HIS A O 1
ATOM 5372 N N . TYR A 1 674 ? -7.189 19.662 41.899 1.00 96.56 674 TYR A N 1
ATOM 5373 C CA . TYR A 1 674 ? -7.264 21.027 42.434 1.00 96.56 674 TYR A CA 1
ATOM 5374 C C . TYR A 1 674 ? -7.832 21.077 43.854 1.00 96.56 674 TYR A C 1
ATOM 5376 O O . TYR A 1 674 ? -7.233 21.713 44.726 1.00 96.56 674 TYR A O 1
ATOM 5384 N N . MET A 1 675 ? -8.913 20.330 44.112 1.00 93.12 675 MET A N 1
ATOM 5385 C CA . MET A 1 675 ? -9.505 20.218 45.449 1.00 93.12 675 MET A CA 1
ATOM 5386 C C . MET A 1 675 ? -8.514 19.641 46.471 1.00 93.12 675 MET A C 1
ATOM 5388 O O . MET A 1 675 ? -8.391 20.172 47.571 1.00 93.12 675 MET A O 1
ATOM 5392 N N . THR A 1 676 ? -7.775 18.583 46.117 1.00 95.62 676 THR A N 1
ATOM 5393 C CA . THR A 1 676 ? -6.803 17.939 47.024 1.00 95.62 676 THR A CA 1
ATOM 5394 C C . THR A 1 676 ? -5.518 18.739 47.222 1.00 95.62 676 THR A C 1
ATOM 5396 O O . THR A 1 676 ? -4.886 18.605 48.264 1.00 95.62 676 THR A O 1
ATOM 5399 N N . THR A 1 677 ? -5.136 19.589 46.264 1.00 95.38 677 THR A N 1
ATOM 5400 C CA . THR A 1 677 ? -3.958 20.469 46.374 1.00 95.38 677 THR A CA 1
ATOM 5401 C C . THR A 1 677 ? -4.260 21.824 47.021 1.00 95.38 677 THR A C 1
ATOM 5403 O O . THR A 1 677 ? -3.374 22.667 47.087 1.00 95.38 677 THR A O 1
ATOM 5406 N N . GLY A 1 678 ? -5.498 22.063 47.469 1.00 93.06 678 GLY A N 1
ATOM 5407 C CA . GLY A 1 678 ? -5.897 23.316 48.122 1.00 93.06 678 GLY A CA 1
ATOM 5408 C C . GLY A 1 678 ? -6.143 24.503 47.179 1.00 93.06 678 GLY A C 1
ATOM 5409 O O . GLY A 1 678 ? -6.317 25.620 47.651 1.00 93.06 678 GLY A O 1
ATOM 5410 N N . GLN A 1 679 ? -6.204 24.283 45.861 1.00 95.50 679 GLN A N 1
ATOM 5411 C CA . GLN A 1 679 ? -6.462 25.319 44.851 1.00 95.50 679 GLN A CA 1
ATOM 5412 C C . GLN A 1 679 ? -7.977 25.524 44.675 1.00 95.50 679 GLN A C 1
ATOM 5414 O O . GLN A 1 679 ? -8.554 25.130 43.663 1.00 95.50 679 GLN A O 1
ATOM 5419 N N . GLN A 1 680 ? -8.644 26.057 45.702 1.00 92.25 680 GLN A N 1
ATOM 5420 C CA . GLN A 1 680 ? -10.113 26.081 45.776 1.00 92.25 680 GLN A CA 1
ATOM 5421 C C . GLN A 1 680 ? -10.773 26.964 44.709 1.00 92.25 680 GLN A C 1
ATOM 5423 O O . GLN A 1 680 ? -11.753 26.528 44.104 1.00 92.25 680 GLN A O 1
ATOM 5428 N N . ASP A 1 681 ? -10.225 28.152 44.442 1.00 94.06 681 ASP A N 1
ATOM 5429 C CA . ASP A 1 681 ? -10.762 29.060 43.419 1.00 94.06 681 ASP A CA 1
ATOM 5430 C C . ASP A 1 681 ? -10.627 28.441 42.022 1.00 94.06 681 ASP A C 1
ATOM 5432 O O . ASP A 1 681 ? -11.621 28.280 41.317 1.00 94.06 681 ASP A O 1
ATOM 5436 N N . THR A 1 682 ? -9.442 27.919 41.688 1.00 94.62 682 THR A N 1
ATOM 5437 C CA . THR A 1 682 ? -9.199 27.174 40.442 1.00 94.62 682 THR A CA 1
ATOM 5438 C C . THR A 1 682 ? -10.123 25.962 40.299 1.00 94.62 682 THR A C 1
ATOM 5440 O O . THR A 1 682 ? -10.635 25.692 39.215 1.00 94.62 682 THR A O 1
ATOM 5443 N N . ALA A 1 683 ? -10.364 25.212 41.382 1.00 92.88 683 ALA A N 1
ATOM 5444 C CA . ALA A 1 683 ? -11.278 24.071 41.364 1.00 92.88 683 ALA A CA 1
ATOM 5445 C C . ALA A 1 683 ? -12.718 24.503 41.057 1.00 92.88 683 ALA A C 1
ATOM 5447 O O . ALA A 1 683 ? -13.423 23.820 40.311 1.00 92.88 683 ALA A O 1
ATOM 5448 N N . LYS A 1 684 ? -13.156 25.625 41.636 1.00 94.62 684 LYS A N 1
ATOM 5449 C CA . LYS A 1 684 ? -14.491 26.182 41.423 1.00 94.62 684 LYS A CA 1
ATOM 5450 C C . LYS A 1 684 ? -14.660 26.665 39.986 1.00 94.62 684 LYS A C 1
ATOM 5452 O O . LYS A 1 684 ? -15.643 26.279 39.356 1.00 94.62 684 LYS A O 1
ATOM 5457 N N . ASP A 1 685 ? -13.706 27.428 39.466 1.00 96.00 685 ASP A N 1
ATOM 5458 C CA . ASP A 1 685 ? -13.739 27.931 38.090 1.00 96.00 685 ASP A CA 1
ATOM 5459 C C . ASP A 1 685 ? -13.729 26.768 37.092 1.00 96.00 685 ASP A C 1
ATOM 5461 O O . ASP A 1 685 ? -14.624 26.657 36.253 1.00 96.00 685 ASP A O 1
ATOM 5465 N N . TYR A 1 686 ? -12.829 25.797 37.285 1.00 95.38 686 TYR A N 1
ATOM 5466 C CA . TYR A 1 686 ? -12.773 24.593 36.457 1.00 95.38 686 TYR A CA 1
ATOM 5467 C C . TYR A 1 686 ? -14.075 23.780 36.507 1.00 95.38 686 TYR A C 1
ATOM 5469 O O . TYR A 1 686 ? -14.532 23.263 35.484 1.00 95.38 686 TYR A O 1
ATOM 5477 N N . PHE A 1 687 ? -14.695 23.651 37.688 1.00 94.75 687 PHE A N 1
ATOM 5478 C CA . PHE A 1 687 ? -15.991 22.986 37.823 1.00 94.75 687 PHE A CA 1
ATOM 5479 C C . PHE A 1 687 ? -17.094 23.727 37.071 1.00 94.75 687 PHE A C 1
ATOM 5481 O O . PHE A 1 687 ? -17.934 23.068 36.466 1.00 94.75 687 PHE A O 1
ATOM 5488 N N . LEU A 1 688 ? -17.118 25.061 37.112 1.00 93.75 688 LEU A N 1
ATOM 5489 C CA . LEU A 1 688 ? -18.119 25.860 36.406 1.00 93.75 688 LEU A CA 1
ATOM 5490 C C . LEU A 1 688 ? -17.963 25.729 34.888 1.00 93.75 688 LEU A C 1
ATOM 5492 O O . LEU A 1 688 ? -18.959 25.481 34.210 1.00 93.75 688 LEU A O 1
ATOM 5496 N N . GLU A 1 689 ? -16.732 25.791 34.381 1.00 94.12 689 GLU A N 1
ATOM 5497 C CA . GLU A 1 689 ? -16.414 25.588 32.961 1.00 94.12 689 GLU A CA 1
ATOM 5498 C C . GLU A 1 689 ? -16.772 24.177 32.470 1.00 94.12 689 GLU A C 1
ATOM 5500 O O . GLU A 1 689 ? -17.231 24.001 31.345 1.00 94.12 689 GLU A O 1
ATOM 5505 N N . ASN A 1 690 ? -16.600 23.158 33.320 1.00 93.62 690 ASN A N 1
ATOM 5506 C CA . ASN A 1 690 ? -16.779 21.746 32.957 1.00 93.62 690 ASN A CA 1
ATOM 5507 C C . ASN A 1 690 ? -18.012 21.106 33.616 1.00 93.62 690 ASN A C 1
ATOM 5509 O O . ASN A 1 690 ? -18.098 19.877 33.734 1.00 93.62 690 ASN A O 1
ATOM 5513 N N . LYS A 1 691 ? -18.970 21.922 34.072 1.00 91.12 691 LYS A N 1
ATOM 5514 C CA . LYS A 1 691 ? -20.095 21.484 34.912 1.00 91.12 691 LYS A CA 1
ATOM 5515 C C . LYS A 1 691 ? -20.901 20.370 34.257 1.00 91.12 691 LYS A C 1
ATOM 5517 O O . LYS A 1 691 ? -21.230 19.380 34.910 1.00 91.12 691 LYS A O 1
ATOM 5522 N N . GLU A 1 692 ? -21.195 20.514 32.969 1.00 88.06 692 GLU A N 1
ATOM 5523 C CA . GLU A 1 692 ? -21.962 19.535 32.198 1.00 88.06 692 GLU A CA 1
ATOM 5524 C C . GLU A 1 692 ? -21.244 18.185 32.137 1.00 88.06 692 GLU A C 1
ATOM 5526 O O . GLU A 1 692 ? -21.806 17.165 32.546 1.00 88.06 692 GLU A O 1
ATOM 5531 N N . THR A 1 693 ? -19.972 18.176 31.736 1.00 89.00 693 THR A N 1
ATOM 5532 C CA . THR A 1 693 ? -19.148 16.963 31.656 1.00 89.00 693 THR A CA 1
ATOM 5533 C C . THR A 1 693 ? -18.994 16.300 33.031 1.00 89.00 693 THR A C 1
ATOM 5535 O O . THR A 1 693 ? -19.201 15.091 33.173 1.00 89.00 693 THR A O 1
ATOM 5538 N N . ILE A 1 694 ? -18.722 17.072 34.086 1.00 91.50 694 ILE A N 1
ATOM 5539 C CA . ILE A 1 694 ? -18.546 16.542 35.448 1.00 91.50 694 ILE A CA 1
ATOM 5540 C C . ILE A 1 694 ? -19.864 15.990 36.011 1.00 91.50 694 ILE A C 1
ATOM 5542 O O . ILE A 1 694 ? -19.864 14.940 36.665 1.00 91.50 694 ILE A O 1
ATOM 5546 N N . SER A 1 695 ? -21.004 16.625 35.716 1.00 89.62 695 SER A N 1
ATOM 5547 C CA . SER A 1 695 ? -22.326 16.149 36.152 1.00 89.62 695 SER A CA 1
ATOM 5548 C C . SER A 1 695 ? -22.667 14.754 35.604 1.00 89.62 695 SER A C 1
ATOM 5550 O O . SER A 1 695 ? -23.365 13.970 36.256 1.00 89.62 695 SER A O 1
ATOM 5552 N N . MET A 1 696 ? -22.086 14.384 34.456 1.00 89.88 696 MET A N 1
ATOM 5553 C CA . MET A 1 696 ? -22.290 13.087 33.808 1.00 89.88 696 MET A CA 1
ATOM 5554 C C . MET A 1 696 ? -21.458 11.946 34.403 1.00 89.88 696 MET A C 1
ATOM 5556 O O . MET A 1 696 ? -21.660 10.786 34.029 1.00 89.88 696 MET A O 1
ATOM 5560 N N . LYS A 1 697 ? -20.601 12.221 35.396 1.00 90.69 697 LYS A N 1
ATOM 5561 C CA . LYS A 1 697 ? -19.783 11.219 36.098 1.00 90.69 697 LYS A CA 1
ATOM 5562 C C . LYS A 1 697 ? -20.579 9.995 36.537 1.00 90.69 697 LYS A C 1
ATOM 5564 O O . LYS A 1 697 ? -20.238 8.873 36.173 1.00 90.69 697 LYS A O 1
ATOM 5569 N N . GLN A 1 698 ? -21.640 10.181 37.322 1.00 91.62 698 GLN A N 1
ATOM 5570 C CA . GLN A 1 698 ? -22.370 9.052 37.910 1.00 91.62 698 GLN A CA 1
ATOM 5571 C C . GLN A 1 698 ? -23.041 8.156 36.847 1.00 91.62 698 GLN A C 1
ATOM 5573 O O . GLN A 1 698 ? -22.824 6.940 36.884 1.00 91.62 698 GLN A O 1
ATOM 5578 N N . PRO A 1 699 ? -23.806 8.694 35.873 1.00 89.19 699 PRO A N 1
ATOM 5579 C CA . PRO A 1 699 ? -24.343 7.899 34.765 1.00 89.19 699 PRO A CA 1
ATOM 5580 C C . PRO A 1 699 ? -23.269 7.139 33.974 1.00 89.19 699 PRO A C 1
ATOM 5582 O O . PRO A 1 699 ? -23.399 5.934 33.740 1.00 89.19 699 PRO A O 1
ATOM 5585 N N . VAL A 1 700 ? -22.186 7.825 33.604 1.00 90.00 700 VAL A N 1
ATOM 5586 C CA . VAL A 1 700 ? -21.109 7.279 32.768 1.00 90.00 700 VAL A CA 1
ATOM 5587 C C . VAL A 1 700 ? -20.355 6.160 33.492 1.00 90.00 700 VAL A C 1
ATOM 5589 O O . VAL A 1 700 ? -20.136 5.087 32.922 1.00 90.00 700 VAL A O 1
ATOM 5592 N N . TYR A 1 701 ? -20.044 6.338 34.779 1.00 91.81 701 TYR A N 1
ATOM 5593 C CA . TYR A 1 701 ? -19.369 5.322 35.592 1.00 91.81 701 TYR A CA 1
ATOM 5594 C C . TYR A 1 701 ? -20.248 4.082 35.811 1.00 91.81 701 TYR A C 1
ATOM 5596 O O . TYR A 1 701 ? -19.751 2.955 35.732 1.00 91.81 701 TYR A O 1
ATOM 5604 N N . LYS A 1 702 ? -21.564 4.254 36.016 1.00 91.44 702 LYS A N 1
ATOM 5605 C CA . LYS A 1 702 ? -22.511 3.127 36.120 1.00 91.44 702 LYS A CA 1
ATOM 5606 C C . LYS A 1 702 ? -22.530 2.290 34.842 1.00 91.44 702 LYS A C 1
ATOM 5608 O O . LYS A 1 702 ? -22.444 1.062 34.910 1.00 91.44 702 LYS A O 1
ATOM 5613 N N . ILE A 1 703 ? -22.576 2.935 33.677 1.00 90.38 703 ILE A N 1
ATOM 5614 C CA . ILE A 1 703 ? -22.544 2.236 32.386 1.00 90.38 703 ILE A CA 1
ATOM 5615 C C . ILE A 1 703 ? -21.193 1.561 32.172 1.00 90.38 703 ILE A C 1
ATOM 5617 O O . ILE A 1 703 ? -21.154 0.387 31.804 1.00 90.38 703 ILE A O 1
ATOM 5621 N N . ARG A 1 704 ? -20.077 2.230 32.482 1.00 91.19 704 ARG A N 1
ATOM 5622 C CA . ARG A 1 704 ? -18.738 1.630 32.401 1.00 91.19 704 ARG A CA 1
ATOM 5623 C C . ARG A 1 704 ? -18.636 0.359 33.247 1.00 91.19 704 ARG A C 1
ATOM 5625 O O . ARG A 1 704 ? -18.105 -0.654 32.775 1.00 91.19 704 ARG A O 1
ATOM 5632 N N . ALA A 1 705 ? -19.162 0.389 34.471 1.00 91.19 705 ALA A N 1
ATOM 5633 C CA . ALA A 1 705 ? -19.210 -0.771 35.355 1.00 91.19 705 ALA A CA 1
ATOM 5634 C C . ALA A 1 705 ? -20.078 -1.896 34.765 1.00 91.19 705 ALA A C 1
ATOM 5636 O O . ALA A 1 705 ? -19.672 -3.060 34.776 1.00 91.19 705 ALA A O 1
ATOM 5637 N N . TYR A 1 706 ? -21.230 -1.559 34.182 1.00 91.38 706 TYR A N 1
ATOM 5638 C CA . TYR A 1 706 ? -22.107 -2.521 33.515 1.00 91.38 706 TYR A CA 1
ATOM 5639 C C . TYR A 1 706 ? -21.449 -3.171 32.285 1.00 91.38 706 TYR A C 1
ATOM 5641 O O . TYR A 1 706 ? -21.397 -4.397 32.187 1.00 91.38 706 TYR A O 1
ATOM 5649 N N . LEU A 1 707 ? -20.832 -2.379 31.401 1.00 89.19 707 LEU A N 1
ATOM 5650 C CA . LEU A 1 707 ? -20.060 -2.882 30.258 1.00 89.19 707 LEU A CA 1
ATOM 5651 C C . LEU A 1 707 ? -18.890 -3.767 30.706 1.00 89.19 707 LEU A C 1
ATOM 5653 O O . LEU A 1 707 ? -18.563 -4.753 30.047 1.00 89.19 707 LEU A O 1
ATOM 5657 N N . THR A 1 708 ? -18.267 -3.451 31.844 1.00 89.25 708 THR A N 1
ATOM 5658 C CA . THR A 1 708 ? -17.209 -4.280 32.437 1.00 89.25 708 THR A CA 1
ATOM 5659 C C . THR A 1 708 ? -17.745 -5.642 32.874 1.00 89.25 708 THR A C 1
ATOM 5661 O O . THR A 1 708 ? -17.104 -6.655 32.589 1.00 89.25 708 THR A O 1
ATOM 5664 N N . LYS A 1 709 ? -18.929 -5.695 33.502 1.00 93.19 709 LYS A N 1
ATOM 5665 C CA . LYS A 1 709 ? -19.605 -6.959 33.843 1.00 93.19 709 LYS A CA 1
ATOM 5666 C C . LYS A 1 709 ? -19.927 -7.773 32.589 1.00 93.19 709 LYS A C 1
ATOM 5668 O O . LYS A 1 709 ? -19.570 -8.945 32.538 1.00 93.19 709 LYS A O 1
ATOM 5673 N N . ILE A 1 710 ? -20.482 -7.144 31.549 1.00 91.25 710 ILE A N 1
ATOM 5674 C CA . ILE A 1 710 ? -20.747 -7.822 30.270 1.00 91.25 710 ILE A CA 1
ATOM 5675 C C . ILE A 1 710 ? -19.457 -8.384 29.662 1.00 91.25 710 ILE A C 1
ATOM 5677 O O . ILE A 1 710 ? -19.416 -9.541 29.259 1.00 91.25 710 ILE A O 1
ATOM 5681 N N . ASN A 1 711 ? -18.377 -7.604 29.614 1.00 87.12 711 ASN A N 1
ATOM 5682 C CA . ASN A 1 711 ? -17.113 -8.078 29.050 1.00 87.12 711 ASN A CA 1
ATOM 5683 C C . ASN A 1 711 ? -16.520 -9.250 29.858 1.00 87.12 711 ASN A C 1
ATOM 5685 O O . ASN A 1 711 ? -15.907 -10.139 29.267 1.00 87.12 711 ASN A O 1
ATOM 5689 N N . LYS A 1 712 ? -16.690 -9.276 31.191 1.00 89.62 712 LYS A N 1
ATOM 5690 C CA . LYS A 1 712 ? -16.315 -10.434 32.027 1.00 89.62 712 LYS A CA 1
ATOM 5691 C C . LYS A 1 712 ? -17.150 -11.665 31.672 1.00 89.62 712 LYS A C 1
ATOM 5693 O O . LYS A 1 712 ? -16.592 -12.749 31.532 1.00 89.62 712 LYS A O 1
ATOM 5698 N N . GLU A 1 713 ? -18.447 -11.482 31.459 1.00 92.31 713 GLU A N 1
ATOM 5699 C CA . GLU A 1 713 ? -19.356 -12.561 31.082 1.00 92.31 713 GLU A CA 1
ATOM 5700 C C . GLU A 1 713 ? -19.052 -13.121 29.686 1.00 92.31 713 GLU A C 1
ATOM 5702 O O . GLU A 1 713 ? -18.924 -14.331 29.522 1.00 92.31 713 GLU A O 1
ATOM 5707 N N . ILE A 1 714 ? -18.798 -12.259 28.695 1.00 88.50 714 ILE A N 1
ATOM 5708 C CA . ILE A 1 714 ? -18.335 -12.679 27.361 1.00 88.50 714 ILE A CA 1
ATOM 5709 C C . ILE A 1 714 ? -17.059 -13.526 27.480 1.00 88.50 714 ILE A C 1
ATOM 5711 O O . ILE A 1 714 ? -16.966 -14.588 26.866 1.00 88.50 714 ILE A O 1
ATOM 5715 N N . LYS A 1 715 ? -16.086 -13.099 28.300 1.00 86.19 715 LYS A N 1
ATOM 5716 C CA . LYS A 1 715 ? -14.854 -13.872 28.541 1.00 86.19 715 LYS A CA 1
ATOM 5717 C C . LYS A 1 715 ? -15.147 -15.234 29.179 1.00 86.19 715 LYS A C 1
ATOM 5719 O O . LYS A 1 715 ? -14.514 -16.217 28.799 1.00 86.19 715 LYS A O 1
ATOM 5724 N N . ARG A 1 716 ? -16.093 -15.305 30.121 1.00 90.81 716 ARG A N 1
ATOM 5725 C CA . ARG A 1 716 ? -16.531 -16.557 30.760 1.00 90.81 716 ARG A CA 1
ATOM 5726 C C . ARG A 1 716 ? -17.140 -17.515 29.736 1.00 90.81 716 ARG A C 1
ATOM 5728 O O . ARG A 1 716 ? -16.718 -18.664 29.663 1.00 90.81 716 ARG A O 1
ATOM 5735 N N . LEU A 1 717 ? -18.060 -17.028 28.902 1.00 91.31 717 LEU A N 1
ATOM 5736 C CA . LEU A 1 717 ? -18.701 -17.814 27.842 1.00 91.31 717 LEU A CA 1
ATOM 5737 C C . LEU A 1 717 ? -17.682 -18.345 26.826 1.00 91.31 717 LEU A C 1
ATOM 5739 O O . LEU A 1 717 ? -17.723 -19.520 26.469 1.00 91.31 717 LEU A O 1
ATOM 5743 N N . GLN A 1 718 ? -16.718 -17.515 26.419 1.00 86.44 718 GLN A N 1
ATOM 5744 C CA . GLN A 1 718 ? -15.643 -17.917 25.503 1.00 86.44 718 GLN A CA 1
ATOM 5745 C C . GLN A 1 718 ? -14.739 -19.016 26.075 1.00 86.44 718 GLN A C 1
ATOM 5747 O O . GLN A 1 718 ? -14.188 -19.805 25.313 1.00 86.44 718 GLN A O 1
ATOM 5752 N N . ARG A 1 719 ? -14.580 -19.075 27.402 1.00 86.44 719 ARG A N 1
ATOM 5753 C CA . ARG A 1 719 ? -13.773 -20.093 28.093 1.00 86.44 719 ARG A CA 1
ATOM 5754 C C . ARG A 1 719 ? -14.559 -21.359 28.443 1.00 86.44 719 ARG A C 1
ATOM 5756 O O . ARG A 1 719 ? -13.953 -22.328 28.890 1.00 86.44 719 ARG A O 1
ATOM 5763 N N . SER A 1 720 ? -15.879 -21.366 28.254 1.00 89.25 720 SER A N 1
ATOM 5764 C CA . SER A 1 720 ? -16.704 -22.532 28.563 1.00 89.25 720 SER A CA 1
ATOM 5765 C C . SER A 1 720 ? -16.308 -23.732 27.697 1.00 89.25 720 SER A C 1
ATOM 5767 O O . SER A 1 720 ? -16.222 -23.614 26.475 1.00 89.25 720 SER A O 1
ATOM 5769 N N . LYS A 1 721 ? -16.096 -24.892 28.324 1.00 87.94 721 LYS A N 1
ATOM 5770 C CA . LYS A 1 721 ? -15.882 -26.175 27.633 1.00 87.94 721 LYS A CA 1
ATOM 5771 C C . LYS A 1 721 ? -17.185 -26.934 27.359 1.00 87.94 721 LYS A C 1
ATOM 5773 O O . LYS A 1 721 ? -17.163 -27.900 26.616 1.00 87.94 721 LYS A O 1
ATOM 5778 N N . THR A 1 722 ? -18.300 -26.502 27.948 1.00 90.62 722 THR A N 1
ATOM 5779 C CA . THR A 1 722 ? -19.588 -27.212 27.875 1.00 90.62 722 THR A CA 1
ATOM 5780 C C . THR A 1 722 ? -20.544 -26.638 26.836 1.00 90.62 722 THR A C 1
ATOM 5782 O O . THR A 1 722 ? -21.475 -27.319 26.427 1.00 90.62 722 THR A O 1
ATOM 5785 N N . LEU A 1 723 ? -20.346 -25.384 26.419 1.00 91.56 723 LEU A N 1
ATOM 5786 C CA . LEU A 1 723 ? -21.187 -24.742 25.408 1.00 91.56 723 LEU A CA 1
ATOM 5787 C C . LEU A 1 723 ? -20.665 -25.031 24.002 1.00 91.56 723 LEU A C 1
ATOM 5789 O O . LEU A 1 723 ? -19.461 -24.878 23.752 1.00 91.56 723 LEU A O 1
ATOM 5793 N N . SER A 1 724 ? -21.587 -25.337 23.087 1.00 92.44 724 SER A N 1
ATOM 5794 C CA . SER A 1 724 ? -21.277 -25.478 21.666 1.00 92.44 724 SER A CA 1
ATOM 5795 C C . SER A 1 724 ? -20.806 -24.139 21.057 1.00 92.44 724 SER A C 1
ATOM 5797 O O . SER A 1 724 ? -21.085 -23.064 21.610 1.00 92.44 724 SER A O 1
ATOM 5799 N N . PRO A 1 725 ? -20.085 -24.155 19.919 1.00 89.94 725 PRO A N 1
ATOM 5800 C CA . PRO A 1 725 ? -19.703 -22.940 19.190 1.00 89.94 725 PRO A CA 1
ATOM 5801 C C . PRO A 1 725 ? -20.875 -22.005 18.861 1.00 89.94 725 PRO A C 1
ATOM 5803 O O . PRO A 1 725 ? -20.718 -20.783 18.968 1.00 89.94 725 PRO A O 1
ATOM 5806 N N . SER A 1 726 ? -22.028 -22.576 18.499 1.00 90.56 726 SER A N 1
ATOM 5807 C CA . SER A 1 726 ? -23.248 -21.837 18.158 1.00 90.56 726 SER A CA 1
ATOM 5808 C C . SER A 1 726 ? -23.880 -21.206 19.404 1.00 90.56 726 SER A C 1
ATOM 5810 O O . SER A 1 726 ? -24.065 -19.989 19.443 1.00 90.56 726 SER A O 1
ATOM 5812 N N . ASP A 1 727 ? -24.040 -21.964 20.499 1.00 93.19 727 ASP A N 1
ATOM 5813 C CA . ASP A 1 727 ? -24.576 -21.422 21.763 1.00 93.19 727 ASP A CA 1
ATOM 5814 C C . ASP A 1 727 ? -23.695 -20.300 22.321 1.00 93.19 727 ASP A C 1
ATOM 5816 O O . ASP A 1 727 ? -24.173 -19.298 22.864 1.00 93.19 727 ASP A O 1
ATOM 5820 N N . LYS A 1 728 ? -22.367 -20.461 22.205 1.00 91.94 728 LYS A N 1
ATOM 5821 C CA . LYS A 1 728 ? -21.411 -19.407 22.558 1.00 91.94 728 LYS A CA 1
ATOM 5822 C C . LYS A 1 728 ? -21.674 -18.164 21.728 1.00 91.94 728 LYS A C 1
ATOM 5824 O O . LYS A 1 728 ? -21.674 -17.064 22.281 1.00 91.94 728 LYS A O 1
ATOM 5829 N N . ARG A 1 729 ? -21.856 -18.325 20.416 1.00 88.62 729 ARG A N 1
ATOM 5830 C CA . ARG A 1 729 ? -22.071 -17.209 19.503 1.00 88.62 729 ARG A CA 1
ATOM 5831 C C . ARG A 1 729 ? -23.365 -16.472 19.825 1.00 88.62 729 ARG A C 1
ATOM 5833 O O . ARG A 1 729 ? -23.317 -15.261 20.027 1.00 88.62 729 ARG A O 1
ATOM 5840 N N . GLU A 1 730 ? -24.472 -17.187 19.960 1.00 91.19 730 GLU A N 1
ATOM 5841 C CA . GLU A 1 730 ? -25.783 -16.606 20.251 1.00 91.19 730 GLU A CA 1
ATOM 5842 C C . GLU A 1 730 ? -25.775 -15.798 21.559 1.00 91.19 730 GLU A C 1
ATOM 5844 O O . GLU A 1 730 ? -26.159 -14.622 21.585 1.00 91.19 730 GLU A O 1
ATOM 5849 N N . LYS A 1 731 ? -25.242 -16.385 22.640 1.00 93.31 731 LYS A N 1
ATOM 5850 C CA . LYS A 1 731 ? -25.154 -15.720 23.951 1.00 93.31 731 LYS A CA 1
ATOM 5851 C C . LYS A 1 731 ? -24.243 -14.494 23.915 1.00 93.31 731 LYS A C 1
ATOM 5853 O O . LYS A 1 731 ? -24.559 -13.467 24.517 1.00 93.31 731 LYS A O 1
ATOM 5858 N N . ILE A 1 732 ? -23.116 -14.571 23.204 1.00 90.69 732 ILE A N 1
ATOM 5859 C CA . ILE A 1 732 ? -22.203 -13.431 23.041 1.00 90.69 732 ILE A CA 1
ATOM 5860 C C . ILE A 1 732 ? -22.863 -12.316 22.222 1.00 90.69 732 ILE A C 1
ATOM 5862 O O . ILE A 1 732 ? -22.728 -11.145 22.582 1.00 90.69 732 ILE A O 1
ATOM 5866 N N . ASP A 1 733 ? -23.607 -12.646 21.171 1.00 89.06 733 ASP A N 1
ATOM 5867 C CA . ASP A 1 733 ? -24.297 -11.655 20.345 1.00 89.06 733 ASP A CA 1
ATOM 5868 C C . ASP A 1 733 ? -25.440 -10.979 21.109 1.00 89.06 733 ASP A C 1
ATOM 5870 O O . ASP A 1 733 ? -25.606 -9.762 21.010 1.00 89.06 733 ASP A O 1
ATOM 5874 N N . ALA A 1 734 ? -26.168 -11.705 21.962 1.00 91.44 734 ALA A N 1
ATOM 5875 C CA . ALA A 1 734 ? -27.142 -11.113 22.883 1.00 91.44 734 ALA A CA 1
ATOM 5876 C C . ALA A 1 734 ? -26.498 -10.092 23.847 1.00 91.44 734 ALA A C 1
ATOM 5878 O O . ALA A 1 734 ? -27.030 -8.996 24.073 1.00 91.44 734 ALA A O 1
ATOM 5879 N N . LEU A 1 735 ? -25.312 -10.409 24.372 1.00 92.38 735 LEU A N 1
ATOM 5880 C CA . LEU A 1 735 ? -24.542 -9.493 25.214 1.00 92.38 735 LEU A CA 1
ATOM 5881 C C . LEU A 1 735 ? -24.032 -8.277 24.428 1.00 92.38 735 LEU A C 1
ATOM 5883 O O . LEU A 1 735 ? -24.125 -7.154 24.925 1.00 92.38 735 LEU A O 1
ATOM 5887 N N . ASN A 1 736 ? -23.552 -8.461 23.195 1.00 88.75 736 ASN A N 1
ATOM 5888 C CA . ASN A 1 736 ? -23.113 -7.356 22.336 1.00 88.75 736 ASN A CA 1
ATOM 5889 C C . ASN A 1 736 ? -24.272 -6.419 21.959 1.00 88.75 736 ASN A C 1
ATOM 5891 O O . ASN A 1 736 ? -24.113 -5.204 22.072 1.00 88.75 736 ASN A O 1
ATOM 5895 N N . ARG A 1 737 ? -25.464 -6.950 21.644 1.00 88.19 737 ARG A N 1
ATOM 5896 C CA . ARG A 1 737 ? -26.687 -6.139 21.450 1.00 88.19 737 ARG A CA 1
ATOM 5897 C C . ARG A 1 737 ? -27.019 -5.306 22.677 1.00 88.19 737 ARG A C 1
ATOM 5899 O O . ARG A 1 737 ? -27.409 -4.145 22.576 1.00 88.19 737 ARG A O 1
ATOM 5906 N N . THR A 1 738 ? -26.845 -5.891 23.857 1.00 90.31 738 THR A N 1
ATOM 5907 C CA . THR A 1 738 ? -27.079 -5.188 25.119 1.00 90.31 738 THR A CA 1
ATOM 5908 C C . THR A 1 738 ? -26.067 -4.066 25.330 1.00 90.31 738 THR A C 1
ATOM 5910 O O . THR A 1 738 ? -26.472 -2.971 25.713 1.00 90.31 738 THR A O 1
ATOM 5913 N N . LYS A 1 739 ? -24.783 -4.282 25.008 1.00 89.50 739 LYS A N 1
ATOM 5914 C CA . LYS A 1 739 ? -23.772 -3.212 25.034 1.00 89.50 739 LYS A CA 1
ATOM 5915 C C . LYS A 1 739 ? -24.177 -2.047 24.136 1.00 89.50 739 LYS A C 1
ATOM 5917 O O . LYS A 1 739 ? -24.266 -0.933 24.641 1.00 89.50 739 LYS A O 1
ATOM 5922 N N . ALA A 1 740 ? -24.467 -2.325 22.864 1.00 85.81 740 ALA A N 1
ATOM 5923 C CA . ALA A 1 740 ? -24.824 -1.306 21.877 1.00 85.81 740 ALA A CA 1
ATOM 5924 C C . ALA A 1 740 ? -26.061 -0.499 22.307 1.00 85.81 740 ALA A C 1
ATOM 5926 O O . ALA A 1 740 ? -26.052 0.728 22.294 1.00 85.81 740 ALA A O 1
ATOM 5927 N N . ARG A 1 741 ? -27.108 -1.176 22.791 1.00 87.50 741 ARG A N 1
ATOM 5928 C CA . ARG A 1 741 ? -28.342 -0.533 23.271 1.00 87.50 741 ARG A CA 1
ATOM 5929 C C . ARG A 1 741 ? -28.117 0.378 24.481 1.00 87.50 741 ARG A C 1
ATOM 5931 O O . ARG A 1 741 ? -28.667 1.479 24.529 1.00 87.50 741 ARG A O 1
ATOM 5938 N N . VAL A 1 742 ? -27.323 -0.063 25.461 1.00 88.12 742 VAL A N 1
ATOM 5939 C CA . VAL A 1 742 ? -27.049 0.730 26.672 1.00 88.12 742 VAL A CA 1
ATOM 5940 C C . VAL A 1 742 ? -26.219 1.968 26.342 1.00 88.12 742 VAL A C 1
ATOM 5942 O O . VAL A 1 742 ? -26.543 3.053 26.823 1.00 88.12 742 VAL A O 1
ATOM 5945 N N . THR A 1 743 ? -25.193 1.840 25.498 1.00 86.50 743 THR A N 1
ATOM 5946 C CA . THR A 1 743 ? -24.382 2.993 25.077 1.00 86.50 743 THR A CA 1
ATOM 5947 C C . THR A 1 743 ? -25.193 3.975 24.237 1.00 86.50 743 THR A C 1
ATOM 5949 O O . THR A 1 743 ? -25.134 5.176 24.488 1.00 86.50 743 THR A O 1
ATOM 5952 N N . ARG A 1 744 ? -26.044 3.479 23.331 1.00 84.00 744 ARG A N 1
ATOM 5953 C CA . ARG A 1 744 ? -26.927 4.315 22.504 1.00 84.00 744 ARG A CA 1
ATOM 5954 C C . ARG A 1 744 ? -27.916 5.141 23.324 1.00 84.00 744 ARG A C 1
ATOM 5956 O O . ARG A 1 744 ? -28.124 6.320 23.054 1.00 84.00 744 ARG A O 1
ATOM 5963 N N . THR A 1 745 ? -28.521 4.530 24.343 1.00 81.75 745 THR A N 1
ATOM 5964 C CA . THR A 1 745 ? -29.488 5.213 25.222 1.00 81.75 745 THR A CA 1
ATOM 5965 C C . THR A 1 745 ? -28.837 6.387 25.955 1.00 81.75 745 THR A C 1
ATOM 5967 O O . THR A 1 745 ? -29.445 7.447 26.091 1.00 81.75 745 THR A O 1
ATOM 5970 N N . LEU A 1 746 ? -27.582 6.225 26.387 1.00 74.88 746 LEU A N 1
ATOM 5971 C CA . LEU A 1 746 ? -26.825 7.311 27.002 1.00 74.88 746 LEU A CA 1
ATOM 5972 C C . LEU A 1 746 ? -26.511 8.424 26.001 1.00 74.88 746 LEU A C 1
ATOM 5974 O O . LEU A 1 746 ? -26.702 9.587 26.337 1.00 74.88 746 LEU A O 1
ATOM 5978 N N . PHE A 1 747 ? -26.072 8.083 24.787 1.00 70.19 747 PHE A N 1
ATOM 5979 C CA . PHE A 1 747 ? -25.752 9.084 23.765 1.00 70.19 747 PHE A CA 1
ATOM 5980 C C . PHE A 1 747 ? -26.943 9.940 23.376 1.00 70.19 747 PHE A C 1
ATOM 5982 O O . PHE A 1 747 ? -26.808 11.157 23.301 1.00 70.19 747 PHE A O 1
ATOM 5989 N N . LYS A 1 748 ? -28.121 9.328 23.211 1.00 73.12 748 LYS A N 1
ATOM 5990 C CA . LYS A 1 748 ? -29.356 10.086 22.982 1.00 73.12 748 LYS A CA 1
ATOM 5991 C C . LYS A 1 748 ? -29.605 11.104 24.097 1.00 73.12 748 LYS A C 1
ATOM 5993 O O . LYS A 1 748 ? -29.973 12.227 23.800 1.00 73.12 748 LYS A O 1
ATOM 5998 N N . LYS A 1 749 ? -29.340 10.737 25.356 1.00 69.62 749 LYS A N 1
ATOM 5999 C CA . LYS A 1 749 ? -29.493 11.631 26.511 1.00 69.62 749 LYS A CA 1
ATOM 6000 C C . LYS A 1 749 ? -28.430 12.738 26.559 1.00 69.62 749 LYS A C 1
ATOM 6002 O O . LYS A 1 749 ? -28.741 13.854 26.960 1.00 69.62 749 LYS A O 1
ATOM 6007 N N . ILE A 1 750 ? -27.190 12.447 26.159 1.00 64.62 750 ILE A N 1
ATOM 6008 C CA . ILE A 1 750 ? -26.110 13.444 26.066 1.00 64.62 750 ILE A CA 1
ATOM 6009 C C . ILE A 1 750 ? -26.435 14.480 24.979 1.00 64.62 750 ILE A C 1
ATOM 6011 O O . ILE A 1 750 ? -26.389 15.670 25.263 1.00 64.62 750 ILE A O 1
ATOM 6015 N N . ARG A 1 751 ? -26.836 14.035 23.780 1.00 61.44 751 ARG A N 1
ATOM 6016 C CA . ARG A 1 751 ? -27.141 14.897 22.618 1.00 61.44 751 ARG A CA 1
ATOM 6017 C C . ARG A 1 751 ? -28.412 15.743 22.773 1.00 61.44 751 ARG A C 1
ATOM 6019 O O . ARG A 1 751 ? -28.642 16.635 21.982 1.00 61.44 751 ARG A O 1
ATOM 6026 N N . THR A 1 752 ? -29.273 15.435 23.742 1.00 58.06 752 THR A N 1
ATOM 6027 C CA . THR A 1 752 ? -30.413 16.299 24.102 1.00 58.06 752 THR A CA 1
ATOM 6028 C C . THR A 1 752 ? -30.074 17.320 25.187 1.00 58.06 752 THR A C 1
ATOM 6030 O O . THR A 1 752 ? -30.912 18.156 25.504 1.00 58.06 752 THR A O 1
ATOM 6033 N N . THR A 1 753 ? -28.912 17.182 25.833 1.00 52.19 753 THR A N 1
ATOM 6034 C CA . THR A 1 753 ? -28.477 18.056 26.937 1.00 52.19 753 THR A CA 1
ATOM 6035 C C . THR A 1 753 ? -27.436 19.079 26.471 1.00 52.19 753 THR A C 1
ATOM 6037 O O . THR A 1 753 ? -27.406 20.174 27.018 1.00 52.19 753 THR A O 1
ATOM 6040 N N . ARG A 1 754 ? -26.611 18.705 25.484 1.00 48.44 754 ARG A N 1
ATOM 6041 C CA . ARG A 1 754 ? -25.809 19.605 24.642 1.00 48.44 754 ARG A CA 1
ATOM 6042 C C . ARG A 1 754 ? -26.644 20.034 23.445 1.00 48.44 754 ARG A C 1
ATOM 6044 O O . ARG A 1 754 ? -26.456 21.178 22.987 1.00 48.44 754 ARG A O 1
#

Mean predicted aligned error: 12.74 Å

pLDDT: mean 80.46, std 14.63, range [30.66, 97.5]